Protein AF-A0AA89BZ92-F1 (afdb_monomer_lite)

Organism: Pinctada imbricata (NCBI:txid66713)

InterPro domains:
  IPR036322 WD40-repeat-containing domain superfamily [SSF50978] (230-504)
  IPR056332 BBS7, beta-propeller [PF23743] (219-517)
  IPR056333 BBS7, platform domain [PF23361] (690-799)
  IPR056334 BBS7, GAE domain [PF23360] (574-682)
  IPR056335 BBS7, helical hairpin [PF23349] (802-915)

Foldseek 3Di:
DDDDPPVPPVVVVVDPPDPVFKDKFWFWCVVVPHDDQQTETFIEIEGNLEAEDADPPPDDPVRPHYWHWADDPPDPQKTFTWGDPVDPCVVLQDWDDDPNTITGFLVSNQVSVLVVVVVVPWDWDDDALWIWTADPRRGIYTYHYKYFHQFADPSCVVVLVVCVVVCPPPNLLSVVLGRNYWIWTSFADPPDPCGRRMTGTDDDDADKDFDAFAAFAQKDWADAPDPLHATWIWGAAQCQKIWIFFADQRDTGTLDIDGPRGTWQHWDFEDEQVDHRQWIWTWGWQWIWIAGNNGDTDDIARLVDPTGFNEWDYYHQWIWTDGQFKIFIDRVNHTQEIEGHLAGFQYKDFQRCVLVVFTWMWTQGQLQWIFTDGRHHGQDIDGHPGRWRDKAQVVNQNPPNRQKMWTWHQQGKIFIWGHDPRDIDTLDIDDPPVRFGTWREWDWDPLVPPPGTWIWTFGQCQKIWIWDADPSRDTDTDDIDGDLAGFSYWDWDHGHDRPWIWIWTAGRLGMIDIHIPPPPPPPDRGRDPPQNSSSVVVVVVVVVVVVVVVVVVVVVVVVVVVQVPDPPDDDDDDDFDWDWDWDQDLQPRWIKIKTFGSFAWQKKWKFALWDKDKDDDPPAPWDKDWDDADNVVSGNTIIMTGRPDRRRMGIIIMHDAALIWDKMKIWTWGPDPVIDTDIDIDICANRNQKDWDPDDDPVALKKKKKKWWQFAQLLVLCLVCRHDPSHHNDRGDDQKDWTKIAGSPLRKIKIWIWGGQDPVGGTTMIMIIILALLSVVSSVVSVVVSCVVVVIDIDMDIDGRPVSLLVSLVSLVVVLVVLVVLVVLLVCQVVLVVVCVVDVDCPPDDPVSVVSNVCVVVSVVVNVCSVVSNVSSLVSLLSSLQSLVVVVVDGCPVCSVVLVVCSVVDDSVVNSVCSVPVD

Secondary structure (DSSP, 8-state):
--------TTTGGGSTT-TTTEEEEEESTTTTT---TT---EEEEEEEEEEEES-GGGS-TTS--EEEEEE-SSSTTEEEEEE-TT-GGGGGG-EEEETTEEEE-HHHHHHHHHHHHHTTT-EEEEETTEEEEEETTTEEEEEEEEEEESS--HHHHHHHHHHHHHT-S-HHHHHHHHHH-EEEES---TTSS-GGGEEEEE------EE-S---TT-EEEEPPSSTT---EEEEE-TTSEEEEEEESSS-EEEEEEEE-SS-EEEEEEE-STTS---EEEEEETTEEEEE-TTS-EEEEEE---SS---EEEEETTEEEEE-SSEEEEEETTEEEEEEE-SS-EEEEEE--TTT--S--EEEEETTTEEEEEETTEEEEEEE-SS-EEEEEEGGGTTTTTS-EEEEEETTS-EEEEEE-SSSEEEEEEE--TT-PPPEEEEEEE-SS-SSSPEEEEEETTSEEEEEEE-TTS-EEEEEEEE-SS-EEEEEEE--SSTT--EEEEEETT-EEEEEE-S------S-------HHHHHHHHHHHHHHHHHHHHHHHHHHHHHHHHTSTT--PPPPP--EEEEEEEETTTTEEEEEEEESS-EEEEEEEESS-EEEEP-TT--PEEEEPPP-GGGT-SEEEEEE--S---EEEEEEEE-TT--EEEEEEEEES-SS---EEEEEEE-TTTTEEEES---TTS--EEEEEEES--HHHHHHHHHHHSSS--SSPPSSSEEEEEEEETTT--EEEEEEE---TTSPPEEEEEEES-HHHHHHHHHHHHHHHHHTTPPEEEEEE--TTHHHHHHHHHHHHHHHHHHHHHHHHHHHHHHHHHHH-S-GGGS-HHHHHHHHTHHHHHHHHTTHHHHHHHHHHHHHHHHHHHHHHTT---GGGHHHHHHHHHT--HHHHHHHHHH--

Radius of gyration: 33.69 Å; chains: 1; bounding box: 114×75×77 Å

Sequence (919 aa):
MHVPLCINKDQRQQWPNIDDKMVLIDSGSRAEGFNFQSSDFDVMVVFKDFEVIQDPRHWDRSKWSFVLMEKCRTRPGFVRLRVDSHFSSWHVWGVRKLGQNYYLLNNKFKERISSQAKSLGLNWYIHGPCVTAESMRYGENDLAVTLASKTWPIDAVACVHRLLKCGWPSIDVIQAMVNEGCLFVPIGCRTSPNPDVEWRMSFSLSEKRLVGVTSSKTMRLLPAPAAGRTQKICIGDNDGNLQVFGMKRGEVQSVFKASAGKKINRLELGGPVGGVRERIFITAGSEVKGFTKKGKNFLSFDTNLSEPISSMYVEGSELFTSGNFVYNHYHDCKDTNYFLSADKICDVICLPMDKCPEVTPILACQDRVLRVLQDAELLYEVEVPGPPVVMQLYDKTGGDEGDEILYGTSDGRVGLVQIGKLAPSHRWELSNEKRNGGVLALDNFDITSDGVLDLIIGRDDGLVEVYSYDESDEPIHRFKHSLNESVTSVQGGVIATQGYDEIVCATYAGWVSALTSEPHIKESGPDVYHLTDEGRDKIIVLRQELDDLQSKVMTEREKYQQTAASKTAISAVPHFNINDKFVLNREDASYTLSLELQIPIDNVLLQSDVPIDLLDVEKNSAVVSYSACNPEEGNFLLATYRCQANTTRLELKIRSIEGQYGTLQAYVTPRVQPKTCQVIQYQIKPLSLHQRTHVFDDARPLNTIKLSGAFSLAEMHSWVCFCLPELPERTPPGDLITFHFVSTFLDTQLECLYSGSNKTGKKGEAVFRSDNISTISILKDVLTKEATKKKIRLDITYDIAEESIPYTLNLIHPKLEYQLLLAKKVQLIDALKELSVHESDTSFMSGEYKQILEEADDLQAEYKRQPCHLERLYGMITDLYIDKFKFKGQNVKGKVPALLEVLDNYDLQTLVQFFETSA

Structure (mmCIF, N/CA/C/O backbone):
data_AF-A0AA89BZ92-F1
#
_entry.id   AF-A0AA89BZ92-F1
#
loop_
_atom_site.group_PDB
_atom_site.id
_atom_site.type_symbol
_atom_site.label_atom_id
_atom_site.label_alt_id
_atom_site.label_comp_id
_atom_site.label_asym_id
_atom_site.label_entity_id
_atom_site.label_seq_id
_atom_site.pdbx_PDB_ins_code
_atom_site.Cartn_x
_atom_site.Cartn_y
_atom_site.Cartn_z
_atom_site.occupancy
_atom_site.B_iso_or_equiv
_atom_site.auth_seq_id
_atom_site.auth_comp_id
_atom_site.auth_asym_id
_atom_site.auth_atom_id
_atom_site.pdbx_PDB_model_num
ATOM 1 N N . MET A 1 1 ? 29.026 2.853 31.514 1.00 22.84 1 MET A N 1
ATOM 2 C CA . MET A 1 1 ? 30.474 3.135 31.425 1.00 22.84 1 MET A CA 1
ATOM 3 C C . MET A 1 1 ? 30.900 2.740 30.017 1.00 22.84 1 MET A C 1
ATOM 5 O O . MET A 1 1 ? 30.859 1.565 29.688 1.00 22.84 1 MET A O 1
ATOM 9 N N . HIS A 1 2 ? 31.108 3.729 29.145 1.00 25.61 2 HIS A N 1
ATOM 10 C CA . HIS A 1 2 ? 31.375 3.534 27.718 1.00 25.61 2 HIS A CA 1
ATOM 11 C C . HIS A 1 2 ? 32.755 2.910 27.493 1.00 25.61 2 HIS A C 1
ATOM 13 O O . HIS A 1 2 ? 33.759 3.520 27.849 1.00 25.61 2 HIS A O 1
ATOM 19 N N . VAL A 1 3 ? 32.801 1.754 26.831 1.00 20.08 3 VAL A N 1
ATOM 20 C CA . VAL A 1 3 ? 33.987 1.291 26.101 1.00 20.08 3 VAL A CA 1
ATOM 21 C C . VAL A 1 3 ? 33.510 0.788 24.737 1.00 20.08 3 VAL A C 1
ATOM 23 O O . VAL A 1 3 ? 33.070 -0.354 24.624 1.00 20.08 3 VAL A O 1
ATOM 26 N N . PRO A 1 4 ? 33.521 1.639 23.699 1.00 25.92 4 PRO A N 1
ATOM 27 C CA . PRO A 1 4 ? 33.313 1.186 22.338 1.00 25.92 4 PRO A CA 1
ATOM 28 C C . PRO A 1 4 ? 34.603 0.509 21.867 1.00 25.92 4 PRO A C 1
ATOM 30 O O . PRO A 1 4 ? 35.663 1.132 21.850 1.00 25.92 4 PRO A O 1
ATOM 33 N N . LEU A 1 5 ? 34.520 -0.744 21.423 1.00 25.17 5 LEU A N 1
ATOM 34 C CA . LEU A 1 5 ? 35.511 -1.310 20.502 1.00 25.17 5 LEU A CA 1
ATOM 35 C C . LEU A 1 5 ? 35.249 -0.741 19.097 1.00 25.17 5 LEU A C 1
ATOM 37 O O . LEU A 1 5 ? 34.963 -1.459 18.147 1.00 25.17 5 LEU A O 1
ATOM 41 N N . CYS A 1 6 ? 35.342 0.586 18.984 1.00 27.36 6 CYS A N 1
ATOM 42 C CA . CYS A 1 6 ? 35.894 1.193 17.787 1.00 27.36 6 CYS A CA 1
ATOM 43 C C . CYS A 1 6 ? 37.390 0.891 17.839 1.00 27.36 6 CYS A C 1
ATOM 45 O O . CYS A 1 6 ? 38.015 1.071 18.888 1.00 27.36 6 CYS A O 1
ATOM 47 N N . ILE A 1 7 ? 37.971 0.447 16.730 1.00 31.70 7 ILE A N 1
ATOM 48 C CA . ILE A 1 7 ? 39.424 0.410 16.573 1.00 31.70 7 ILE A CA 1
ATOM 49 C C . ILE A 1 7 ? 39.904 1.849 16.764 1.00 31.70 7 ILE A C 1
ATOM 51 O O . ILE A 1 7 ? 39.761 2.704 15.890 1.00 31.70 7 ILE A O 1
ATOM 55 N N . ASN A 1 8 ? 40.374 2.144 17.971 1.00 31.14 8 ASN A N 1
ATOM 56 C CA . ASN A 1 8 ? 40.844 3.466 18.317 1.00 31.14 8 ASN A CA 1
ATOM 57 C C . ASN A 1 8 ? 42.106 3.745 17.490 1.00 31.14 8 ASN A C 1
ATOM 59 O O . ASN A 1 8 ? 42.874 2.824 17.188 1.00 31.14 8 ASN A O 1
ATOM 63 N N . LYS A 1 9 ? 42.341 5.017 17.152 1.00 35.22 9 LYS A N 1
ATOM 64 C CA . LYS A 1 9 ? 43.544 5.484 16.433 1.00 35.22 9 LYS A CA 1
ATOM 65 C C . LYS A 1 9 ? 44.851 4.943 17.041 1.00 35.22 9 LYS A C 1
ATOM 67 O O . LYS A 1 9 ? 45.831 4.781 16.322 1.00 35.22 9 LYS A O 1
ATOM 72 N N . ASP A 1 10 ? 44.835 4.597 18.325 1.00 35.19 10 ASP A N 1
ATOM 73 C CA . ASP A 1 10 ? 45.980 4.083 19.075 1.00 35.19 10 ASP A CA 1
ATOM 74 C C . ASP A 1 10 ? 46.282 2.585 18.851 1.00 35.19 10 ASP A C 1
ATOM 76 O O . ASP A 1 10 ? 47.408 2.162 19.093 1.00 35.19 10 ASP A O 1
ATOM 80 N N . GLN A 1 11 ? 45.361 1.766 18.315 1.00 36.16 11 GLN A N 1
ATOM 81 C CA . GLN A 1 11 ? 45.700 0.389 17.895 1.00 36.16 11 GLN A CA 1
ATOM 82 C C . GLN A 1 11 ? 46.297 0.306 16.483 1.00 36.16 11 GLN A C 1
ATOM 84 O O . GLN A 1 11 ? 46.981 -0.671 16.178 1.00 36.16 11 GLN A O 1
ATOM 89 N N . ARG A 1 12 ? 46.183 1.364 15.662 1.00 36.47 12 ARG A N 1
ATOM 90 C CA . ARG A 1 12 ? 47.005 1.502 14.441 1.00 36.47 12 ARG A CA 1
ATOM 91 C C . ARG A 1 12 ? 48.504 1.604 14.766 1.00 36.47 12 ARG A C 1
ATOM 93 O O . ARG A 1 12 ? 49.333 1.251 13.936 1.00 36.47 12 ARG A O 1
ATOM 100 N N . GLN A 1 13 ? 48.861 2.001 15.993 1.00 35.66 13 GLN A N 1
ATOM 101 C CA . GLN A 1 13 ? 50.254 2.131 16.438 1.00 35.66 13 GLN A CA 1
ATOM 102 C C . GLN A 1 13 ? 50.921 0.815 16.879 1.00 35.66 13 GLN A C 1
ATOM 104 O O . GLN A 1 13 ? 52.123 0.815 17.139 1.00 35.66 13 GLN A O 1
ATOM 109 N N . GLN A 1 14 ? 50.206 -0.318 16.939 1.00 36.22 14 GLN A N 1
ATOM 110 C CA . GLN A 1 14 ? 50.835 -1.622 17.220 1.00 36.22 14 GLN A CA 1
ATOM 111 C C . GLN A 1 14 ? 51.471 -2.281 15.985 1.00 36.22 14 GLN A C 1
ATOM 113 O O . GLN A 1 14 ? 52.150 -3.300 16.109 1.00 36.22 14 GLN A O 1
ATOM 118 N N . TRP A 1 15 ? 51.346 -1.659 14.810 1.00 34.59 15 TRP A N 1
ATOM 119 C CA . TRP A 1 15 ? 52.189 -1.945 13.657 1.00 34.59 15 TRP A CA 1
ATOM 120 C C . TRP A 1 15 ? 53.287 -0.885 13.531 1.00 34.59 15 TRP A C 1
ATOM 122 O O . TRP A 1 15 ? 53.011 0.236 13.098 1.00 34.59 15 TRP A O 1
ATOM 132 N N . PRO A 1 16 ? 54.551 -1.201 13.858 1.00 29.52 16 PRO A N 1
ATOM 133 C CA . PRO A 1 16 ? 55.620 -0.240 13.665 1.00 29.52 16 PRO A CA 1
ATOM 134 C C . PRO A 1 16 ? 55.816 -0.018 12.153 1.00 29.52 16 PRO A C 1
ATOM 136 O O . PRO A 1 16 ? 56.204 -0.936 11.431 1.00 29.52 16 PRO A O 1
ATOM 139 N N . ASN A 1 17 ? 55.557 1.212 11.690 1.00 38.28 17 ASN A N 1
ATOM 140 C CA . ASN A 1 17 ? 55.801 1.738 10.333 1.00 38.28 17 ASN A CA 1
ATOM 141 C C . ASN A 1 17 ? 54.893 1.259 9.170 1.00 38.28 17 ASN A C 1
ATOM 143 O O . ASN A 1 17 ? 55.386 1.141 8.045 1.00 38.28 17 ASN A O 1
ATOM 147 N N . ILE A 1 18 ? 53.589 1.014 9.373 1.00 42.34 18 ILE A N 1
ATOM 148 C CA . ILE A 1 18 ? 52.682 0.608 8.266 1.00 42.34 18 ILE A CA 1
ATOM 149 C C . ILE A 1 18 ? 51.925 1.768 7.589 1.00 42.34 18 ILE A C 1
ATOM 151 O O . ILE A 1 18 ? 51.673 1.682 6.384 1.00 42.34 18 ILE A O 1
ATOM 155 N N . ASP A 1 19 ? 51.647 2.879 8.277 1.00 43.34 19 ASP A N 1
ATOM 156 C CA . ASP A 1 19 ? 50.775 3.940 7.728 1.00 43.34 19 ASP A CA 1
ATOM 157 C C . ASP A 1 19 ? 51.338 4.659 6.476 1.00 43.34 19 ASP A C 1
ATOM 159 O O . ASP A 1 19 ? 50.569 5.142 5.643 1.00 43.34 19 ASP A O 1
ATOM 163 N N . ASP A 1 20 ? 52.659 4.644 6.252 1.00 48.22 20 ASP A N 1
ATOM 164 C CA . ASP A 1 20 ? 53.269 5.240 5.048 1.00 48.22 20 ASP A CA 1
ATOM 165 C C . ASP A 1 20 ? 53.331 4.284 3.837 1.00 48.22 20 ASP A C 1
ATOM 167 O O . ASP A 1 20 ? 53.479 4.731 2.696 1.00 48.22 20 ASP A O 1
ATOM 171 N N . LYS A 1 21 ? 53.201 2.966 4.049 1.00 52.84 21 LYS A N 1
ATOM 172 C CA . LYS A 1 21 ? 53.536 1.930 3.045 1.00 52.84 21 LYS A CA 1
ATOM 173 C C . LYS A 1 21 ? 52.340 1.173 2.472 1.00 52.84 21 LYS A C 1
ATOM 175 O O . LYS A 1 21 ? 52.492 0.443 1.489 1.00 52.84 21 LYS A O 1
ATOM 180 N N . MET A 1 22 ? 51.153 1.341 3.050 1.00 60.25 22 MET A N 1
ATOM 181 C CA . MET A 1 22 ? 49.926 0.668 2.609 1.00 60.25 22 MET A CA 1
ATOM 182 C C . MET A 1 22 ? 48.742 1.648 2.534 1.00 60.25 22 MET A C 1
ATOM 184 O O . MET A 1 22 ? 48.819 2.778 3.023 1.00 60.25 22 MET A O 1
ATOM 188 N N . VAL A 1 23 ? 47.666 1.261 1.851 1.00 59.19 23 VAL A N 1
ATOM 189 C CA . VAL A 1 23 ? 46.342 1.905 1.927 1.00 59.19 23 VAL A CA 1
ATOM 190 C C . VAL A 1 23 ? 45.364 0.843 2.390 1.00 59.19 23 VAL A C 1
ATOM 192 O O . VAL A 1 23 ? 45.348 -0.244 1.815 1.00 59.19 23 VAL A O 1
ATOM 195 N N . LEU A 1 24 ? 44.595 1.167 3.425 1.00 55.66 24 LEU A N 1
ATOM 196 C CA . LEU A 1 24 ? 43.485 0.350 3.892 1.00 55.66 24 LEU A CA 1
ATOM 197 C C . LEU A 1 24 ? 42.187 0.902 3.332 1.00 55.66 24 LEU A C 1
ATOM 199 O O . LEU A 1 24 ? 42.027 2.112 3.159 1.00 55.66 24 LEU A O 1
ATOM 203 N N . ILE A 1 25 ? 41.326 -0.034 3.009 1.00 55.00 25 ILE A N 1
ATOM 204 C CA . ILE A 1 25 ? 40.170 0.114 2.161 1.00 55.00 25 ILE A CA 1
ATOM 205 C C . ILE A 1 25 ? 39.127 -0.748 2.919 1.00 55.00 25 ILE A C 1
ATOM 207 O O . ILE A 1 25 ? 39.295 -1.959 2.972 1.00 55.00 25 ILE A O 1
ATOM 211 N N . ASP A 1 26 ? 38.204 -0.106 3.663 1.00 48.12 26 ASP A N 1
ATOM 212 C CA . ASP A 1 26 ? 37.247 -0.702 4.632 1.00 48.12 26 ASP A CA 1
ATOM 213 C C . ASP A 1 26 ? 35.883 -1.057 4.028 1.00 48.12 26 ASP A C 1
ATOM 215 O O . ASP A 1 26 ? 35.297 -0.146 3.458 1.00 48.12 26 ASP A O 1
ATOM 219 N N . SER A 1 27 ? 35.335 -2.270 4.276 1.00 53.78 27 SER A N 1
ATOM 220 C CA . SER A 1 27 ? 34.124 -2.882 3.660 1.00 53.78 27 SER A CA 1
ATOM 221 C C . SER A 1 27 ? 33.229 -3.748 4.520 1.00 53.78 27 SER A C 1
ATOM 223 O O . SER A 1 27 ? 33.487 -3.987 5.697 1.00 53.78 27 SER A O 1
ATOM 225 N N . GLY A 1 28 ? 32.230 -4.313 3.840 1.00 50.91 28 GLY A N 1
ATOM 226 C CA . GLY A 1 28 ? 31.289 -5.280 4.334 1.00 50.91 28 GLY A CA 1
ATOM 227 C C . GLY A 1 28 ? 30.110 -4.540 4.913 1.00 50.91 28 GLY A C 1
ATOM 228 O O . GLY A 1 28 ? 29.941 -3.324 4.744 1.00 50.91 28 GLY A O 1
ATOM 229 N N . SER A 1 29 ? 29.321 -5.273 5.676 1.00 48.31 29 SER A N 1
ATOM 230 C CA . SER A 1 29 ? 28.097 -4.764 6.273 1.00 48.31 29 SER A CA 1
ATOM 231 C C . SER A 1 29 ? 28.362 -3.503 7.109 1.00 48.31 29 SER A C 1
ATOM 233 O O . SER A 1 29 ? 27.555 -2.578 7.107 1.00 48.31 29 SER A O 1
ATOM 235 N N . ARG A 1 30 ? 29.524 -3.390 7.771 1.00 46.66 30 ARG A N 1
ATOM 236 C CA . ARG A 1 30 ? 29.874 -2.218 8.595 1.00 46.66 30 ARG A CA 1
ATOM 237 C C . ARG A 1 30 ? 30.139 -0.932 7.817 1.00 46.66 30 ARG A C 1
ATOM 239 O O . ARG A 1 30 ? 29.713 0.133 8.269 1.00 46.66 30 ARG A O 1
ATOM 246 N N . ALA A 1 31 ? 30.816 -1.009 6.676 1.00 42.09 31 ALA A N 1
ATOM 247 C CA . ALA A 1 31 ? 31.069 0.155 5.827 1.00 42.09 31 ALA A CA 1
ATOM 248 C C . ALA A 1 31 ? 29.808 0.582 5.051 1.00 42.09 31 ALA A C 1
ATOM 250 O O . ALA A 1 31 ? 29.601 1.767 4.792 1.00 42.09 31 ALA A O 1
ATOM 251 N N . GLU A 1 32 ? 28.904 -0.372 4.806 1.00 40.84 32 GLU A N 1
ATOM 252 C CA . GLU A 1 32 ? 27.550 -0.152 4.282 1.00 40.84 32 GLU A CA 1
ATOM 253 C C . GLU A 1 32 ? 26.556 0.376 5.342 1.00 40.84 32 GLU A C 1
ATOM 255 O O . GLU A 1 32 ? 25.396 0.652 5.034 1.00 40.84 32 GLU A O 1
ATOM 260 N N . GLY A 1 33 ? 27.012 0.584 6.585 1.00 36.38 33 GLY A N 1
ATOM 261 C CA . GLY A 1 33 ? 26.255 1.237 7.658 1.00 36.38 33 GLY A CA 1
ATOM 262 C C . GLY A 1 33 ? 25.596 0.297 8.676 1.00 36.38 33 GLY A C 1
ATOM 263 O O . GLY A 1 33 ? 24.948 0.776 9.608 1.00 36.38 33 GLY A O 1
ATOM 264 N N . PHE A 1 34 ? 25.785 -1.019 8.562 1.00 35.28 34 PHE A N 1
ATOM 265 C CA . PHE A 1 34 ? 25.253 -2.023 9.486 1.00 35.28 34 PHE A CA 1
ATOM 266 C C . PHE A 1 34 ? 26.246 -2.342 10.613 1.00 35.28 34 PHE A C 1
ATOM 268 O O . PHE A 1 34 ? 27.252 -3.024 10.424 1.00 35.28 34 PHE A O 1
ATOM 275 N N . ASN A 1 35 ? 25.941 -1.892 11.831 1.00 51.47 35 ASN A N 1
ATOM 276 C CA . ASN A 1 35 ? 26.795 -2.048 13.016 1.00 51.47 35 ASN A CA 1
ATOM 277 C C . ASN A 1 35 ? 26.326 -3.167 13.972 1.00 51.47 35 ASN A C 1
ATOM 279 O O . ASN A 1 35 ? 26.265 -2.957 15.183 1.00 51.47 35 ASN A O 1
ATOM 283 N N . PHE A 1 36 ? 25.993 -4.351 13.453 1.00 44.94 36 PHE A N 1
ATOM 284 C CA . PHE A 1 36 ? 25.610 -5.509 14.268 1.00 44.94 36 PHE A CA 1
ATOM 285 C C . PHE A 1 36 ? 26.832 -6.304 14.750 1.00 44.94 36 PHE A C 1
ATOM 287 O O . PHE A 1 36 ? 27.938 -6.168 14.228 1.00 44.94 36 PHE A O 1
ATOM 294 N N . GLN A 1 37 ? 26.641 -7.152 15.764 1.00 41.28 37 GLN A N 1
ATOM 295 C CA . GLN A 1 37 ? 27.705 -7.991 16.331 1.00 41.28 37 GLN A CA 1
ATOM 296 C C . GLN A 1 37 ? 28.114 -9.148 15.397 1.00 41.28 37 GLN A C 1
ATOM 298 O O . GLN A 1 37 ? 29.233 -9.643 15.496 1.00 41.28 37 GLN A O 1
ATOM 303 N N . SER A 1 38 ? 27.227 -9.528 14.473 1.00 46.72 38 SER A N 1
ATOM 304 C CA . SER A 1 38 ? 27.454 -10.480 13.379 1.00 46.72 38 SER A CA 1
ATOM 305 C C . SER A 1 38 ? 27.834 -9.818 12.048 1.00 46.72 38 SER A C 1
ATOM 307 O O . SER A 1 38 ? 27.969 -10.528 11.055 1.00 46.72 38 SER A O 1
ATOM 309 N N . SER A 1 39 ? 27.969 -8.485 11.998 1.00 50.03 39 SER A N 1
ATOM 310 C CA . SER A 1 39 ? 28.403 -7.789 10.783 1.00 50.03 39 SER A CA 1
ATOM 311 C C . SER A 1 39 ? 29.827 -8.210 10.432 1.00 50.03 39 SER A C 1
ATOM 313 O O . SER A 1 39 ? 30.732 -8.058 11.256 1.00 50.03 39 SER A O 1
ATOM 315 N N . ASP A 1 40 ? 30.017 -8.677 9.203 1.00 54.72 40 ASP A N 1
ATOM 316 C CA . ASP A 1 40 ? 31.336 -8.915 8.634 1.00 54.72 40 ASP A CA 1
ATOM 317 C C . ASP A 1 40 ? 32.156 -7.611 8.586 1.00 54.72 40 ASP A C 1
ATOM 319 O O . ASP A 1 40 ? 31.632 -6.502 8.404 1.00 54.72 40 ASP A O 1
ATOM 323 N N . PHE A 1 41 ? 33.459 -7.743 8.844 1.00 56.38 41 PHE A N 1
ATOM 324 C CA . PHE A 1 41 ? 34.422 -6.649 8.801 1.00 56.38 41 PHE A CA 1
ATOM 325 C C . PHE A 1 41 ? 35.552 -7.019 7.852 1.00 56.38 41 PHE A C 1
ATOM 327 O O . PHE A 1 41 ? 36.391 -7.878 8.117 1.00 56.38 41 PHE A O 1
ATOM 334 N N . ASP A 1 42 ? 35.555 -6.331 6.730 1.00 65.88 42 ASP A N 1
ATOM 335 C CA . ASP A 1 42 ? 36.098 -6.852 5.497 1.00 65.88 42 ASP A CA 1
ATOM 336 C C . ASP A 1 42 ? 37.034 -5.749 4.957 1.00 65.88 42 ASP A C 1
ATOM 338 O O . ASP A 1 42 ? 36.639 -4.588 4.896 1.00 65.88 42 ASP A O 1
ATOM 342 N N . VAL A 1 43 ? 38.313 -6.040 4.665 1.00 57.34 43 VAL A N 1
ATOM 343 C CA . VAL A 1 43 ? 39.332 -4.992 4.399 1.00 57.34 43 VAL A CA 1
ATOM 344 C C . VAL A 1 43 ? 40.242 -5.341 3.221 1.00 57.34 43 VAL A C 1
ATOM 346 O O . VAL A 1 43 ? 40.837 -6.418 3.160 1.00 57.34 43 VAL A O 1
ATOM 349 N N . MET A 1 44 ? 40.416 -4.420 2.276 1.00 66.19 44 MET A N 1
ATOM 350 C CA . MET A 1 44 ? 41.430 -4.526 1.229 1.00 66.19 44 MET A CA 1
ATOM 351 C C . MET A 1 44 ? 42.703 -3.744 1.603 1.00 66.19 44 MET A C 1
ATOM 353 O O . MET A 1 44 ? 42.676 -2.663 2.189 1.00 66.19 44 MET A O 1
ATOM 357 N N . VAL A 1 45 ? 43.864 -4.310 1.266 1.00 65.75 45 VAL A N 1
ATOM 358 C CA . VAL A 1 45 ? 45.188 -3.745 1.560 1.00 65.75 45 VAL A CA 1
ATOM 359 C C . VAL A 1 45 ? 45.957 -3.535 0.265 1.00 65.75 45 VAL A C 1
ATOM 361 O O . VAL A 1 45 ? 46.375 -4.501 -0.380 1.00 65.75 45 VAL A O 1
ATOM 364 N N . VAL A 1 46 ? 46.199 -2.273 -0.090 1.00 70.62 46 VAL A N 1
ATOM 365 C CA . VAL A 1 46 ? 46.998 -1.901 -1.266 1.00 70.62 46 VAL A CA 1
ATOM 366 C C . VAL A 1 46 ? 48.430 -1.591 -0.840 1.00 70.62 46 VAL A C 1
ATOM 368 O O . VAL A 1 46 ? 48.671 -0.660 -0.069 1.00 70.62 46 VAL A O 1
ATOM 371 N N . PHE A 1 47 ? 49.404 -2.336 -1.362 1.00 68.44 47 PHE A N 1
ATOM 372 C CA . PHE A 1 47 ? 50.825 -2.125 -1.058 1.00 68.44 47 PHE A CA 1
ATOM 373 C C . PHE A 1 47 ? 51.419 -1.002 -1.923 1.00 68.44 47 PHE A C 1
ATOM 375 O O . PHE A 1 47 ? 51.531 -1.142 -3.139 1.00 68.44 47 PHE A O 1
ATOM 382 N N . LYS A 1 48 ? 51.853 0.102 -1.298 1.00 61.66 48 LYS A N 1
ATOM 383 C CA . LYS A 1 48 ? 52.459 1.259 -1.993 1.00 61.66 48 LYS A CA 1
ATOM 384 C C . LYS A 1 48 ? 53.936 1.055 -2.341 1.00 61.66 48 LYS A C 1
ATOM 386 O O . LYS A 1 48 ? 54.445 1.727 -3.234 1.00 61.66 48 LYS A O 1
ATOM 391 N N . ASP A 1 49 ? 54.613 0.140 -1.646 1.00 64.81 49 ASP A N 1
ATOM 392 C CA . ASP A 1 49 ? 56.046 -0.140 -1.824 1.00 64.81 49 ASP A CA 1
ATOM 393 C C . ASP A 1 49 ? 56.371 -0.821 -3.167 1.00 64.81 49 ASP A C 1
ATOM 395 O O . ASP A 1 49 ? 57.533 -0.841 -3.569 1.00 64.81 49 ASP A O 1
ATOM 399 N N . PHE A 1 50 ? 55.369 -1.373 -3.860 1.00 71.19 50 PHE A N 1
ATOM 400 C CA . PHE A 1 50 ? 55.542 -2.146 -5.088 1.00 71.19 50 PHE A CA 1
ATOM 401 C C . PHE A 1 50 ? 54.653 -1.593 -6.200 1.00 71.19 50 PHE A C 1
ATOM 403 O O . PHE A 1 50 ? 53.480 -1.945 -6.311 1.00 71.19 50 PHE A O 1
ATOM 410 N N . GLU A 1 51 ? 55.219 -0.733 -7.045 1.00 72.44 51 GLU A N 1
ATOM 411 C CA . GLU A 1 51 ? 54.485 -0.205 -8.195 1.00 72.44 51 GLU A CA 1
ATOM 412 C C . GLU A 1 51 ? 54.559 -1.185 -9.371 1.00 72.44 51 GLU A C 1
ATOM 414 O O . GLU A 1 51 ? 55.649 -1.563 -9.820 1.00 72.44 51 GLU A O 1
ATOM 419 N N . VAL A 1 52 ? 53.396 -1.615 -9.867 1.00 79.19 52 VAL A N 1
ATOM 420 C CA . VAL A 1 52 ? 53.314 -2.467 -11.056 1.00 79.19 52 VAL A CA 1
ATOM 421 C C . VAL A 1 52 ? 53.387 -1.580 -12.296 1.00 79.19 52 VAL A C 1
ATOM 423 O O . VAL A 1 52 ? 52.563 -0.688 -12.481 1.00 79.19 52 VAL A O 1
ATOM 426 N N . ILE A 1 53 ? 54.364 -1.826 -13.164 1.00 75.56 53 ILE A N 1
ATOM 427 C CA . ILE A 1 53 ? 54.599 -1.055 -14.389 1.00 75.56 53 ILE A CA 1
ATOM 428 C C . ILE A 1 53 ? 54.738 -1.986 -15.591 1.00 75.56 53 ILE A C 1
ATOM 430 O O . ILE A 1 53 ? 55.146 -3.137 -15.458 1.00 75.56 53 ILE A O 1
ATOM 434 N N . GLN A 1 54 ? 54.435 -1.498 -16.791 1.00 70.88 54 GLN A N 1
ATOM 435 C CA . GLN A 1 54 ? 54.585 -2.288 -18.019 1.00 70.88 54 GLN A CA 1
ATOM 436 C C . GLN A 1 54 ? 55.830 -1.915 -18.836 1.00 70.88 54 GLN A C 1
ATOM 438 O O . GLN A 1 54 ? 56.381 -2.764 -19.537 1.00 70.88 54 GLN A O 1
ATOM 443 N N . ASP A 1 55 ? 56.301 -0.668 -18.729 1.00 69.25 55 ASP A N 1
ATOM 444 C CA . ASP A 1 55 ? 57.486 -0.176 -19.436 1.00 69.25 55 ASP A CA 1
ATOM 445 C C . ASP A 1 55 ? 58.493 0.461 -18.458 1.00 69.25 55 ASP A C 1
ATOM 447 O O . ASP A 1 55 ? 58.233 1.539 -17.920 1.00 69.25 55 ASP A O 1
ATOM 451 N N . PRO A 1 56 ? 59.670 -0.154 -18.243 1.00 65.06 56 PRO A N 1
ATOM 452 C CA . PRO A 1 56 ? 60.674 0.351 -17.308 1.00 65.06 56 PRO A CA 1
ATOM 453 C C . PRO A 1 56 ? 61.400 1.620 -17.793 1.00 65.06 56 PRO A C 1
ATOM 455 O O . PRO A 1 56 ? 62.203 2.179 -17.047 1.00 65.06 56 PRO A O 1
ATOM 458 N N . ARG A 1 57 ? 61.170 2.089 -19.031 1.00 65.31 57 ARG A N 1
ATOM 459 C CA . ARG A 1 57 ? 61.855 3.268 -19.603 1.00 65.31 57 ARG A CA 1
ATOM 460 C C . ARG A 1 57 ? 61.368 4.608 -19.048 1.00 65.31 57 ARG A C 1
ATOM 462 O O . ARG A 1 57 ? 62.133 5.565 -19.077 1.00 65.31 57 ARG A O 1
ATOM 469 N N . HIS A 1 58 ? 60.138 4.667 -18.540 1.00 53.91 58 HIS A N 1
ATOM 470 C CA . HIS A 1 58 ? 59.502 5.894 -18.039 1.00 53.91 58 HIS A CA 1
ATOM 471 C C . HIS A 1 58 ? 59.471 5.972 -16.503 1.00 53.91 58 HIS A C 1
ATOM 473 O O . HIS A 1 58 ? 58.816 6.845 -15.939 1.00 53.91 58 HIS A O 1
ATOM 479 N N . TRP A 1 59 ? 60.164 5.055 -15.822 1.00 58.03 59 TRP A N 1
ATOM 480 C CA . TRP A 1 59 ? 60.143 4.937 -14.368 1.00 58.03 59 TRP A CA 1
ATOM 481 C C . TRP A 1 59 ? 61.282 5.710 -13.696 1.00 58.03 59 TRP A C 1
ATOM 483 O O . TRP A 1 59 ? 62.437 5.664 -14.133 1.00 58.03 59 TRP A O 1
ATOM 493 N N . ASP A 1 60 ? 60.956 6.381 -12.592 1.00 57.09 60 ASP A N 1
ATOM 494 C CA . ASP A 1 60 ? 61.918 7.071 -11.739 1.00 57.09 60 ASP A CA 1
ATOM 495 C C . ASP A 1 60 ? 62.823 6.057 -11.023 1.00 57.09 60 ASP A C 1
ATOM 497 O O . ASP A 1 60 ? 62.434 5.405 -10.051 1.00 57.09 60 ASP A O 1
ATOM 501 N N . ARG A 1 61 ? 64.067 5.936 -11.502 1.00 54.62 61 ARG A N 1
ATOM 502 C CA . ARG A 1 61 ? 65.079 5.009 -10.966 1.00 54.62 61 ARG A CA 1
ATOM 503 C C . ARG A 1 61 ? 65.491 5.310 -9.519 1.00 54.62 61 ARG A C 1
ATOM 505 O O . ARG A 1 61 ? 66.232 4.517 -8.946 1.00 54.62 61 ARG A O 1
ATOM 512 N N . SER A 1 62 ? 65.039 6.422 -8.935 1.00 51.34 62 SER A N 1
ATOM 513 C CA . SER A 1 62 ? 65.246 6.738 -7.519 1.00 51.34 62 SER A CA 1
ATOM 514 C C . SER A 1 62 ? 64.259 6.027 -6.576 1.00 51.34 62 SER A C 1
ATOM 516 O O . SER A 1 62 ? 64.502 5.991 -5.369 1.00 51.34 62 SER A O 1
ATOM 518 N N . LYS A 1 63 ? 63.182 5.414 -7.100 1.00 54.28 63 LYS A N 1
ATOM 519 C CA . LYS A 1 63 ? 62.207 4.609 -6.340 1.00 54.28 63 LYS A CA 1
ATOM 520 C C . LYS A 1 63 ? 62.554 3.117 -6.408 1.00 54.28 63 LYS A C 1
ATOM 522 O O . LYS A 1 63 ? 62.679 2.542 -7.487 1.00 54.28 63 LYS A O 1
ATOM 527 N N . TRP A 1 64 ? 62.707 2.494 -5.240 1.00 52.69 64 TRP A N 1
ATOM 528 C CA . TRP A 1 64 ? 63.545 1.301 -5.056 1.00 52.69 64 TRP A CA 1
ATOM 529 C C . TRP A 1 64 ? 62.915 -0.068 -5.396 1.00 52.69 64 TRP A C 1
ATOM 531 O O . TRP A 1 64 ? 63.660 -1.043 -5.413 1.00 52.69 64 TRP A O 1
ATOM 541 N N . SER A 1 65 ? 61.616 -0.185 -5.713 1.00 62.66 65 SER A N 1
ATOM 542 C CA . SER A 1 65 ? 61.006 -1.495 -6.039 1.00 62.66 65 SER A CA 1
ATOM 543 C C . SER A 1 65 ? 59.852 -1.381 -7.048 1.00 62.66 65 SER A C 1
ATOM 545 O O . SER A 1 65 ? 58.771 -0.911 -6.705 1.00 62.66 65 SER A O 1
ATOM 547 N N . PHE A 1 66 ? 60.051 -1.840 -8.287 1.00 66.75 66 PHE A N 1
ATOM 548 C CA . PHE A 1 66 ? 58.985 -1.941 -9.296 1.00 66.75 66 PHE A CA 1
ATOM 549 C C . PHE A 1 66 ? 58.790 -3.391 -9.749 1.00 66.75 66 PHE A C 1
ATOM 551 O O . PHE A 1 66 ? 59.724 -4.198 -9.728 1.00 66.75 66 PHE A O 1
ATOM 558 N N . VAL A 1 67 ? 57.571 -3.716 -10.171 1.00 80.44 67 VAL A N 1
ATOM 559 C CA . VAL A 1 67 ? 57.178 -5.041 -10.664 1.00 80.44 67 VAL A CA 1
ATOM 560 C C . VAL A 1 67 ? 56.743 -4.905 -12.115 1.00 80.44 67 VAL A C 1
ATOM 562 O O . VAL A 1 67 ? 55.905 -4.072 -12.439 1.00 80.44 67 VAL A O 1
ATOM 565 N N . LEU A 1 68 ? 57.315 -5.707 -13.009 1.00 82.44 68 LEU A N 1
ATOM 566 C CA . LEU A 1 68 ? 57.026 -5.644 -14.436 1.00 82.44 68 LEU A CA 1
ATOM 567 C C . LEU A 1 68 ? 55.850 -6.534 -14.815 1.00 82.44 68 LEU A C 1
ATOM 569 O O . LEU A 1 68 ? 55.919 -7.754 -14.714 1.00 82.44 68 LEU A O 1
ATOM 573 N N . MET A 1 69 ? 54.785 -5.936 -15.325 1.00 84.06 69 MET A N 1
ATOM 574 C CA . MET A 1 69 ? 53.637 -6.673 -15.829 1.00 84.06 69 MET A CA 1
ATOM 575 C C . MET A 1 69 ? 53.952 -7.322 -17.186 1.00 84.06 69 MET A C 1
ATOM 577 O O . MET A 1 69 ? 54.364 -6.655 -18.136 1.00 84.06 69 MET A O 1
ATOM 581 N N . GLU A 1 70 ? 53.711 -8.627 -17.298 1.00 82.75 70 GLU A N 1
ATOM 582 C CA . GLU A 1 70 ? 53.840 -9.402 -18.529 1.00 82.75 70 GLU A CA 1
ATOM 583 C C . GLU A 1 70 ? 52.511 -10.075 -18.892 1.00 82.75 70 GLU A C 1
ATOM 585 O O . GLU A 1 70 ? 51.895 -10.777 -18.090 1.00 82.75 70 GLU A O 1
ATOM 590 N N . LYS A 1 71 ? 52.087 -9.909 -20.144 1.00 73.12 71 LYS A N 1
ATOM 591 C CA . LYS A 1 71 ? 50.849 -10.490 -20.667 1.00 73.12 71 LYS A CA 1
ATOM 592 C C . LYS A 1 71 ? 50.829 -12.024 -20.581 1.00 73.12 71 LYS A C 1
ATOM 594 O O . LYS A 1 71 ? 51.789 -12.698 -20.980 1.00 73.12 71 LYS A O 1
ATOM 599 N N . CYS A 1 72 ? 49.689 -12.597 -20.192 1.00 67.38 72 CYS A N 1
ATOM 600 C CA . CYS A 1 72 ? 49.380 -13.999 -20.479 1.00 67.38 72 CYS A CA 1
ATOM 601 C C . CYS A 1 72 ? 48.728 -14.130 -21.861 1.00 67.38 72 CYS A C 1
ATOM 603 O O . CYS A 1 72 ? 47.724 -13.491 -22.159 1.00 67.38 72 CYS A O 1
ATOM 605 N N . ARG A 1 73 ? 49.295 -14.974 -22.731 1.00 60.00 73 ARG A N 1
ATOM 606 C CA . ARG A 1 73 ? 48.766 -15.197 -24.093 1.00 60.00 73 ARG A CA 1
ATOM 607 C C . ARG A 1 73 ? 47.538 -16.114 -24.132 1.00 60.00 73 ARG A C 1
ATOM 609 O O . ARG A 1 73 ? 46.915 -16.236 -25.178 1.00 60.00 73 ARG A O 1
ATOM 616 N N . THR A 1 74 ? 47.221 -16.766 -23.017 1.00 56.31 74 THR A N 1
ATOM 617 C CA . THR A 1 74 ? 46.217 -17.830 -22.910 1.00 56.31 74 THR A CA 1
ATOM 618 C C . THR A 1 74 ? 44.824 -17.326 -22.527 1.00 56.31 74 THR A C 1
ATOM 620 O O . THR A 1 74 ? 43.849 -17.914 -22.985 1.00 56.31 74 THR A O 1
ATOM 623 N N . ARG A 1 75 ? 44.693 -16.247 -21.733 1.00 65.19 75 ARG A N 1
ATOM 624 C CA . ARG A 1 75 ? 43.384 -15.685 -21.347 1.00 65.19 75 ARG A CA 1
ATOM 625 C C . ARG A 1 75 ? 43.438 -14.168 -21.078 1.00 65.19 75 ARG A C 1
ATOM 627 O O . ARG A 1 75 ? 44.290 -13.734 -20.305 1.00 65.19 75 ARG A O 1
ATOM 634 N N . PRO A 1 76 ? 42.541 -13.357 -21.674 1.00 63.34 76 PRO A N 1
ATOM 635 C CA . PRO A 1 76 ? 42.401 -11.933 -21.348 1.00 63.34 76 PRO A CA 1
ATOM 636 C C . PRO A 1 76 ? 41.998 -11.709 -19.879 1.00 63.34 76 PRO A C 1
ATOM 638 O O . PRO A 1 76 ? 41.231 -12.498 -19.334 1.00 63.34 76 PRO A O 1
ATOM 641 N N . GLY A 1 77 ? 42.502 -10.638 -19.254 1.00 65.19 77 GLY A N 1
ATOM 642 C CA . GLY A 1 77 ? 42.205 -10.280 -17.854 1.00 65.19 77 GLY A CA 1
ATOM 643 C C . GLY A 1 77 ? 43.141 -10.892 -16.800 1.00 65.19 77 GLY A C 1
ATOM 644 O O . GLY A 1 77 ? 43.031 -10.546 -15.627 1.00 65.19 77 GLY A O 1
ATOM 645 N N . PHE A 1 78 ? 44.083 -11.753 -17.210 1.00 79.38 78 PHE A N 1
ATOM 646 C CA . PHE A 1 78 ? 45.128 -12.317 -16.348 1.00 79.38 78 PHE A CA 1
ATOM 647 C C . PHE A 1 78 ? 46.530 -11.940 -16.841 1.00 79.38 78 PHE A C 1
ATOM 649 O O . PHE A 1 78 ? 46.795 -11.896 -18.047 1.00 79.38 78 PHE A O 1
ATOM 656 N N . VAL A 1 79 ? 47.444 -11.697 -15.902 1.00 83.12 79 VAL A N 1
ATOM 657 C CA . VAL A 1 79 ? 48.830 -11.284 -16.170 1.00 83.12 79 VAL A CA 1
ATOM 658 C C . VAL A 1 79 ? 49.820 -12.042 -15.294 1.00 83.12 79 VAL A C 1
ATOM 660 O O . VAL A 1 79 ? 49.452 -12.630 -14.280 1.00 83.12 79 VAL A O 1
ATOM 663 N N . ARG A 1 80 ? 51.099 -12.000 -15.663 1.00 88.69 80 ARG A N 1
ATOM 664 C 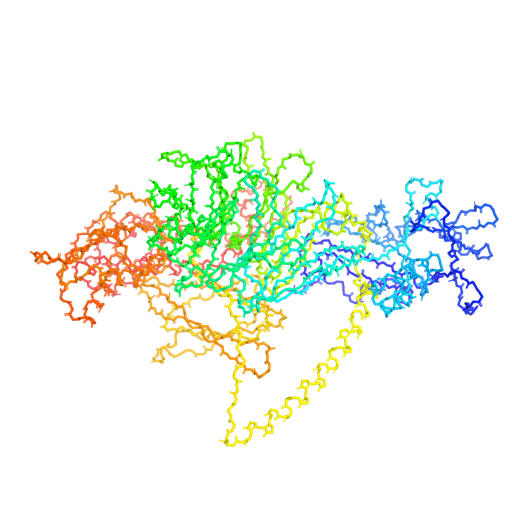CA . ARG A 1 80 ? 52.217 -12.447 -14.828 1.00 88.69 80 ARG A CA 1
ATOM 665 C C . ARG A 1 80 ? 53.006 -11.236 -14.355 1.00 88.69 80 ARG A C 1
ATOM 667 O O . ARG A 1 80 ? 53.301 -10.340 -15.138 1.00 88.69 80 ARG A O 1
ATOM 674 N N . LEU A 1 81 ? 53.378 -11.226 -13.083 1.00 88.06 81 LEU A N 1
ATOM 675 C CA . LEU A 1 81 ? 54.110 -10.122 -12.471 1.00 88.06 81 LEU A CA 1
ATOM 676 C C . LEU A 1 81 ? 55.590 -10.489 -12.348 1.00 88.06 81 LEU A C 1
ATOM 678 O O . LEU A 1 81 ? 55.978 -11.264 -11.479 1.00 88.06 81 LEU A O 1
ATOM 682 N N . ARG A 1 82 ? 56.412 -9.997 -13.274 1.00 86.31 82 ARG A N 1
ATOM 683 C CA . ARG A 1 82 ? 57.853 -10.244 -13.352 1.00 86.31 82 ARG A CA 1
ATOM 684 C C . ARG A 1 82 ? 58.611 -9.343 -12.385 1.00 86.31 82 ARG A C 1
ATOM 686 O O . ARG A 1 82 ? 58.360 -8.148 -12.309 1.00 86.31 82 ARG A O 1
ATOM 693 N N . VAL A 1 83 ? 59.607 -9.895 -11.713 1.00 81.38 83 VAL A N 1
ATOM 694 C CA . VAL A 1 83 ? 60.495 -9.156 -10.810 1.00 81.38 83 VAL A CA 1
ATOM 695 C C . VAL A 1 83 ? 61.949 -9.288 -11.254 1.00 81.38 83 VAL A C 1
ATOM 697 O O . VAL A 1 83 ? 62.304 -10.204 -12.004 1.00 81.38 83 VAL A O 1
ATOM 700 N N . ASP A 1 84 ? 62.793 -8.351 -10.824 1.00 70.69 84 ASP A N 1
ATOM 701 C CA . ASP A 1 84 ? 64.224 -8.377 -11.125 1.00 70.69 84 ASP A CA 1
ATOM 702 C C . ASP A 1 84 ? 64.955 -9.388 -10.227 1.00 70.69 84 ASP A C 1
ATOM 704 O O . ASP A 1 84 ? 64.834 -9.363 -9.000 1.00 70.69 84 ASP A O 1
ATOM 708 N N . SER A 1 85 ? 65.745 -10.268 -10.846 1.00 61.78 85 SER A N 1
ATOM 709 C CA . SER A 1 85 ? 66.574 -11.266 -10.168 1.00 61.78 85 SER A CA 1
ATOM 710 C C . SER A 1 85 ? 67.679 -10.675 -9.290 1.00 61.78 85 SER A C 1
ATOM 712 O O . SER A 1 85 ? 68.187 -11.374 -8.416 1.00 61.78 85 SER A O 1
ATOM 714 N N . HIS A 1 86 ? 68.075 -9.418 -9.515 1.00 57.72 86 HIS A N 1
ATOM 715 C CA . HIS A 1 86 ? 69.152 -8.762 -8.767 1.00 57.72 86 HIS A CA 1
ATOM 716 C C . HIS A 1 86 ? 68.718 -8.217 -7.399 1.00 57.72 86 HIS A C 1
ATOM 718 O O . HIS A 1 86 ? 69.571 -7.874 -6.581 1.00 57.72 86 HIS A O 1
ATOM 724 N N . PHE A 1 87 ? 67.414 -8.188 -7.110 1.00 59.41 87 PHE A N 1
ATOM 725 C CA . PHE A 1 87 ? 66.888 -7.764 -5.815 1.00 59.41 87 PHE A CA 1
ATOM 726 C C . PHE A 1 87 ? 66.675 -8.972 -4.893 1.00 59.41 87 PHE A C 1
ATOM 728 O O . PHE A 1 87 ? 65.703 -9.724 -5.004 1.00 59.41 87 PHE A O 1
ATOM 735 N N . SER A 1 88 ? 67.591 -9.148 -3.938 1.00 56.22 88 SER A N 1
ATOM 736 C CA . SER A 1 88 ? 67.555 -10.228 -2.939 1.00 56.22 88 SER A CA 1
ATOM 737 C C . SER A 1 88 ? 66.278 -10.220 -2.085 1.00 56.22 88 SER A C 1
ATOM 739 O O . SER A 1 88 ? 65.841 -11.278 -1.632 1.00 56.22 88 SER A O 1
ATOM 741 N N . SER A 1 89 ? 65.621 -9.065 -1.945 1.00 60.56 89 SER A N 1
ATOM 742 C CA . SER A 1 89 ? 64.373 -8.882 -1.196 1.00 60.56 89 SER A CA 1
ATOM 743 C C . SER A 1 89 ? 63.148 -9.569 -1.813 1.00 60.56 89 SER A C 1
ATOM 745 O O . SER A 1 89 ? 62.197 -9.827 -1.084 1.00 60.56 89 SER A O 1
ATOM 747 N N . TRP A 1 90 ? 63.132 -9.931 -3.103 1.00 62.06 90 TRP A N 1
ATOM 748 C CA . TRP A 1 90 ? 61.959 -10.591 -3.708 1.00 62.06 90 TRP A CA 1
ATOM 749 C C . TRP A 1 90 ? 61.815 -12.067 -3.336 1.00 62.06 90 TRP A C 1
ATOM 751 O O . TRP A 1 90 ? 60.701 -12.585 -3.286 1.00 62.06 90 TRP A O 1
ATOM 761 N N . HIS A 1 91 ? 62.921 -12.739 -3.002 1.00 61.00 91 HIS A N 1
ATOM 762 C CA . HIS A 1 91 ? 62.916 -14.135 -2.539 1.00 61.00 91 HIS A CA 1
ATOM 763 C C . HIS A 1 91 ? 62.053 -14.312 -1.287 1.00 61.00 91 HIS A C 1
ATOM 765 O O . HIS A 1 91 ? 61.432 -15.349 -1.076 1.00 61.00 91 HIS A O 1
ATOM 771 N N . VAL A 1 92 ? 61.977 -13.243 -0.502 1.00 60.66 92 VAL A N 1
ATOM 772 C CA . VAL A 1 92 ? 61.219 -13.124 0.732 1.00 60.66 92 VAL A CA 1
ATOM 773 C C . VAL A 1 92 ? 59.700 -13.084 0.443 1.00 60.66 92 VAL A C 1
ATOM 775 O O . VAL A 1 92 ? 58.929 -13.591 1.250 1.00 60.66 92 VAL A O 1
ATOM 778 N N . TRP A 1 93 ? 59.258 -12.601 -0.729 1.00 67.75 93 TRP A N 1
ATOM 779 C CA . TRP A 1 93 ? 57.845 -12.525 -1.161 1.00 67.75 93 TRP A CA 1
ATOM 780 C C . TRP A 1 93 ? 57.369 -13.704 -2.028 1.00 67.75 93 TRP A C 1
ATOM 782 O O . TRP A 1 93 ? 56.187 -13.795 -2.352 1.00 67.75 93 TRP A O 1
ATOM 792 N N . GLY A 1 94 ? 58.269 -14.632 -2.363 1.00 77.25 94 GLY A N 1
ATOM 793 C CA . GLY A 1 94 ? 57.964 -15.836 -3.132 1.00 77.25 94 GLY A CA 1
ATOM 794 C C . GLY A 1 94 ? 57.938 -15.593 -4.639 1.00 77.25 94 GLY A C 1
ATOM 795 O O . GLY A 1 94 ? 57.002 -15.017 -5.190 1.00 77.25 94 GLY A O 1
ATOM 796 N N . VAL A 1 95 ? 58.967 -16.095 -5.322 1.00 82.62 95 VAL A N 1
ATOM 797 C CA . VAL A 1 95 ? 59.138 -15.945 -6.770 1.00 82.62 95 VAL A CA 1
ATOM 798 C C . VAL A 1 95 ? 59.445 -17.282 -7.424 1.00 82.62 95 VAL A C 1
ATOM 800 O O . VAL A 1 95 ? 60.154 -18.113 -6.858 1.00 82.62 95 VAL A O 1
ATOM 803 N N . ARG A 1 96 ? 58.947 -17.489 -8.643 1.00 87.31 96 ARG A N 1
ATOM 804 C CA . ARG A 1 96 ? 59.247 -18.671 -9.454 1.00 87.31 96 ARG A CA 1
ATOM 805 C C . ARG A 1 96 ? 59.928 -18.274 -10.750 1.00 87.31 96 ARG A C 1
ATOM 807 O O . ARG A 1 96 ? 59.455 -17.395 -11.469 1.00 87.31 96 ARG A O 1
ATOM 814 N N . LYS A 1 97 ? 61.023 -18.963 -11.069 1.00 84.00 97 LYS A N 1
ATOM 815 C CA . LYS A 1 97 ? 61.702 -18.814 -12.354 1.00 84.00 97 LYS A CA 1
ATOM 816 C C . LYS A 1 97 ? 60.914 -19.540 -13.442 1.00 84.00 97 LYS A C 1
ATOM 818 O O . LYS A 1 97 ? 60.690 -20.741 -13.335 1.00 84.00 97 LYS A O 1
ATOM 823 N N . LEU A 1 98 ? 60.532 -18.824 -14.494 1.00 81.38 98 LEU A N 1
ATOM 824 C CA . LEU A 1 98 ? 59.980 -19.398 -15.720 1.00 81.38 98 LEU A CA 1
ATOM 825 C C . LEU A 1 98 ? 60.806 -18.880 -16.902 1.00 81.38 98 LEU A C 1
ATOM 827 O O . LEU A 1 98 ? 60.838 -17.682 -17.189 1.00 81.38 98 LEU A O 1
ATOM 831 N N . GLY A 1 99 ? 61.529 -19.787 -17.562 1.00 83.69 99 GLY A N 1
ATOM 832 C CA . GLY A 1 99 ? 62.515 -19.424 -18.580 1.00 83.69 99 GLY A CA 1
ATOM 833 C C . GLY A 1 99 ? 63.680 -18.620 -17.988 1.00 83.69 99 GLY A C 1
ATOM 834 O O . GLY A 1 99 ? 64.334 -19.062 -17.043 1.00 83.69 99 GLY A O 1
ATOM 835 N N . GLN A 1 100 ? 63.951 -17.438 -18.546 1.00 79.38 100 GLN A N 1
ATOM 836 C CA . GLN A 1 100 ? 65.009 -16.530 -18.072 1.00 79.38 100 GLN A CA 1
ATOM 837 C C . GLN A 1 100 ? 64.525 -15.516 -17.016 1.00 79.38 100 GLN A C 1
ATOM 839 O O . GLN A 1 100 ? 65.340 -14.783 -16.468 1.00 79.38 100 GLN A O 1
ATOM 844 N N . ASN A 1 101 ? 63.226 -15.500 -16.699 1.00 84.50 101 ASN A N 1
ATOM 845 C CA . ASN A 1 101 ? 62.584 -14.479 -15.870 1.00 84.50 101 ASN A CA 1
ATOM 846 C C . ASN A 1 101 ? 62.066 -15.046 -14.543 1.00 84.50 101 ASN A C 1
ATOM 848 O O . ASN A 1 101 ? 61.766 -16.236 -14.441 1.00 84.50 101 ASN A O 1
ATOM 852 N N . TYR A 1 102 ? 61.912 -14.179 -13.541 1.00 85.44 102 TYR A N 1
ATOM 853 C CA . TYR A 1 102 ? 61.345 -14.510 -12.232 1.00 85.44 102 TYR A CA 1
ATOM 854 C C . TYR A 1 102 ? 59.989 -13.830 -12.067 1.00 85.44 102 TYR A C 1
ATOM 856 O O . TYR A 1 102 ? 59.863 -12.649 -12.378 1.00 85.44 102 TYR A O 1
ATOM 864 N N . TYR A 1 103 ? 58.987 -14.562 -11.581 1.00 88.19 103 TYR A N 1
ATOM 865 C CA . TYR A 1 103 ? 57.613 -14.077 -11.430 1.00 88.19 103 TYR A CA 1
ATOM 866 C C . TYR A 1 103 ? 57.117 -14.229 -10.000 1.00 88.19 103 TYR A C 1
ATOM 868 O O . TYR A 1 103 ? 57.413 -15.231 -9.351 1.00 88.19 103 TYR A O 1
ATOM 876 N N . LEU A 1 104 ? 56.343 -13.253 -9.538 1.00 87.44 104 LEU A N 1
ATOM 877 C CA . LEU A 1 104 ? 55.738 -13.229 -8.217 1.00 87.44 104 LEU A CA 1
ATOM 878 C C . LEU A 1 104 ? 54.623 -14.278 -8.117 1.00 87.44 104 LEU A C 1
ATOM 880 O O . LEU A 1 104 ? 53.717 -14.328 -8.953 1.00 87.44 104 LEU A O 1
ATOM 884 N N . LEU A 1 105 ? 54.698 -15.115 -7.086 1.00 87.56 105 LEU A N 1
ATOM 885 C CA . LEU A 1 105 ? 53.729 -16.178 -6.837 1.00 87.56 105 LEU A CA 1
ATOM 886 C C . LEU A 1 105 ? 52.531 -15.634 -6.056 1.00 87.56 105 LEU A C 1
ATOM 888 O O . LEU A 1 105 ? 52.701 -15.121 -4.951 1.00 87.56 105 LEU A O 1
ATOM 892 N N . ASN A 1 106 ? 51.317 -15.807 -6.579 1.00 85.75 106 ASN A N 1
ATOM 893 C CA . ASN A 1 106 ? 50.100 -15.313 -5.928 1.00 85.75 106 ASN A CA 1
ATOM 894 C C . ASN A 1 106 ? 49.852 -15.978 -4.558 1.00 85.75 106 ASN A C 1
ATOM 896 O O . ASN A 1 106 ? 49.507 -15.310 -3.586 1.00 85.75 106 ASN A O 1
ATOM 900 N N . ASN A 1 107 ? 50.109 -17.281 -4.443 1.00 83.69 107 ASN A N 1
ATOM 901 C CA . ASN A 1 107 ? 49.881 -18.043 -3.220 1.00 83.69 107 ASN A CA 1
ATOM 902 C C . ASN A 1 107 ? 50.928 -17.725 -2.152 1.00 83.69 107 ASN A C 1
ATOM 904 O O . ASN A 1 107 ? 50.569 -17.504 -1.002 1.00 83.69 107 ASN A O 1
ATOM 908 N N . LYS A 1 108 ? 52.212 -17.612 -2.526 1.00 81.06 108 LYS A N 1
ATOM 909 C CA . LYS A 1 108 ? 53.274 -17.240 -1.574 1.00 81.06 108 LYS A CA 1
ATOM 910 C C . LYS A 1 108 ? 53.123 -15.808 -1.071 1.00 81.06 108 LYS A C 1
ATOM 912 O O . LYS A 1 108 ? 53.421 -15.544 0.092 1.00 81.06 108 LYS A O 1
ATOM 917 N N . PHE A 1 109 ? 52.609 -14.915 -1.916 1.00 79.00 109 PHE A N 1
ATOM 918 C CA . PHE A 1 109 ? 52.273 -13.555 -1.521 1.00 79.00 109 PHE A CA 1
ATOM 919 C C . PHE A 1 109 ? 51.173 -13.543 -0.443 1.00 79.00 109 PHE A C 1
ATOM 921 O O . PHE A 1 109 ? 51.368 -12.941 0.612 1.00 79.00 109 PHE A O 1
ATOM 928 N N . LYS A 1 110 ? 50.083 -14.305 -0.635 1.00 81.69 110 LYS A N 1
ATOM 929 C CA . LYS A 1 110 ? 49.013 -14.486 0.370 1.00 81.69 110 LYS A CA 1
ATOM 930 C C . LYS A 1 110 ? 49.498 -15.181 1.652 1.00 81.69 110 LYS A C 1
ATOM 932 O O . LYS A 1 110 ? 49.200 -14.721 2.751 1.00 81.69 110 LYS A O 1
ATOM 937 N N . GLU A 1 111 ? 50.295 -16.246 1.536 1.00 77.19 111 GLU A N 1
ATOM 938 C CA . GLU A 1 111 ? 50.861 -16.992 2.677 1.00 77.19 111 GLU A CA 1
ATOM 939 C C . GLU A 1 111 ? 51.747 -16.116 3.570 1.00 77.19 111 GLU A C 1
ATOM 941 O O . GLU A 1 111 ? 51.716 -16.237 4.794 1.00 77.19 111 GLU A O 1
ATOM 946 N N . ARG A 1 112 ? 52.531 -15.214 2.974 1.00 74.06 112 ARG A N 1
ATOM 947 C CA . ARG A 1 112 ? 53.399 -14.308 3.725 1.00 74.06 112 ARG A CA 1
ATOM 948 C C . ARG A 1 112 ? 52.594 -13.314 4.559 1.00 74.06 112 ARG A C 1
ATOM 950 O O . ARG A 1 112 ? 52.909 -13.129 5.733 1.00 74.06 112 ARG A O 1
ATOM 957 N N . ILE A 1 113 ? 51.544 -12.730 3.988 1.00 69.19 113 ILE A N 1
ATOM 958 C CA . ILE A 1 113 ? 50.648 -11.830 4.722 1.00 69.19 113 ILE A CA 1
ATOM 959 C C . ILE A 1 113 ? 49.913 -12.588 5.830 1.00 69.19 113 ILE A C 1
ATOM 961 O O . ILE A 1 113 ? 49.915 -12.138 6.973 1.00 69.19 113 ILE A O 1
ATOM 965 N N . SER A 1 114 ? 49.424 -13.799 5.542 1.00 68.38 114 SER A N 1
ATOM 966 C CA . SER A 1 114 ? 48.864 -14.702 6.555 1.00 68.38 114 SER A CA 1
ATOM 967 C C . SER A 1 114 ? 49.858 -14.991 7.692 1.00 68.38 114 SER A C 1
ATOM 969 O O . SER A 1 114 ? 49.485 -14.956 8.860 1.00 68.38 114 SER A O 1
ATOM 971 N N . SER A 1 115 ? 51.146 -15.212 7.397 1.00 67.25 115 SER A N 1
ATOM 972 C CA . SER A 1 115 ? 52.173 -15.471 8.421 1.00 67.25 115 SER A CA 1
ATOM 973 C C . SER A 1 115 ? 52.476 -14.262 9.319 1.00 67.25 115 SER A C 1
ATOM 975 O O . SER A 1 115 ? 52.723 -14.432 10.510 1.00 67.25 115 SER A O 1
ATOM 977 N N . GLN A 1 116 ? 52.401 -13.046 8.772 1.00 63.03 116 GLN A N 1
ATOM 978 C CA . GLN A 1 116 ? 52.593 -11.795 9.511 1.00 63.03 116 GLN A CA 1
ATOM 979 C C . GLN A 1 116 ? 51.336 -11.401 10.311 1.00 63.03 116 GLN A C 1
ATOM 981 O O . GLN A 1 116 ? 51.436 -10.779 11.366 1.00 63.03 116 GLN A O 1
ATOM 986 N N . ALA A 1 117 ? 50.154 -11.822 9.858 1.00 59.00 117 ALA A N 1
ATOM 987 C CA . ALA A 1 117 ? 48.898 -11.690 10.591 1.00 59.00 117 ALA A CA 1
ATOM 988 C C . ALA A 1 117 ? 48.760 -12.740 11.719 1.00 59.00 117 ALA A C 1
ATOM 990 O O . ALA A 1 117 ? 48.213 -12.445 12.780 1.00 59.00 117 ALA A O 1
ATOM 991 N N . LYS A 1 118 ? 49.341 -13.942 11.561 1.00 59.34 118 LYS A N 1
ATOM 992 C CA . LYS A 1 118 ? 49.403 -14.985 12.609 1.00 59.34 118 LYS A CA 1
ATOM 993 C C . LYS A 1 118 ? 50.202 -14.569 13.848 1.00 59.34 118 LYS A C 1
ATOM 995 O O . LYS A 1 118 ? 49.863 -14.999 14.946 1.00 59.34 118 LYS A O 1
ATOM 1000 N N . SER A 1 119 ? 51.207 -13.695 13.721 1.00 56.00 119 SER A N 1
ATOM 1001 C CA . SER A 1 119 ? 51.922 -13.145 14.889 1.00 56.00 119 SER A CA 1
ATOM 1002 C C . SER A 1 119 ? 51.068 -12.229 15.781 1.00 56.00 119 SER A C 1
ATOM 1004 O O . SER A 1 119 ? 51.537 -11.829 16.842 1.00 56.00 119 SER A O 1
ATOM 1006 N N . LEU A 1 120 ? 49.824 -11.931 15.382 1.00 54.38 120 LEU A N 1
ATOM 1007 C CA . LEU A 1 120 ? 48.837 -11.164 16.151 1.00 54.38 120 LEU A CA 1
ATOM 1008 C C . LEU A 1 120 ? 47.796 -12.052 16.872 1.00 54.38 120 LEU A C 1
ATOM 1010 O O . LEU A 1 120 ? 46.858 -11.526 17.461 1.00 54.38 120 LEU A O 1
ATOM 1014 N N . GLY A 1 121 ? 47.957 -13.384 16.862 1.00 53.53 121 GLY A N 1
ATOM 1015 C CA . GLY A 1 121 ? 47.183 -14.300 17.717 1.00 53.53 121 GLY A CA 1
ATOM 1016 C C . GLY A 1 121 ? 45.831 -14.788 17.172 1.00 53.53 121 GLY A C 1
ATOM 1017 O O . GLY A 1 121 ? 45.030 -15.295 17.950 1.00 53.53 121 GLY A O 1
ATOM 1018 N N . LEU A 1 122 ? 45.574 -14.664 15.864 1.00 58.78 122 LEU A N 1
ATOM 1019 C CA . LEU A 1 122 ? 44.338 -15.119 15.200 1.00 58.78 122 LEU A CA 1
ATOM 1020 C C . LEU A 1 122 ? 44.598 -16.311 14.254 1.00 58.78 122 LEU A C 1
ATOM 1022 O O . LEU A 1 122 ? 45.700 -16.454 13.713 1.00 58.78 122 LEU A O 1
ATOM 1026 N N . ASN A 1 123 ? 43.582 -17.156 14.036 1.00 61.34 123 ASN A N 1
ATOM 1027 C CA . ASN A 1 123 ? 43.626 -18.246 13.057 1.00 61.34 123 ASN A CA 1
ATOM 1028 C C . ASN A 1 123 ? 43.267 -17.710 11.668 1.00 61.34 123 ASN A C 1
ATOM 1030 O O . ASN A 1 123 ? 42.150 -17.253 11.446 1.00 61.34 123 ASN A O 1
ATOM 1034 N N . TRP A 1 124 ? 44.222 -17.784 10.738 1.00 67.75 124 TRP A N 1
ATOM 1035 C CA . TRP A 1 124 ? 44.063 -17.296 9.366 1.00 67.75 124 TRP A CA 1
ATOM 1036 C C . TRP A 1 124 ? 44.181 -18.431 8.347 1.00 67.75 124 TRP A C 1
ATOM 1038 O O . TRP A 1 124 ? 45.142 -19.215 8.410 1.00 67.75 124 TRP A O 1
ATOM 1048 N N . TYR A 1 125 ? 43.279 -18.459 7.366 1.00 70.44 125 TYR A N 1
ATOM 1049 C CA . TYR A 1 125 ? 43.305 -19.368 6.217 1.00 70.44 125 TYR A CA 1
ATOM 1050 C C . TYR A 1 125 ? 43.129 -18.607 4.889 1.00 70.44 125 TYR A C 1
ATOM 1052 O O . TYR A 1 125 ? 42.878 -17.409 4.879 1.00 70.44 125 TYR A O 1
ATOM 1060 N N . ILE A 1 126 ? 43.375 -19.260 3.750 1.00 71.50 126 ILE A N 1
ATOM 1061 C CA . ILE A 1 126 ? 43.283 -18.623 2.422 1.00 71.50 126 ILE A CA 1
ATOM 1062 C C . ILE A 1 126 ? 41.962 -19.034 1.773 1.00 71.50 126 ILE A C 1
ATOM 1064 O O . ILE A 1 126 ? 41.753 -20.226 1.544 1.00 71.50 126 ILE A O 1
ATOM 1068 N N . HIS A 1 127 ? 41.130 -18.059 1.403 1.00 69.50 127 HIS A N 1
ATOM 1069 C CA . HIS A 1 127 ? 39.877 -18.271 0.681 1.00 69.50 127 HIS A CA 1
ATOM 1070 C C . HIS A 1 127 ? 39.847 -17.402 -0.583 1.00 69.50 127 HIS A C 1
ATOM 1072 O O . HIS A 1 127 ? 39.795 -16.176 -0.541 1.00 69.50 127 HIS A O 1
ATOM 1078 N N . GLY A 1 128 ? 39.961 -18.038 -1.754 1.00 72.00 128 GLY A N 1
ATOM 1079 C CA . GLY A 1 128 ? 40.002 -17.320 -3.032 1.00 72.00 128 GLY A CA 1
ATOM 1080 C C . GLY A 1 128 ? 41.161 -16.298 -3.117 1.00 72.00 128 GLY A C 1
ATOM 1081 O O . GLY A 1 128 ? 42.332 -16.700 -3.021 1.00 72.00 128 GLY A O 1
ATOM 1082 N N . PRO A 1 129 ? 40.887 -15.002 -3.382 1.00 70.00 129 PRO A N 1
ATOM 1083 C CA . PRO A 1 129 ? 41.903 -13.948 -3.377 1.00 70.00 129 PRO A CA 1
ATOM 1084 C C . PRO A 1 129 ? 42.265 -13.437 -1.969 1.00 70.00 129 PRO A C 1
ATOM 1086 O O . PRO A 1 129 ? 43.263 -12.726 -1.839 1.00 70.00 129 PRO A O 1
ATOM 1089 N N . CYS A 1 130 ? 41.498 -13.807 -0.942 1.00 74.31 130 CYS A N 1
ATOM 1090 C CA . CYS A 1 130 ? 41.574 -13.254 0.406 1.00 74.31 130 CYS A CA 1
ATOM 1091 C C . CYS A 1 130 ? 42.354 -14.157 1.375 1.00 74.31 130 CYS A C 1
ATOM 1093 O O . CYS A 1 130 ? 42.551 -15.358 1.145 1.00 74.31 130 CYS A O 1
ATOM 1095 N N . VAL A 1 131 ? 42.808 -13.554 2.473 1.00 70.50 131 VAL A N 1
ATOM 1096 C CA . VAL A 1 131 ? 43.230 -14.249 3.690 1.00 70.50 131 VAL A CA 1
ATOM 1097 C C . VAL A 1 131 ? 42.159 -13.987 4.748 1.00 70.50 131 VAL A C 1
ATOM 1099 O O . VAL A 1 131 ? 41.991 -12.849 5.170 1.00 70.50 131 VAL A O 1
ATOM 1102 N N . THR A 1 132 ? 41.448 -15.028 5.157 1.00 72.44 132 THR A N 1
ATOM 1103 C CA . THR A 1 132 ? 40.299 -14.967 6.067 1.00 72.44 132 THR A CA 1
ATOM 1104 C C . THR A 1 132 ? 40.756 -15.223 7.500 1.00 72.44 132 THR A C 1
ATOM 1106 O O . THR A 1 132 ? 41.510 -16.173 7.736 1.00 72.44 132 THR A O 1
ATOM 1109 N N . ALA A 1 133 ? 40.338 -14.388 8.452 1.00 65.88 133 ALA A N 1
ATOM 1110 C CA . ALA A 1 133 ? 40.521 -14.601 9.889 1.00 65.88 133 ALA A CA 1
ATOM 1111 C C . ALA A 1 133 ? 39.227 -15.068 10.543 1.00 65.88 133 ALA A C 1
ATOM 1113 O O . ALA A 1 133 ? 38.208 -14.390 10.448 1.00 65.88 133 ALA A O 1
ATOM 1114 N N . GLU A 1 134 ? 39.309 -16.147 11.312 1.00 60.25 134 GLU A N 1
ATOM 1115 C CA . GLU A 1 134 ? 38.202 -16.616 12.138 1.00 60.25 134 GLU A CA 1
ATOM 1116 C C . GLU A 1 134 ? 38.358 -16.059 13.563 1.00 60.25 134 GLU A C 1
ATOM 1118 O O . GLU A 1 134 ? 39.336 -16.348 14.264 1.00 60.25 134 GLU A O 1
ATOM 1123 N N . SER A 1 135 ? 37.418 -15.210 13.989 1.00 54.59 135 SER A N 1
ATOM 1124 C CA . SER A 1 135 ? 37.408 -14.591 15.317 1.00 54.59 135 SER A CA 1
ATOM 1125 C C . SER A 1 135 ? 36.172 -15.018 16.103 1.00 54.59 135 SER A C 1
ATOM 1127 O O . SER A 1 135 ? 35.048 -14.750 15.686 1.00 54.59 135 SER A O 1
ATOM 1129 N N . MET A 1 136 ? 36.362 -15.581 17.304 1.00 47.50 136 MET A N 1
ATOM 1130 C CA . MET A 1 136 ? 35.252 -16.004 18.180 1.00 47.50 136 MET A CA 1
ATOM 1131 C C . MET A 1 136 ? 34.293 -14.864 18.579 1.00 47.50 136 MET A C 1
ATOM 1133 O O . MET A 1 136 ? 33.208 -15.143 19.075 1.00 47.50 136 MET A O 1
ATOM 1137 N N . ARG A 1 137 ? 34.685 -13.588 18.419 1.00 46.34 137 ARG A N 1
ATOM 1138 C CA . ARG A 1 137 ? 33.856 -12.419 18.783 1.00 46.34 137 ARG A CA 1
ATOM 1139 C C . ARG A 1 137 ? 33.220 -11.678 17.605 1.00 46.34 137 ARG A C 1
ATOM 1141 O O . ARG A 1 137 ? 32.313 -10.895 17.861 1.00 46.34 137 ARG A O 1
ATOM 1148 N N . TYR A 1 138 ? 33.713 -11.857 16.378 1.00 49.66 138 TYR A N 1
ATOM 1149 C CA . TYR A 1 138 ? 33.363 -10.993 15.236 1.00 49.66 138 TYR A CA 1
ATOM 1150 C C . TYR A 1 138 ? 33.119 -11.755 13.922 1.00 49.66 138 TYR A C 1
ATOM 1152 O O . TYR A 1 138 ? 33.032 -11.125 12.878 1.00 49.66 138 TYR A O 1
ATOM 1160 N N . GLY A 1 139 ? 33.032 -13.089 13.948 1.00 58.75 139 GLY A N 1
ATOM 1161 C CA . GLY A 1 139 ? 32.844 -13.886 12.731 1.00 58.75 139 GLY A CA 1
ATOM 1162 C C . GLY A 1 139 ? 34.094 -13.955 11.843 1.00 58.75 139 GLY A C 1
ATOM 1163 O O . GLY A 1 139 ? 35.216 -13.697 12.301 1.00 58.75 139 GLY A O 1
ATOM 1164 N N . GLU A 1 140 ? 33.899 -14.366 10.589 1.00 61.44 140 GLU A N 1
ATOM 1165 C CA . GLU A 1 140 ? 34.943 -14.410 9.558 1.00 61.44 140 GLU A CA 1
ATOM 1166 C C . GLU A 1 140 ? 35.230 -12.998 9.024 1.00 61.44 140 GLU A C 1
ATOM 1168 O O . GLU A 1 140 ? 34.310 -12.221 8.797 1.00 61.44 140 GLU A O 1
ATOM 1173 N N . ASN A 1 141 ? 36.509 -12.655 8.855 1.00 64.12 141 ASN A N 1
ATOM 1174 C CA . ASN A 1 141 ? 36.950 -11.352 8.344 1.00 64.12 141 ASN A CA 1
ATOM 1175 C C . ASN A 1 141 ? 37.869 -11.567 7.139 1.00 64.12 141 ASN A C 1
ATOM 1177 O O . ASN A 1 141 ? 38.938 -12.171 7.307 1.00 64.12 141 ASN A O 1
ATOM 1181 N N . ASP A 1 142 ? 37.504 -11.071 5.954 1.00 71.31 142 ASP A N 1
ATOM 1182 C CA . ASP A 1 142 ? 38.311 -11.245 4.748 1.00 71.31 142 ASP A CA 1
ATOM 1183 C C . ASP A 1 142 ? 39.295 -10.089 4.527 1.00 71.31 142 ASP A C 1
ATOM 1185 O O . ASP A 1 142 ? 38.940 -8.912 4.452 1.00 71.31 142 ASP A O 1
ATOM 1189 N N . LEU A 1 143 ? 40.574 -10.447 4.351 1.00 65.69 143 LEU A N 1
ATOM 1190 C CA . LEU A 1 143 ? 41.639 -9.524 3.964 1.00 65.69 143 LEU A CA 1
ATOM 1191 C C . LEU A 1 143 ? 42.056 -9.754 2.504 1.00 65.69 143 LEU A C 1
ATOM 1193 O O . LEU A 1 143 ? 42.783 -10.710 2.203 1.00 65.69 143 LEU A O 1
ATOM 1197 N N . ALA A 1 144 ? 41.664 -8.866 1.587 1.00 71.94 144 ALA A N 1
ATOM 1198 C CA . ALA A 1 144 ? 42.143 -8.910 0.200 1.00 71.94 144 ALA A CA 1
ATOM 1199 C C . ALA A 1 144 ? 43.407 -8.075 0.012 1.00 71.94 144 ALA A C 1
ATOM 1201 O O . ALA A 1 144 ? 43.404 -6.859 0.166 1.00 71.94 144 ALA A O 1
ATOM 1202 N N . VAL A 1 145 ? 44.502 -8.713 -0.395 1.00 71.31 145 VAL A N 1
ATOM 1203 C CA . VAL A 1 145 ? 45.778 -8.019 -0.600 1.00 71.31 145 VAL A CA 1
ATOM 1204 C C . VAL A 1 145 ? 46.013 -7.764 -2.080 1.00 71.31 145 VAL A C 1
ATOM 1206 O O . VAL A 1 145 ? 46.003 -8.711 -2.861 1.00 71.31 145 VAL A O 1
ATOM 1209 N N . THR A 1 146 ? 46.272 -6.518 -2.476 1.00 77.12 146 THR A N 1
ATOM 1210 C CA . THR A 1 146 ? 46.400 -6.144 -3.892 1.00 77.12 146 THR A CA 1
ATOM 1211 C C . THR A 1 146 ? 47.653 -5.311 -4.175 1.00 77.12 146 THR A C 1
ATOM 1213 O O . THR A 1 146 ? 48.219 -4.643 -3.302 1.00 77.12 146 THR A O 1
ATOM 1216 N N . LEU A 1 147 ? 48.118 -5.387 -5.425 1.00 78.19 147 LEU A N 1
ATOM 1217 C CA . LEU A 1 147 ? 49.129 -4.488 -5.986 1.00 78.19 147 LEU A CA 1
ATOM 1218 C C . LEU A 1 147 ? 48.458 -3.516 -6.960 1.00 78.19 147 LEU A C 1
ATOM 1220 O O . LEU A 1 147 ? 47.509 -3.893 -7.643 1.00 78.19 147 LEU A O 1
ATOM 1224 N N . ALA A 1 148 ? 48.968 -2.290 -7.069 1.00 74.44 148 ALA A N 1
ATOM 1225 C CA . ALA A 1 148 ? 48.411 -1.278 -7.964 1.00 74.44 148 ALA A CA 1
ATOM 1226 C C . ALA A 1 148 ? 49.392 -0.912 -9.085 1.00 74.44 148 ALA A C 1
ATOM 1228 O O . ALA A 1 148 ? 50.602 -0.789 -8.868 1.00 74.44 148 ALA A O 1
ATOM 1229 N N . SER A 1 149 ? 48.858 -0.687 -10.285 1.00 69.31 149 SER A N 1
ATOM 1230 C CA . SER A 1 149 ? 49.529 0.134 -11.293 1.00 69.31 149 SER A CA 1
ATOM 1231 C C . SER A 1 149 ? 48.862 1.495 -11.341 1.00 69.31 149 SER A C 1
ATOM 1233 O O . SER A 1 149 ? 47.639 1.566 -11.355 1.00 69.31 149 SER A O 1
ATOM 1235 N N . LYS A 1 150 ? 49.662 2.562 -11.407 1.00 64.06 150 LYS A N 1
ATOM 1236 C CA . LYS A 1 150 ? 49.183 3.942 -11.598 1.00 64.06 150 LYS A CA 1
ATOM 1237 C C . LYS A 1 150 ? 48.976 4.303 -13.069 1.00 64.06 150 LYS A C 1
ATOM 1239 O O . LYS A 1 150 ? 48.666 5.442 -13.390 1.00 64.06 150 LYS A O 1
ATOM 1244 N N . THR A 1 151 ? 49.234 3.358 -13.967 1.00 59.59 151 THR A N 1
ATOM 1245 C CA . THR A 1 151 ? 49.159 3.552 -15.413 1.00 59.59 151 THR A CA 1
ATOM 1246 C C . THR A 1 151 ? 48.343 2.439 -16.027 1.00 59.59 151 THR A C 1
ATOM 1248 O O . THR A 1 151 ? 48.531 1.274 -15.678 1.00 59.59 151 THR A O 1
ATOM 1251 N N . TRP A 1 152 ? 47.497 2.769 -16.994 1.00 59.50 152 TRP A N 1
ATOM 1252 C CA . TRP A 1 152 ? 46.760 1.746 -17.717 1.00 59.50 152 TRP A CA 1
ATOM 1253 C C . TRP A 1 152 ? 47.677 0.761 -18.443 1.00 59.50 152 TRP A C 1
ATOM 1255 O O . TRP A 1 152 ? 48.558 1.173 -19.207 1.00 59.50 152 TRP A O 1
ATOM 1265 N N . PRO A 1 153 ? 47.437 -0.547 -18.298 1.00 61.53 153 PRO A N 1
ATOM 1266 C CA . PRO A 1 153 ? 48.132 -1.544 -19.087 1.00 61.53 153 PRO A CA 1
ATOM 1267 C C . PRO A 1 153 ? 47.909 -1.353 -20.595 1.00 61.53 153 PRO A C 1
ATOM 1269 O O . PRO A 1 153 ? 46.778 -1.348 -21.077 1.00 61.53 153 PRO A O 1
ATOM 1272 N N . ILE A 1 154 ? 48.990 -1.318 -21.376 1.00 63.09 154 ILE A N 1
ATOM 1273 C CA . ILE A 1 154 ? 49.019 -1.361 -22.850 1.00 63.09 154 ILE A CA 1
ATOM 1274 C C . ILE A 1 154 ? 48.183 -2.537 -23.374 1.00 63.09 154 ILE A C 1
ATOM 1276 O O . ILE A 1 154 ? 47.495 -2.435 -24.387 1.00 63.09 154 ILE A O 1
ATOM 1280 N N . ASP A 1 155 ? 48.174 -3.658 -22.654 1.00 56.19 155 ASP A N 1
ATOM 1281 C CA . ASP A 1 155 ? 47.371 -4.826 -23.023 1.00 56.19 155 ASP A CA 1
ATOM 1282 C C . ASP A 1 155 ? 45.862 -4.637 -22.809 1.00 56.19 155 ASP A C 1
ATOM 1284 O O . ASP A 1 155 ? 45.066 -5.315 -23.463 1.00 56.19 155 ASP A O 1
ATOM 1288 N N . ALA A 1 156 ? 45.474 -3.678 -21.968 1.00 54.53 156 ALA A N 1
ATOM 1289 C CA . ALA A 1 156 ? 44.110 -3.197 -21.796 1.00 54.53 156 ALA A CA 1
ATOM 1290 C C . ALA A 1 156 ? 43.809 -1.957 -22.669 1.00 54.53 156 ALA A C 1
ATOM 1292 O O . ALA A 1 156 ? 42.659 -1.520 -22.726 1.00 54.53 156 ALA A O 1
ATOM 1293 N N . VAL A 1 157 ? 44.773 -1.422 -23.438 1.00 55.28 157 VAL A N 1
ATOM 1294 C CA . VAL A 1 157 ? 44.528 -0.337 -24.418 1.00 55.28 157 VAL A CA 1
ATOM 1295 C C . VAL A 1 157 ? 43.663 -0.819 -25.581 1.00 55.28 157 VAL A C 1
ATOM 1297 O O . VAL A 1 157 ? 42.896 -0.049 -26.140 1.00 55.28 157 VAL A O 1
ATOM 1300 N N . ALA A 1 158 ? 43.682 -2.111 -25.919 1.00 50.31 158 ALA A N 1
ATOM 1301 C CA . ALA A 1 158 ? 42.705 -2.674 -26.857 1.00 50.31 158 ALA A CA 1
ATOM 1302 C C . ALA A 1 158 ? 41.263 -2.623 -26.304 1.00 50.31 158 ALA A C 1
ATOM 1304 O O . ALA A 1 158 ? 40.308 -2.617 -27.080 1.00 50.31 158 ALA A O 1
ATOM 1305 N N . CYS A 1 159 ? 41.096 -2.575 -24.975 1.00 47.66 159 CYS A N 1
ATOM 1306 C CA . CYS A 1 159 ? 39.823 -2.252 -24.335 1.00 47.66 159 CYS A CA 1
ATOM 1307 C C . CYS A 1 159 ? 39.485 -0.779 -24.577 1.00 47.66 159 CYS A C 1
ATOM 1309 O O . CYS A 1 159 ? 38.471 -0.505 -25.197 1.00 47.66 159 CYS A O 1
ATOM 1311 N N . VAL A 1 160 ? 40.406 0.136 -24.272 1.00 42.00 160 VAL A N 1
ATOM 1312 C CA . VAL A 1 160 ? 40.282 1.587 -24.515 1.00 42.00 160 VAL A CA 1
ATOM 1313 C C . VAL A 1 160 ? 39.974 1.925 -25.978 1.00 42.00 160 VAL A C 1
ATOM 1315 O O . VAL A 1 160 ? 38.977 2.567 -26.253 1.00 42.00 160 VAL A O 1
ATOM 1318 N N . HIS A 1 161 ? 40.739 1.435 -26.957 1.00 44.28 161 HIS A N 1
ATOM 1319 C CA . HIS A 1 161 ? 40.485 1.649 -28.390 1.00 44.28 161 HIS A CA 1
ATOM 1320 C C . HIS A 1 161 ? 39.148 1.067 -28.861 1.00 44.28 161 HIS A C 1
ATOM 1322 O O . HIS A 1 161 ? 38.553 1.567 -29.817 1.00 44.28 161 HIS A O 1
ATOM 1328 N N . ARG A 1 162 ? 38.688 -0.015 -28.227 1.00 44.81 162 ARG A N 1
ATOM 1329 C CA . ARG A 1 162 ? 37.381 -0.607 -28.506 1.00 44.81 162 ARG A CA 1
ATOM 1330 C C . ARG A 1 162 ? 36.280 0.267 -27.914 1.00 44.81 162 ARG A C 1
ATOM 1332 O O . ARG A 1 162 ? 35.368 0.572 -28.663 1.00 44.81 162 ARG A O 1
ATOM 1339 N N . LEU A 1 163 ? 36.414 0.738 -26.677 1.00 42.88 163 LEU A N 1
ATOM 1340 C CA . LEU A 1 163 ? 35.496 1.677 -26.020 1.00 42.88 163 LEU A CA 1
ATOM 1341 C C . LEU A 1 163 ? 35.443 3.032 -26.772 1.00 42.88 163 LEU A C 1
ATOM 1343 O O . LEU A 1 163 ? 34.368 3.479 -27.154 1.00 42.88 163 LEU A O 1
ATOM 1347 N N . LEU A 1 164 ? 36.593 3.592 -27.181 1.00 42.31 164 LEU A N 1
ATOM 1348 C CA . LEU A 1 164 ? 36.704 4.817 -27.997 1.00 42.31 164 LEU A CA 1
ATOM 1349 C C . LEU A 1 164 ? 36.033 4.679 -29.376 1.00 42.31 164 LEU A C 1
ATOM 1351 O O . LEU A 1 164 ? 35.443 5.631 -29.878 1.00 42.31 164 LEU A O 1
ATOM 1355 N N . LYS A 1 165 ? 36.100 3.495 -30.005 1.00 38.25 165 LYS A N 1
ATOM 1356 C CA . LYS A 1 165 ? 35.362 3.196 -31.250 1.00 38.25 165 LYS A CA 1
ATOM 1357 C C . LYS A 1 165 ? 33.867 2.956 -31.029 1.00 38.25 165 LYS A C 1
ATOM 1359 O O . LYS A 1 165 ? 33.117 3.001 -32.002 1.00 38.25 165 LYS A O 1
ATOM 1364 N N . CYS A 1 166 ? 33.451 2.626 -29.807 1.00 36.88 166 CYS A N 1
ATOM 1365 C CA . CYS A 1 166 ? 32.055 2.360 -29.458 1.00 36.88 166 CYS A CA 1
ATOM 1366 C C . CYS A 1 166 ? 31.310 3.625 -29.028 1.00 36.88 166 CYS A C 1
ATOM 1368 O O . CYS A 1 166 ? 30.091 3.643 -29.135 1.00 36.88 166 CYS A O 1
ATOM 1370 N N . GLY A 1 167 ? 32.030 4.688 -28.656 1.00 36.28 167 GLY A N 1
ATOM 1371 C CA . GLY A 1 167 ? 31.452 5.995 -28.344 1.00 36.28 167 GLY A CA 1
ATOM 1372 C C . GLY A 1 167 ? 30.830 6.082 -26.953 1.00 36.28 167 GLY A C 1
ATOM 1373 O O . GLY A 1 167 ? 30.402 7.169 -26.571 1.00 36.28 167 GLY A O 1
ATOM 1374 N N . TRP A 1 168 ? 30.820 4.978 -26.202 1.00 37.81 168 TRP A N 1
ATOM 1375 C CA . TRP A 1 168 ? 30.588 4.971 -24.771 1.00 37.81 168 TRP A CA 1
ATOM 1376 C C . TRP A 1 168 ? 31.428 3.861 -24.084 1.00 37.81 168 TRP A C 1
ATOM 1378 O O . TRP A 1 168 ? 31.895 2.915 -24.740 1.00 37.81 168 TRP A O 1
ATOM 1388 N N . PRO A 1 169 ? 31.767 4.049 -22.797 1.00 37.16 169 PRO A N 1
ATOM 1389 C CA . PRO A 1 169 ? 31.501 5.254 -22.002 1.00 37.16 169 PRO A CA 1
ATOM 1390 C C . PRO A 1 169 ? 32.270 6.465 -22.551 1.00 37.16 169 PRO A C 1
ATOM 1392 O O . PRO A 1 169 ? 33.037 6.326 -23.509 1.00 37.16 169 PRO A O 1
ATOM 1395 N N . SER A 1 170 ? 31.981 7.674 -22.057 1.00 44.44 170 SER A N 1
ATOM 1396 C CA . SER A 1 170 ? 32.537 8.890 -22.669 1.00 44.44 170 SER A CA 1
ATOM 1397 C C . SER A 1 170 ? 34.070 8.820 -22.784 1.00 44.44 170 SER A C 1
ATOM 1399 O O . SER A 1 170 ? 34.743 8.091 -22.062 1.00 44.44 170 SER A O 1
ATOM 1401 N N . ILE A 1 171 ? 34.656 9.551 -23.733 1.00 44.47 171 ILE A N 1
ATOM 1402 C CA . ILE A 1 171 ? 36.119 9.554 -23.932 1.00 44.47 171 ILE A CA 1
ATOM 1403 C C . ILE A 1 171 ? 36.841 9.943 -22.639 1.00 44.47 171 ILE A C 1
ATOM 1405 O O . ILE A 1 171 ? 37.891 9.378 -22.343 1.00 44.47 171 ILE A O 1
ATOM 1409 N N . ASP A 1 172 ? 36.227 10.839 -21.866 1.00 41.31 172 ASP A N 1
ATOM 1410 C CA . ASP A 1 172 ? 36.687 11.239 -20.546 1.00 41.31 172 ASP A CA 1
ATOM 1411 C C . ASP A 1 172 ? 36.698 10.027 -19.625 1.00 41.31 172 ASP A C 1
ATOM 1413 O O . ASP A 1 172 ? 37.771 9.695 -19.147 1.00 41.31 172 ASP A O 1
ATOM 1417 N N . VAL A 1 173 ? 35.589 9.276 -19.529 1.00 41.50 173 VAL A N 1
ATOM 1418 C CA . VAL A 1 173 ? 35.486 8.024 -18.753 1.00 41.50 173 VAL A CA 1
ATOM 1419 C C . VAL A 1 173 ? 36.649 7.082 -19.047 1.00 41.50 173 VAL A C 1
ATOM 1421 O O . VAL A 1 173 ? 37.283 6.523 -18.156 1.00 41.50 173 VAL A O 1
ATOM 1424 N N . ILE A 1 174 ? 36.914 6.865 -20.328 1.00 42.69 174 ILE A N 1
ATOM 1425 C CA . ILE A 1 174 ? 37.966 5.962 -20.779 1.00 42.69 174 ILE A CA 1
ATOM 1426 C C . ILE A 1 174 ? 39.346 6.536 -20.417 1.00 42.69 174 ILE A C 1
ATOM 1428 O O . ILE A 1 174 ? 40.292 5.783 -20.188 1.00 42.69 174 ILE A O 1
ATOM 1432 N N . GLN A 1 175 ? 39.471 7.862 -20.366 1.00 43.41 175 GLN A N 1
ATOM 1433 C CA . GLN A 1 175 ? 40.693 8.578 -20.043 1.00 43.41 175 GLN A CA 1
ATOM 1434 C C . GLN A 1 175 ? 40.969 8.606 -18.548 1.00 43.41 175 GLN A C 1
ATOM 1436 O O . GLN A 1 175 ? 42.115 8.347 -18.180 1.00 43.41 175 GLN A O 1
ATOM 1441 N N . ALA A 1 176 ? 39.984 8.863 -17.684 1.00 43.31 176 ALA A N 1
ATOM 1442 C CA . ALA A 1 176 ? 40.233 8.656 -16.277 1.00 43.31 176 ALA A CA 1
ATOM 1443 C C . ALA A 1 176 ? 40.482 7.155 -16.042 1.00 43.31 176 ALA A C 1
ATOM 1445 O O . ALA A 1 176 ? 41.406 6.844 -15.297 1.00 43.31 176 ALA A O 1
ATOM 1446 N N . MET A 1 177 ? 39.831 6.232 -16.791 1.00 45.56 177 MET A N 1
ATOM 1447 C CA . MET A 1 177 ? 40.001 4.762 -16.643 1.00 45.56 177 MET A CA 1
ATOM 1448 C C . MET A 1 177 ? 41.463 4.417 -16.783 1.00 45.56 177 MET A C 1
ATOM 1450 O O . MET A 1 177 ? 42.061 3.689 -15.997 1.00 45.56 177 MET A O 1
ATOM 1454 N N . VAL A 1 178 ? 42.069 5.073 -17.761 1.00 46.31 178 VAL A N 1
ATOM 1455 C CA . VAL A 1 178 ? 43.482 4.989 -18.043 1.00 46.31 178 VAL A CA 1
ATOM 1456 C C . VAL A 1 178 ? 44.370 5.672 -16.979 1.00 46.31 178 VAL A C 1
ATOM 1458 O O . VAL A 1 178 ? 45.501 5.223 -16.761 1.00 46.31 178 VAL A O 1
ATOM 1461 N N . ASN A 1 179 ? 43.885 6.726 -16.317 1.00 47.00 179 ASN A N 1
ATOM 1462 C CA . ASN A 1 179 ? 44.589 7.533 -15.312 1.00 47.00 179 ASN A CA 1
ATOM 1463 C C . ASN A 1 179 ? 44.548 6.954 -13.880 1.00 47.00 179 ASN A C 1
ATOM 1465 O O . ASN A 1 179 ? 45.472 7.225 -13.113 1.00 47.00 179 ASN A O 1
ATOM 1469 N N . GLU A 1 180 ? 43.529 6.180 -13.490 1.00 49.59 180 GLU A N 1
ATOM 1470 C CA . GLU A 1 180 ? 43.510 5.468 -12.196 1.00 49.59 180 GLU A CA 1
ATOM 1471 C C . GLU A 1 180 ? 44.322 4.176 -12.208 1.00 49.59 180 GLU A C 1
ATOM 1473 O O . GLU A 1 180 ? 44.733 3.686 -11.153 1.00 49.59 180 GLU A O 1
ATOM 1478 N N . GLY A 1 181 ? 44.576 3.640 -13.402 1.00 55.97 181 GLY A N 1
ATOM 1479 C CA . GLY A 1 181 ? 45.291 2.391 -13.589 1.00 55.97 181 GLY A CA 1
ATOM 1480 C C . GLY A 1 181 ? 44.428 1.188 -13.219 1.00 55.97 181 GLY A C 1
ATOM 1481 O O . GLY A 1 181 ? 43.259 1.114 -13.582 1.00 55.97 181 GLY A O 1
ATOM 1482 N N . CYS A 1 182 ? 45.006 0.176 -12.583 1.00 62.62 182 CYS A N 1
ATOM 1483 C CA . CYS A 1 182 ? 44.258 -1.038 -12.262 1.00 62.62 182 CYS A CA 1
ATOM 1484 C C . CYS A 1 182 ? 44.851 -1.777 -11.067 1.00 62.62 182 CYS A C 1
ATOM 1486 O O . CYS A 1 182 ? 46.054 -1.693 -10.786 1.00 62.62 182 CYS A O 1
ATOM 1488 N N . LEU A 1 183 ? 43.997 -2.551 -10.399 1.00 72.62 183 LEU A N 1
ATOM 1489 C CA . LEU A 1 183 ? 44.389 -3.421 -9.299 1.00 72.62 183 LEU A CA 1
ATOM 1490 C C . LEU A 1 183 ? 44.727 -4.821 -9.814 1.00 72.62 183 LEU A C 1
ATOM 1492 O O . LEU A 1 183 ? 44.076 -5.342 -10.723 1.00 72.62 183 LEU A O 1
ATOM 1496 N N . PHE A 1 184 ? 45.748 -5.421 -9.207 1.00 74.25 184 PHE A N 1
ATOM 1497 C CA . PHE A 1 184 ? 46.189 -6.786 -9.458 1.00 74.25 184 PHE A CA 1
ATOM 1498 C C . PHE A 1 184 ? 45.960 -7.617 -8.212 1.00 74.25 184 PHE A C 1
ATOM 1500 O O . PHE A 1 184 ? 46.594 -7.411 -7.172 1.00 74.25 184 PHE A O 1
ATOM 1507 N N . VAL A 1 185 ? 45.066 -8.582 -8.342 1.00 83.94 185 VAL A N 1
ATOM 1508 C CA . VAL A 1 185 ? 44.625 -9.423 -7.238 1.00 83.94 185 VAL A CA 1
ATOM 1509 C C . VAL A 1 185 ? 45.295 -10.799 -7.347 1.00 83.94 185 VAL A C 1
ATOM 1511 O O . VAL A 1 185 ? 45.389 -11.345 -8.456 1.00 83.94 185 VAL A O 1
ATOM 1514 N N . PRO A 1 186 ? 45.789 -11.375 -6.231 1.00 82.75 186 PRO A N 1
ATOM 1515 C CA . PRO A 1 186 ? 46.562 -12.618 -6.188 1.00 82.75 186 PRO A CA 1
ATOM 1516 C C . PRO A 1 186 ? 45.682 -13.858 -6.396 1.00 82.75 186 PRO A C 1
ATOM 1518 O O . PRO A 1 186 ? 45.549 -14.733 -5.530 1.00 82.75 186 PRO A O 1
ATOM 1521 N N . ILE A 1 187 ? 45.105 -13.963 -7.588 1.00 85.75 187 ILE A N 1
ATOM 1522 C CA . ILE A 1 187 ? 44.350 -15.121 -8.044 1.00 85.75 187 ILE A CA 1
ATOM 1523 C C . ILE A 1 187 ? 44.640 -15.397 -9.520 1.00 85.75 187 ILE A C 1
ATOM 1525 O O . ILE A 1 187 ? 44.568 -14.513 -10.372 1.00 85.75 187 ILE A O 1
ATOM 1529 N N . GLY A 1 188 ? 44.983 -16.648 -9.819 1.00 80.12 188 GLY A N 1
ATOM 1530 C CA . GLY A 1 188 ? 45.241 -17.102 -11.180 1.00 80.12 188 GLY A CA 1
ATOM 1531 C C . GLY A 1 188 ? 44.057 -17.812 -11.813 1.00 80.12 188 GLY A C 1
ATOM 1532 O O . GLY A 1 188 ? 43.114 -18.241 -11.142 1.00 80.12 188 GLY A O 1
ATOM 1533 N N . CYS A 1 189 ? 44.112 -17.970 -13.132 1.00 77.88 189 CYS A N 1
ATOM 1534 C CA . CYS A 1 189 ? 43.059 -18.650 -13.861 1.00 77.88 189 CYS A CA 1
ATOM 1535 C C . CYS A 1 189 ? 43.151 -20.163 -13.624 1.00 77.88 189 CYS A C 1
ATOM 1537 O O . CYS A 1 189 ? 44.131 -20.784 -14.022 1.00 77.88 189 CYS A O 1
ATOM 1539 N N . ARG A 1 190 ? 42.113 -20.787 -13.043 1.00 75.50 190 ARG A N 1
ATOM 1540 C CA . ARG A 1 190 ? 42.104 -22.232 -12.710 1.00 75.50 190 ARG A CA 1
ATOM 1541 C C . ARG A 1 190 ? 42.413 -23.159 -13.895 1.00 75.50 190 ARG A C 1
ATOM 1543 O O . ARG A 1 190 ? 42.872 -24.273 -13.687 1.00 75.50 190 ARG A O 1
ATOM 1550 N N . THR A 1 191 ? 42.171 -22.705 -15.123 1.00 72.62 191 THR A N 1
ATOM 1551 C CA . THR A 1 191 ? 42.409 -23.466 -16.359 1.00 72.62 191 THR A CA 1
ATOM 1552 C C . THR A 1 191 ? 43.751 -23.138 -17.029 1.00 72.62 191 THR A C 1
ATOM 1554 O O . THR A 1 191 ? 43.999 -23.597 -18.142 1.00 72.62 191 THR A O 1
ATOM 1557 N N . SER A 1 192 ? 44.599 -22.303 -16.418 1.00 77.38 192 SER A N 1
ATOM 1558 C CA . SER A 1 192 ? 45.918 -21.951 -16.957 1.00 77.38 192 SER A CA 1
ATOM 1559 C C . SER A 1 192 ? 46.960 -23.032 -16.645 1.00 77.38 192 SER A C 1
ATOM 1561 O O . SER A 1 192 ? 46.894 -23.638 -15.578 1.00 77.38 192 SER A O 1
ATOM 1563 N N . PRO A 1 193 ? 47.973 -23.249 -17.509 1.00 77.38 193 PRO A N 1
ATOM 1564 C CA . PRO A 1 193 ? 49.103 -24.126 -17.195 1.00 77.38 193 PRO A CA 1
ATOM 1565 C C . PRO A 1 193 ? 49.954 -23.648 -16.008 1.00 77.38 193 PRO A C 1
ATOM 1567 O O . PRO A 1 193 ? 50.700 -24.436 -15.439 1.00 77.38 193 PRO A O 1
ATOM 1570 N N . ASN A 1 194 ? 49.897 -22.355 -15.664 1.00 83.38 194 ASN A N 1
ATOM 1571 C CA . ASN A 1 194 ? 50.727 -21.745 -14.622 1.00 83.38 194 ASN A CA 1
ATOM 1572 C C . ASN A 1 194 ? 49.900 -20.803 -13.718 1.00 83.38 194 ASN A C 1
ATOM 1574 O O . ASN A 1 194 ? 50.224 -19.619 -13.617 1.00 83.38 194 ASN A O 1
ATOM 1578 N N . PRO A 1 195 ? 48.832 -21.292 -13.064 1.00 82.50 195 PRO A N 1
ATOM 1579 C CA . PRO A 1 195 ? 47.877 -20.446 -12.347 1.00 82.50 195 PRO A CA 1
ATOM 1580 C C . PRO A 1 195 ? 48.481 -19.805 -11.091 1.00 82.50 195 PRO A C 1
ATOM 1582 O O . PRO A 1 195 ? 47.998 -18.797 -10.602 1.00 82.50 195 PRO A O 1
ATOM 1585 N N . ASP A 1 196 ? 49.560 -20.354 -10.551 1.00 84.88 196 ASP A N 1
ATOM 1586 C CA . ASP A 1 196 ? 50.219 -19.903 -9.323 1.00 84.88 196 ASP A CA 1
ATOM 1587 C C . ASP A 1 196 ? 51.094 -18.645 -9.498 1.00 84.88 196 ASP A C 1
ATOM 1589 O O . ASP A 1 196 ? 51.434 -17.986 -8.518 1.00 84.88 196 ASP A O 1
ATOM 1593 N N . VAL A 1 197 ? 51.443 -18.277 -10.736 1.00 85.69 197 VAL A N 1
ATOM 1594 C CA . VAL A 1 197 ? 52.163 -17.023 -11.068 1.00 85.69 197 VAL A CA 1
ATOM 1595 C C . VAL A 1 197 ? 51.264 -15.988 -11.748 1.00 85.69 197 VAL A C 1
ATOM 1597 O O . VAL A 1 197 ? 51.746 -14.941 -12.185 1.00 85.69 197 VAL A O 1
ATOM 1600 N N . GLU A 1 198 ? 49.977 -16.299 -11.896 1.00 88.12 198 GLU A N 1
ATOM 1601 C CA . GLU A 1 198 ? 49.002 -15.429 -12.545 1.00 88.12 198 GLU A CA 1
ATOM 1602 C C . GLU A 1 198 ? 48.258 -14.557 -11.541 1.00 88.12 198 GLU A C 1
ATOM 1604 O O . GLU A 1 198 ? 47.969 -14.966 -10.419 1.00 88.12 198 GLU A O 1
ATOM 1609 N N . TRP A 1 199 ? 47.935 -13.350 -11.978 1.00 86.75 199 TRP A N 1
ATOM 1610 C CA . TRP A 1 199 ? 47.219 -12.339 -11.214 1.00 86.75 199 TRP A CA 1
ATOM 1611 C C . TRP A 1 199 ? 46.060 -11.814 -12.060 1.00 86.75 199 TRP A C 1
ATOM 1613 O O . TRP A 1 199 ? 46.207 -11.693 -13.282 1.00 86.75 199 TRP A O 1
ATOM 1623 N N . ARG A 1 200 ? 44.919 -11.517 -11.433 1.00 82.19 200 ARG A N 1
ATOM 1624 C CA . ARG A 1 200 ? 43.714 -11.005 -12.107 1.00 82.19 200 ARG A CA 1
ATOM 1625 C C . ARG A 1 200 ? 43.655 -9.480 -12.037 1.00 82.19 200 ARG A C 1
ATOM 1627 O O . ARG A 1 200 ? 44.089 -8.893 -11.050 1.00 82.19 200 ARG A O 1
ATOM 1634 N N . MET A 1 201 ? 43.133 -8.863 -13.094 1.00 67.12 201 MET A N 1
ATOM 1635 C CA . MET A 1 201 ? 42.857 -7.422 -13.187 1.00 67.12 201 MET A CA 1
ATOM 1636 C C . MET A 1 201 ? 41.376 -7.126 -12.856 1.00 67.12 201 MET A C 1
ATOM 1638 O O . MET A 1 201 ? 40.520 -7.847 -13.371 1.00 67.12 201 MET A O 1
ATOM 1642 N N . SER A 1 202 ? 41.072 -6.080 -12.066 1.00 62.41 202 SER A N 1
ATOM 1643 C CA . SER A 1 202 ? 39.726 -5.812 -11.483 1.00 62.41 202 SER A CA 1
ATOM 1644 C C . SER A 1 202 ? 39.110 -4.422 -11.756 1.00 62.41 202 SER A C 1
ATOM 1646 O O . SER A 1 202 ? 39.867 -3.452 -11.718 1.00 62.41 202 SER A O 1
ATOM 1648 N N . PHE A 1 203 ? 37.764 -4.328 -11.944 1.00 56.38 203 PHE A N 1
ATOM 1649 C CA . PHE A 1 203 ? 36.928 -3.103 -12.169 1.00 56.38 203 PHE A CA 1
ATOM 1650 C C . PHE A 1 203 ? 35.396 -3.362 -11.837 1.00 56.38 203 PHE A C 1
ATOM 1652 O O . PHE A 1 203 ? 34.873 -4.306 -12.422 1.00 56.38 203 PHE A O 1
ATOM 1659 N N . SER A 1 204 ? 34.622 -2.630 -10.980 1.00 39.84 204 SER A N 1
ATOM 1660 C CA . SER A 1 204 ? 33.243 -3.072 -10.512 1.00 39.84 204 SER A CA 1
ATOM 1661 C C . SER A 1 204 ? 32.065 -2.040 -10.327 1.00 39.84 204 SER A C 1
ATOM 1663 O O . SER A 1 204 ? 32.194 -1.169 -9.469 1.00 39.84 204 SER A O 1
ATOM 1665 N N . LEU A 1 205 ? 30.908 -2.208 -11.048 1.00 33.91 205 LEU A N 1
ATOM 1666 C CA . LEU A 1 205 ? 29.434 -1.930 -10.779 1.00 33.91 205 LEU A CA 1
ATOM 1667 C C . LEU A 1 205 ? 28.571 -1.996 -12.096 1.00 33.91 205 LEU A C 1
ATOM 1669 O O . LEU A 1 205 ? 29.082 -1.588 -13.136 1.00 33.91 205 LEU A O 1
ATOM 1673 N N . SER A 1 206 ? 27.292 -2.448 -12.083 1.00 34.62 206 SER A N 1
ATOM 1674 C CA . SER A 1 206 ? 26.348 -2.530 -13.248 1.00 34.62 206 SER A CA 1
ATOM 1675 C C . SER A 1 206 ? 25.302 -1.382 -13.315 1.00 34.62 206 SER A C 1
ATOM 1677 O O . SER A 1 206 ? 24.973 -0.749 -12.313 1.00 34.62 206 SER A O 1
ATOM 1679 N N . GLU A 1 207 ? 24.833 -1.046 -14.525 1.00 40.78 207 GLU A N 1
ATOM 1680 C CA . GLU A 1 207 ? 24.260 0.264 -14.908 1.00 40.78 207 GLU A CA 1
ATOM 1681 C C . GLU A 1 207 ? 22.828 0.600 -14.443 1.00 40.78 207 GLU A C 1
ATOM 1683 O O . GLU A 1 207 ? 21.942 -0.248 -14.390 1.00 40.78 207 GLU A O 1
ATOM 1688 N N . LYS A 1 208 ? 22.579 1.903 -14.223 1.00 39.81 208 LYS A N 1
ATOM 1689 C CA . LYS A 1 208 ? 21.272 2.507 -13.899 1.00 39.81 208 LYS A CA 1
ATOM 1690 C C . LYS A 1 208 ? 20.869 3.537 -14.962 1.00 39.81 208 LYS A C 1
ATOM 1692 O O . LYS A 1 208 ? 21.717 4.318 -15.401 1.00 39.81 208 LYS A O 1
ATOM 1697 N N . ARG A 1 209 ? 19.580 3.603 -15.326 1.00 51.19 209 ARG A N 1
ATOM 1698 C CA . ARG A 1 209 ? 19.008 4.681 -16.165 1.00 51.19 209 ARG A CA 1
ATOM 1699 C C . ARG A 1 209 ? 17.902 5.417 -15.410 1.00 51.19 209 ARG A C 1
ATOM 1701 O O . ARG A 1 209 ? 17.029 4.770 -14.852 1.00 51.19 209 ARG A O 1
ATOM 1708 N N . LEU A 1 210 ? 17.899 6.749 -15.458 1.00 56.06 210 LEU A N 1
ATOM 1709 C CA . LEU A 1 210 ? 16.815 7.583 -14.930 1.00 56.06 210 LEU A CA 1
ATOM 1710 C C . LEU A 1 210 ? 15.846 7.999 -16.053 1.00 56.06 210 LEU A C 1
ATOM 1712 O O . LEU A 1 210 ? 16.275 8.448 -17.122 1.00 56.06 210 LEU A O 1
ATOM 1716 N N . VAL A 1 211 ? 14.547 7.843 -15.813 1.00 80.56 211 VAL A N 1
ATOM 1717 C CA . VAL A 1 211 ? 13.441 8.426 -16.592 1.00 80.56 211 VAL A CA 1
ATOM 1718 C C . VAL A 1 211 ? 12.631 9.388 -15.708 1.00 80.56 211 VAL A C 1
ATOM 1720 O O . VAL A 1 211 ? 13.025 9.642 -14.575 1.00 80.56 211 VAL A O 1
ATOM 1723 N N . GLY A 1 212 ? 11.544 9.976 -16.221 1.00 77.25 212 GLY A N 1
ATOM 1724 C CA . GLY A 1 212 ? 10.634 10.761 -15.379 1.00 77.25 212 GLY A CA 1
ATOM 1725 C C . GLY A 1 212 ? 9.870 9.884 -14.380 1.00 77.25 212 GLY A C 1
ATOM 1726 O O . GLY A 1 212 ? 9.946 8.658 -14.435 1.00 77.25 212 GLY A O 1
ATOM 1727 N N . VAL A 1 213 ? 9.086 10.510 -13.499 1.00 89.50 213 VAL A N 1
ATOM 1728 C CA . VAL A 1 213 ? 8.279 9.794 -12.492 1.00 89.50 213 VAL A CA 1
ATOM 1729 C C . VAL A 1 213 ? 7.373 8.774 -13.158 1.00 89.50 213 VAL A C 1
ATOM 1731 O O . VAL A 1 213 ? 6.701 9.096 -14.137 1.00 89.50 213 VAL A O 1
ATOM 1734 N N . THR A 1 214 ? 7.321 7.566 -12.615 1.00 93.94 214 THR A N 1
ATOM 1735 C CA . THR A 1 214 ? 6.545 6.465 -13.190 1.00 93.94 214 THR A CA 1
ATOM 1736 C C . THR A 1 214 ? 5.278 6.194 -12.384 1.00 93.94 214 THR A C 1
ATOM 1738 O O . THR A 1 214 ? 5.198 6.488 -11.191 1.00 93.94 214 THR A O 1
ATOM 1741 N N . SER A 1 215 ? 4.257 5.656 -13.052 1.00 94.44 215 SER A N 1
ATOM 1742 C CA . SER A 1 215 ? 3.060 5.114 -12.397 1.00 94.44 215 SER A CA 1
ATOM 1743 C C . SER A 1 215 ? 3.187 3.590 -12.266 1.00 94.44 215 SER A C 1
ATOM 1745 O O . SER A 1 215 ? 4.072 2.980 -12.867 1.00 94.44 215 SER A O 1
ATOM 1747 N N . SER A 1 216 ? 2.318 2.950 -11.479 1.00 93.19 216 SER A N 1
ATOM 1748 C CA . SER A 1 216 ? 2.322 1.484 -11.345 1.00 93.19 216 SER A CA 1
ATOM 1749 C C . SER A 1 216 ? 2.134 0.791 -12.707 1.00 93.19 216 SER A C 1
ATOM 1751 O O . SER A 1 216 ? 1.317 1.206 -13.531 1.00 93.19 216 SER A O 1
ATOM 1753 N N . LYS A 1 217 ? 2.887 -0.290 -12.943 1.00 96.00 217 LYS A N 1
ATOM 1754 C CA . LYS A 1 217 ? 2.918 -1.079 -14.188 1.00 96.00 217 LYS A CA 1
ATOM 1755 C C . LYS A 1 217 ? 3.076 -0.225 -15.461 1.00 96.00 217 LYS A C 1
ATOM 1757 O O . LYS A 1 217 ? 2.407 -0.479 -16.462 1.00 96.00 217 LYS A O 1
ATOM 1762 N N . THR A 1 218 ? 3.953 0.782 -15.457 1.00 97.25 218 THR A N 1
ATOM 1763 C CA . THR A 1 218 ? 4.303 1.528 -16.684 1.00 97.25 218 THR A CA 1
ATOM 1764 C C . THR A 1 218 ? 5.598 1.062 -17.348 1.00 97.25 218 THR A C 1
ATOM 1766 O O . THR A 1 218 ? 6.052 1.710 -18.291 1.00 97.25 218 THR A O 1
ATOM 1769 N N . MET A 1 219 ? 6.174 -0.066 -16.915 1.00 97.56 219 MET A N 1
ATOM 1770 C CA . MET A 1 219 ? 7.300 -0.729 -17.577 1.00 97.56 219 MET A CA 1
ATOM 1771 C C . MET A 1 219 ? 6.937 -2.156 -18.026 1.00 97.56 219 MET A C 1
ATOM 1773 O O . MET A 1 219 ? 6.347 -2.936 -17.274 1.00 97.56 219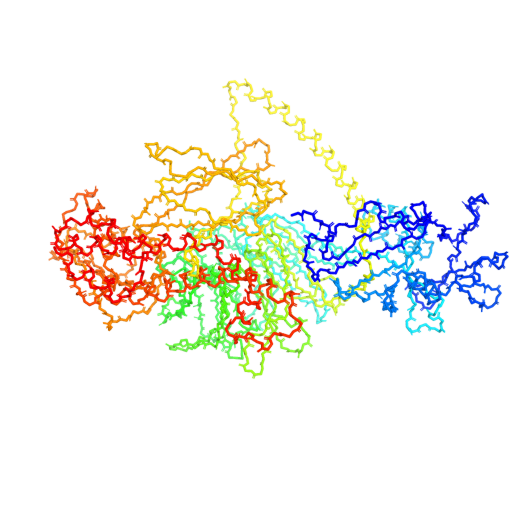 MET A O 1
ATOM 1777 N N . ARG A 1 220 ? 7.342 -2.520 -19.249 1.00 97.38 220 ARG A N 1
ATOM 1778 C CA . ARG A 1 220 ? 7.258 -3.882 -19.803 1.00 97.38 220 ARG A CA 1
ATOM 1779 C C . ARG A 1 220 ? 8.528 -4.254 -20.563 1.00 97.38 220 ARG A C 1
ATOM 1781 O O . ARG A 1 220 ? 9.202 -3.384 -21.125 1.00 97.38 220 ARG A O 1
ATOM 1788 N N . LEU A 1 221 ? 8.818 -5.552 -20.639 1.00 96.06 221 LEU A N 1
ATOM 1789 C CA . LEU A 1 221 ? 9.872 -6.087 -21.497 1.00 96.06 221 LEU A CA 1
ATOM 1790 C C . LEU A 1 221 ? 9.292 -6.553 -22.826 1.00 96.06 221 LEU A C 1
ATOM 1792 O O . LEU A 1 221 ? 8.423 -7.417 -22.873 1.00 96.06 221 LEU A O 1
ATOM 1796 N N . LEU A 1 222 ? 9.799 -6.008 -23.931 1.00 95.25 222 LEU A N 1
ATOM 1797 C CA . LEU A 1 222 ? 9.458 -6.527 -25.251 1.00 95.25 222 LEU A CA 1
ATOM 1798 C C . LEU A 1 222 ? 9.958 -7.977 -25.389 1.00 95.25 222 LEU A C 1
ATOM 1800 O O . LEU A 1 222 ? 11.071 -8.271 -24.935 1.00 95.25 222 LEU A O 1
ATOM 1804 N N . PRO A 1 223 ? 9.198 -8.868 -26.053 1.00 90.88 223 PRO A N 1
ATOM 1805 C CA . PRO A 1 223 ? 9.604 -10.254 -26.245 1.00 90.88 223 PRO A CA 1
ATOM 1806 C C . PRO A 1 223 ? 10.978 -10.364 -26.905 1.00 90.88 223 PRO A C 1
ATOM 1808 O O . PRO A 1 223 ? 11.319 -9.589 -27.811 1.00 90.88 223 PRO A O 1
ATOM 1811 N N . ALA A 1 224 ? 11.767 -11.341 -26.460 1.00 85.38 224 ALA A N 1
ATOM 1812 C CA . ALA A 1 224 ? 13.080 -11.592 -27.029 1.00 85.38 224 ALA A CA 1
ATOM 1813 C C . ALA A 1 224 ? 12.952 -12.008 -28.510 1.00 85.38 224 ALA A C 1
ATOM 1815 O O . ALA A 1 224 ? 12.049 -12.766 -28.866 1.00 85.38 224 ALA A O 1
ATOM 1816 N N . PRO A 1 225 ? 13.865 -11.574 -29.401 1.00 76.44 225 PRO A N 1
ATOM 1817 C CA . PRO A 1 225 ? 13.861 -12.016 -30.798 1.00 76.44 225 PRO A CA 1
ATOM 1818 C C . PRO A 1 225 ? 14.080 -13.529 -30.966 1.00 76.44 225 PRO A C 1
ATOM 1820 O O . PRO A 1 225 ? 13.725 -14.088 -31.999 1.00 76.44 225 PRO A O 1
ATOM 1823 N N . ALA A 1 226 ? 14.731 -14.156 -29.985 1.00 74.56 226 ALA A N 1
ATOM 1824 C CA . ALA A 1 226 ? 14.955 -15.591 -29.855 1.00 74.56 226 ALA A CA 1
ATOM 1825 C C . ALA A 1 226 ? 15.252 -15.913 -28.379 1.00 74.56 226 ALA A C 1
ATOM 1827 O O . ALA A 1 226 ? 15.656 -15.015 -27.636 1.00 74.56 226 ALA A O 1
ATOM 1828 N N . ALA A 1 227 ? 15.097 -17.175 -27.971 1.00 72.06 227 ALA A N 1
ATOM 1829 C CA . ALA A 1 227 ? 15.370 -17.614 -26.601 1.00 72.06 227 ALA A CA 1
ATOM 1830 C C . ALA A 1 227 ? 16.781 -17.202 -26.133 1.00 72.06 227 ALA A C 1
ATOM 1832 O O . ALA A 1 227 ? 17.758 -17.309 -26.883 1.00 72.06 227 ALA A O 1
ATOM 1833 N N . GLY A 1 228 ? 16.865 -16.672 -24.910 1.00 69.50 228 GLY A N 1
ATOM 1834 C CA . GLY A 1 228 ? 18.105 -16.205 -24.287 1.00 69.50 228 GLY A CA 1
ATOM 1835 C C . GLY A 1 228 ? 18.729 -14.947 -24.904 1.00 69.50 228 GLY A C 1
ATOM 1836 O O . GLY A 1 228 ? 19.839 -14.587 -24.522 1.00 69.50 228 GLY A O 1
ATOM 1837 N N . ARG A 1 229 ? 18.086 -14.278 -25.878 1.00 84.81 229 ARG A N 1
ATOM 1838 C CA . ARG A 1 229 ? 18.556 -12.992 -26.433 1.00 84.81 229 ARG A CA 1
ATOM 1839 C C . ARG A 1 229 ? 18.104 -11.815 -25.583 1.00 84.81 229 ARG A C 1
ATOM 1841 O O . ARG A 1 229 ? 17.030 -11.845 -24.998 1.00 84.81 229 ARG A O 1
ATOM 1848 N N . THR A 1 230 ? 18.893 -10.743 -25.635 1.00 87.88 230 THR A N 1
ATOM 1849 C CA . THR A 1 230 ? 18.570 -9.512 -24.922 1.00 87.88 230 THR A CA 1
ATOM 1850 C C . THR A 1 230 ? 17.258 -8.897 -25.409 1.00 87.88 230 THR A C 1
ATOM 1852 O O . THR A 1 230 ? 16.994 -8.759 -26.612 1.00 87.88 230 THR A O 1
ATOM 1855 N N . GLN A 1 231 ? 16.427 -8.536 -24.443 1.00 93.38 231 GLN A N 1
ATOM 1856 C CA . GLN A 1 231 ? 15.151 -7.867 -24.599 1.00 93.38 231 GLN A CA 1
ATOM 1857 C C . GLN A 1 231 ? 15.336 -6.351 -24.549 1.00 93.38 231 GLN A C 1
ATOM 1859 O O . GLN A 1 231 ? 16.430 -5.810 -24.370 1.00 93.38 231 GLN A O 1
ATOM 1864 N N . LYS A 1 232 ? 14.235 -5.642 -24.777 1.00 93.75 232 LYS A N 1
ATOM 1865 C CA . LYS A 1 232 ? 14.189 -4.182 -24.738 1.00 93.75 232 LYS A CA 1
ATOM 1866 C C . LYS A 1 232 ? 13.172 -3.750 -23.704 1.00 93.75 232 LYS A C 1
ATOM 1868 O O . LYS A 1 232 ? 12.065 -4.279 -23.675 1.00 93.75 232 LYS A O 1
ATOM 1873 N N . ILE A 1 233 ? 13.546 -2.753 -22.923 1.00 94.69 233 ILE A N 1
ATOM 1874 C CA . ILE A 1 233 ? 12.698 -2.130 -21.922 1.00 94.69 233 ILE A CA 1
ATOM 1875 C C . ILE A 1 233 ? 11.831 -1.087 -22.619 1.00 94.69 233 ILE A C 1
ATOM 1877 O O . ILE A 1 233 ? 12.320 -0.270 -23.406 1.00 94.69 233 ILE A O 1
ATOM 1881 N N . CYS A 1 234 ? 10.540 -1.126 -22.325 1.00 96.31 234 CYS A N 1
ATOM 1882 C CA . CYS A 1 234 ? 9.567 -0.121 -22.705 1.00 96.31 234 CYS A CA 1
ATOM 1883 C C . CYS A 1 234 ? 9.011 0.511 -21.432 1.00 96.31 234 CYS A C 1
ATOM 1885 O O . CYS A 1 234 ? 8.533 -0.214 -20.565 1.00 96.31 234 CYS A O 1
ATOM 1887 N N . ILE A 1 235 ? 9.102 1.836 -21.307 1.00 96.69 235 ILE A N 1
ATOM 1888 C CA . ILE A 1 235 ? 8.698 2.549 -20.093 1.00 96.69 235 ILE A CA 1
ATOM 1889 C C . ILE A 1 235 ? 8.003 3.874 -20.410 1.00 96.69 235 ILE A C 1
ATOM 1891 O O . ILE A 1 235 ? 8.426 4.601 -21.314 1.00 96.69 235 ILE A O 1
ATOM 1895 N N . GLY A 1 236 ? 6.934 4.168 -19.672 1.00 95.75 236 GLY A N 1
ATOM 1896 C CA . GLY A 1 236 ? 6.190 5.425 -19.730 1.00 95.75 236 GLY A CA 1
ATOM 1897 C C . GLY A 1 236 ? 6.309 6.235 -18.438 1.00 95.75 236 GLY A C 1
ATOM 1898 O O . GLY A 1 236 ? 6.251 5.658 -17.349 1.00 95.75 236 GLY A O 1
ATOM 1899 N N . ASP A 1 237 ? 6.450 7.556 -18.568 1.00 93.19 237 ASP A N 1
ATOM 1900 C CA . ASP A 1 237 ? 6.523 8.495 -17.441 1.00 93.19 237 ASP A CA 1
ATOM 1901 C C . ASP A 1 237 ? 5.325 9.462 -17.353 1.00 93.19 237 ASP A C 1
ATOM 1903 O O . ASP A 1 237 ? 4.462 9.553 -18.238 1.00 93.19 237 ASP A O 1
ATOM 1907 N N . ASN A 1 238 ? 5.270 10.193 -16.240 1.00 91.88 238 ASN A N 1
ATOM 1908 C CA . ASN A 1 238 ? 4.177 11.093 -15.897 1.00 91.88 238 ASN A CA 1
ATOM 1909 C C . ASN A 1 238 ? 4.176 12.408 -16.690 1.00 91.88 238 ASN A C 1
ATOM 1911 O O . ASN A 1 238 ? 3.154 13.095 -16.711 1.00 91.88 238 ASN A O 1
ATOM 1915 N N . ASP A 1 239 ? 5.262 12.714 -17.400 1.00 87.62 239 ASP A N 1
ATOM 1916 C CA . ASP A 1 239 ? 5.325 13.811 -18.374 1.00 87.62 239 ASP A CA 1
ATOM 1917 C C . ASP A 1 239 ? 4.787 13.381 -19.750 1.00 87.62 239 ASP A C 1
ATOM 1919 O O . ASP A 1 239 ? 4.751 14.158 -20.708 1.00 87.62 239 ASP A O 1
ATOM 1923 N N . GLY A 1 240 ? 4.363 12.121 -19.867 1.00 91.31 240 GLY A N 1
ATOM 1924 C CA . GLY A 1 240 ? 3.820 11.560 -21.087 1.00 91.31 240 GLY A CA 1
ATOM 1925 C C . GLY A 1 240 ? 4.879 11.095 -22.071 1.00 91.31 240 GLY A C 1
ATOM 1926 O O . GLY A 1 240 ? 4.575 10.966 -23.256 1.00 91.31 240 GLY A O 1
ATOM 1927 N N . ASN A 1 241 ? 6.120 10.857 -21.647 1.00 91.81 241 ASN A N 1
ATOM 1928 C CA . ASN A 1 241 ? 7.132 10.292 -22.528 1.00 91.81 241 ASN A CA 1
ATOM 1929 C C . ASN A 1 241 ? 7.108 8.766 -22.476 1.00 91.81 241 ASN A C 1
ATOM 1931 O O . ASN A 1 241 ? 7.303 8.153 -21.431 1.00 91.81 241 ASN A O 1
ATOM 1935 N N . LEU A 1 242 ? 6.971 8.156 -23.649 1.00 95.38 242 LEU A N 1
ATOM 1936 C CA . LEU A 1 242 ? 7.223 6.742 -23.878 1.00 95.38 242 LEU A CA 1
ATOM 1937 C C . LEU A 1 242 ? 8.655 6.573 -24.385 1.00 95.38 242 LEU A C 1
ATOM 1939 O O . LEU A 1 242 ? 9.030 7.151 -25.409 1.00 95.38 242 LEU A O 1
ATOM 1943 N N . GLN A 1 243 ? 9.453 5.764 -23.699 1.00 92.75 243 GLN A N 1
ATOM 1944 C CA . GLN A 1 243 ? 10.828 5.455 -24.074 1.00 92.75 243 GLN A CA 1
ATOM 1945 C C . GLN A 1 243 ? 10.985 3.951 -24.273 1.00 92.75 243 GLN A C 1
ATOM 1947 O O . GLN A 1 243 ? 10.556 3.154 -23.441 1.00 92.75 243 GLN A O 1
ATOM 1952 N N . VAL A 1 244 ? 11.630 3.559 -25.371 1.00 93.69 244 VAL A N 1
ATOM 1953 C CA . VAL A 1 244 ? 12.053 2.175 -25.593 1.00 93.69 244 VAL A CA 1
ATOM 1954 C C . VAL A 1 244 ? 13.548 2.149 -25.787 1.00 93.69 244 VAL A C 1
ATOM 1956 O O . VAL A 1 244 ? 14.085 2.869 -26.630 1.00 93.69 244 VAL A O 1
ATOM 1959 N N . PHE A 1 245 ? 14.225 1.306 -25.026 1.00 88.25 245 PHE A N 1
ATOM 1960 C CA . PHE A 1 245 ? 15.666 1.150 -25.097 1.00 88.25 245 PHE A CA 1
ATOM 1961 C C . PHE A 1 245 ? 16.069 -0.289 -24.809 1.00 88.25 245 PHE A C 1
ATOM 1963 O O . PHE A 1 245 ? 15.341 -1.043 -24.177 1.00 88.25 245 PHE A O 1
ATOM 1970 N N . GLY A 1 246 ? 17.219 -0.692 -25.326 1.00 84.00 246 GLY A N 1
ATOM 1971 C CA . GLY A 1 246 ? 17.842 -1.964 -24.975 1.00 84.00 246 GLY A CA 1
ATOM 1972 C C . GLY A 1 246 ? 19.238 -1.721 -24.445 1.00 84.00 246 GLY A C 1
ATOM 1973 O O . GLY A 1 246 ? 19.766 -0.617 -24.575 1.00 84.00 246 GLY A O 1
ATOM 1974 N N . MET A 1 247 ? 19.837 -2.768 -23.902 1.00 74.38 247 MET A N 1
ATOM 1975 C CA . MET A 1 247 ? 21.234 -2.739 -23.508 1.00 74.38 247 MET A CA 1
ATOM 1976 C C . MET A 1 247 ? 22.079 -3.384 -24.598 1.00 74.38 247 MET A C 1
ATOM 1978 O O . MET A 1 247 ? 21.721 -4.415 -25.176 1.00 74.38 247 MET A O 1
ATOM 1982 N N . LYS A 1 248 ? 23.206 -2.759 -24.926 1.00 68.19 248 LYS A N 1
ATOM 1983 C CA . LYS A 1 248 ? 24.173 -3.342 -25.852 1.00 68.19 248 LYS A CA 1
ATOM 1984 C C . LYS A 1 248 ? 25.582 -2.981 -25.419 1.00 68.19 248 LYS A C 1
ATOM 1986 O O . LYS A 1 248 ? 25.987 -1.848 -25.604 1.00 68.19 248 LYS A O 1
ATOM 1991 N N . ARG A 1 249 ? 26.344 -3.983 -24.964 1.00 58.31 249 ARG A N 1
ATOM 1992 C CA . ARG A 1 249 ? 27.715 -3.821 -24.434 1.00 58.31 249 ARG A CA 1
ATOM 1993 C C . ARG A 1 249 ? 27.773 -2.950 -23.175 1.00 58.31 249 ARG A C 1
ATOM 1995 O O . ARG A 1 249 ? 28.704 -2.171 -23.040 1.00 58.31 249 ARG A O 1
ATOM 2002 N N . GLY A 1 250 ? 26.786 -3.107 -22.297 1.00 56.88 250 GLY A N 1
ATOM 2003 C CA . GLY A 1 250 ? 26.663 -2.243 -21.131 1.00 56.88 250 GLY A CA 1
ATOM 2004 C C . GLY A 1 250 ? 26.346 -0.808 -21.532 1.00 56.88 250 GLY A C 1
ATOM 2005 O O . GLY A 1 250 ? 26.954 0.115 -21.052 1.00 56.88 250 GLY A O 1
ATOM 2006 N N . GLU A 1 251 ? 25.477 -0.599 -22.518 1.00 55.06 251 GLU A N 1
ATOM 2007 C CA . GLU A 1 251 ? 25.042 0.748 -22.872 1.00 55.06 251 GLU A CA 1
ATOM 2008 C C . GLU A 1 251 ? 23.570 0.773 -23.152 1.00 55.06 251 GLU A C 1
ATOM 2010 O O . GLU A 1 251 ? 23.052 -0.034 -23.933 1.00 55.06 251 GLU A O 1
ATOM 2015 N N . VAL A 1 252 ? 22.934 1.803 -22.621 1.00 67.62 252 VAL A N 1
ATOM 2016 C CA . VAL A 1 252 ? 21.568 2.150 -22.944 1.00 67.62 252 VAL A CA 1
ATOM 2017 C C . VAL A 1 252 ? 21.488 2.657 -24.386 1.00 67.62 252 VAL A C 1
ATOM 2019 O O . VAL A 1 252 ? 21.831 3.796 -24.703 1.00 67.62 252 VAL A O 1
ATOM 2022 N N . GLN A 1 253 ? 20.932 1.834 -25.267 1.00 75.00 253 GLN A N 1
ATOM 2023 C CA . GLN A 1 253 ? 20.642 2.209 -26.645 1.00 75.00 253 GLN A CA 1
ATOM 2024 C C . GLN A 1 253 ? 19.173 2.570 -26.798 1.00 75.00 253 GLN A C 1
ATOM 2026 O O . GLN A 1 253 ? 18.293 1.705 -26.785 1.00 75.00 253 GLN A O 1
ATOM 2031 N N . SER A 1 254 ? 18.912 3.866 -26.975 1.00 81.19 254 SER A N 1
ATOM 2032 C CA . SER A 1 254 ? 17.580 4.355 -27.320 1.00 81.19 254 SER A CA 1
ATOM 2033 C C . SER A 1 254 ? 17.133 3.769 -28.660 1.00 81.19 254 SER A C 1
ATOM 2035 O O . SER A 1 254 ? 17.829 3.882 -29.667 1.00 81.19 254 SER A O 1
ATOM 2037 N N . VAL A 1 255 ? 15.966 3.130 -28.666 1.00 88.00 255 VAL A N 1
ATOM 2038 C CA . VAL A 1 255 ? 15.316 2.611 -29.873 1.00 88.00 255 VAL A CA 1
ATOM 2039 C C . VAL A 1 255 ? 14.382 3.674 -30.432 1.00 88.00 255 VAL A C 1
ATOM 2041 O O . VAL A 1 255 ? 14.465 3.998 -31.613 1.00 88.00 255 VAL A O 1
ATOM 2044 N N . PHE A 1 256 ? 13.507 4.223 -29.589 1.00 88.56 256 PHE A N 1
ATOM 2045 C CA . PHE A 1 256 ? 12.717 5.408 -29.905 1.00 88.56 256 PHE A CA 1
ATOM 2046 C C . PHE A 1 256 ? 12.238 6.101 -28.626 1.00 88.56 256 PHE A C 1
ATOM 2048 O O . PHE A 1 256 ? 12.167 5.497 -27.553 1.00 88.56 256 PHE A O 1
ATOM 2055 N N . LYS A 1 257 ? 11.864 7.373 -28.775 1.00 88.62 257 LYS A N 1
ATOM 2056 C CA . LYS A 1 257 ? 11.109 8.143 -27.788 1.00 88.62 257 LYS A CA 1
ATOM 2057 C C . LYS A 1 257 ? 9.878 8.726 -28.476 1.00 88.62 257 LYS A C 1
ATOM 2059 O O . LYS A 1 257 ? 9.986 9.231 -29.591 1.00 88.62 257 LYS A O 1
ATOM 2064 N N . ALA A 1 258 ? 8.727 8.637 -27.828 1.00 89.00 258 ALA A N 1
ATOM 2065 C CA . ALA A 1 258 ? 7.476 9.229 -28.279 1.00 89.00 258 ALA A CA 1
ATOM 2066 C C . ALA A 1 258 ? 6.857 10.039 -27.136 1.00 89.00 258 ALA A C 1
ATOM 2068 O O . ALA A 1 258 ? 7.107 9.751 -25.969 1.00 89.00 258 ALA A O 1
ATOM 2069 N N . SER A 1 259 ? 6.060 11.051 -27.470 1.00 90.94 259 SER A N 1
ATOM 2070 C CA . SER A 1 259 ? 5.298 11.816 -26.482 1.00 90.94 259 SER A CA 1
ATOM 2071 C C . SER A 1 259 ? 3.808 11.556 -26.670 1.00 90.94 259 SER A C 1
ATOM 2073 O O . SER A 1 259 ? 3.285 11.637 -27.783 1.00 90.94 259 SER A O 1
ATOM 2075 N N . ALA A 1 260 ? 3.136 11.227 -25.574 1.00 87.81 260 ALA A N 1
ATOM 2076 C CA . ALA A 1 260 ? 1.695 11.084 -25.467 1.00 87.81 260 ALA A CA 1
ATOM 2077 C C . ALA A 1 260 ? 1.006 12.402 -25.068 1.00 87.81 260 ALA A C 1
ATOM 2079 O O . ALA A 1 260 ? -0.210 12.503 -25.228 1.00 87.81 260 ALA A O 1
ATOM 2080 N N . GLY A 1 261 ? 1.767 13.395 -24.585 1.00 87.31 261 GLY A N 1
ATOM 2081 C CA . GLY A 1 261 ? 1.310 14.735 -24.188 1.00 87.31 261 GLY A CA 1
ATOM 2082 C C . GLY A 1 261 ? 0.666 14.836 -22.798 1.00 87.31 261 GLY A C 1
ATOM 2083 O O . GLY A 1 261 ? 0.597 15.928 -22.245 1.00 87.31 261 GLY A O 1
ATOM 2084 N N . LYS A 1 262 ? 0.208 13.719 -22.226 1.00 92.38 262 LYS A N 1
ATOM 2085 C CA . LYS A 1 262 ? -0.364 13.612 -20.873 1.00 92.38 262 LYS A CA 1
ATOM 2086 C C . LYS A 1 262 ? 0.319 12.469 -20.120 1.00 92.38 262 LYS A C 1
ATOM 2088 O O . LYS A 1 262 ? 0.875 11.582 -20.766 1.00 92.38 262 LYS A O 1
ATOM 2093 N N . LYS A 1 263 ? 0.208 12.471 -18.786 1.00 94.31 263 LYS A N 1
ATOM 2094 C CA . LYS A 1 263 ? 0.657 11.394 -17.886 1.00 94.31 263 LYS A CA 1
ATOM 2095 C C . LYS A 1 263 ? 0.311 10.011 -18.445 1.00 94.31 263 LYS A C 1
ATOM 2097 O O . LYS A 1 263 ? -0.853 9.768 -18.766 1.00 94.31 263 LYS A O 1
ATOM 2102 N N . ILE A 1 264 ? 1.310 9.127 -18.540 1.00 97.31 264 ILE A N 1
ATOM 2103 C CA . ILE A 1 264 ? 1.084 7.717 -18.871 1.00 97.31 264 ILE A CA 1
ATOM 2104 C C . ILE A 1 264 ? 0.684 6.979 -17.594 1.00 97.31 264 ILE A C 1
ATOM 2106 O O . ILE A 1 264 ? 1.483 6.874 -16.665 1.00 97.31 264 ILE A O 1
ATOM 2110 N N . ASN A 1 265 ? -0.552 6.478 -17.547 1.00 95.94 265 ASN A N 1
ATOM 2111 C CA . ASN A 1 265 ? -1.084 5.806 -16.358 1.00 95.94 265 ASN A CA 1
ATOM 2112 C C . ASN A 1 265 ? -0.807 4.297 -16.364 1.00 95.94 265 ASN A C 1
ATOM 2114 O O . ASN A 1 265 ? -0.514 3.732 -15.315 1.00 95.94 265 ASN A O 1
ATOM 2118 N N . ARG A 1 266 ? -0.874 3.654 -17.536 1.00 97.38 266 ARG A N 1
ATOM 2119 C CA . ARG A 1 266 ? -0.644 2.214 -17.711 1.00 97.38 266 ARG A CA 1
ATOM 2120 C C . ARG A 1 266 ? 0.075 1.937 -19.030 1.00 97.38 266 ARG A C 1
ATOM 2122 O O . ARG A 1 266 ? -0.129 2.650 -20.016 1.00 97.38 266 ARG A O 1
ATOM 2129 N N . LEU A 1 267 ? 0.902 0.892 -19.044 1.00 97.81 267 LEU A N 1
ATOM 2130 C CA . LEU A 1 267 ? 1.564 0.372 -20.237 1.00 97.81 267 LEU A CA 1
ATOM 2131 C C . LEU A 1 267 ? 1.381 -1.144 -20.299 1.00 97.81 267 LEU A C 1
ATOM 2133 O O . LEU A 1 267 ? 1.764 -1.847 -19.370 1.00 97.81 267 LEU A O 1
ATOM 2137 N N . GLU A 1 268 ? 0.848 -1.645 -21.411 1.00 97.12 268 GLU A N 1
ATOM 2138 C CA . GLU A 1 268 ? 0.681 -3.082 -21.641 1.00 97.12 268 GLU A CA 1
ATOM 2139 C C . GLU A 1 268 ? 1.191 -3.504 -23.011 1.00 97.12 268 GLU A C 1
ATOM 2141 O O . GLU A 1 268 ? 1.262 -2.711 -23.956 1.00 97.12 268 GLU A O 1
ATOM 2146 N N . LEU A 1 269 ? 1.554 -4.781 -23.112 1.00 96.38 269 LEU A N 1
ATOM 2147 C CA . LEU A 1 269 ? 1.885 -5.406 -24.384 1.00 96.38 269 LEU A CA 1
ATOM 2148 C C . LEU A 1 269 ? 0.692 -6.211 -24.889 1.00 96.38 269 LEU A C 1
ATOM 2150 O O . LEU A 1 269 ? 0.180 -7.069 -24.180 1.00 96.38 269 LEU A O 1
ATOM 2154 N N . GLY A 1 270 ? 0.297 -5.964 -26.135 1.00 92.69 270 GLY A N 1
ATOM 2155 C CA . GLY A 1 270 ? -0.755 -6.701 -26.828 1.00 92.69 270 GLY A CA 1
ATOM 2156 C C . GLY A 1 270 ? -0.234 -7.440 -28.060 1.00 92.69 270 GLY A C 1
ATOM 2157 O O . GLY A 1 270 ? 0.852 -7.166 -28.591 1.00 92.69 270 GLY A O 1
ATOM 2158 N N . GLY A 1 271 ? -1.029 -8.388 -28.535 1.00 90.81 271 GLY A N 1
ATOM 2159 C CA . GLY A 1 271 ? -0.751 -9.233 -29.692 1.00 90.81 271 GLY A CA 1
ATOM 2160 C C . GLY A 1 271 ? -1.976 -10.075 -30.051 1.00 90.81 271 GLY A C 1
ATOM 2161 O O . GLY A 1 271 ? -3.013 -9.919 -29.409 1.00 90.81 271 GLY A O 1
ATOM 2162 N N . PRO A 1 272 ? -1.882 -10.946 -31.071 1.00 88.50 272 PRO A N 1
ATOM 2163 C CA . PRO A 1 272 ? -2.932 -11.921 -31.369 1.00 88.50 272 PRO A CA 1
ATOM 2164 C C . PRO A 1 272 ? -3.237 -12.806 -30.151 1.00 88.50 272 PRO A C 1
ATOM 2166 O O . PRO A 1 272 ? -2.337 -13.054 -29.349 1.00 88.50 272 PRO A O 1
ATOM 2169 N N . VAL A 1 273 ? -4.470 -13.307 -30.049 1.00 88.81 273 VAL A N 1
ATOM 2170 C CA . VAL A 1 273 ? -4.889 -14.267 -29.009 1.00 88.81 273 VAL A CA 1
ATOM 2171 C C . VAL A 1 273 ? -3.975 -15.501 -29.035 1.00 88.81 273 VAL A C 1
ATOM 2173 O O . VAL A 1 273 ? -3.683 -16.017 -30.117 1.00 88.81 273 VAL A O 1
ATOM 2176 N N . GLY A 1 274 ? -3.457 -15.912 -27.871 1.00 83.94 274 GLY A N 1
ATOM 2177 C CA . GLY A 1 274 ? -2.460 -16.991 -27.740 1.00 83.94 274 GLY A CA 1
ATOM 2178 C C . GLY A 1 274 ? -1.110 -16.719 -28.432 1.00 83.94 274 GLY A C 1
ATOM 2179 O O . GLY A 1 274 ? -0.273 -17.610 -28.569 1.00 83.94 274 GLY A O 1
ATOM 2180 N N . GLY A 1 275 ? -0.894 -15.500 -28.937 1.00 86.50 275 GLY A N 1
ATOM 2181 C CA . GLY A 1 275 ? 0.259 -15.120 -29.745 1.00 86.50 275 GLY A CA 1
ATOM 2182 C C . GLY A 1 275 ? 1.281 -14.250 -29.014 1.00 86.50 275 GLY A C 1
ATOM 2183 O O . GLY A 1 275 ? 1.120 -13.836 -27.868 1.00 86.50 275 GLY A O 1
ATOM 2184 N N . VAL A 1 276 ? 2.363 -13.914 -29.722 1.00 88.19 276 VAL A N 1
ATOM 2185 C CA . VAL A 1 276 ? 3.425 -13.053 -29.181 1.00 88.19 276 VAL A CA 1
ATOM 2186 C C . VAL A 1 276 ? 2.920 -11.617 -28.999 1.00 88.19 276 VAL A C 1
ATOM 2188 O O . VAL A 1 276 ? 2.542 -10.942 -29.962 1.00 88.19 276 VAL A O 1
ATOM 2191 N N . ARG A 1 277 ? 2.993 -11.119 -27.762 1.00 91.19 277 ARG A N 1
ATOM 2192 C CA . ARG A 1 277 ? 2.599 -9.756 -27.378 1.00 91.19 277 ARG A CA 1
ATOM 2193 C C . ARG A 1 277 ? 3.744 -8.756 -27.582 1.00 91.19 277 ARG A C 1
ATOM 2195 O O . ARG A 1 277 ? 4.577 -8.555 -26.708 1.00 91.19 277 ARG A O 1
ATOM 2202 N N . GLU A 1 278 ? 3.815 -8.132 -28.760 1.00 91.81 278 GLU A N 1
ATOM 2203 C CA . GLU A 1 278 ? 4.899 -7.197 -29.139 1.00 91.81 278 GLU A CA 1
ATOM 2204 C C . GLU A 1 278 ? 4.440 -5.769 -29.497 1.00 91.81 278 GLU A C 1
ATOM 2206 O O . GLU A 1 278 ? 5.260 -4.919 -29.873 1.00 91.81 278 GLU A O 1
ATOM 2211 N N . ARG A 1 279 ? 3.131 -5.495 -29.441 1.00 95.38 279 ARG A N 1
ATOM 2212 C CA . ARG A 1 279 ? 2.562 -4.159 -29.659 1.00 95.38 279 ARG A CA 1
ATOM 2213 C C . ARG A 1 279 ? 2.453 -3.448 -28.323 1.00 95.38 279 ARG A C 1
ATOM 2215 O O . ARG A 1 279 ? 1.924 -4.009 -27.378 1.00 95.38 279 ARG A O 1
ATOM 2222 N N . ILE A 1 280 ? 2.951 -2.224 -28.256 1.00 98.19 280 ILE A N 1
ATOM 2223 C CA . ILE A 1 280 ? 2.959 -1.430 -27.030 1.00 98.19 280 ILE A CA 1
ATOM 2224 C C . ILE A 1 280 ? 1.680 -0.605 -27.004 1.00 98.19 280 ILE A C 1
ATOM 2226 O O . ILE A 1 280 ? 1.454 0.175 -27.927 1.00 98.19 280 ILE A O 1
ATOM 2230 N N . PHE A 1 281 ? 0.885 -0.734 -25.954 1.00 98.38 281 PHE A N 1
ATOM 2231 C CA . PHE A 1 281 ? -0.268 0.114 -25.693 1.00 98.38 281 PHE A CA 1
ATOM 2232 C 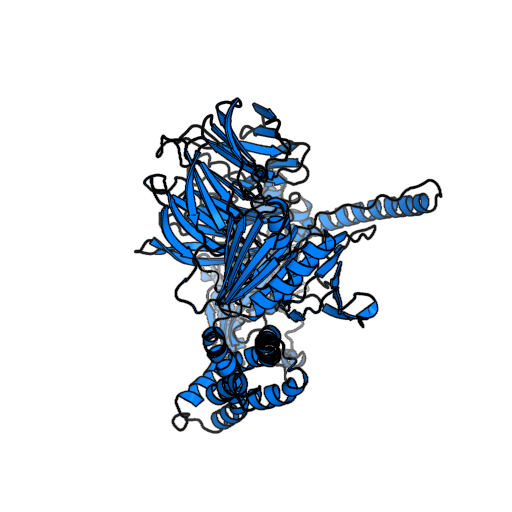C . PHE A 1 281 ? 0.014 0.964 -24.458 1.00 98.38 281 PHE A C 1
ATOM 2234 O O . PHE A 1 281 ? 0.592 0.480 -23.485 1.00 98.38 281 PHE A O 1
ATOM 2241 N N . ILE A 1 282 ? -0.365 2.238 -24.506 1.00 98.38 282 ILE A N 1
ATOM 2242 C CA . ILE A 1 282 ? -0.284 3.158 -23.370 1.00 98.38 282 ILE A CA 1
ATOM 2243 C C . ILE A 1 282 ? -1.611 3.882 -23.186 1.00 98.38 282 ILE A C 1
ATOM 2245 O O . ILE A 1 282 ? -2.290 4.192 -24.169 1.00 98.38 282 ILE A O 1
ATOM 2249 N N . THR A 1 283 ? -1.934 4.212 -21.940 1.00 97.62 283 THR A N 1
ATOM 2250 C CA . THR A 1 283 ? -3.060 5.088 -21.601 1.00 97.62 283 THR A CA 1
ATOM 2251 C C . THR A 1 283 ? -2.553 6.483 -21.253 1.00 97.62 283 THR A C 1
ATOM 2253 O O . THR A 1 283 ? -1.574 6.626 -20.521 1.00 97.62 283 THR A O 1
ATOM 2256 N N . ALA A 1 284 ? -3.197 7.522 -21.785 1.00 95.38 284 ALA A N 1
ATOM 2257 C CA . ALA A 1 284 ? -2.850 8.915 -21.510 1.00 95.38 284 ALA A CA 1
ATOM 2258 C C . ALA A 1 284 ? -4.116 9.785 -21.447 1.00 95.38 284 ALA A C 1
ATOM 2260 O O . ALA A 1 284 ? -4.673 10.190 -22.468 1.00 95.38 284 ALA A O 1
ATOM 2261 N N . GLY A 1 285 ? -4.588 10.091 -20.235 1.00 94.31 285 GLY A N 1
ATOM 2262 C CA . GLY A 1 285 ? -5.929 10.657 -20.054 1.00 94.31 285 GLY A CA 1
ATOM 2263 C C . GLY A 1 285 ? -7.005 9.630 -20.425 1.00 94.31 285 GLY A C 1
ATOM 2264 O O . GLY A 1 285 ? -6.945 8.502 -19.950 1.00 94.31 285 GLY A O 1
ATOM 2265 N N . SER A 1 286 ? -7.966 10.009 -21.268 1.00 94.12 286 SER A N 1
ATOM 2266 C CA . SER A 1 286 ? -9.010 9.126 -21.820 1.00 94.12 286 SER A CA 1
ATOM 2267 C C . SER A 1 286 ? -8.587 8.404 -23.111 1.00 94.12 286 SER A C 1
ATOM 2269 O O . SER A 1 286 ? -9.381 7.684 -23.713 1.00 94.12 286 SER A O 1
ATOM 2271 N N . GLU A 1 287 ? -7.352 8.602 -23.580 1.00 96.00 287 GLU A N 1
ATOM 2272 C CA . GLU A 1 287 ? -6.879 8.043 -24.850 1.00 96.00 287 GLU A CA 1
ATOM 2273 C C . GLU A 1 287 ? -6.039 6.779 -24.638 1.00 96.00 287 GLU A C 1
ATOM 2275 O O . GLU A 1 287 ? -5.178 6.730 -23.754 1.00 96.00 287 GLU A O 1
ATOM 2280 N N . VAL A 1 288 ? -6.212 5.803 -25.530 1.00 97.62 288 VAL A N 1
ATOM 2281 C CA . VAL A 1 288 ? -5.323 4.648 -25.699 1.00 97.62 288 VAL A CA 1
ATOM 2282 C C . VAL A 1 288 ? -4.501 4.832 -26.973 1.00 97.62 288 VAL A C 1
ATOM 2284 O O . VAL A 1 288 ? -5.043 5.035 -28.063 1.00 97.62 288 VAL A O 1
ATOM 2287 N N . LYS A 1 289 ? -3.172 4.757 -26.860 1.00 97.19 289 LYS A N 1
ATOM 2288 C CA . LYS A 1 289 ? -2.244 4.875 -27.998 1.00 97.19 289 LYS A CA 1
ATOM 2289 C C . LYS A 1 289 ? -1.472 3.579 -28.197 1.00 97.19 289 LYS A C 1
ATOM 2291 O O . LYS A 1 289 ? -0.915 3.039 -27.247 1.00 97.19 289 LYS A O 1
ATOM 2296 N N . GLY A 1 290 ? -1.407 3.108 -29.441 1.00 96.56 290 GLY A N 1
ATOM 2297 C CA . GLY A 1 290 ? -0.721 1.880 -29.834 1.00 96.56 290 GLY A CA 1
ATOM 2298 C C . GLY A 1 290 ? 0.520 2.158 -30.679 1.00 96.56 290 GLY A C 1
ATOM 2299 O O . GLY A 1 290 ? 0.462 2.830 -31.712 1.00 96.56 290 GLY A O 1
ATOM 2300 N N . PHE A 1 291 ? 1.652 1.591 -30.276 1.00 96.06 291 PHE A N 1
ATOM 2301 C CA . PHE A 1 291 ? 2.941 1.720 -30.942 1.00 96.06 291 PHE A CA 1
ATOM 2302 C C . PHE A 1 291 ? 3.496 0.360 -31.346 1.00 96.06 291 PHE A C 1
ATOM 2304 O O . PHE A 1 291 ? 3.452 -0.635 -30.624 1.00 96.06 291 PHE A O 1
ATOM 2311 N N . THR A 1 292 ? 4.071 0.308 -32.540 1.00 93.69 292 THR A N 1
ATOM 2312 C CA . THR A 1 292 ? 4.890 -0.838 -32.943 1.00 93.69 292 THR A CA 1
ATOM 2313 C C . THR A 1 292 ? 6.182 -0.874 -32.118 1.00 93.69 292 THR A C 1
ATOM 2315 O O . THR A 1 292 ? 6.664 0.175 -31.692 1.00 93.69 292 THR A O 1
ATOM 2318 N N . LYS A 1 293 ? 6.849 -2.032 -32.016 1.00 90.06 293 LYS A N 1
ATOM 2319 C CA . LYS A 1 293 ? 8.194 -2.148 -31.404 1.00 90.06 293 LYS A CA 1
ATOM 2320 C C . LYS A 1 293 ? 9.281 -1.238 -32.009 1.00 90.06 293 LYS A C 1
ATOM 2322 O O . LYS A 1 293 ? 10.377 -1.136 -31.466 1.00 90.06 293 LYS A O 1
ATOM 2327 N N . LYS A 1 294 ? 9.006 -0.612 -33.163 1.00 87.75 294 LYS A N 1
ATOM 2328 C CA . LYS A 1 294 ? 9.880 0.354 -33.854 1.00 87.75 294 LYS A CA 1
ATOM 2329 C C . LYS A 1 294 ? 9.466 1.820 -33.639 1.00 87.75 294 LYS A C 1
ATOM 2331 O O . LYS A 1 294 ? 10.078 2.697 -34.232 1.00 87.75 294 LYS A O 1
ATOM 2336 N N . GLY A 1 295 ? 8.416 2.090 -32.864 1.00 88.06 295 GLY A N 1
ATOM 2337 C CA . GLY A 1 295 ? 7.971 3.447 -32.530 1.00 88.06 295 GLY A CA 1
ATOM 2338 C C . GLY A 1 295 ? 6.954 4.075 -33.481 1.00 88.06 295 GLY A C 1
ATOM 2339 O O . GLY A 1 295 ? 6.495 5.184 -33.230 1.00 88.06 295 GLY A O 1
ATOM 2340 N N . LYS A 1 296 ? 6.536 3.385 -34.552 1.00 90.94 296 LYS A N 1
ATOM 2341 C CA . LYS A 1 296 ? 5.406 3.853 -35.374 1.00 90.94 296 LYS A CA 1
ATOM 2342 C C . LYS A 1 296 ? 4.110 3.772 -34.559 1.00 90.94 296 LYS A C 1
ATOM 2344 O O . LYS A 1 296 ? 3.731 2.669 -34.162 1.00 90.94 296 LYS A O 1
ATOM 2349 N N . ASN A 1 297 ? 3.445 4.908 -34.357 1.00 92.31 297 ASN A N 1
ATOM 2350 C CA . ASN A 1 297 ? 2.073 4.969 -33.855 1.00 92.31 297 ASN A CA 1
ATOM 2351 C C . ASN A 1 297 ? 1.127 4.378 -34.918 1.00 92.31 297 ASN A C 1
ATOM 2353 O O . ASN A 1 297 ? 1.172 4.793 -36.079 1.00 92.31 297 ASN A O 1
ATOM 2357 N N . PHE A 1 298 ? 0.336 3.375 -34.543 1.00 93.44 298 PHE A N 1
ATOM 2358 C CA . PHE A 1 298 ? -0.651 2.737 -35.419 1.00 93.44 298 PHE A CA 1
ATOM 2359 C C . PHE A 1 298 ? -2.086 2.844 -34.895 1.00 93.44 298 PHE A C 1
ATOM 2361 O O . PHE A 1 298 ? -3.005 2.539 -35.649 1.00 93.44 298 PHE A O 1
ATOM 2368 N N . LEU A 1 299 ? -2.272 3.267 -33.642 1.00 92.88 299 LEU A N 1
ATOM 2369 C CA . LEU A 1 299 ? -3.578 3.410 -33.015 1.00 92.88 299 LEU A CA 1
ATOM 2370 C C . LEU A 1 299 ? -3.580 4.643 -32.116 1.00 92.88 299 LEU A C 1
ATOM 2372 O O . LEU A 1 299 ? -2.682 4.844 -31.302 1.00 92.88 299 LEU A O 1
ATOM 2376 N N . SER A 1 300 ? -4.612 5.463 -32.230 1.00 94.94 300 SER A N 1
ATOM 2377 C CA . SER A 1 300 ? -4.913 6.511 -31.258 1.00 94.94 300 SER A CA 1
ATOM 2378 C C . SER A 1 300 ? -6.425 6.541 -31.114 1.00 94.94 300 SER A C 1
ATOM 2380 O O . SER A 1 300 ? -7.120 6.979 -32.026 1.00 94.94 300 SER A O 1
ATOM 2382 N N . PHE A 1 301 ? -6.908 5.968 -30.019 1.00 96.31 301 PHE A N 1
ATOM 2383 C CA . PHE A 1 301 ? -8.318 5.748 -29.747 1.00 96.31 301 PHE A CA 1
ATOM 2384 C C . PHE A 1 301 ? -8.730 6.594 -28.547 1.00 96.31 301 PHE A C 1
ATOM 2386 O O . PHE A 1 301 ? -8.184 6.426 -27.458 1.00 96.31 301 PHE A O 1
ATOM 2393 N N . ASP A 1 302 ? -9.664 7.517 -28.757 1.00 94.56 302 ASP A N 1
ATOM 2394 C CA . ASP A 1 302 ? -10.300 8.250 -27.666 1.00 94.56 302 ASP A CA 1
ATOM 2395 C C . ASP A 1 302 ? -11.521 7.461 -27.199 1.00 94.56 302 ASP A C 1
ATOM 2397 O O . ASP A 1 302 ? -12.462 7.242 -27.965 1.00 94.56 302 ASP A O 1
ATOM 2401 N N . THR A 1 303 ? -11.485 7.025 -25.944 1.00 91.12 303 THR A N 1
ATOM 2402 C CA . THR A 1 303 ? -12.578 6.264 -25.328 1.00 91.12 303 THR A CA 1
ATOM 2403 C C . THR A 1 303 ? -13.781 7.147 -24.988 1.00 91.12 303 THR A C 1
ATOM 2405 O O . THR A 1 303 ? -14.837 6.631 -24.644 1.00 91.12 303 THR A O 1
ATOM 2408 N N . ASN A 1 304 ? -13.644 8.480 -25.075 1.00 87.31 304 ASN A N 1
ATOM 2409 C CA . ASN A 1 304 ? -14.633 9.462 -24.615 1.00 87.31 304 ASN A CA 1
ATOM 2410 C C . ASN A 1 304 ? -15.026 9.303 -23.132 1.00 87.31 304 ASN A C 1
ATOM 2412 O O . ASN A 1 304 ? -16.070 9.804 -22.707 1.00 87.31 304 ASN A O 1
ATOM 2416 N N . LEU A 1 305 ? -14.194 8.633 -22.327 1.00 88.25 305 LEU A N 1
ATOM 2417 C CA . LEU A 1 305 ? -14.392 8.546 -20.885 1.00 88.25 305 LEU A CA 1
ATOM 2418 C C . LEU A 1 305 ? -14.242 9.925 -20.239 1.00 88.25 305 LEU A C 1
ATOM 2420 O O . LEU A 1 305 ? -13.329 10.691 -20.551 1.00 88.25 305 LEU A O 1
ATOM 2424 N N . SER A 1 306 ? -15.131 10.232 -19.293 1.00 86.25 306 SER A N 1
ATOM 2425 C CA . SER A 1 306 ? -15.087 11.486 -18.531 1.00 86.25 306 SER A CA 1
ATOM 2426 C C . SER A 1 306 ? -13.897 11.564 -17.574 1.00 86.25 306 SER A C 1
ATOM 2428 O O . SER A 1 306 ? -13.518 12.652 -17.144 1.00 86.25 306 SER A O 1
ATOM 2430 N N . GLU A 1 307 ? -13.335 10.413 -17.209 1.00 89.56 307 GLU A N 1
ATOM 2431 C CA . GLU A 1 307 ? -12.190 10.289 -16.316 1.00 89.56 307 GLU A CA 1
ATOM 2432 C C . GLU A 1 307 ? -10.982 9.660 -17.030 1.00 89.56 307 GLU A C 1
ATOM 2434 O O . GLU A 1 307 ? -11.154 8.935 -18.012 1.00 89.56 307 GLU A O 1
ATOM 2439 N N . PRO A 1 308 ? -9.747 9.932 -16.565 1.00 92.44 308 PRO A N 1
ATOM 2440 C CA . PRO A 1 308 ? -8.564 9.258 -17.079 1.00 92.44 308 PRO A CA 1
ATOM 2441 C C . PRO A 1 308 ? -8.634 7.743 -16.870 1.00 92.44 308 PRO A C 1
ATOM 2443 O O . PRO A 1 308 ? -9.051 7.278 -15.811 1.00 92.44 308 PRO A O 1
ATOM 2446 N N . ILE A 1 309 ? -8.132 6.985 -17.842 1.00 96.44 309 ILE A N 1
ATOM 2447 C CA . ILE A 1 309 ? -7.995 5.532 -17.739 1.00 96.44 309 ILE A CA 1
ATOM 2448 C C . ILE A 1 309 ? -6.904 5.224 -16.706 1.00 96.44 309 ILE A C 1
ATOM 2450 O O . ILE A 1 309 ? -5.757 5.664 -16.847 1.00 96.44 309 ILE A O 1
ATOM 2454 N N . SER A 1 310 ? -7.262 4.497 -15.652 1.00 94.56 310 SER A N 1
ATOM 2455 C CA . SER A 1 310 ? -6.380 4.088 -14.554 1.00 94.56 310 SER A CA 1
ATOM 2456 C C . SER A 1 310 ? -5.693 2.752 -14.847 1.00 94.56 310 SER A C 1
ATOM 2458 O O . SER A 1 310 ? -4.505 2.605 -14.567 1.00 94.56 310 SER A O 1
ATOM 2460 N N . SER A 1 311 ? -6.407 1.809 -15.472 1.00 96.75 311 SER A N 1
ATOM 2461 C CA . SER A 1 311 ? -5.875 0.508 -15.869 1.00 96.75 311 SER A CA 1
ATOM 2462 C C . SER A 1 311 ? -6.420 0.039 -17.216 1.00 96.75 311 SER A C 1
ATOM 2464 O O . SER A 1 311 ? -7.447 0.519 -17.698 1.00 96.75 311 SER A O 1
ATOM 2466 N N . MET A 1 312 ? -5.695 -0.882 -17.848 1.00 97.31 312 MET A N 1
ATOM 2467 C CA . MET A 1 312 ? -6.116 -1.526 -19.084 1.00 97.31 312 MET A CA 1
ATOM 2468 C C . MET A 1 312 ? -5.558 -2.944 -19.199 1.00 97.31 312 MET A C 1
ATOM 2470 O O . MET A 1 312 ? -4.491 -3.234 -18.662 1.00 97.31 312 MET A O 1
ATOM 2474 N N . TYR A 1 313 ? -6.231 -3.766 -19.997 1.00 96.88 313 TYR A N 1
ATOM 2475 C CA . TYR A 1 313 ? -5.747 -5.053 -20.486 1.00 96.88 313 TYR A CA 1
ATOM 2476 C C . TYR A 1 313 ? -6.050 -5.166 -21.984 1.00 96.88 313 TYR A C 1
ATOM 2478 O O . TYR A 1 313 ? -7.067 -4.652 -22.453 1.00 96.88 313 TYR A O 1
ATOM 2486 N N . VAL A 1 314 ? -5.153 -5.793 -22.749 1.00 95.38 314 VAL A N 1
ATOM 2487 C CA . VAL A 1 314 ? -5.272 -5.897 -24.212 1.00 95.38 314 VAL A CA 1
ATOM 2488 C C . VAL A 1 314 ? -4.953 -7.313 -24.665 1.00 95.38 314 VAL A C 1
ATOM 2490 O O . VAL A 1 314 ? -3.861 -7.818 -24.399 1.00 95.38 314 VAL A O 1
ATOM 2493 N N . GLU A 1 315 ? -5.867 -7.918 -25.418 1.00 91.06 315 GLU A N 1
ATOM 2494 C CA . GLU A 1 315 ? -5.685 -9.239 -26.015 1.00 91.06 315 GLU A CA 1
ATOM 2495 C C . GLU A 1 315 ? -6.418 -9.332 -27.356 1.00 91.06 315 GLU A C 1
ATOM 2497 O O . GLU A 1 315 ? -7.622 -9.122 -27.444 1.00 91.06 315 GLU A O 1
ATOM 2502 N N . GLY A 1 316 ? -5.687 -9.637 -28.430 1.00 90.88 316 GLY A N 1
ATOM 2503 C CA . GLY A 1 316 ? -6.261 -9.663 -29.772 1.00 90.88 316 GLY A CA 1
ATOM 2504 C C . GLY A 1 316 ? -6.847 -8.307 -30.178 1.00 90.88 316 GLY A C 1
ATOM 2505 O O . GLY A 1 316 ? -6.137 -7.299 -30.209 1.00 90.88 316 GLY A O 1
ATOM 2506 N N . SER A 1 317 ? -8.130 -8.325 -30.539 1.00 92.25 317 SER A N 1
ATOM 2507 C CA . SER A 1 317 ? -8.971 -7.161 -30.854 1.00 92.25 317 SER A CA 1
ATOM 2508 C C . SER A 1 317 ? -9.680 -6.571 -29.633 1.00 92.25 317 SER A C 1
ATOM 2510 O O . SER A 1 317 ? -10.286 -5.504 -29.757 1.00 92.25 317 SER A O 1
ATOM 2512 N N . GLU A 1 318 ? -9.605 -7.242 -28.481 1.00 95.06 318 GLU A N 1
ATOM 2513 C CA . GLU A 1 318 ? -10.295 -6.830 -27.265 1.00 95.06 318 GLU A CA 1
ATOM 2514 C C . GLU A 1 318 ? -9.426 -5.873 -26.448 1.00 95.06 318 GLU A C 1
ATOM 2516 O O . GLU A 1 318 ? -8.243 -6.113 -26.168 1.00 95.06 318 GLU A O 1
ATOM 2521 N N . LEU A 1 319 ? -10.044 -4.771 -26.044 1.00 97.19 319 LEU A N 1
ATOM 2522 C CA . LEU A 1 319 ? -9.461 -3.744 -25.201 1.00 97.19 319 LEU A CA 1
ATOM 2523 C C . LEU A 1 319 ? -10.360 -3.541 -23.986 1.00 97.19 319 LEU A C 1
ATOM 2525 O O . LEU A 1 319 ? -11.499 -3.096 -24.104 1.00 97.19 319 LEU A O 1
ATOM 2529 N N . PHE A 1 320 ? -9.806 -3.792 -22.811 1.00 97.31 320 PHE A N 1
ATOM 2530 C CA . PHE A 1 320 ? -10.466 -3.590 -21.531 1.00 97.31 320 PHE A CA 1
ATOM 2531 C C . PHE A 1 320 ? -9.842 -2.388 -20.848 1.00 97.31 320 PHE A C 1
ATOM 2533 O O . PHE A 1 320 ? -8.620 -2.307 -20.733 1.00 97.31 320 PHE A O 1
ATOM 2540 N N . THR A 1 321 ? -10.658 -1.447 -20.393 1.00 97.19 321 THR A N 1
ATOM 2541 C CA . THR A 1 321 ? -10.185 -0.231 -19.726 1.00 97.19 321 THR A CA 1
ATOM 2542 C C . THR A 1 321 ? -11.005 0.037 -18.483 1.00 97.19 321 THR A C 1
ATOM 2544 O O . THR A 1 321 ? -12.220 -0.161 -18.492 1.00 97.19 321 THR A O 1
ATOM 2547 N N . SER A 1 322 ? -10.358 0.549 -17.444 1.00 95.75 322 SER A N 1
ATOM 2548 C CA . SER A 1 322 ? -11.027 1.024 -16.239 1.00 95.75 322 SER A CA 1
ATOM 2549 C C . SER A 1 322 ? -10.632 2.463 -15.922 1.00 95.75 322 SER A C 1
ATOM 2551 O O . SER A 1 322 ? -9.477 2.857 -16.089 1.00 95.75 322 SER A O 1
ATOM 2553 N N . GLY A 1 323 ? -11.595 3.247 -15.451 1.00 93.50 323 GLY A N 1
ATOM 2554 C CA . GLY A 1 323 ? -11.381 4.500 -14.732 1.00 93.50 323 GLY A CA 1
ATOM 2555 C C . GLY A 1 323 ? -11.332 4.254 -13.222 1.00 93.50 323 GLY A C 1
ATOM 2556 O O . GLY A 1 323 ? -10.803 3.239 -12.771 1.00 93.50 323 GLY A O 1
ATOM 2557 N N . ASN A 1 324 ? -11.885 5.165 -12.420 1.00 90.81 324 ASN A N 1
ATOM 2558 C CA . ASN A 1 324 ? -12.062 4.916 -10.993 1.00 90.81 324 ASN A CA 1
ATOM 2559 C C . ASN A 1 324 ? -13.247 3.991 -10.747 1.00 90.81 324 ASN A C 1
ATOM 2561 O O . ASN A 1 324 ? -13.118 3.096 -9.941 1.00 90.81 324 ASN A O 1
ATOM 2565 N N . PHE A 1 325 ? -14.385 4.173 -11.414 1.00 91.75 325 PHE A N 1
ATOM 2566 C CA . PHE A 1 325 ? -15.587 3.354 -11.148 1.00 91.75 325 PHE A CA 1
ATOM 2567 C C . PHE A 1 325 ? -16.132 2.677 -12.397 1.00 91.75 325 PHE A C 1
ATOM 2569 O O . PHE A 1 325 ? -16.916 1.734 -12.314 1.00 91.75 325 PHE A O 1
ATOM 2576 N N . VAL A 1 326 ? -15.749 3.196 -13.557 1.00 94.00 326 VAL A N 1
ATOM 2577 C CA . VAL A 1 326 ? -16.251 2.747 -14.844 1.00 94.00 326 VAL A CA 1
ATOM 2578 C C . VAL A 1 326 ? -15.301 1.715 -15.428 1.00 94.00 326 VAL A C 1
ATOM 2580 O O . VAL A 1 326 ? -14.100 1.962 -15.523 1.00 94.00 326 VAL A O 1
ATOM 2583 N N . TYR A 1 327 ? -15.855 0.589 -15.851 1.00 96.12 327 TYR A N 1
ATOM 2584 C CA . TYR A 1 327 ? -15.207 -0.386 -16.711 1.00 96.12 327 TYR A CA 1
ATOM 2585 C C . TYR A 1 327 ? -15.861 -0.358 -18.095 1.00 96.12 327 TYR A C 1
ATOM 2587 O O . TYR A 1 327 ? -17.089 -0.353 -18.210 1.00 96.12 327 TYR A O 1
ATOM 2595 N N . ASN A 1 328 ? -15.032 -0.383 -19.135 1.00 96.38 328 ASN A N 1
ATOM 2596 C CA . ASN A 1 328 ? -15.458 -0.524 -20.521 1.00 96.38 328 ASN A CA 1
ATOM 2597 C C . ASN A 1 328 ? -14.646 -1.603 -21.227 1.00 96.38 328 ASN A C 1
ATOM 2599 O O . ASN A 1 328 ? -13.433 -1.727 -21.032 1.00 96.38 328 ASN A O 1
ATOM 2603 N N . HIS A 1 329 ? -15.323 -2.307 -22.120 1.00 97.06 329 HIS A N 1
ATOM 2604 C CA . HIS A 1 329 ? -14.758 -3.296 -23.017 1.00 97.06 329 HIS A CA 1
ATOM 2605 C C . HIS A 1 329 ? -15.077 -2.896 -24.457 1.00 97.06 329 HIS A C 1
ATOM 2607 O O . HIS A 1 329 ? -16.237 -2.687 -24.821 1.00 97.06 329 HIS A O 1
ATOM 2613 N N . TYR A 1 330 ? -14.030 -2.803 -25.268 1.00 96.62 330 TYR A N 1
ATOM 2614 C CA . TYR A 1 330 ? -14.095 -2.456 -26.674 1.00 96.62 330 TYR A CA 1
ATOM 2615 C C . TYR A 1 330 ? -13.602 -3.610 -27.540 1.00 96.62 330 TYR A C 1
ATOM 2617 O O . TYR A 1 330 ? -12.487 -4.086 -27.342 1.00 96.62 330 TYR A O 1
ATOM 2625 N N . HIS A 1 331 ? -14.370 -3.938 -28.573 1.00 95.50 331 HIS A N 1
ATOM 2626 C CA . HIS A 1 331 ? -13.959 -4.821 -29.656 1.00 95.50 331 HIS A CA 1
ATOM 2627 C C . HIS A 1 331 ? -13.613 -3.970 -30.882 1.00 95.50 331 HIS A C 1
ATOM 2629 O O . HIS A 1 331 ? -14.469 -3.243 -31.396 1.00 95.50 331 HIS A O 1
ATOM 2635 N N . ASP A 1 332 ? -12.360 -3.996 -31.348 1.00 92.50 332 ASP A N 1
ATOM 2636 C CA . ASP A 1 332 ? -11.905 -3.180 -32.490 1.00 92.50 332 ASP A CA 1
ATOM 2637 C C . ASP A 1 332 ? -12.247 -1.679 -32.332 1.00 92.50 332 ASP A C 1
ATOM 2639 O O . ASP A 1 332 ? -12.718 -1.001 -33.252 1.00 92.50 332 ASP A O 1
ATOM 2643 N N . CYS A 1 333 ? -12.003 -1.145 -31.128 1.00 92.88 333 CYS A N 1
ATOM 2644 C CA . CYS A 1 333 ? -12.298 0.247 -30.751 1.00 92.88 333 CYS A CA 1
ATOM 2645 C C . CYS A 1 333 ? -13.792 0.623 -30.825 1.00 92.88 333 CYS A C 1
ATOM 2647 O O . CYS A 1 333 ? -14.132 1.805 -30.919 1.00 92.88 333 CYS A O 1
ATOM 2649 N N . LYS A 1 334 ? -14.695 -0.363 -30.788 1.00 94.25 334 LYS A N 1
ATOM 2650 C CA . LYS A 1 334 ? -16.141 -0.156 -30.658 1.00 94.25 334 LYS A CA 1
ATOM 2651 C C . LYS A 1 334 ? -16.596 -0.607 -29.283 1.00 94.25 334 LYS A C 1
ATOM 2653 O O . LYS A 1 334 ? -16.297 -1.723 -28.870 1.00 94.25 334 LYS A O 1
ATOM 2658 N N . ASP A 1 335 ? -17.313 0.270 -28.594 1.00 94.38 335 ASP A N 1
ATOM 2659 C CA . ASP A 1 335 ? -17.851 -0.019 -27.266 1.00 94.38 335 ASP A CA 1
ATOM 2660 C C . ASP A 1 335 ? -18.789 -1.229 -27.340 1.00 94.38 335 ASP A C 1
ATOM 2662 O O . ASP A 1 335 ? -19.665 -1.285 -28.208 1.00 94.38 335 ASP A O 1
ATOM 2666 N N . THR A 1 336 ? -18.535 -2.222 -26.493 1.00 94.81 336 THR A N 1
ATOM 2667 C CA . THR A 1 336 ? -19.214 -3.524 -26.512 1.00 94.81 336 THR A CA 1
ATOM 2668 C C . THR A 1 336 ? -19.901 -3.787 -25.182 1.00 94.81 336 THR A C 1
ATOM 2670 O O . THR A 1 336 ? -21.092 -4.081 -25.171 1.00 94.81 336 THR A O 1
ATOM 2673 N N . ASN A 1 337 ? -19.176 -3.632 -24.071 1.00 95.94 337 ASN A N 1
ATOM 2674 C CA . ASN A 1 337 ? -19.704 -3.849 -22.726 1.00 95.94 337 ASN A CA 1
ATOM 2675 C C . ASN A 1 337 ? -19.296 -2.713 -21.778 1.00 95.94 337 ASN A C 1
ATOM 2677 O O . ASN A 1 337 ? -18.208 -2.144 -21.887 1.00 95.94 337 ASN A O 1
ATOM 2681 N N . TYR A 1 338 ? -20.170 -2.425 -20.813 1.00 94.81 338 TYR A N 1
ATOM 2682 C CA . TYR A 1 338 ? -19.997 -1.388 -19.798 1.00 94.81 338 TYR A CA 1
ATOM 2683 C C . TYR A 1 338 ? -20.412 -1.925 -18.431 1.00 94.81 338 TYR A C 1
ATOM 2685 O O . TYR A 1 338 ? -21.478 -2.526 -18.301 1.00 94.81 338 TYR A O 1
ATOM 2693 N N . PHE A 1 339 ? -19.613 -1.642 -17.405 1.00 94.75 339 PHE A N 1
ATOM 2694 C CA . PHE A 1 339 ? -19.943 -1.961 -16.020 1.00 94.75 339 PHE A CA 1
ATOM 2695 C C . PHE A 1 339 ? -19.612 -0.781 -15.105 1.00 94.75 339 PHE A C 1
ATOM 2697 O O . PHE A 1 339 ? -18.550 -0.163 -15.213 1.00 94.75 339 PHE A O 1
ATOM 2704 N N . LEU A 1 340 ? -20.525 -0.473 -14.183 1.00 92.38 340 LEU A N 1
ATOM 2705 C CA . LEU A 1 340 ? -20.320 0.534 -13.148 1.00 92.38 340 LEU A CA 1
ATOM 2706 C C . LEU A 1 340 ? -20.103 -0.169 -11.810 1.00 92.38 340 LEU A C 1
ATOM 2708 O O . LEU A 1 340 ? -21.049 -0.679 -11.212 1.00 92.38 340 LEU A O 1
ATOM 2712 N N . SER A 1 341 ? -18.859 -0.166 -11.341 1.00 91.00 341 SER A N 1
ATOM 2713 C CA . SER A 1 341 ? -18.496 -0.752 -10.055 1.00 91.00 341 SER A CA 1
ATOM 2714 C C . SER A 1 341 ? -19.055 0.070 -8.891 1.00 91.00 341 SER A C 1
ATOM 2716 O O . SER A 1 341 ? -19.111 1.303 -8.945 1.00 91.00 341 SER A O 1
ATOM 2718 N N . ALA A 1 342 ? -19.454 -0.625 -7.822 1.00 85.06 342 ALA A N 1
ATOM 2719 C CA . ALA A 1 342 ? -19.920 -0.006 -6.583 1.00 85.06 342 ALA A CA 1
ATOM 2720 C C . ALA A 1 342 ? -18.788 0.711 -5.825 1.00 85.06 342 ALA A C 1
ATOM 2722 O O . ALA A 1 342 ? -19.050 1.681 -5.114 1.00 85.06 342 ALA A O 1
ATOM 2723 N N . ASP A 1 343 ? -17.543 0.266 -6.014 1.00 88.88 343 ASP A N 1
ATOM 2724 C CA . ASP A 1 343 ? -16.344 0.884 -5.445 1.00 88.88 343 ASP A CA 1
ATOM 2725 C C . ASP A 1 343 ? -15.236 1.050 -6.497 1.00 88.88 343 ASP A C 1
ATOM 2727 O O . ASP A 1 343 ? -15.355 0.602 -7.643 1.00 88.88 343 ASP A O 1
ATOM 2731 N N . LYS A 1 344 ? -14.155 1.727 -6.113 1.00 92.81 344 LYS A N 1
ATOM 2732 C CA . LYS A 1 344 ? -13.047 2.075 -6.983 1.00 92.81 344 LYS A CA 1
ATOM 2733 C C . LYS A 1 344 ? -12.358 0.827 -7.540 1.00 92.81 344 LYS A C 1
ATOM 2735 O O . LYS A 1 344 ? -11.951 -0.051 -6.787 1.00 92.81 344 LYS A O 1
ATOM 2740 N N . ILE A 1 345 ? -12.183 0.786 -8.854 1.00 95.88 345 ILE A N 1
ATOM 2741 C CA . ILE A 1 345 ? -11.426 -0.217 -9.597 1.00 95.88 345 ILE A CA 1
ATOM 2742 C C . ILE A 1 345 ? -9.943 0.172 -9.565 1.00 95.88 345 ILE A C 1
ATOM 2744 O O . ILE A 1 345 ? -9.564 1.278 -9.962 1.00 95.88 345 ILE A O 1
ATOM 2748 N N . CYS A 1 346 ? -9.105 -0.744 -9.091 1.00 96.12 346 CYS A N 1
ATOM 2749 C CA . CYS A 1 346 ? -7.661 -0.567 -8.969 1.00 96.12 346 CYS A CA 1
ATOM 2750 C C . CYS A 1 346 ? -6.893 -1.203 -10.135 1.00 96.12 346 CYS A C 1
ATOM 2752 O O . CYS A 1 346 ? -5.908 -0.635 -10.613 1.00 96.12 346 CYS A O 1
ATOM 2754 N N . ASP A 1 347 ? -7.341 -2.368 -10.607 1.00 98.12 347 ASP A N 1
ATOM 2755 C CA . ASP A 1 347 ? -6.744 -3.063 -11.747 1.00 98.12 347 ASP A CA 1
ATOM 2756 C C . ASP A 1 347 ? -7.792 -3.875 -12.522 1.00 98.12 347 ASP A C 1
ATOM 2758 O O . ASP A 1 347 ? -8.838 -4.234 -11.977 1.00 98.12 347 ASP A O 1
ATOM 2762 N N . VAL A 1 348 ? -7.505 -4.162 -13.793 1.00 97.75 348 VAL A N 1
ATOM 2763 C CA . VAL A 1 348 ? -8.352 -4.975 -14.675 1.00 97.75 348 VAL A CA 1
ATOM 2764 C C . VAL A 1 348 ? -7.499 -5.997 -15.413 1.00 97.75 348 VAL A C 1
ATOM 2766 O O . VAL A 1 348 ? -6.430 -5.671 -15.928 1.00 97.75 348 VAL A O 1
ATOM 2769 N N . ILE A 1 349 ? -7.987 -7.230 -15.483 1.00 97.00 349 ILE A N 1
ATOM 2770 C CA . ILE A 1 349 ? -7.394 -8.309 -16.276 1.00 97.00 349 ILE A CA 1
ATOM 2771 C C . ILE A 1 349 ? -8.515 -9.133 -16.913 1.00 97.00 349 ILE A C 1
ATOM 2773 O O . ILE A 1 349 ? -9.654 -9.064 -16.464 1.00 97.00 349 ILE A O 1
ATOM 2777 N N . CYS A 1 350 ? -8.224 -9.887 -17.967 1.00 96.38 350 CYS A N 1
ATOM 2778 C CA . CYS A 1 350 ? -9.160 -10.852 -18.539 1.00 96.38 350 CYS A CA 1
ATOM 2779 C C . CYS A 1 350 ? -8.497 -12.224 -18.570 1.00 96.38 350 CYS A C 1
ATOM 2781 O O . CYS A 1 350 ? -7.287 -12.305 -18.816 1.00 96.38 350 CYS A O 1
ATOM 2783 N N . LEU A 1 351 ? -9.287 -13.275 -18.332 1.00 96.12 351 LEU A N 1
ATOM 2784 C CA . LEU A 1 351 ? -8.831 -14.639 -18.571 1.00 96.12 351 LEU A CA 1
ATOM 2785 C C . LEU A 1 351 ? -8.385 -14.792 -20.041 1.00 96.12 351 LEU A C 1
ATOM 2787 O O . LEU A 1 351 ? -8.977 -14.165 -20.927 1.00 96.12 351 LEU A O 1
ATOM 2791 N N . PRO A 1 352 ? -7.325 -15.574 -20.296 1.00 94.69 352 PRO A N 1
ATOM 2792 C CA . PRO A 1 352 ? -6.722 -15.758 -21.607 1.00 94.69 352 PRO A CA 1
ATOM 2793 C C . PRO A 1 352 ? -7.704 -16.432 -22.566 1.00 94.69 352 PRO A C 1
ATOM 2795 O O . PRO A 1 352 ? -8.143 -17.562 -22.347 1.00 94.69 352 PRO A O 1
ATOM 2798 N N . MET A 1 353 ? -8.029 -15.745 -23.659 1.00 92.94 353 MET A N 1
ATOM 2799 C CA . MET A 1 353 ? -9.093 -16.175 -24.577 1.00 92.94 353 MET A CA 1
ATOM 2800 C C . MET A 1 353 ? -8.762 -17.426 -25.405 1.00 92.94 353 MET A C 1
ATOM 2802 O O . MET A 1 353 ? -9.650 -18.008 -26.027 1.00 92.94 353 MET A O 1
ATOM 2806 N N . ASP A 1 354 ? -7.498 -17.854 -25.447 1.00 92.31 354 ASP A N 1
ATOM 2807 C CA . ASP A 1 354 ? -7.082 -19.106 -26.086 1.00 92.31 354 ASP A CA 1
ATOM 2808 C C . ASP A 1 354 ? -7.406 -20.349 -25.245 1.00 92.31 354 ASP A C 1
ATOM 2810 O O . ASP A 1 354 ? -7.604 -21.422 -25.818 1.00 92.31 354 ASP A O 1
ATOM 2814 N N . LYS A 1 355 ? -7.503 -20.203 -23.918 1.00 93.94 355 LYS A N 1
ATOM 2815 C CA . LYS A 1 355 ? -7.884 -21.279 -22.986 1.00 93.94 355 LYS A CA 1
ATOM 2816 C C . LYS A 1 355 ? -9.321 -21.127 -22.485 1.00 93.94 355 LYS A C 1
ATOM 2818 O O . LYS A 1 355 ? -10.069 -22.101 -22.429 1.00 93.94 355 LYS A O 1
ATOM 2823 N N . CYS A 1 356 ? -9.733 -19.892 -22.208 1.00 92.00 356 CYS A N 1
ATOM 2824 C CA . CYS A 1 356 ? -11.066 -19.525 -21.747 1.00 92.00 356 CYS A CA 1
ATOM 2825 C C . CYS A 1 356 ? -11.794 -18.732 -22.850 1.00 92.00 356 CYS A C 1
ATOM 2827 O O . CYS A 1 356 ? -11.662 -17.514 -22.910 1.00 92.00 356 CYS A O 1
ATOM 2829 N N . PRO A 1 357 ? -12.574 -19.377 -23.739 1.00 87.31 357 PRO A N 1
ATOM 2830 C CA . PRO A 1 357 ? -13.156 -18.708 -24.909 1.00 87.31 357 PRO A CA 1
ATOM 2831 C C . PRO A 1 357 ? -14.216 -17.648 -24.567 1.00 87.31 357 PRO A C 1
ATOM 2833 O O . PRO A 1 357 ? -14.544 -16.813 -25.406 1.00 87.31 357 PRO A O 1
ATOM 2836 N N . GLU A 1 358 ? -14.781 -17.701 -23.361 1.00 91.25 358 GLU A N 1
ATOM 2837 C CA . GLU A 1 358 ? -15.723 -16.704 -22.858 1.00 91.25 358 GLU A CA 1
ATOM 2838 C C . GLU A 1 358 ? -14.959 -15.502 -22.294 1.00 91.25 358 GLU A C 1
ATOM 2840 O O . GLU A 1 358 ? -14.066 -15.657 -21.456 1.00 91.25 358 GLU A O 1
ATOM 2845 N N . VAL A 1 359 ? -15.334 -14.293 -22.722 1.00 93.62 359 VAL A N 1
ATOM 2846 C CA . VAL A 1 359 ? -14.712 -13.054 -22.245 1.00 93.62 359 VAL A CA 1
ATOM 2847 C C . VAL A 1 359 ? -15.062 -12.851 -20.773 1.00 93.62 359 VAL A C 1
ATOM 2849 O O . VAL A 1 359 ? -16.159 -12.414 -20.422 1.00 93.62 359 VAL A O 1
ATOM 2852 N N . THR A 1 360 ? -14.094 -13.180 -19.920 1.00 96.31 360 THR A N 1
ATOM 2853 C CA . THR A 1 360 ? -14.238 -13.187 -18.463 1.00 96.31 360 THR A CA 1
ATOM 2854 C C . THR A 1 360 ? -13.267 -12.172 -17.865 1.00 96.31 360 THR A C 1
ATOM 2856 O O . THR A 1 360 ? -12.125 -12.519 -17.548 1.00 96.31 360 THR A O 1
ATOM 2859 N N . PRO A 1 361 ? -13.653 -10.888 -17.789 1.00 97.12 361 PRO A N 1
ATOM 2860 C CA . PRO A 1 361 ? -12.850 -9.850 -17.169 1.00 97.12 361 PRO A CA 1
ATOM 2861 C C . PRO A 1 361 ? -13.012 -9.877 -15.643 1.00 97.12 361 PRO A C 1
ATOM 2863 O O . PRO A 1 361 ? -14.095 -10.102 -15.104 1.00 97.12 361 PRO A O 1
ATOM 2866 N N . ILE A 1 362 ? -11.918 -9.603 -14.939 1.00 98.25 362 ILE A N 1
ATOM 2867 C CA . ILE A 1 362 ? -11.852 -9.521 -13.485 1.00 98.25 362 ILE A CA 1
ATOM 2868 C C . ILE A 1 362 ? -11.443 -8.102 -13.111 1.00 98.25 362 ILE A C 1
ATOM 2870 O O . ILE A 1 362 ? -10.471 -7.558 -13.648 1.00 98.25 362 ILE A O 1
ATOM 2874 N N . LEU A 1 363 ? -12.186 -7.503 -12.181 1.00 98.25 363 LEU A N 1
ATOM 2875 C CA . LEU A 1 363 ? -11.918 -6.173 -11.643 1.00 98.25 363 LEU A CA 1
ATOM 2876 C C . LEU A 1 363 ? -11.427 -6.294 -10.202 1.00 98.25 363 LEU A C 1
ATOM 2878 O O . LEU A 1 363 ? -12.157 -6.778 -9.341 1.00 98.25 363 LEU A O 1
ATOM 2882 N N . ALA A 1 364 ? -10.218 -5.811 -9.923 1.00 97.94 364 ALA A N 1
ATOM 2883 C CA . ALA A 1 364 ? -9.755 -5.625 -8.553 1.00 97.94 364 ALA A CA 1
ATOM 2884 C C . ALA A 1 364 ? -10.372 -4.344 -7.999 1.00 97.94 364 ALA A C 1
ATOM 2886 O O . ALA A 1 364 ? -10.173 -3.273 -8.579 1.00 97.94 364 ALA A O 1
ATOM 2887 N N . CYS A 1 365 ? -11.114 -4.435 -6.899 1.00 94.94 365 CYS A N 1
ATOM 2888 C CA . CYS A 1 365 ? -11.811 -3.290 -6.329 1.00 94.94 365 CYS A CA 1
ATOM 2889 C C . CYS A 1 365 ? -11.381 -2.995 -4.891 1.00 94.94 365 CYS A C 1
ATOM 2891 O O . CYS A 1 365 ? -11.099 -3.896 -4.106 1.00 94.94 365 CYS A O 1
ATOM 2893 N N . GLN A 1 366 ? -11.349 -1.707 -4.545 1.00 92.19 366 GLN A N 1
ATOM 2894 C CA . GLN A 1 366 ? -10.840 -1.183 -3.274 1.00 92.19 366 GLN A CA 1
ATOM 2895 C C . GLN A 1 366 ? -11.555 -1.755 -2.037 1.00 92.19 366 GLN A C 1
ATOM 2897 O O . GLN A 1 366 ? -10.982 -1.778 -0.948 1.00 92.19 366 GLN A O 1
ATOM 2902 N N . ASP A 1 367 ? -12.770 -2.270 -2.202 1.00 88.12 367 ASP A N 1
ATOM 2903 C CA . ASP A 1 367 ? -13.585 -2.887 -1.163 1.00 88.12 367 ASP A CA 1
ATOM 2904 C C . ASP A 1 367 ? -13.236 -4.344 -0.834 1.00 88.12 367 ASP A C 1
ATOM 2906 O O . ASP A 1 367 ? -14.070 -5.051 -0.270 1.00 88.12 367 ASP A O 1
ATOM 2910 N N . ARG A 1 368 ? -11.996 -4.768 -1.110 1.00 92.62 368 ARG A N 1
ATOM 2911 C CA . ARG A 1 368 ? -11.471 -6.104 -0.766 1.00 92.62 368 ARG A CA 1
ATOM 2912 C C . ARG A 1 368 ? -12.140 -7.238 -1.544 1.00 92.62 368 ARG A C 1
ATOM 2914 O O . ARG A 1 368 ? -12.217 -8.363 -1.057 1.00 92.62 368 ARG A O 1
ATOM 2921 N N . VAL A 1 369 ? -12.580 -6.955 -2.769 1.00 93.62 369 VAL A N 1
ATOM 2922 C CA . VAL A 1 369 ? -13.155 -7.971 -3.655 1.00 93.62 369 VAL A CA 1
ATOM 2923 C C . VAL A 1 369 ? -12.536 -7.940 -5.047 1.00 93.62 369 VAL A C 1
ATOM 2925 O O . VAL A 1 369 ? -12.170 -6.881 -5.566 1.00 93.62 369 VAL A O 1
ATOM 2928 N N . LEU A 1 370 ? -12.453 -9.115 -5.668 1.00 97.56 370 LEU A N 1
ATOM 2929 C CA . LEU A 1 370 ? -12.284 -9.255 -7.111 1.00 97.56 370 LEU A CA 1
ATOM 2930 C C . LEU A 1 370 ? -13.658 -9.541 -7.720 1.00 97.56 370 LEU A C 1
ATOM 2932 O O . LEU A 1 370 ? -14.292 -10.543 -7.393 1.00 97.56 370 LEU A O 1
ATOM 2936 N N . ARG A 1 371 ? -14.138 -8.660 -8.594 1.00 96.88 371 ARG A N 1
ATOM 2937 C CA . ARG A 1 371 ? -15.419 -8.832 -9.287 1.00 96.88 371 ARG A CA 1
ATOM 2938 C C . ARG A 1 371 ? -15.188 -9.589 -10.579 1.00 96.88 371 ARG A C 1
ATOM 2940 O O . ARG A 1 371 ? -14.517 -9.068 -11.469 1.00 96.88 371 ARG A O 1
ATOM 2947 N N . VAL A 1 372 ? -15.733 -10.797 -10.671 1.00 97.81 372 VAL A N 1
ATOM 2948 C CA . VAL A 1 372 ? -15.658 -11.627 -11.875 1.00 97.81 372 VAL A CA 1
ATOM 2949 C C . VAL A 1 372 ? -16.878 -11.315 -12.723 1.00 97.81 372 VAL A C 1
ATOM 2951 O O . VAL A 1 372 ? -18.009 -11.518 -12.278 1.00 97.81 372 VAL A O 1
ATOM 2954 N N . LEU A 1 373 ? -16.661 -10.790 -13.926 1.00 96.81 373 LEU A N 1
ATOM 2955 C CA . LEU A 1 373 ? -17.741 -10.533 -14.869 1.00 96.81 373 LEU A CA 1
ATOM 2956 C C . LEU A 1 373 ? -17.709 -11.557 -16.003 1.00 96.81 373 LEU A C 1
ATOM 2958 O O . LEU A 1 373 ? -16.668 -12.133 -16.312 1.00 96.81 373 LEU A O 1
ATOM 2962 N N . GLN A 1 374 ? -18.849 -11.715 -16.659 1.00 92.25 374 GLN A N 1
ATOM 2963 C CA . GLN A 1 374 ? -18.963 -12.316 -17.980 1.00 92.25 374 GLN A CA 1
ATOM 2964 C C . GLN A 1 374 ? -19.589 -11.261 -18.882 1.00 92.25 374 GLN A C 1
ATOM 2966 O O . GLN A 1 374 ? -20.689 -10.779 -18.607 1.00 92.25 374 GLN A O 1
ATOM 2971 N N . ASP A 1 375 ? -18.849 -10.836 -19.904 1.00 86.56 375 ASP A N 1
ATOM 2972 C CA . ASP A 1 375 ? -19.189 -9.669 -20.722 1.00 86.56 375 ASP A CA 1
ATOM 2973 C C . ASP A 1 375 ? -19.386 -8.376 -19.894 1.00 86.56 375 ASP A C 1
ATOM 2975 O O . ASP A 1 375 ? -18.417 -7.677 -19.590 1.00 86.56 375 ASP A O 1
ATOM 2979 N N . ALA A 1 376 ? -20.633 -8.040 -19.545 1.00 87.12 376 ALA A N 1
ATOM 2980 C CA . ALA A 1 376 ? -21.017 -6.872 -18.743 1.00 87.12 376 ALA A CA 1
ATOM 2981 C C . ALA A 1 376 ? -21.692 -7.236 -17.407 1.00 87.12 376 ALA A C 1
ATOM 2983 O O . ALA A 1 376 ? -22.005 -6.343 -16.617 1.00 87.12 376 ALA A O 1
ATOM 2984 N N . GLU A 1 377 ? -21.968 -8.519 -17.162 1.00 92.44 377 GLU A N 1
ATOM 2985 C CA . GLU A 1 377 ? -22.737 -8.976 -16.006 1.00 92.44 377 GLU A CA 1
ATOM 2986 C C . GLU A 1 377 ? -21.813 -9.497 -14.904 1.00 92.44 377 GLU A C 1
ATOM 2988 O O . GLU A 1 377 ? -20.883 -10.258 -15.161 1.00 92.44 377 GLU A O 1
ATOM 2993 N N . LEU A 1 378 ? -22.073 -9.088 -13.660 1.00 94.12 378 LEU A N 1
ATOM 2994 C CA . LEU A 1 378 ? -21.367 -9.603 -12.488 1.00 94.12 378 LEU A CA 1
ATOM 2995 C C . LEU A 1 378 ? -21.786 -11.055 -12.240 1.00 94.12 378 LEU A C 1
ATOM 2997 O O . LEU A 1 378 ? -22.940 -11.301 -11.892 1.00 94.12 378 LEU A O 1
ATOM 3001 N N . LEU A 1 379 ? -20.847 -11.994 -12.381 1.00 94.56 379 LEU A N 1
ATOM 3002 C CA . LEU A 1 379 ? -21.080 -13.406 -12.081 1.00 94.56 379 LEU A CA 1
ATOM 3003 C C . LEU A 1 379 ? -21.075 -13.650 -10.572 1.00 94.56 379 LEU A C 1
ATOM 3005 O O . LEU A 1 379 ? -22.045 -14.161 -10.015 1.00 94.56 379 LEU A O 1
ATOM 3009 N N . TYR A 1 380 ? -19.972 -13.290 -9.916 1.00 95.12 380 TYR A N 1
ATOM 3010 C CA . TYR A 1 380 ? -19.789 -13.397 -8.472 1.00 95.12 380 TYR A CA 1
ATOM 3011 C C . TYR A 1 380 ? -18.602 -12.533 -8.013 1.00 95.12 380 TYR A C 1
ATOM 3013 O O . TYR A 1 380 ? -17.824 -12.016 -8.820 1.00 95.12 380 TYR A O 1
ATOM 3021 N N . GLU A 1 381 ? -18.467 -12.368 -6.698 1.00 94.75 381 GLU A N 1
ATOM 3022 C CA . GLU A 1 381 ? -17.357 -11.652 -6.066 1.00 94.75 381 GLU A CA 1
ATOM 3023 C C . GLU A 1 381 ? -16.428 -12.646 -5.352 1.00 94.75 381 GLU A C 1
ATOM 3025 O O . GLU A 1 381 ? -16.882 -13.623 -4.756 1.00 94.75 381 GLU A O 1
ATOM 3030 N N . VAL A 1 382 ? -15.121 -12.405 -5.435 1.00 96.38 382 VAL A N 1
ATOM 3031 C CA . VAL A 1 382 ? -14.086 -13.129 -4.688 1.00 96.38 382 VAL A CA 1
ATOM 3032 C C . VAL A 1 382 ? -13.621 -12.244 -3.548 1.00 96.38 382 VAL A C 1
ATOM 3034 O O . VAL A 1 382 ? -13.087 -11.165 -3.794 1.00 96.38 382 VAL A O 1
ATOM 3037 N N . GLU A 1 383 ? -13.794 -12.695 -2.314 1.00 94.00 383 GLU A N 1
ATOM 3038 C CA . GLU A 1 383 ? -13.315 -11.979 -1.135 1.00 94.00 383 GLU A CA 1
ATOM 3039 C C . GLU A 1 383 ? -11.799 -12.132 -1.000 1.00 94.00 383 GLU A C 1
ATOM 3041 O O . GLU A 1 383 ? -11.257 -13.227 -1.129 1.00 94.00 383 GLU A O 1
ATOM 3046 N N . VAL A 1 384 ? -11.098 -11.033 -0.730 1.00 94.50 384 VAL A N 1
ATOM 3047 C CA . VAL A 1 384 ? -9.647 -11.031 -0.511 1.00 94.50 384 VAL A CA 1
ATOM 3048 C C . VAL A 1 384 ? -9.309 -10.340 0.816 1.00 94.50 384 VAL A C 1
ATOM 3050 O O . VAL A 1 384 ? -10.054 -9.484 1.292 1.00 94.50 384 VAL A O 1
ATOM 3053 N N . PRO A 1 385 ? -8.188 -10.688 1.468 1.00 89.19 385 PRO A N 1
ATOM 3054 C CA . PRO A 1 385 ? -7.893 -10.261 2.844 1.00 89.19 385 PRO A CA 1
ATOM 3055 C C . PRO A 1 385 ? -7.614 -8.755 3.017 1.00 89.19 385 PRO A C 1
ATOM 3057 O O . PRO A 1 385 ? -7.641 -8.241 4.139 1.00 89.19 385 PRO A O 1
ATOM 3060 N N . GLY A 1 386 ? -7.338 -8.041 1.927 1.00 90.81 386 GLY A N 1
ATOM 3061 C CA . GLY A 1 386 ? -7.050 -6.610 1.904 1.00 90.81 386 GLY A CA 1
ATOM 3062 C C . GLY A 1 386 ? -7.348 -6.015 0.525 1.00 90.81 386 GLY A C 1
ATOM 3063 O O . GLY A 1 386 ? -7.577 -6.776 -0.414 1.00 90.81 386 GLY A O 1
ATOM 3064 N N . PRO A 1 387 ? -7.362 -4.678 0.370 1.00 93.25 387 PRO A N 1
ATOM 3065 C CA . PRO A 1 387 ? -7.720 -4.040 -0.896 1.00 93.25 387 PRO A CA 1
ATOM 3066 C C . PRO A 1 387 ? -6.768 -4.452 -2.036 1.00 93.25 387 PRO A C 1
ATOM 3068 O O . PRO A 1 387 ? -5.584 -4.107 -1.977 1.00 93.25 387 PRO A O 1
ATOM 3071 N N . PRO A 1 388 ? -7.229 -5.187 -3.063 1.00 96.56 388 PRO A N 1
ATOM 3072 C CA . PRO A 1 388 ? -6.401 -5.601 -4.187 1.00 96.56 388 PRO A CA 1
ATOM 3073 C C . PRO A 1 388 ? -6.054 -4.391 -5.063 1.00 96.56 388 PRO A C 1
ATOM 3075 O O . PRO A 1 388 ? -6.920 -3.592 -5.421 1.00 96.56 388 PRO A O 1
ATOM 3078 N N . VAL A 1 389 ? -4.775 -4.251 -5.412 1.00 96.19 389 VAL A N 1
ATOM 3079 C CA . VAL A 1 389 ? -4.257 -3.107 -6.189 1.00 96.19 389 VAL A CA 1
ATOM 3080 C C . VAL A 1 389 ? -3.543 -3.510 -7.476 1.00 96.19 389 VAL A C 1
ATOM 3082 O O . VAL A 1 389 ? -3.358 -2.672 -8.357 1.00 96.19 389 VAL A O 1
ATOM 3085 N N . VAL A 1 390 ? -3.155 -4.779 -7.603 1.00 97.69 390 VAL A N 1
ATOM 3086 C CA . VAL A 1 390 ? -2.511 -5.322 -8.800 1.00 97.69 390 VAL A CA 1
ATOM 3087 C C . VAL A 1 390 ? -2.931 -6.769 -9.022 1.00 97.69 390 VAL A C 1
ATOM 3089 O O . VAL A 1 390 ? -3.042 -7.534 -8.065 1.00 97.69 390 VAL A O 1
ATOM 3092 N N . MET A 1 391 ? -3.143 -7.138 -10.285 1.00 98.12 391 MET A N 1
ATOM 3093 C CA . MET A 1 391 ? -3.386 -8.518 -10.708 1.00 98.12 391 MET A CA 1
ATOM 3094 C C . MET A 1 391 ? -2.435 -8.944 -11.829 1.00 98.12 391 MET A C 1
ATOM 3096 O O . MET A 1 391 ? -1.954 -8.114 -12.610 1.00 98.12 391 MET A O 1
ATOM 3100 N N . GLN A 1 392 ? -2.180 -10.246 -11.924 1.00 97.06 392 GLN A N 1
ATOM 3101 C CA . GLN A 1 392 ? -1.377 -10.868 -12.974 1.00 97.06 392 GLN A CA 1
ATOM 3102 C C . GLN A 1 392 ? -1.895 -12.290 -13.236 1.00 97.06 392 GLN A C 1
ATOM 3104 O O . GLN A 1 392 ? -2.271 -12.987 -12.300 1.00 97.06 392 GLN A O 1
ATOM 3109 N N . LEU A 1 393 ? -1.914 -12.732 -14.497 1.00 96.62 393 LEU A N 1
ATOM 3110 C CA . LEU A 1 393 ? -2.186 -14.140 -14.809 1.00 96.62 393 LEU A CA 1
ATOM 3111 C C . LEU A 1 393 ? -1.060 -15.010 -14.247 1.00 96.62 393 LEU A C 1
ATOM 3113 O O . LEU A 1 393 ? 0.111 -14.721 -14.516 1.00 96.62 393 LEU A O 1
ATOM 3117 N N . TYR A 1 394 ? -1.415 -16.077 -13.528 1.00 95.31 394 TYR A N 1
ATOM 3118 C CA . TYR A 1 394 ? -0.439 -17.058 -13.058 1.00 95.31 394 TYR A CA 1
ATOM 3119 C C . TYR A 1 394 ? 0.298 -17.679 -14.252 1.00 95.31 394 TYR A C 1
ATOM 3121 O O . TYR A 1 394 ? -0.290 -17.880 -15.319 1.00 95.31 394 TYR A O 1
ATOM 3129 N N . ASP A 1 395 ? 1.609 -17.880 -14.138 1.00 90.00 395 ASP A N 1
ATOM 3130 C CA . ASP A 1 395 ? 2.466 -18.370 -15.226 1.00 90.00 395 ASP A CA 1
ATOM 3131 C C . ASP A 1 395 ? 2.344 -17.617 -16.560 1.00 90.00 395 ASP A C 1
ATOM 3133 O O . ASP A 1 395 ? 2.579 -18.162 -17.640 1.00 90.00 395 ASP A O 1
ATOM 3137 N N . LYS A 1 396 ? 1.935 -16.340 -16.514 1.00 90.00 396 LYS A N 1
ATOM 3138 C CA . LYS A 1 396 ? 1.642 -15.490 -17.687 1.00 90.00 396 LYS A CA 1
ATOM 3139 C C . LYS A 1 396 ? 0.504 -15.998 -18.588 1.00 90.00 396 LYS A C 1
ATOM 3141 O O . LYS A 1 396 ? 0.146 -15.290 -19.530 1.00 90.00 396 LYS A O 1
ATOM 3146 N N . THR A 1 397 ? -0.065 -17.172 -18.311 1.00 92.06 397 THR A N 1
ATOM 3147 C CA . THR A 1 397 ? -1.074 -17.854 -19.143 1.00 92.06 397 THR A CA 1
ATOM 3148 C C . THR A 1 397 ? -2.293 -18.334 -18.359 1.00 92.06 397 THR A C 1
ATOM 3150 O O . THR A 1 397 ? -3.131 -19.020 -18.928 1.00 92.06 397 THR A O 1
ATOM 3153 N N . GLY A 1 398 ? -2.399 -17.964 -17.081 1.00 93.31 398 GLY A N 1
ATOM 3154 C CA . GLY A 1 398 ? -3.493 -18.322 -16.184 1.00 93.31 398 GLY A CA 1
ATOM 3155 C C . GLY A 1 398 ? -3.392 -19.740 -15.617 1.00 93.31 398 GLY A C 1
ATOM 3156 O O . GLY A 1 398 ? -4.425 -20.354 -15.379 1.00 93.31 398 GLY A O 1
ATOM 3157 N N . GLY A 1 399 ? -2.182 -20.287 -15.464 1.00 93.00 399 GLY A N 1
ATOM 3158 C CA . GLY A 1 399 ? -1.986 -21.707 -15.143 1.00 93.00 399 GLY A CA 1
ATOM 3159 C C . GLY A 1 399 ? -2.377 -22.624 -16.306 1.00 93.00 399 GLY A C 1
ATOM 3160 O O . GLY A 1 399 ? -2.549 -22.162 -17.437 1.00 93.00 399 GLY A O 1
ATOM 3161 N N . ASP A 1 400 ? -2.521 -23.925 -16.056 1.00 91.75 400 ASP A N 1
ATOM 3162 C CA . ASP A 1 400 ? -2.787 -24.921 -17.104 1.00 91.75 400 ASP A CA 1
ATOM 3163 C C . ASP A 1 400 ? -4.120 -24.679 -17.824 1.00 91.75 400 ASP A C 1
ATOM 3165 O O . ASP A 1 400 ? -4.145 -24.593 -19.057 1.00 91.75 400 ASP A O 1
ATOM 3169 N N . GLU A 1 401 ? -5.191 -24.464 -17.058 1.00 93.94 401 GLU A N 1
ATOM 3170 C CA . GLU A 1 401 ? -6.561 -24.262 -17.553 1.00 93.94 401 GLU A CA 1
ATOM 3171 C C . GLU A 1 401 ? -6.861 -22.803 -17.945 1.00 93.94 401 GLU A C 1
ATOM 3173 O O . GLU A 1 401 ? -7.870 -22.524 -18.593 1.00 93.94 401 GLU A O 1
ATOM 3178 N N . GLY A 1 402 ? -5.970 -21.863 -17.614 1.00 95.56 402 GLY A N 1
ATOM 3179 C CA . GLY A 1 402 ? -6.121 -20.442 -17.930 1.00 95.56 402 GLY A CA 1
ATOM 3180 C C . GLY A 1 402 ? -6.937 -19.641 -16.915 1.00 95.56 402 GLY A C 1
ATOM 3181 O O . GLY A 1 402 ? -7.098 -18.440 -17.091 1.00 95.56 402 GLY A O 1
ATOM 3182 N N . ASP A 1 403 ? -7.431 -20.257 -15.847 1.00 96.75 403 ASP A N 1
ATOM 3183 C CA . ASP A 1 403 ? -8.347 -19.647 -14.887 1.00 96.75 403 ASP A CA 1
ATOM 3184 C C . ASP A 1 403 ? -7.682 -19.178 -13.581 1.00 96.75 403 ASP A C 1
ATOM 3186 O O . ASP A 1 403 ? -8.378 -18.808 -12.638 1.00 96.75 403 ASP A O 1
ATOM 3190 N N . GLU A 1 404 ? -6.351 -19.133 -13.503 1.00 97.50 404 GLU A N 1
ATOM 3191 C CA . GLU A 1 404 ? -5.627 -18.788 -12.273 1.00 97.50 404 GLU A CA 1
ATOM 3192 C C . GLU A 1 404 ? -5.020 -17.374 -12.289 1.00 97.50 404 GLU A C 1
ATOM 3194 O O . GLU A 1 404 ? -4.305 -16.961 -13.211 1.00 97.50 404 GLU A O 1
ATOM 3199 N N . ILE A 1 405 ? -5.290 -16.607 -11.228 1.00 97.88 405 ILE A N 1
ATOM 3200 C CA . ILE A 1 405 ? -4.907 -15.197 -11.101 1.00 97.88 405 ILE A CA 1
ATOM 3201 C C . ILE A 1 405 ? -4.167 -14.958 -9.790 1.00 97.88 405 ILE A C 1
ATOM 3203 O O . ILE A 1 405 ? -4.646 -15.289 -8.705 1.00 97.88 405 ILE A O 1
ATOM 3207 N N . LEU A 1 406 ? -3.024 -14.288 -9.902 1.00 98.19 406 LEU A N 1
ATOM 3208 C CA . LEU A 1 406 ? -2.305 -13.701 -8.784 1.00 98.19 406 LEU A CA 1
ATOM 3209 C C . LEU A 1 406 ? -2.848 -12.304 -8.490 1.00 98.19 406 LEU A C 1
ATOM 3211 O O . LEU A 1 406 ? -2.985 -11.481 -9.401 1.00 98.19 406 LEU A O 1
ATOM 3215 N N . TYR A 1 407 ? -3.082 -12.004 -7.215 1.00 98.44 407 TYR A N 1
ATOM 3216 C CA . TYR A 1 407 ? -3.413 -10.660 -6.748 1.00 98.44 407 TYR A CA 1
ATOM 3217 C C . TYR A 1 407 ? -2.427 -10.188 -5.680 1.00 98.44 407 TYR A C 1
ATOM 3219 O O . TYR A 1 407 ? -1.926 -10.973 -4.880 1.00 98.44 407 TYR A O 1
ATOM 3227 N N . GLY A 1 408 ? -2.173 -8.881 -5.654 1.00 97.94 408 GLY A N 1
ATOM 3228 C CA . GLY A 1 408 ? -1.421 -8.200 -4.604 1.00 97.94 408 GLY A CA 1
ATOM 3229 C C . GLY A 1 408 ? -2.261 -7.096 -3.969 1.00 97.94 408 GLY A C 1
ATOM 3230 O O . GLY A 1 408 ? -2.958 -6.358 -4.674 1.00 97.94 408 GLY A O 1
ATOM 3231 N N . THR A 1 409 ? -2.210 -6.978 -2.644 1.00 95.88 409 THR A N 1
ATOM 3232 C CA . THR A 1 409 ? -3.025 -6.025 -1.880 1.00 95.88 409 THR A CA 1
ATOM 3233 C C . THR A 1 409 ? -2.232 -4.807 -1.409 1.00 95.88 409 THR A C 1
ATOM 3235 O O . THR A 1 409 ? -1.002 -4.820 -1.279 1.00 95.88 409 THR A O 1
ATOM 3238 N N . SER A 1 410 ? -2.947 -3.720 -1.108 1.00 92.44 410 SER A N 1
ATOM 3239 C CA . SER A 1 410 ? -2.357 -2.486 -0.592 1.00 92.44 410 SER A CA 1
ATOM 3240 C C . SER A 1 410 ? -1.731 -2.657 0.792 1.00 92.44 410 SER A C 1
ATOM 3242 O O . SER A 1 410 ? -0.859 -1.876 1.145 1.00 92.44 410 SER A O 1
ATOM 3244 N N . ASP A 1 411 ? -2.161 -3.631 1.590 1.00 88.31 411 ASP A N 1
ATOM 3245 C CA . ASP A 1 411 ? -1.580 -3.953 2.901 1.00 88.31 411 ASP A CA 1
ATOM 3246 C C . ASP A 1 411 ? -0.479 -5.027 2.824 1.00 88.31 411 ASP A C 1
ATOM 3248 O O . ASP A 1 411 ? -0.008 -5.495 3.856 1.00 88.31 411 ASP A O 1
ATOM 3252 N N . GLY A 1 412 ? -0.037 -5.397 1.615 1.00 92.00 412 GLY A N 1
ATOM 3253 C CA . GLY A 1 412 ? 1.174 -6.191 1.402 1.00 92.00 412 GLY A CA 1
ATOM 3254 C C . GLY A 1 412 ? 0.967 -7.705 1.327 1.00 92.00 412 GLY A C 1
ATOM 3255 O O . GLY A 1 412 ? 1.952 -8.443 1.346 1.00 92.00 412 GLY A O 1
ATOM 3256 N N . ARG A 1 413 ? -0.271 -8.187 1.223 1.00 94.06 413 ARG A N 1
ATOM 3257 C CA . ARG A 1 413 ? -0.571 -9.611 1.024 1.00 94.06 413 ARG A CA 1
ATOM 3258 C C . ARG A 1 413 ? -0.553 -9.959 -0.459 1.00 94.06 413 ARG A C 1
ATOM 3260 O O . ARG A 1 413 ? -0.806 -9.105 -1.313 1.00 94.06 413 ARG A O 1
ATOM 3267 N N . VAL A 1 414 ? -0.273 -11.220 -0.761 1.00 97.56 414 VAL A N 1
ATOM 3268 C CA . VAL A 1 414 ? -0.339 -11.774 -2.121 1.00 97.56 414 VAL A CA 1
ATOM 3269 C C . VAL A 1 414 ? -1.103 -13.082 -2.067 1.00 97.56 414 VAL A C 1
ATOM 3271 O O . VAL A 1 414 ? -0.947 -13.827 -1.110 1.00 97.56 414 VAL A O 1
ATOM 3274 N N . GLY A 1 415 ? -1.917 -13.381 -3.068 1.00 97.50 415 GLY A N 1
ATOM 3275 C CA . GLY A 1 415 ? -2.595 -14.671 -3.136 1.00 97.50 415 GLY A CA 1
ATOM 3276 C C . GLY A 1 415 ? -2.802 -15.145 -4.559 1.00 97.50 415 GLY A C 1
ATOM 3277 O O . GLY A 1 415 ? -2.727 -14.359 -5.507 1.00 97.50 415 GLY A O 1
ATOM 3278 N N . LEU A 1 416 ? -3.071 -16.441 -4.676 1.00 97.81 416 LEU A N 1
ATOM 3279 C CA . LEU A 1 416 ? -3.449 -17.108 -5.913 1.00 97.81 416 LEU A CA 1
ATOM 3280 C C . LEU A 1 416 ? -4.885 -17.611 -5.790 1.00 97.81 416 LEU A C 1
ATOM 3282 O O . LEU A 1 416 ? -5.227 -18.346 -4.857 1.00 97.81 416 LEU A O 1
ATOM 3286 N N . VAL A 1 417 ? -5.723 -17.226 -6.748 1.00 97.81 417 VAL A N 1
ATOM 3287 C CA . VAL A 1 417 ? -7.111 -17.674 -6.830 1.00 97.81 417 VAL A CA 1
ATOM 3288 C C . VAL A 1 417 ? -7.403 -18.271 -8.198 1.00 97.81 417 VAL A C 1
ATOM 3290 O O . VAL A 1 417 ? -7.026 -17.713 -9.226 1.00 97.81 417 VAL A O 1
ATOM 3293 N N . GLN A 1 418 ? -8.105 -19.398 -8.196 1.00 97.50 418 GLN A N 1
ATOM 3294 C CA . GLN A 1 418 ? -8.683 -19.998 -9.387 1.00 97.50 418 GLN A CA 1
ATOM 3295 C C . GLN A 1 418 ? -10.113 -19.477 -9.586 1.00 97.50 418 GLN A C 1
ATOM 3297 O O . GLN A 1 418 ? -10.942 -19.520 -8.670 1.00 97.50 418 GLN A O 1
ATOM 3302 N N . ILE A 1 419 ? -10.408 -18.988 -10.785 1.00 96.94 419 ILE A N 1
ATOM 3303 C CA . ILE A 1 419 ? -11.689 -18.414 -11.193 1.00 96.94 419 ILE A CA 1
ATOM 3304 C C . ILE A 1 419 ? -12.552 -19.511 -11.825 1.00 96.94 419 ILE A C 1
ATOM 3306 O O . ILE A 1 419 ? -12.537 -19.736 -13.031 1.00 96.94 419 ILE A O 1
ATOM 3310 N N . GLY A 1 420 ? -13.319 -20.215 -10.993 1.00 92.44 420 GLY A N 1
ATOM 3311 C CA . GLY A 1 420 ? -14.263 -21.222 -11.469 1.00 92.44 420 GLY A CA 1
ATOM 3312 C C . GLY A 1 420 ? -15.496 -20.626 -12.163 1.00 92.44 420 GLY A C 1
ATOM 3313 O O . GLY A 1 420 ? -15.753 -19.431 -12.150 1.00 92.44 420 GLY A O 1
ATOM 3314 N N . LYS A 1 421 ? -16.349 -21.478 -12.739 1.00 87.62 421 LYS A N 1
ATOM 3315 C CA . LYS A 1 421 ? -17.572 -21.008 -13.428 1.00 87.62 421 LYS A CA 1
ATOM 3316 C C . LYS A 1 421 ? -18.656 -20.455 -12.497 1.00 87.62 421 LYS A C 1
ATOM 3318 O O . LYS A 1 421 ? -19.491 -19.672 -12.931 1.00 87.62 421 LYS A O 1
ATOM 3323 N N . LEU A 1 422 ? -18.701 -20.933 -11.253 1.00 89.25 422 LEU A N 1
ATOM 3324 C CA . LEU A 1 422 ? -19.759 -20.603 -10.285 1.00 89.25 422 LEU A CA 1
ATOM 3325 C C . LEU A 1 422 ? -19.221 -20.004 -8.985 1.00 89.25 422 LEU A C 1
ATOM 3327 O O . LEU A 1 422 ? -19.965 -19.336 -8.275 1.00 89.25 422 LEU A O 1
ATOM 3331 N N . ALA A 1 423 ? -17.970 -20.302 -8.642 1.00 92.88 423 ALA A N 1
ATOM 3332 C CA . ALA A 1 423 ? -17.348 -19.889 -7.398 1.00 92.88 423 ALA A CA 1
ATOM 3333 C C . ALA A 1 423 ? -15.820 -19.895 -7.556 1.00 92.88 423 ALA A C 1
ATOM 3335 O O . ALA A 1 423 ? -15.296 -20.690 -8.347 1.00 92.88 423 ALA A O 1
ATOM 3336 N N . PRO A 1 424 ? -15.105 -19.049 -6.799 1.00 96.31 424 PRO A N 1
ATOM 3337 C CA . PRO A 1 424 ? -13.653 -19.068 -6.767 1.00 96.31 424 PRO A CA 1
ATOM 3338 C C . PRO A 1 424 ? -13.118 -20.223 -5.911 1.00 96.31 424 PRO A C 1
ATOM 3340 O O . PRO A 1 424 ? -13.803 -20.726 -5.020 1.00 96.31 424 PRO A O 1
ATOM 3343 N N . SER A 1 425 ? -11.857 -20.588 -6.136 1.00 96.56 425 SER A N 1
ATOM 3344 C CA . SER A 1 425 ? -11.091 -21.470 -5.252 1.00 96.56 425 SER A CA 1
ATOM 3345 C C . SER A 1 425 ? -9.766 -20.809 -4.881 1.00 96.56 425 SER A C 1
ATOM 3347 O O . SER A 1 425 ? -8.915 -20.590 -5.741 1.00 96.56 425 SER A O 1
ATOM 3349 N N . HIS A 1 426 ? -9.574 -20.493 -3.599 1.00 95.62 426 HIS A N 1
ATOM 3350 C CA . HIS A 1 426 ? -8.305 -19.963 -3.094 1.00 95.62 426 HIS A CA 1
ATOM 3351 C C . HIS A 1 426 ? -7.266 -21.085 -3.045 1.00 95.62 426 HIS A C 1
ATOM 3353 O O . HIS A 1 426 ? -7.521 -22.127 -2.441 1.00 95.62 426 HIS A O 1
ATOM 3359 N N . ARG A 1 427 ? -6.116 -20.883 -3.695 1.00 95.69 427 ARG A N 1
ATOM 3360 C CA . ARG A 1 427 ? -5.011 -21.851 -3.693 1.00 95.69 427 ARG A CA 1
ATOM 3361 C C . ARG A 1 427 ? -4.123 -21.644 -2.476 1.00 95.69 427 ARG A C 1
ATOM 3363 O O . ARG A 1 427 ? -3.975 -22.546 -1.664 1.00 95.69 427 ARG A O 1
ATOM 3370 N N . TRP A 1 428 ? -3.596 -20.432 -2.333 1.00 96.00 428 TRP A N 1
ATOM 3371 C CA . TRP A 1 428 ? -2.746 -20.032 -1.217 1.00 96.00 428 TRP A CA 1
ATOM 3372 C C . TRP A 1 428 ? -2.785 -18.513 -1.021 1.00 96.00 428 TRP A C 1
ATOM 3374 O O . TRP A 1 428 ? -3.143 -17.750 -1.925 1.00 96.00 428 TRP A O 1
ATOM 3384 N N . GLU A 1 429 ? -2.385 -18.076 0.172 1.00 95.00 429 GLU A N 1
ATOM 3385 C CA . GLU A 1 429 ? -2.185 -16.674 0.538 1.00 95.00 429 GLU A CA 1
ATOM 3386 C C . GLU A 1 429 ? -0.836 -16.528 1.252 1.00 95.00 429 GLU A C 1
ATOM 3388 O O . GLU A 1 429 ? -0.541 -17.243 2.206 1.00 95.00 429 GLU A O 1
ATOM 3393 N N . LEU A 1 430 ? -0.037 -15.559 0.814 1.00 93.81 430 LEU A N 1
ATOM 3394 C CA . LEU A 1 430 ? 1.126 -15.057 1.528 1.00 93.81 430 LEU A CA 1
ATOM 3395 C C . LEU A 1 430 ? 0.689 -13.956 2.503 1.00 93.81 430 LEU A C 1
ATOM 3397 O O . LEU A 1 430 ? 0.312 -12.850 2.092 1.00 93.81 430 LEU A O 1
ATOM 3401 N N . SER A 1 431 ? 0.778 -14.261 3.799 1.00 88.25 431 SER A N 1
ATOM 3402 C CA . SER A 1 431 ? 0.596 -13.298 4.887 1.00 88.25 431 SER A CA 1
ATOM 3403 C C . SER A 1 431 ? 1.702 -12.229 4.875 1.00 88.25 431 SER A C 1
ATOM 3405 O O . SER A 1 431 ? 2.806 -12.440 4.370 1.00 88.25 431 SER A O 1
ATOM 3407 N N . ASN A 1 432 ? 1.422 -11.054 5.449 1.00 86.38 432 ASN A N 1
ATOM 3408 C CA . ASN A 1 432 ? 2.393 -9.959 5.561 1.00 86.38 432 ASN A CA 1
ATOM 3409 C C . ASN A 1 432 ? 2.950 -9.804 6.989 1.00 86.38 432 ASN A C 1
ATOM 3411 O O . ASN A 1 432 ? 3.004 -8.700 7.524 1.00 86.38 432 ASN A O 1
ATOM 3415 N N . GLU A 1 433 ? 3.397 -10.904 7.598 1.00 78.69 433 GLU A N 1
ATOM 3416 C CA . GLU A 1 433 ? 3.876 -10.939 8.997 1.00 78.69 433 GLU A CA 1
ATOM 3417 C C . GLU A 1 433 ? 5.053 -9.991 9.272 1.00 78.69 433 GLU A C 1
ATOM 3419 O O . GLU A 1 433 ? 5.256 -9.507 10.384 1.00 78.69 433 GLU A O 1
ATOM 3424 N N . LYS A 1 434 ? 5.855 -9.709 8.240 1.00 78.88 434 LYS A N 1
ATOM 3425 C CA . LYS A 1 434 ? 7.006 -8.797 8.320 1.00 78.88 434 LYS A CA 1
ATOM 3426 C C . LYS A 1 434 ? 6.624 -7.328 8.140 1.00 78.88 434 LYS A C 1
ATOM 3428 O O . LYS A 1 434 ? 7.507 -6.473 8.207 1.00 78.88 434 LYS A O 1
ATOM 3433 N N . ARG A 1 435 ? 5.335 -7.028 7.932 1.00 81.50 435 ARG A N 1
ATOM 3434 C CA . ARG A 1 435 ? 4.800 -5.674 7.711 1.00 81.50 435 ARG A CA 1
ATOM 3435 C C . ARG A 1 435 ? 5.516 -4.950 6.573 1.00 81.50 435 ARG A C 1
ATOM 3437 O O . ARG A 1 435 ? 5.856 -3.773 6.683 1.00 81.50 435 ARG A O 1
ATOM 3444 N N . ASN A 1 436 ? 5.780 -5.681 5.494 1.00 87.56 436 ASN A N 1
ATOM 3445 C CA . ASN A 1 436 ? 6.346 -5.123 4.276 1.00 87.56 436 ASN A CA 1
ATOM 3446 C C . ASN A 1 436 ? 5.332 -4.185 3.601 1.00 87.56 436 ASN A C 1
ATOM 3448 O O . ASN A 1 436 ? 4.129 -4.245 3.866 1.00 87.56 436 ASN A O 1
ATOM 3452 N N . GLY A 1 437 ? 5.815 -3.344 2.691 1.00 88.69 437 GLY A N 1
ATOM 3453 C CA . GLY A 1 437 ? 4.984 -2.433 1.908 1.00 88.69 437 GLY A CA 1
ATOM 3454 C C . GLY A 1 437 ? 3.882 -3.113 1.083 1.00 88.69 437 GLY A C 1
ATOM 3455 O O . GLY A 1 437 ? 3.889 -4.327 0.837 1.00 88.69 437 GLY A O 1
ATOM 3456 N N . GLY A 1 438 ? 2.938 -2.296 0.614 1.00 93.38 438 GLY A N 1
ATOM 3457 C CA . GLY A 1 438 ? 1.880 -2.716 -0.304 1.00 93.38 438 GLY A CA 1
ATOM 3458 C C . GLY A 1 438 ? 2.447 -3.206 -1.634 1.00 93.38 438 GLY A C 1
ATOM 3459 O O . GLY A 1 438 ? 3.504 -2.754 -2.072 1.00 93.38 438 GLY A O 1
ATOM 3460 N N . VAL A 1 439 ? 1.752 -4.129 -2.292 1.00 97.06 439 VAL A N 1
ATOM 3461 C CA . VAL A 1 439 ? 2.244 -4.755 -3.527 1.00 97.06 439 VAL A CA 1
ATOM 3462 C C . VAL A 1 439 ? 1.861 -3.905 -4.732 1.00 97.06 439 VAL A C 1
ATOM 3464 O O . VAL A 1 439 ? 0.684 -3.671 -4.962 1.00 97.06 439 VAL A O 1
ATOM 3467 N N . LEU A 1 440 ? 2.832 -3.440 -5.521 1.00 96.75 440 LEU A N 1
ATOM 3468 C CA . LEU A 1 440 ? 2.577 -2.573 -6.683 1.00 96.75 440 LEU A CA 1
ATOM 3469 C C . LEU A 1 440 ? 2.804 -3.263 -8.027 1.00 96.75 440 LEU A C 1
ATOM 3471 O O . LEU A 1 440 ? 2.309 -2.778 -9.051 1.00 96.75 440 LEU A O 1
ATOM 3475 N N . ALA A 1 441 ? 3.571 -4.353 -8.040 1.00 97.25 441 ALA A N 1
ATOM 3476 C CA . ALA A 1 441 ? 3.911 -5.078 -9.252 1.00 97.25 441 ALA A CA 1
ATOM 3477 C C . ALA A 1 441 ? 4.164 -6.566 -8.972 1.00 97.25 441 ALA A C 1
ATOM 3479 O O . ALA A 1 441 ? 4.733 -6.925 -7.943 1.00 97.25 441 ALA A O 1
ATOM 3480 N N . LEU A 1 442 ? 3.756 -7.403 -9.926 1.00 98.00 442 LEU A N 1
ATOM 3481 C CA . LEU A 1 442 ? 3.916 -8.855 -9.929 1.00 98.00 442 LEU A CA 1
ATOM 3482 C C . LEU A 1 442 ? 4.416 -9.291 -11.313 1.00 98.00 442 LEU A C 1
ATOM 3484 O O . LEU A 1 442 ? 4.002 -8.707 -12.320 1.00 98.00 442 LEU A O 1
ATOM 3488 N N . ASP A 1 443 ? 5.274 -10.305 -11.368 1.00 97.62 443 ASP A N 1
ATOM 3489 C CA . ASP A 1 443 ? 5.635 -11.014 -12.601 1.00 97.62 443 ASP A CA 1
ATOM 3490 C C . ASP A 1 443 ? 5.976 -12.480 -12.301 1.00 97.62 443 ASP A C 1
ATOM 3492 O O . ASP A 1 443 ? 6.337 -12.810 -11.173 1.00 97.62 443 ASP A O 1
ATOM 3496 N N . ASN A 1 444 ? 5.885 -13.340 -13.318 1.00 95.44 444 ASN A N 1
ATOM 3497 C CA . ASN A 1 444 ? 6.304 -14.741 -13.241 1.00 95.44 444 ASN A CA 1
ATOM 3498 C C . ASN A 1 444 ? 7.475 -14.990 -14.191 1.00 95.44 444 ASN A C 1
ATOM 3500 O O . ASN A 1 444 ? 7.349 -14.806 -15.407 1.00 95.44 444 ASN A O 1
ATOM 3504 N N . PHE A 1 445 ? 8.624 -15.395 -13.668 1.00 93.19 445 PHE A N 1
ATOM 3505 C CA . PHE A 1 445 ? 9.815 -15.647 -14.468 1.00 93.19 445 PHE A CA 1
ATOM 3506 C C . PHE A 1 445 ? 10.738 -16.638 -13.760 1.00 93.19 445 PHE A C 1
ATOM 3508 O O . PHE A 1 445 ? 11.035 -16.450 -12.590 1.00 93.19 445 PHE A O 1
ATOM 3515 N N . ASP A 1 446 ? 11.213 -17.649 -14.485 1.00 85.69 446 ASP A N 1
ATOM 3516 C CA . ASP A 1 446 ? 12.164 -18.656 -13.997 1.00 85.69 446 ASP A CA 1
ATOM 3517 C C . ASP A 1 446 ? 13.562 -18.032 -13.819 1.00 85.69 446 ASP A C 1
ATOM 3519 O O . ASP A 1 446 ? 14.397 -18.056 -14.723 1.00 85.69 446 ASP A O 1
ATOM 3523 N N . ILE A 1 447 ? 13.789 -17.379 -12.675 1.00 80.62 447 ILE A N 1
ATOM 3524 C CA . ILE A 1 447 ? 15.075 -16.755 -12.325 1.00 80.62 447 ILE A CA 1
ATOM 3525 C C . ILE A 1 447 ? 16.007 -17.761 -11.642 1.00 80.62 447 ILE A C 1
ATOM 3527 O O . ILE A 1 447 ? 17.225 -17.577 -11.643 1.00 80.62 447 ILE A O 1
ATOM 3531 N N . THR A 1 448 ? 15.447 -18.818 -11.053 1.00 73.25 448 THR A N 1
ATOM 3532 C CA . THR A 1 448 ? 16.196 -19.920 -10.439 1.00 73.25 448 THR A CA 1
ATOM 3533 C C . THR A 1 448 ? 16.745 -20.915 -11.467 1.00 73.25 448 THR A C 1
ATOM 3535 O O . THR A 1 448 ? 17.671 -21.668 -11.150 1.00 73.25 448 THR A O 1
ATOM 3538 N N . SER A 1 449 ? 16.255 -20.852 -12.710 1.00 75.88 449 SER A N 1
ATOM 3539 C CA . SER A 1 449 ? 16.583 -21.749 -13.821 1.00 75.88 449 SER A CA 1
ATOM 3540 C C . SER A 1 449 ? 16.255 -23.218 -13.527 1.00 75.88 449 SER A C 1
ATOM 3542 O O . SER A 1 449 ? 16.983 -24.114 -13.972 1.00 75.88 449 SER A O 1
ATOM 3544 N N . ASP A 1 450 ? 15.195 -23.477 -12.759 1.00 74.56 450 ASP A N 1
ATOM 3545 C CA . ASP A 1 450 ? 14.741 -24.831 -12.416 1.00 74.56 450 ASP A CA 1
ATOM 3546 C C . ASP A 1 450 ? 13.661 -25.374 -13.374 1.00 74.56 450 ASP A C 1
ATOM 3548 O O . ASP A 1 450 ? 13.337 -26.566 -13.339 1.00 74.56 450 ASP A O 1
ATOM 3552 N N . GLY A 1 451 ? 13.196 -24.540 -14.310 1.00 77.88 451 GLY A N 1
ATOM 3553 C CA . GLY A 1 451 ? 12.184 -24.870 -15.309 1.00 77.88 451 GLY A CA 1
ATOM 3554 C C . GLY A 1 451 ? 10.754 -24.527 -14.891 1.00 77.88 451 GLY A C 1
ATOM 3555 O O . GLY A 1 451 ? 9.854 -24.680 -15.721 1.00 77.88 451 GLY A O 1
ATOM 3556 N N . VAL A 1 452 ? 10.540 -24.055 -13.660 1.00 82.56 452 VAL A N 1
ATOM 3557 C CA . VAL A 1 452 ? 9.263 -23.553 -13.142 1.00 82.56 452 VAL A CA 1
ATOM 3558 C C . VAL A 1 452 ? 9.359 -22.033 -12.993 1.00 82.56 452 VAL A C 1
ATOM 3560 O O . VAL A 1 452 ? 10.410 -21.481 -12.686 1.00 82.56 452 VAL A O 1
ATOM 3563 N N . LEU A 1 453 ? 8.276 -21.304 -13.273 1.00 90.75 453 LEU A N 1
ATOM 3564 C CA . LEU A 1 453 ? 8.312 -19.847 -13.167 1.00 90.75 453 LEU A CA 1
ATOM 3565 C C . LEU A 1 453 ? 8.271 -19.414 -11.697 1.00 90.75 453 LEU A C 1
ATOM 3567 O O . LEU A 1 453 ? 7.329 -19.728 -10.975 1.00 90.75 453 LEU A O 1
ATOM 3571 N N . ASP A 1 454 ? 9.243 -18.606 -11.279 1.00 87.81 454 ASP A N 1
ATOM 3572 C CA . ASP A 1 454 ? 9.231 -17.987 -9.957 1.00 87.81 454 ASP A CA 1
ATOM 3573 C C . ASP A 1 454 ? 8.299 -16.771 -9.927 1.00 87.81 454 ASP A C 1
ATOM 3575 O O . ASP A 1 454 ? 8.161 -16.031 -10.906 1.00 87.81 454 ASP A O 1
ATOM 3579 N N . LEU A 1 455 ? 7.696 -16.514 -8.771 1.00 96.75 455 LEU A N 1
ATOM 3580 C CA . LEU A 1 455 ? 6.943 -15.300 -8.494 1.00 96.75 455 LEU A CA 1
ATOM 3581 C C . LEU A 1 455 ? 7.884 -14.168 -8.063 1.00 96.75 455 LEU A C 1
ATOM 3583 O O . LEU A 1 455 ? 8.604 -14.279 -7.071 1.00 96.75 455 LEU A O 1
ATOM 3587 N N . ILE A 1 456 ? 7.813 -13.036 -8.762 1.00 96.50 456 ILE A N 1
ATOM 3588 C CA . ILE A 1 456 ? 8.555 -11.811 -8.452 1.00 96.50 456 ILE A CA 1
ATOM 3589 C C . ILE A 1 456 ? 7.577 -10.746 -7.954 1.00 96.50 456 ILE A C 1
ATOM 3591 O O . ILE A 1 456 ? 6.605 -10.414 -8.633 1.00 96.50 456 ILE A O 1
ATOM 3595 N N . ILE A 1 457 ? 7.864 -10.166 -6.789 1.00 98.00 457 ILE A N 1
ATOM 3596 C CA . ILE A 1 457 ? 7.011 -9.181 -6.115 1.00 98.00 457 ILE A CA 1
ATOM 3597 C C . ILE A 1 457 ? 7.776 -7.865 -5.969 1.00 98.00 457 ILE A C 1
ATOM 3599 O O . ILE A 1 457 ? 8.883 -7.848 -5.437 1.00 98.00 457 ILE A O 1
ATOM 3603 N N . GLY A 1 458 ? 7.183 -6.754 -6.411 1.00 96.88 458 GLY A N 1
ATOM 3604 C CA . GLY A 1 458 ? 7.673 -5.393 -6.167 1.00 96.88 458 GLY A CA 1
ATOM 3605 C C . GLY A 1 458 ? 6.734 -4.610 -5.249 1.00 96.88 458 GLY A C 1
ATOM 3606 O O . GLY A 1 458 ? 5.531 -4.522 -5.521 1.00 96.88 458 GLY A O 1
ATOM 3607 N N . ARG A 1 459 ? 7.277 -4.030 -4.174 1.00 96.00 459 ARG A N 1
ATOM 3608 C CA . ARG A 1 459 ? 6.517 -3.341 -3.119 1.00 96.00 459 ARG A CA 1
ATOM 3609 C C . ARG A 1 459 ? 6.728 -1.824 -3.090 1.00 96.00 459 ARG A C 1
ATOM 3611 O O . ARG A 1 459 ? 7.715 -1.295 -3.602 1.00 96.00 459 ARG A O 1
ATOM 3618 N N . ASP A 1 460 ? 5.800 -1.114 -2.454 1.00 92.75 460 ASP A N 1
ATOM 3619 C CA . ASP A 1 460 ? 5.821 0.349 -2.283 1.00 92.75 460 ASP A CA 1
ATOM 3620 C C . ASP A 1 460 ? 6.789 0.870 -1.201 1.00 92.75 460 ASP A C 1
ATOM 3622 O O . ASP A 1 460 ? 6.979 2.074 -1.036 1.00 92.75 460 ASP A O 1
ATOM 3626 N N . ASP A 1 461 ? 7.433 -0.021 -0.456 1.00 89.31 461 ASP A N 1
ATOM 3627 C CA . ASP A 1 461 ? 8.525 0.313 0.459 1.00 89.31 461 ASP A CA 1
ATOM 3628 C C . ASP A 1 461 ? 9.907 0.094 -0.176 1.00 89.31 461 ASP A C 1
ATOM 3630 O O . ASP A 1 461 ? 10.926 0.269 0.489 1.00 89.31 461 ASP A O 1
ATOM 3634 N N . GLY A 1 462 ? 9.936 -0.269 -1.463 1.00 89.44 462 GLY A N 1
ATOM 3635 C CA . GLY A 1 462 ? 11.148 -0.523 -2.232 1.00 89.44 462 GLY A CA 1
ATOM 3636 C C . GLY A 1 462 ? 11.616 -1.973 -2.214 1.00 89.44 462 GLY A C 1
ATOM 3637 O O . GLY A 1 462 ? 12.594 -2.298 -2.889 1.00 89.44 462 GLY A O 1
ATOM 3638 N N . LEU A 1 463 ? 10.940 -2.862 -1.487 1.00 91.69 463 LEU A N 1
ATOM 3639 C CA . LEU A 1 463 ? 11.324 -4.265 -1.435 1.00 91.69 463 LEU A CA 1
ATOM 3640 C C . LEU A 1 463 ? 10.973 -4.996 -2.742 1.00 91.69 463 LEU A C 1
ATOM 3642 O O . LEU A 1 463 ? 9.874 -4.867 -3.284 1.00 91.69 463 LEU A O 1
ATOM 3646 N N . VAL A 1 464 ? 11.924 -5.791 -3.222 1.00 88.38 464 VAL A N 1
ATOM 3647 C CA . VAL A 1 464 ? 11.773 -6.754 -4.314 1.00 88.38 464 VAL A CA 1
ATOM 3648 C C . VAL A 1 464 ? 11.999 -8.140 -3.735 1.00 88.38 464 VAL A C 1
ATOM 3650 O O . VAL A 1 464 ? 13.043 -8.373 -3.125 1.00 88.38 464 VAL A O 1
ATOM 3653 N N . GLU A 1 465 ? 11.049 -9.049 -3.924 1.00 90.81 465 GLU A N 1
ATOM 3654 C CA . GLU A 1 465 ? 11.107 -10.418 -3.407 1.00 90.81 465 GLU A CA 1
ATOM 3655 C C . GLU A 1 465 ? 10.918 -11.438 -4.531 1.00 90.81 465 GLU A C 1
ATOM 3657 O O . GLU A 1 465 ? 10.229 -11.168 -5.516 1.00 90.81 465 GLU A O 1
ATOM 3662 N N . VAL A 1 466 ? 11.527 -12.611 -4.368 1.00 84.62 466 VAL A N 1
ATOM 3663 C CA . VAL A 1 466 ? 11.391 -13.755 -5.277 1.00 84.62 466 VAL A CA 1
ATOM 3664 C C . VAL A 1 466 ? 10.947 -14.965 -4.476 1.00 84.62 466 VAL A C 1
ATOM 3666 O O . VAL A 1 466 ? 11.556 -15.276 -3.446 1.00 84.62 466 VAL A O 1
ATOM 3669 N N . TYR A 1 467 ? 9.931 -15.656 -4.977 1.00 90.69 467 TYR A N 1
ATOM 3670 C CA . TYR A 1 467 ? 9.384 -16.878 -4.409 1.00 90.69 467 TYR A CA 1
ATOM 3671 C C . TYR A 1 467 ? 9.378 -17.978 -5.469 1.00 90.69 467 TYR A C 1
ATOM 3673 O O . TYR A 1 467 ? 8.834 -17.770 -6.549 1.00 90.69 467 TYR A O 1
ATOM 3681 N N . SER A 1 468 ? 9.953 -19.136 -5.151 1.00 89.25 468 SER A N 1
ATOM 3682 C CA . SER A 1 468 ? 9.739 -20.359 -5.939 1.00 89.25 468 SER A CA 1
ATOM 3683 C C . SER A 1 468 ? 8.551 -21.126 -5.360 1.00 89.25 468 SER A C 1
ATOM 3685 O O . SER A 1 468 ? 8.056 -20.756 -4.299 1.00 89.25 468 SER A O 1
ATOM 3687 N N . TYR A 1 469 ? 8.162 -22.240 -5.971 1.00 87.56 469 TYR A N 1
ATOM 3688 C CA . TYR A 1 469 ? 7.134 -23.137 -5.432 1.00 87.56 469 TYR A CA 1
ATOM 3689 C C . TYR A 1 469 ? 7.751 -24.421 -4.865 1.00 87.56 469 TYR A C 1
ATOM 3691 O O . TYR A 1 469 ? 8.874 -24.786 -5.227 1.00 87.56 469 TYR A O 1
ATOM 3699 N N . ASP A 1 470 ? 7.071 -25.049 -3.911 1.00 85.62 470 ASP A N 1
ATOM 3700 C CA . ASP A 1 470 ? 7.450 -26.338 -3.332 1.00 85.62 470 ASP A CA 1
ATOM 3701 C C . ASP A 1 470 ? 6.672 -27.506 -3.961 1.00 85.62 470 ASP A C 1
ATOM 3703 O O . ASP A 1 470 ? 5.948 -27.327 -4.934 1.00 85.62 470 ASP A O 1
ATOM 3707 N N . GLU A 1 471 ? 6.830 -28.726 -3.437 1.00 85.19 471 GLU A N 1
ATOM 3708 C CA . GLU A 1 471 ? 6.129 -29.910 -3.970 1.00 85.19 471 GLU A CA 1
ATOM 3709 C C . GLU A 1 471 ? 4.599 -29.867 -3.780 1.00 85.19 471 GLU A C 1
ATOM 3711 O O . GLU A 1 471 ? 3.892 -30.678 -4.378 1.00 85.19 471 GLU A O 1
ATOM 3716 N N . SER A 1 472 ? 4.094 -28.959 -2.940 1.00 85.75 472 SER A N 1
ATOM 3717 C CA . SER A 1 472 ? 2.667 -28.729 -2.681 1.00 85.75 472 SER A CA 1
ATOM 3718 C C . SER A 1 472 ? 2.144 -27.468 -3.382 1.00 85.75 472 SER A C 1
ATOM 3720 O O . SER A 1 472 ? 1.044 -27.017 -3.066 1.00 85.75 472 SER A O 1
ATOM 3722 N N . ASP A 1 473 ? 2.921 -26.897 -4.309 1.00 85.81 473 ASP A N 1
ATOM 3723 C CA . ASP A 1 473 ? 2.659 -25.622 -4.985 1.00 85.81 473 ASP A CA 1
ATOM 3724 C C . ASP A 1 473 ? 2.536 -24.419 -4.025 1.00 85.81 473 ASP A C 1
ATOM 3726 O O . ASP A 1 473 ? 1.916 -23.398 -4.348 1.00 85.81 473 ASP A O 1
ATOM 3730 N N . GLU A 1 474 ? 3.160 -24.498 -2.843 1.00 89.44 474 GLU A N 1
ATOM 3731 C CA . GLU A 1 474 ? 3.225 -23.386 -1.898 1.00 89.44 474 GLU A CA 1
ATOM 3732 C C . GLU A 1 474 ? 4.456 -22.495 -2.156 1.00 89.44 474 GLU A C 1
ATOM 3734 O O . GLU A 1 474 ? 5.563 -22.987 -2.403 1.00 89.44 474 GLU A O 1
ATOM 3739 N N . PRO A 1 475 ? 4.306 -21.159 -2.100 1.00 92.81 475 PRO A N 1
ATOM 3740 C CA . PRO A 1 475 ? 5.402 -20.230 -2.361 1.00 92.81 475 PRO A CA 1
ATOM 3741 C C . PRO A 1 475 ? 6.466 -20.210 -1.243 1.00 92.81 475 PRO A C 1
ATOM 3743 O O . PRO A 1 475 ? 6.198 -19.839 -0.100 1.00 92.81 475 PRO A O 1
ATOM 3746 N N . ILE A 1 476 ? 7.726 -20.473 -1.600 1.00 86.75 476 ILE A N 1
ATOM 3747 C CA . ILE A 1 476 ? 8.915 -20.393 -0.738 1.00 86.75 476 ILE A CA 1
ATOM 3748 C C . ILE A 1 476 ? 9.768 -19.179 -1.109 1.00 86.75 476 ILE A C 1
ATOM 3750 O O . ILE A 1 476 ? 10.282 -19.068 -2.220 1.00 86.75 476 ILE A O 1
ATOM 3754 N N . HIS A 1 477 ? 10.026 -18.306 -0.135 1.00 86.31 477 HIS A N 1
ATOM 3755 C CA . HIS A 1 477 ? 10.908 -17.150 -0.308 1.00 86.31 477 HIS A CA 1
ATOM 3756 C C . HIS A 1 477 ? 12.356 -17.562 -0.647 1.00 86.31 477 HIS A C 1
ATOM 3758 O O . HIS A 1 477 ? 13.008 -18.279 0.117 1.00 86.31 477 HIS A O 1
ATOM 3764 N N . ARG A 1 478 ? 12.914 -17.014 -1.734 1.00 78.69 478 ARG A N 1
ATOM 3765 C CA . ARG A 1 478 ? 14.288 -17.271 -2.210 1.00 78.69 478 ARG A CA 1
ATOM 3766 C C . ARG A 1 478 ? 15.220 -16.078 -2.087 1.00 78.69 478 ARG A C 1
ATOM 3768 O O . ARG A 1 478 ? 16.375 -16.241 -1.701 1.00 78.69 478 ARG A O 1
ATOM 3775 N N . PHE A 1 479 ? 14.738 -14.883 -2.401 1.00 81.25 479 PHE A N 1
ATOM 3776 C CA . PHE A 1 479 ? 15.578 -13.693 -2.481 1.00 81.25 479 PHE A CA 1
ATOM 3777 C C . PHE A 1 479 ? 14.802 -12.442 -2.087 1.00 81.25 479 PHE A C 1
ATOM 3779 O O . PHE A 1 479 ? 13.612 -12.331 -2.369 1.00 81.25 479 PHE A O 1
ATOM 3786 N N . LYS A 1 480 ? 15.512 -11.484 -1.482 1.00 83.69 480 LYS A N 1
ATOM 3787 C CA . LYS A 1 480 ? 15.006 -10.140 -1.212 1.00 83.69 480 LYS A CA 1
ATOM 3788 C C . LYS A 1 480 ? 16.068 -9.080 -1.482 1.00 83.69 480 LYS A C 1
ATOM 3790 O O . LYS A 1 480 ? 17.241 -9.277 -1.164 1.00 83.69 480 LYS A O 1
ATOM 3795 N N . HIS A 1 481 ? 15.645 -7.928 -1.986 1.00 79.75 481 HIS A N 1
ATOM 3796 C CA . HIS A 1 481 ? 16.486 -6.747 -2.159 1.00 79.75 481 HIS A CA 1
ATOM 3797 C C . HIS A 1 481 ? 15.679 -5.475 -1.913 1.00 79.75 481 HIS A C 1
ATOM 3799 O O . HIS A 1 481 ? 14.552 -5.369 -2.381 1.00 79.75 481 HIS A O 1
ATOM 3805 N N . SER A 1 482 ? 16.247 -4.508 -1.194 1.00 81.94 482 SER A N 1
ATOM 3806 C CA . SER A 1 482 ? 15.573 -3.239 -0.907 1.00 81.94 482 SER A CA 1
ATOM 3807 C C . SER A 1 482 ? 16.116 -2.131 -1.798 1.00 81.94 482 SER A C 1
ATOM 3809 O O . SER A 1 482 ? 17.315 -1.858 -1.809 1.00 81.94 482 SER A O 1
ATOM 3811 N N . LEU A 1 483 ? 15.213 -1.459 -2.498 1.00 78.62 483 LEU A N 1
ATOM 3812 C CA . LEU A 1 483 ? 15.426 -0.165 -3.129 1.00 78.62 483 LEU A CA 1
ATOM 3813 C C . LEU A 1 483 ? 14.964 0.941 -2.163 1.00 78.62 483 LEU A C 1
ATOM 3815 O O . LEU A 1 483 ? 14.252 0.678 -1.198 1.00 78.62 483 LEU A O 1
ATOM 3819 N N . ASN A 1 484 ? 15.389 2.183 -2.401 1.00 76.31 484 ASN A N 1
ATOM 3820 C CA . ASN A 1 484 ? 15.087 3.323 -1.516 1.00 76.31 484 ASN A CA 1
ATOM 3821 C C . ASN A 1 484 ? 13.773 4.051 -1.867 1.00 76.31 484 ASN A C 1
ATOM 3823 O O . ASN A 1 484 ? 13.459 5.081 -1.276 1.00 76.31 484 ASN A O 1
ATOM 3827 N N . GLU A 1 485 ? 13.046 3.556 -2.865 1.00 84.50 485 GLU A N 1
ATOM 3828 C CA . GLU A 1 485 ? 11.861 4.171 -3.471 1.00 84.50 485 GLU A CA 1
ATOM 3829 C C . GLU A 1 485 ? 10.852 3.077 -3.816 1.00 84.50 485 GLU A C 1
ATOM 3831 O O . GLU A 1 485 ? 11.255 1.935 -4.045 1.00 84.50 485 GLU A O 1
ATOM 3836 N N . SER A 1 486 ? 9.571 3.427 -3.929 1.00 93.75 486 SER A N 1
ATOM 3837 C CA . SER A 1 486 ? 8.510 2.496 -4.325 1.00 93.75 486 SER A CA 1
ATOM 3838 C C . SER A 1 486 ? 8.832 1.813 -5.653 1.00 93.75 486 SER A C 1
ATOM 3840 O O . SER A 1 486 ? 9.143 2.485 -6.643 1.00 93.75 486 SER A O 1
ATOM 3842 N N . VAL A 1 487 ? 8.699 0.485 -5.712 1.00 95.94 487 VAL A N 1
ATOM 3843 C CA . VAL A 1 487 ? 8.889 -0.291 -6.944 1.00 95.94 487 VAL A CA 1
ATOM 3844 C C . VAL A 1 487 ? 7.601 -0.264 -7.758 1.00 95.94 487 VAL A C 1
ATOM 3846 O O . VAL A 1 487 ? 6.636 -0.954 -7.450 1.00 95.94 487 VAL A O 1
ATOM 3849 N N . THR A 1 488 ? 7.562 0.540 -8.816 1.00 96.81 488 THR A N 1
ATOM 3850 C CA . THR A 1 488 ? 6.358 0.727 -9.638 1.00 96.81 488 THR A CA 1
ATOM 3851 C C . THR A 1 488 ? 6.168 -0.372 -10.675 1.00 96.81 488 THR A C 1
ATOM 3853 O O . THR A 1 488 ? 5.063 -0.547 -11.188 1.00 96.81 488 THR A O 1
ATOM 3856 N N . SER A 1 489 ? 7.220 -1.102 -11.051 1.00 97.81 489 SER A N 1
ATOM 3857 C CA . SER A 1 489 ? 7.144 -2.229 -11.989 1.00 97.81 489 SER A CA 1
ATOM 3858 C C . SER A 1 489 ? 8.296 -3.209 -11.776 1.00 97.81 489 SER A C 1
ATOM 3860 O O . SER A 1 489 ? 9.428 -2.776 -11.569 1.00 97.81 489 SER A O 1
ATOM 3862 N N . VAL A 1 490 ? 8.017 -4.508 -11.918 1.00 96.81 490 VAL A N 1
ATOM 3863 C CA . VAL A 1 490 ? 9.012 -5.592 -11.947 1.00 96.81 490 VAL A CA 1
ATOM 3864 C C . VAL A 1 490 ? 8.769 -6.497 -13.154 1.00 96.81 490 VAL A C 1
ATOM 3866 O O . VAL A 1 490 ? 7.619 -6.700 -13.547 1.00 96.81 490 VAL A O 1
ATOM 3869 N N . GLN A 1 491 ? 9.841 -6.990 -13.771 1.00 96.62 491 GLN A N 1
ATOM 3870 C CA . GLN A 1 491 ? 9.805 -7.985 -14.848 1.00 96.62 491 GLN A CA 1
ATOM 3871 C C . GLN A 1 491 ? 11.064 -8.857 -14.791 1.00 96.62 491 GLN A C 1
ATOM 3873 O O . GLN A 1 491 ? 12.160 -8.315 -14.653 1.00 96.62 491 GLN A O 1
ATOM 3878 N N . GLY A 1 492 ? 10.929 -10.166 -14.973 1.00 91.94 492 GLY A N 1
ATOM 3879 C CA . GLY A 1 492 ? 12.061 -11.055 -15.228 1.00 91.94 492 GLY A CA 1
ATOM 3880 C C . GLY A 1 492 ? 12.355 -11.193 -16.726 1.00 91.94 492 GLY A C 1
ATOM 3881 O O . GLY A 1 492 ? 11.439 -11.235 -17.556 1.00 91.94 492 GLY A O 1
ATOM 3882 N N . GLY A 1 493 ? 13.633 -11.236 -17.094 1.00 90.50 493 GLY A N 1
ATOM 3883 C CA . GLY A 1 493 ? 14.064 -11.398 -18.480 1.00 90.50 493 GLY A CA 1
ATOM 3884 C C . GLY A 1 493 ? 15.567 -11.232 -18.671 1.00 90.50 493 GLY A C 1
ATOM 3885 O O . GLY A 1 493 ? 16.317 -11.090 -17.720 1.00 90.50 493 GLY A O 1
ATOM 3886 N N . VAL A 1 494 ? 16.022 -11.200 -19.920 1.00 89.06 494 VAL A N 1
ATOM 3887 C CA . VAL A 1 494 ? 17.450 -11.039 -20.256 1.00 89.06 494 VAL A CA 1
ATOM 3888 C C . VAL A 1 494 ? 17.653 -9.649 -20.845 1.00 89.06 494 VAL A C 1
ATOM 3890 O O . VAL A 1 494 ? 17.179 -9.412 -21.956 1.00 89.06 494 VAL A O 1
ATOM 3893 N N . ILE A 1 495 ? 18.336 -8.711 -20.174 1.00 85.88 495 ILE A N 1
ATOM 3894 C CA . ILE A 1 495 ? 18.489 -7.334 -20.687 1.00 85.88 495 ILE A CA 1
ATOM 3895 C C . ILE A 1 495 ? 19.922 -7.013 -21.081 1.00 85.88 495 ILE A C 1
ATOM 3897 O O . ILE A 1 495 ? 20.168 -6.708 -22.251 1.00 85.88 495 ILE A O 1
ATOM 3901 N N . ALA A 1 496 ? 20.844 -7.012 -20.119 1.00 76.81 496 ALA A N 1
ATOM 3902 C CA . ALA A 1 496 ? 22.190 -6.487 -20.306 1.00 76.81 496 ALA A CA 1
ATOM 3903 C C . ALA A 1 496 ? 23.085 -7.483 -21.039 1.00 76.81 496 ALA A C 1
ATOM 3905 O O . ALA A 1 496 ? 23.620 -7.173 -22.116 1.00 76.81 496 ALA A O 1
ATOM 3906 N N . THR A 1 497 ? 23.190 -8.689 -20.487 1.00 75.06 497 THR A N 1
ATOM 3907 C CA . THR A 1 497 ? 24.091 -9.721 -20.988 1.00 75.06 497 THR A CA 1
ATOM 3908 C C . THR A 1 497 ? 23.307 -10.936 -21.451 1.00 75.06 497 THR A C 1
ATOM 3910 O O . THR A 1 497 ? 22.467 -11.487 -20.754 1.00 75.06 497 THR A O 1
ATOM 3913 N N . GLN A 1 498 ? 23.587 -11.367 -22.680 1.00 81.62 498 GLN A N 1
ATOM 3914 C CA . GLN A 1 498 ? 22.930 -12.527 -23.263 1.00 81.62 498 GLN A CA 1
ATOM 3915 C C . GLN A 1 498 ? 23.221 -13.797 -22.448 1.00 81.62 498 GLN A C 1
ATOM 3917 O O . GLN A 1 498 ? 24.388 -14.132 -22.254 1.00 81.62 498 GLN A O 1
ATOM 3922 N N . GLY A 1 499 ? 22.171 -14.546 -22.101 1.00 78.06 499 GLY A N 1
ATOM 3923 C CA . GLY A 1 499 ? 22.285 -15.823 -21.392 1.00 78.06 499 GLY A CA 1
ATOM 3924 C C . GLY A 1 499 ? 22.365 -15.700 -19.872 1.00 78.06 499 GLY A C 1
ATOM 3925 O O . GLY A 1 499 ? 22.622 -16.708 -19.224 1.00 78.06 499 GLY A O 1
ATOM 3926 N N . TYR A 1 500 ? 22.152 -14.500 -19.333 1.00 75.56 500 TYR A N 1
ATOM 3927 C CA . TYR A 1 500 ? 21.976 -14.276 -17.907 1.00 75.56 500 TYR A CA 1
ATOM 3928 C C . TYR A 1 500 ? 20.625 -13.630 -17.667 1.00 75.56 500 TYR A C 1
ATOM 3930 O O . TYR A 1 500 ? 20.302 -12.598 -18.259 1.00 75.56 500 TYR A O 1
ATOM 3938 N N . ASP A 1 501 ? 19.846 -14.275 -16.817 1.00 79.94 501 ASP A N 1
ATOM 3939 C CA . ASP A 1 501 ? 18.527 -13.821 -16.431 1.00 79.94 501 ASP A CA 1
ATOM 3940 C C . ASP A 1 501 ? 18.621 -12.707 -15.393 1.00 79.94 501 ASP A C 1
ATOM 3942 O O . ASP A 1 501 ? 19.529 -12.681 -14.561 1.00 79.94 501 ASP A O 1
ATOM 3946 N N . GLU A 1 502 ? 17.709 -11.751 -15.462 1.00 82.50 502 GLU A N 1
ATOM 3947 C CA . GLU A 1 502 ? 17.742 -10.522 -14.685 1.00 82.50 502 GLU A CA 1
ATOM 3948 C C . GLU A 1 502 ? 16.332 -10.134 -14.241 1.00 82.50 502 GLU A C 1
ATOM 3950 O O . GLU A 1 502 ? 15.358 -10.301 -14.976 1.00 82.50 502 GLU A O 1
ATOM 3955 N N . ILE A 1 503 ? 16.229 -9.542 -13.055 1.00 84.81 503 ILE A N 1
ATOM 3956 C CA . ILE A 1 503 ? 15.009 -8.891 -12.581 1.00 84.81 503 ILE A CA 1
ATOM 3957 C C . ILE A 1 503 ? 15.155 -7.395 -12.813 1.00 84.81 503 ILE A C 1
ATOM 3959 O O . ILE A 1 503 ? 16.006 -6.739 -12.217 1.00 84.81 503 ILE A O 1
ATOM 3963 N N . VAL A 1 504 ? 14.319 -6.841 -13.680 1.00 91.56 504 VAL A N 1
ATOM 3964 C CA . VAL A 1 504 ? 14.289 -5.413 -13.987 1.00 91.56 504 VAL A CA 1
ATOM 3965 C C . VAL A 1 504 ? 13.249 -4.733 -13.120 1.00 91.56 504 VAL A C 1
ATOM 3967 O O . VAL A 1 504 ? 12.075 -5.103 -13.145 1.00 91.56 504 VAL A O 1
ATOM 3970 N N . CYS A 1 505 ? 13.670 -3.690 -12.419 1.00 92.31 505 CYS A N 1
ATOM 3971 C CA . CYS A 1 505 ? 12.830 -2.895 -11.541 1.00 92.31 505 CYS A CA 1
ATOM 3972 C C . CYS A 1 505 ? 12.786 -1.449 -12.033 1.00 92.31 505 CYS A C 1
ATOM 3974 O O . CYS A 1 505 ? 13.827 -0.856 -12.331 1.00 92.31 505 CYS A O 1
ATOM 3976 N N . ALA A 1 506 ? 11.588 -0.870 -12.070 1.00 94.50 506 ALA A N 1
ATOM 3977 C CA . ALA A 1 506 ? 11.388 0.570 -12.187 1.00 94.50 506 ALA A CA 1
ATOM 3978 C C . ALA A 1 506 ? 10.906 1.129 -10.842 1.00 94.50 506 ALA A C 1
ATOM 3980 O O . ALA A 1 506 ? 10.039 0.528 -10.206 1.00 94.50 506 ALA A O 1
ATOM 3981 N N . THR A 1 507 ? 11.456 2.265 -10.415 1.00 92.25 507 THR A N 1
ATOM 3982 C CA . THR A 1 507 ? 11.034 2.964 -9.192 1.00 92.25 507 THR A CA 1
ATOM 3983 C C . THR A 1 507 ? 10.167 4.184 -9.488 1.00 92.25 507 THR A C 1
ATOM 3985 O O . THR A 1 507 ? 10.142 4.690 -10.616 1.00 92.25 507 THR A O 1
ATOM 3988 N N . TYR A 1 508 ? 9.496 4.705 -8.458 1.00 91.94 508 TYR A N 1
ATOM 3989 C CA . TYR A 1 508 ? 8.649 5.893 -8.555 1.00 91.94 508 TYR A CA 1
ATOM 3990 C C . TYR A 1 508 ? 9.374 7.102 -9.150 1.00 91.94 508 TYR A C 1
ATOM 3992 O O . TYR A 1 508 ? 8.845 7.705 -10.083 1.00 91.94 508 TYR A O 1
ATOM 4000 N N . ALA A 1 509 ? 10.597 7.424 -8.709 1.00 85.00 509 ALA A N 1
ATOM 4001 C CA . ALA A 1 509 ? 11.337 8.559 -9.269 1.00 85.00 509 ALA A CA 1
ATOM 4002 C C . ALA A 1 509 ? 11.856 8.309 -10.698 1.00 85.00 509 ALA A C 1
ATOM 4004 O O . ALA A 1 509 ? 12.405 9.220 -11.312 1.00 85.00 509 ALA A O 1
ATOM 4005 N N . GLY A 1 510 ? 11.666 7.099 -11.236 1.00 83.81 510 GLY A N 1
ATOM 4006 C CA . GLY A 1 510 ? 12.027 6.734 -12.600 1.00 83.81 510 GLY A CA 1
ATOM 4007 C C . GLY A 1 510 ? 13.371 6.025 -12.725 1.00 83.81 510 GLY A C 1
ATOM 4008 O O . GLY A 1 510 ? 13.909 5.949 -13.830 1.00 83.81 510 GLY A O 1
ATOM 4009 N N . TRP A 1 511 ? 13.945 5.500 -11.639 1.00 83.00 511 TRP A N 1
ATOM 4010 C CA . TRP A 1 511 ? 15.145 4.675 -11.753 1.00 83.00 511 TRP A CA 1
ATOM 4011 C C . TRP A 1 511 ? 14.791 3.311 -12.326 1.00 83.00 511 TRP A C 1
ATOM 4013 O O . TRP A 1 511 ? 13.978 2.584 -11.767 1.00 83.00 511 TRP A O 1
ATOM 4023 N N . VAL A 1 512 ? 15.447 2.949 -13.424 1.00 85.56 512 VAL A N 1
ATOM 4024 C CA . VAL A 1 512 ? 15.406 1.611 -14.008 1.00 85.56 512 VAL A CA 1
ATOM 4025 C C . VAL A 1 512 ? 16.718 0.912 -13.675 1.00 85.56 512 VAL A C 1
ATOM 4027 O O . VAL A 1 512 ? 17.790 1.370 -14.087 1.00 85.56 512 VAL A O 1
ATOM 4030 N N . SER A 1 513 ? 16.621 -0.171 -12.907 1.00 79.38 513 SER A N 1
ATOM 4031 C CA . SER A 1 513 ? 17.748 -0.989 -12.442 1.00 79.38 513 SER A CA 1
ATOM 4032 C C . SER A 1 513 ? 17.491 -2.461 -12.763 1.00 79.38 513 SER A C 1
ATOM 4034 O O . SER A 1 513 ? 16.338 -2.878 -12.816 1.00 79.38 513 SER A O 1
ATOM 4036 N N . ALA A 1 514 ? 18.547 -3.247 -12.964 1.00 79.00 514 ALA A N 1
ATOM 4037 C CA . ALA A 1 514 ? 18.447 -4.690 -13.171 1.00 79.00 514 ALA A CA 1
ATOM 4038 C C . ALA A 1 514 ? 19.269 -5.440 -12.114 1.00 79.00 514 ALA A C 1
ATOM 4040 O O . ALA A 1 514 ? 20.410 -5.071 -11.835 1.00 79.00 514 ALA A O 1
ATOM 4041 N N . LEU A 1 515 ? 18.684 -6.483 -11.530 1.00 75.44 515 LEU A N 1
ATOM 4042 C CA . LEU A 1 515 ? 19.338 -7.440 -10.642 1.00 75.44 515 LEU A CA 1
ATOM 4043 C C . LEU A 1 515 ? 19.691 -8.663 -11.486 1.00 75.44 515 LEU A C 1
ATOM 4045 O O . LEU A 1 515 ? 18.799 -9.396 -11.896 1.00 75.44 515 LEU A O 1
ATOM 4049 N N . THR A 1 516 ? 20.968 -8.842 -11.808 1.00 73.50 516 THR A N 1
ATOM 4050 C CA . THR A 1 516 ? 21.413 -9.857 -12.773 1.00 73.50 516 THR A CA 1
ATOM 4051 C C . THR A 1 516 ? 21.889 -11.139 -12.093 1.00 73.50 516 THR A C 1
ATOM 4053 O O . THR A 1 516 ? 22.550 -11.089 -11.055 1.00 73.50 516 THR A O 1
ATOM 4056 N N . SER A 1 517 ? 21.563 -12.285 -12.696 1.00 63.50 517 SER A N 1
ATOM 4057 C CA . SER A 1 517 ? 22.144 -13.597 -12.381 1.00 63.50 517 SER A CA 1
ATOM 4058 C C . SER A 1 517 ? 23.525 -13.776 -12.998 1.00 63.50 517 SER A C 1
ATOM 4060 O O . SER A 1 517 ? 24.216 -14.737 -12.647 1.00 63.50 517 SER A O 1
ATOM 4062 N N . GLU A 1 518 ? 23.944 -12.868 -13.898 1.00 62.53 518 GLU A N 1
ATOM 4063 C CA . GLU A 1 518 ? 25.324 -12.831 -14.355 1.00 62.53 518 GLU A CA 1
ATOM 4064 C C . GLU A 1 518 ? 26.189 -12.813 -13.106 1.00 62.53 518 GLU A C 1
ATOM 4066 O O . GLU A 1 518 ? 26.092 -11.867 -12.315 1.00 62.53 518 GLU A O 1
ATOM 4071 N N . PRO A 1 519 ? 27.014 -13.856 -12.886 1.00 40.97 519 PRO A N 1
ATOM 4072 C CA . PRO A 1 519 ? 27.969 -13.814 -11.821 1.00 40.97 519 PRO A CA 1
ATOM 4073 C C . PRO A 1 519 ? 28.938 -12.732 -12.248 1.00 40.97 519 PRO A C 1
ATOM 4075 O O . PRO A 1 519 ? 29.918 -12.966 -12.960 1.00 40.97 519 PRO A O 1
ATOM 4078 N N . HIS A 1 520 ? 28.667 -11.521 -11.775 1.00 40.47 520 HIS A N 1
ATOM 4079 C CA . HIS A 1 520 ? 29.713 -10.588 -11.498 1.00 40.47 520 HIS A CA 1
ATOM 4080 C C . HIS A 1 520 ? 30.707 -11.415 -10.714 1.00 40.47 520 HIS A C 1
ATOM 4082 O O . HIS A 1 520 ? 30.428 -11.890 -9.611 1.00 40.47 520 HIS A O 1
ATOM 4088 N N . ILE A 1 521 ? 31.858 -11.659 -11.328 1.00 29.98 521 ILE A N 1
ATOM 4089 C CA . ILE A 1 521 ? 33.036 -12.017 -10.581 1.00 29.98 521 ILE A CA 1
ATOM 4090 C C . ILE A 1 521 ? 33.279 -10.787 -9.717 1.00 29.98 521 ILE A C 1
ATOM 4092 O O . ILE A 1 521 ? 34.034 -9.885 -10.065 1.00 29.98 521 ILE A O 1
ATOM 4096 N N . LYS A 1 522 ? 32.566 -10.746 -8.597 1.00 32.78 522 LYS A N 1
ATOM 4097 C CA . LYS A 1 522 ? 32.947 -10.062 -7.400 1.00 32.78 522 LYS A CA 1
ATOM 4098 C C . LYS A 1 522 ? 34.270 -10.714 -7.061 1.00 32.78 522 LYS A C 1
ATOM 4100 O O . LYS A 1 522 ? 34.390 -11.754 -6.423 1.00 32.78 522 LYS A O 1
ATOM 4105 N N . GLU A 1 523 ? 35.309 -10.104 -7.588 1.00 25.31 523 GLU A N 1
ATOM 4106 C CA . GLU A 1 523 ? 36.553 -9.961 -6.882 1.00 25.31 523 GLU A CA 1
ATOM 4107 C C . GLU A 1 523 ? 36.259 -9.178 -5.599 1.00 25.31 523 GLU A C 1
ATOM 4109 O O . GLU A 1 523 ? 36.692 -8.052 -5.430 1.00 25.31 523 GLU A O 1
ATOM 4114 N N . SER A 1 524 ? 35.431 -9.747 -4.727 1.00 30.91 524 SER A N 1
ATOM 4115 C CA . SER A 1 524 ? 35.120 -9.182 -3.435 1.00 30.91 524 SER A CA 1
ATOM 4116 C C . SER A 1 524 ? 36.152 -9.762 -2.506 1.00 30.91 524 SER A C 1
ATOM 4118 O O . SER A 1 524 ? 36.033 -10.874 -2.011 1.00 30.91 524 SER A O 1
ATOM 4120 N N . GLY A 1 525 ? 37.240 -9.019 -2.395 1.00 26.05 525 GLY A N 1
ATOM 4121 C CA . GLY A 1 525 ? 37.541 -8.531 -1.077 1.00 26.05 525 GL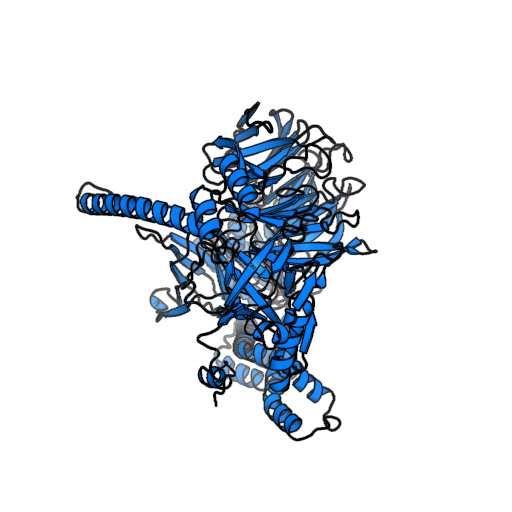Y A CA 1
ATOM 4122 C C . GLY A 1 525 ? 37.490 -6.997 -1.081 1.00 26.05 525 GLY A C 1
ATOM 4123 O O . GLY A 1 525 ? 37.355 -6.384 -2.141 1.00 26.05 525 GLY A O 1
ATOM 4124 N N . PRO A 1 526 ? 37.529 -6.370 0.083 1.00 32.09 526 PRO A N 1
ATOM 4125 C CA . PRO A 1 526 ? 36.420 -5.489 0.391 1.00 32.09 526 PRO A CA 1
ATOM 4126 C C . PRO A 1 526 ? 36.827 -3.976 0.470 1.00 32.09 526 PRO A C 1
ATOM 4128 O O . PRO A 1 526 ? 37.772 -3.639 1.166 1.00 32.09 526 PRO A O 1
ATOM 4131 N N . ASP A 1 527 ? 36.102 -3.094 -0.252 1.00 28.14 527 ASP A N 1
ATOM 4132 C CA . ASP A 1 527 ? 35.784 -1.631 -0.104 1.00 28.14 527 ASP A CA 1
ATOM 4133 C C . ASP A 1 527 ? 36.821 -0.527 0.112 1.00 28.14 527 ASP A C 1
ATOM 4135 O O . ASP A 1 527 ? 37.177 -0.043 1.165 1.00 28.14 527 ASP A O 1
ATOM 4139 N N . VAL A 1 528 ? 37.178 0.056 -1.000 1.00 24.11 528 VAL A N 1
ATOM 4140 C CA . VAL A 1 528 ? 36.947 1.465 -1.224 1.00 24.11 528 VAL A CA 1
ATOM 4141 C C . VAL A 1 528 ? 36.097 1.284 -2.439 1.00 24.11 528 VAL A C 1
ATOM 4143 O O . VAL A 1 528 ? 36.471 0.551 -3.366 1.00 24.11 528 VAL A O 1
ATOM 4146 N N . TYR A 1 529 ? 34.938 1.912 -2.431 1.00 30.36 529 TYR A N 1
ATOM 4147 C CA . TYR A 1 529 ? 34.369 2.417 -3.659 1.00 30.36 529 TYR A CA 1
ATOM 4148 C C . TYR A 1 529 ? 35.475 3.144 -4.445 1.00 30.36 529 TYR A C 1
ATOM 4150 O O . TYR A 1 529 ? 35.637 4.362 -4.380 1.00 30.36 529 TYR A O 1
ATOM 4158 N N . HIS A 1 530 ? 36.281 2.387 -5.189 1.00 30.62 530 HIS A N 1
ATOM 4159 C CA . HIS A 1 530 ? 37.053 2.883 -6.295 1.00 30.62 530 HIS A CA 1
ATOM 4160 C C . HIS A 1 530 ? 35.994 3.100 -7.350 1.00 30.62 530 HIS A C 1
ATOM 4162 O O . HIS A 1 530 ? 35.634 2.195 -8.101 1.00 30.62 530 HIS A O 1
ATOM 4168 N N . LEU A 1 531 ? 35.408 4.300 -7.278 1.00 34.31 531 LEU A N 1
ATOM 4169 C CA . LEU A 1 531 ? 34.666 4.898 -8.368 1.00 34.31 531 LEU A CA 1
ATOM 4170 C C . LEU A 1 531 ? 35.461 4.574 -9.615 1.00 34.31 531 LEU A C 1
ATOM 4172 O O . LEU A 1 531 ? 36.570 5.077 -9.759 1.00 34.31 531 LEU A O 1
ATOM 4176 N N . THR A 1 532 ? 34.905 3.690 -10.444 1.00 35.94 532 THR A N 1
ATOM 4177 C CA . THR A 1 532 ? 35.430 3.451 -11.776 1.00 35.94 532 THR A CA 1
ATOM 4178 C C . THR A 1 532 ? 35.600 4.810 -12.413 1.00 35.94 532 THR A C 1
ATOM 4180 O O . THR A 1 532 ? 34.831 5.730 -12.142 1.00 35.94 532 THR A O 1
ATOM 4183 N N . ASP A 1 533 ? 36.562 4.979 -13.282 1.00 37.44 533 ASP A N 1
ATOM 4184 C CA . ASP A 1 533 ? 36.660 6.235 -14.000 1.00 37.44 533 ASP A CA 1
ATOM 4185 C C . ASP A 1 533 ? 35.468 6.535 -14.893 1.00 37.44 533 ASP A C 1
ATOM 4187 O O . ASP A 1 533 ? 35.163 7.681 -15.189 1.00 37.44 533 ASP A O 1
ATOM 4191 N N . GLU A 1 534 ? 34.676 5.508 -15.190 1.00 37.44 534 GLU A N 1
ATOM 4192 C CA . GLU A 1 534 ? 33.324 5.703 -15.684 1.00 37.44 534 GLU A CA 1
ATOM 4193 C C . GLU A 1 534 ? 32.433 6.458 -14.723 1.00 37.44 534 GLU A C 1
ATOM 4195 O O . GLU A 1 534 ? 31.702 7.359 -15.122 1.00 37.44 534 GLU A O 1
ATOM 4200 N N . GLY A 1 535 ? 32.535 6.125 -13.447 1.00 38.69 535 GLY A N 1
ATOM 4201 C CA . GLY A 1 535 ? 32.055 6.933 -12.349 1.00 38.69 535 GLY A CA 1
ATOM 4202 C C . GLY A 1 535 ? 32.773 8.277 -12.225 1.00 38.69 535 GLY A C 1
ATOM 4203 O O . GLY A 1 535 ? 32.076 9.251 -11.983 1.00 38.69 535 GLY A O 1
ATOM 4204 N N . ARG A 1 536 ? 34.099 8.400 -12.405 1.00 39.34 536 ARG A N 1
ATOM 4205 C CA . ARG A 1 536 ? 34.802 9.690 -12.238 1.00 39.34 536 ARG A CA 1
ATOM 4206 C C . ARG A 1 536 ? 34.561 10.681 -13.364 1.00 39.34 536 ARG A C 1
ATOM 4208 O O . ARG A 1 536 ? 34.394 11.850 -13.043 1.00 39.34 536 ARG A O 1
ATOM 4215 N N . ASP A 1 537 ? 34.430 10.273 -14.620 1.00 41.47 537 ASP A N 1
ATOM 4216 C CA . ASP A 1 537 ? 34.052 11.188 -15.696 1.00 41.47 537 ASP A CA 1
ATOM 4217 C C . ASP A 1 537 ? 32.562 11.274 -15.930 1.00 41.47 537 ASP A C 1
ATOM 4219 O O . ASP A 1 537 ? 32.112 12.311 -16.393 1.00 41.47 537 ASP A O 1
ATOM 4223 N N . LYS A 1 538 ? 31.752 10.293 -15.508 1.00 44.56 538 LYS A N 1
ATOM 4224 C CA . LYS A 1 538 ? 30.361 10.638 -15.194 1.00 44.56 538 LYS A CA 1
ATOM 4225 C C . LYS A 1 538 ? 30.353 11.693 -14.105 1.00 44.56 538 LYS A C 1
ATOM 4227 O O . LYS A 1 538 ? 29.622 12.643 -14.260 1.00 44.56 538 LYS A O 1
ATOM 4232 N N . ILE A 1 539 ? 31.181 11.618 -13.063 1.00 44.78 539 ILE A N 1
ATOM 4233 C CA . ILE A 1 539 ? 31.275 12.681 -12.056 1.00 44.78 539 ILE A CA 1
ATOM 4234 C C . ILE A 1 539 ? 31.839 13.973 -12.656 1.00 44.78 539 ILE A C 1
ATOM 4236 O O . ILE A 1 539 ? 31.382 15.020 -12.236 1.00 44.78 539 ILE A O 1
ATOM 4240 N N . ILE A 1 540 ? 32.770 13.965 -13.615 1.00 53.16 540 ILE A N 1
ATOM 4241 C CA . ILE A 1 540 ? 33.297 15.193 -14.241 1.00 53.16 540 ILE A CA 1
ATOM 4242 C C . ILE A 1 540 ? 32.288 15.788 -15.220 1.00 53.16 540 ILE A C 1
ATOM 4244 O O . ILE A 1 540 ? 32.047 16.983 -15.151 1.00 53.16 540 ILE A O 1
ATOM 4248 N N . VAL A 1 541 ? 31.644 14.982 -16.063 1.00 57.22 541 VAL A N 1
ATOM 4249 C CA . VAL A 1 541 ? 30.542 15.407 -16.937 1.00 57.22 541 VAL A CA 1
ATOM 4250 C C . VAL A 1 541 ? 29.363 15.867 -16.097 1.00 57.22 541 VAL A C 1
ATOM 4252 O O . VAL A 1 541 ? 28.825 16.924 -16.370 1.00 57.22 541 VAL A O 1
ATOM 4255 N N . LEU A 1 542 ? 29.002 15.145 -15.036 1.00 51.75 542 LEU A N 1
ATOM 4256 C CA . LEU A 1 542 ? 27.974 15.571 -14.089 1.00 51.75 542 LEU A CA 1
ATOM 4257 C C . LEU A 1 542 ? 28.420 16.807 -13.320 1.00 51.75 542 LEU A C 1
ATOM 4259 O O . LEU A 1 542 ? 27.561 17.607 -13.005 1.00 51.75 542 LEU A O 1
ATOM 4263 N N . ARG A 1 543 ? 29.711 16.998 -13.013 1.00 61.62 543 ARG A N 1
ATOM 4264 C CA . ARG A 1 543 ? 30.236 18.227 -12.391 1.00 61.62 543 ARG A CA 1
ATOM 4265 C C . ARG A 1 543 ? 30.172 19.388 -13.362 1.00 61.62 543 ARG A C 1
ATOM 4267 O O . ARG A 1 543 ? 29.750 20.448 -12.949 1.00 61.62 543 ARG A O 1
ATOM 4274 N N . GLN A 1 544 ? 30.530 19.190 -14.624 1.00 67.75 544 GLN A N 1
ATOM 4275 C CA . GLN A 1 544 ? 30.456 20.215 -15.655 1.00 67.75 544 GLN A CA 1
ATOM 4276 C C . GLN A 1 544 ? 29.003 20.553 -15.982 1.00 67.75 544 GLN A C 1
ATOM 4278 O O . GLN A 1 544 ? 28.644 21.719 -16.027 1.00 67.75 544 GLN A O 1
ATOM 4283 N N . GLU A 1 545 ? 28.148 19.549 -16.145 1.00 67.19 545 GLU A N 1
ATOM 4284 C CA . GLU A 1 545 ? 26.709 19.722 -16.302 1.00 67.19 545 GLU A CA 1
ATOM 4285 C C . GLU A 1 545 ? 26.122 20.399 -15.063 1.00 67.19 545 GLU A C 1
ATOM 4287 O O . GLU A 1 545 ? 25.297 21.294 -15.192 1.00 67.19 545 GLU A O 1
ATOM 4292 N N . LEU A 1 546 ? 26.578 20.043 -13.862 1.00 67.50 546 LEU A N 1
ATOM 4293 C CA . LEU A 1 546 ? 26.191 20.696 -12.617 1.00 67.50 546 LEU A CA 1
ATOM 4294 C C . LEU A 1 546 ? 26.699 22.135 -12.553 1.00 67.50 546 LEU A C 1
ATOM 4296 O O . LEU A 1 546 ? 25.921 22.983 -12.146 1.00 67.50 546 LEU A O 1
ATOM 4300 N N . ASP A 1 547 ? 27.916 22.442 -12.992 1.00 78.69 547 ASP A N 1
ATOM 4301 C CA . ASP A 1 547 ? 28.472 23.798 -13.047 1.00 78.69 547 ASP A CA 1
ATOM 4302 C C . ASP A 1 547 ? 27.710 24.653 -14.078 1.00 78.69 547 ASP A C 1
ATOM 4304 O O . ASP A 1 547 ? 27.302 25.781 -13.785 1.00 78.69 547 ASP A O 1
ATOM 4308 N N . ASP A 1 548 ? 27.425 24.097 -15.258 1.00 78.44 548 ASP A N 1
ATOM 4309 C CA . ASP A 1 548 ? 26.646 24.726 -16.327 1.00 78.44 548 ASP A CA 1
ATOM 4310 C C . ASP A 1 548 ? 25.196 24.968 -15.882 1.00 78.44 548 ASP A C 1
ATOM 4312 O O . ASP A 1 548 ? 24.652 26.069 -16.039 1.00 78.44 548 ASP A O 1
ATOM 4316 N N . LEU A 1 549 ? 24.560 23.961 -15.274 1.00 76.81 549 LEU A N 1
ATOM 4317 C CA . LEU A 1 549 ? 23.217 24.067 -14.710 1.00 76.81 549 LEU A CA 1
ATOM 4318 C C . LEU A 1 549 ? 23.193 25.027 -13.523 1.00 76.81 549 LEU A C 1
ATOM 4320 O O . LEU A 1 549 ? 22.254 25.809 -13.418 1.00 76.81 549 LEU A O 1
ATOM 4324 N N . GLN A 1 550 ? 24.205 25.031 -12.656 1.00 80.62 550 GLN A N 1
ATOM 4325 C CA . GLN A 1 550 ? 24.317 25.973 -11.543 1.00 80.62 550 GLN A CA 1
ATOM 4326 C C . GLN A 1 550 ? 24.442 27.402 -12.055 1.00 80.62 550 GLN A C 1
ATOM 4328 O O . GLN A 1 550 ? 23.703 28.267 -11.594 1.00 80.62 550 GLN A O 1
ATOM 4333 N N . SER A 1 551 ? 25.308 27.652 -13.036 1.00 86.31 551 SER A N 1
ATOM 4334 C CA . SER A 1 551 ? 25.469 28.961 -13.674 1.00 86.31 551 SER A CA 1
ATOM 4335 C C . SER A 1 551 ? 24.161 29.442 -14.311 1.00 86.31 551 SER A C 1
ATOM 4337 O O . SER A 1 551 ? 23.700 30.565 -14.065 1.00 86.31 551 SER A O 1
ATOM 4339 N N . LYS A 1 552 ? 23.485 28.559 -15.056 1.00 88.19 552 LYS A N 1
ATOM 4340 C CA . LYS A 1 552 ? 22.178 28.843 -15.657 1.00 88.19 552 LYS A CA 1
ATOM 4341 C C . LYS A 1 552 ? 21.107 29.116 -14.598 1.00 88.19 552 LYS A C 1
ATOM 4343 O O . LYS A 1 552 ? 20.369 30.091 -14.714 1.00 88.19 552 LYS A O 1
ATOM 4348 N N . VAL A 1 553 ? 21.037 28.301 -13.546 1.00 88.62 553 VAL A N 1
ATOM 4349 C CA . VAL A 1 553 ? 20.083 28.463 -12.439 1.00 88.62 553 VAL A CA 1
ATOM 4350 C C . VAL A 1 553 ? 20.363 29.741 -11.651 1.00 88.62 553 VAL A C 1
ATOM 4352 O O . VAL A 1 553 ? 19.412 30.425 -11.289 1.00 88.62 553 VAL A O 1
ATOM 4355 N N . MET A 1 554 ? 21.623 30.107 -11.403 1.00 88.88 554 MET A N 1
ATOM 4356 C CA . MET A 1 554 ? 21.979 31.374 -10.752 1.00 88.88 554 MET A CA 1
ATOM 4357 C C . MET A 1 554 ? 21.521 32.569 -11.588 1.00 88.88 554 MET A C 1
ATOM 4359 O O . MET A 1 554 ? 20.836 33.446 -11.068 1.00 88.88 554 MET A O 1
ATOM 4363 N N . THR A 1 555 ? 21.797 32.544 -12.894 1.00 91.81 555 THR A N 1
ATOM 4364 C CA . THR A 1 555 ? 21.362 33.590 -13.831 1.00 91.81 555 THR A CA 1
ATOM 4365 C C . THR A 1 555 ? 19.838 33.754 -13.821 1.00 91.81 555 THR A C 1
ATOM 4367 O O . THR A 1 555 ? 19.321 34.866 -13.726 1.00 91.81 555 THR A O 1
ATOM 4370 N N . GLU A 1 556 ? 19.089 32.650 -13.886 1.00 89.50 556 GLU A N 1
ATOM 4371 C CA . GLU A 1 556 ? 17.623 32.693 -13.842 1.00 89.50 556 GLU A CA 1
ATOM 4372 C C . GLU A 1 556 ? 17.078 33.069 -12.452 1.00 89.50 556 GLU A C 1
ATOM 4374 O O . GLU A 1 556 ? 16.050 33.740 -12.362 1.00 89.50 556 GLU A O 1
ATOM 4379 N N . ARG A 1 557 ? 17.772 32.728 -11.356 1.00 87.50 557 ARG A N 1
ATOM 4380 C CA . ARG A 1 557 ? 17.413 33.168 -9.994 1.00 87.50 557 ARG A CA 1
ATOM 4381 C C . ARG A 1 557 ? 17.547 34.677 -9.828 1.00 87.50 557 ARG A C 1
ATOM 4383 O O . ARG A 1 557 ? 16.647 35.294 -9.263 1.00 87.50 557 ARG A O 1
ATOM 4390 N N . GLU A 1 558 ? 18.624 35.273 -10.332 1.00 89.31 558 GLU A N 1
ATOM 4391 C CA . GLU A 1 558 ? 18.811 36.728 -10.308 1.00 89.31 558 GLU A CA 1
ATOM 4392 C C . GLU A 1 558 ? 17.719 37.438 -11.116 1.00 89.31 558 GLU A C 1
ATOM 4394 O O . GLU A 1 558 ? 17.091 38.377 -10.620 1.00 89.31 558 GLU A O 1
ATOM 4399 N N . LYS A 1 559 ? 17.418 36.940 -12.324 1.00 88.25 559 LYS A N 1
ATOM 4400 C CA . LYS A 1 559 ? 16.302 37.441 -13.145 1.00 88.25 559 LYS A CA 1
ATOM 4401 C C . LYS A 1 559 ? 14.961 37.327 -12.421 1.00 88.25 559 LYS A C 1
ATOM 4403 O O . LYS A 1 559 ? 14.171 38.275 -12.430 1.00 88.25 559 LYS A O 1
ATOM 4408 N N . TYR A 1 560 ? 14.705 36.188 -11.776 1.00 87.00 560 TYR A N 1
ATOM 4409 C CA . TYR A 1 560 ? 13.491 35.971 -10.995 1.00 87.00 560 TYR A CA 1
ATOM 4410 C C . TYR A 1 560 ? 13.395 36.960 -9.829 1.00 87.00 560 TYR A C 1
ATOM 4412 O O . TYR A 1 560 ? 12.353 37.581 -9.654 1.00 87.00 560 TYR A O 1
ATOM 4420 N N . GLN A 1 561 ? 14.477 37.178 -9.077 1.00 86.75 561 GLN A N 1
ATOM 4421 C CA . GLN A 1 561 ? 14.497 38.114 -7.951 1.00 86.75 561 GLN A CA 1
ATOM 4422 C C . GLN A 1 561 ? 14.265 39.568 -8.389 1.00 86.75 561 GLN A C 1
ATOM 4424 O O . GLN A 1 561 ? 13.525 40.295 -7.727 1.00 86.75 561 GLN A O 1
ATOM 4429 N N . GLN A 1 562 ? 14.837 39.983 -9.524 1.00 86.62 562 GLN A N 1
ATOM 4430 C CA . GLN A 1 562 ? 14.583 41.305 -10.110 1.00 86.62 562 GLN A CA 1
ATOM 4431 C C . GLN A 1 562 ? 13.117 41.463 -10.534 1.00 86.62 562 GLN A C 1
ATOM 4433 O O . GLN A 1 562 ? 12.491 42.486 -10.259 1.00 86.62 562 GLN A O 1
ATOM 4438 N N . THR A 1 563 ? 12.554 40.433 -11.168 1.00 86.44 563 THR A N 1
ATOM 4439 C CA . THR A 1 563 ? 11.167 40.446 -11.652 1.00 86.44 563 THR A CA 1
ATOM 4440 C C . THR A 1 563 ? 10.167 40.401 -10.496 1.00 86.44 563 THR A C 1
ATOM 4442 O O . THR A 1 563 ? 9.170 41.118 -10.526 1.00 86.44 563 THR A O 1
ATOM 4445 N N . ALA A 1 564 ? 10.453 39.628 -9.445 1.00 83.38 564 ALA A N 1
ATOM 4446 C CA . ALA A 1 564 ? 9.611 39.490 -8.256 1.00 83.38 564 ALA A CA 1
ATOM 4447 C C . ALA A 1 564 ? 9.479 40.794 -7.446 1.00 83.38 564 ALA A C 1
ATOM 4449 O O . ALA A 1 564 ? 8.513 40.960 -6.707 1.00 83.38 564 ALA A O 1
ATOM 4450 N N . ALA A 1 565 ? 10.413 41.741 -7.596 1.00 81.50 565 ALA A N 1
ATOM 4451 C CA . ALA A 1 565 ? 10.311 43.070 -6.991 1.00 81.50 565 ALA A CA 1
ATOM 4452 C C . ALA A 1 565 ? 9.322 44.001 -7.728 1.00 81.50 565 ALA A C 1
ATOM 4454 O O . ALA A 1 565 ? 8.971 45.069 -7.217 1.00 81.50 565 ALA A O 1
ATOM 4455 N N . SER A 1 566 ? 8.864 43.623 -8.928 1.00 86.19 566 SER A N 1
ATOM 4456 C CA . SER A 1 566 ? 7.869 44.383 -9.683 1.00 86.19 566 SER A CA 1
ATOM 4457 C C . SER A 1 566 ? 6.465 44.192 -9.111 1.00 86.19 566 SER A C 1
ATOM 4459 O O . SER A 1 566 ? 5.999 43.071 -8.929 1.00 86.19 566 SER A O 1
ATOM 4461 N N . LYS A 1 567 ? 5.726 45.293 -8.933 1.00 78.81 567 LYS A N 1
ATOM 4462 C CA . LYS A 1 567 ? 4.329 45.275 -8.454 1.00 78.81 567 LYS A CA 1
ATOM 4463 C C . LYS A 1 567 ? 3.336 44.637 -9.434 1.00 78.81 567 LYS A C 1
ATOM 4465 O O . LYS A 1 567 ? 2.199 44.386 -9.054 1.00 78.81 567 LYS A O 1
ATOM 4470 N N . THR A 1 568 ? 3.732 44.430 -10.690 1.00 81.56 568 THR A N 1
ATOM 4471 C CA . THR A 1 568 ? 2.886 43.832 -11.737 1.00 81.56 568 THR A CA 1
ATOM 4472 C C . THR A 1 568 ? 3.205 42.363 -12.007 1.00 81.56 568 THR A C 1
ATOM 4474 O O . THR A 1 568 ? 2.488 41.726 -12.775 1.00 81.56 568 THR A O 1
ATOM 4477 N N . ALA A 1 569 ? 4.271 41.822 -11.410 1.00 80.88 569 ALA A N 1
ATOM 4478 C CA . ALA A 1 569 ? 4.671 40.436 -11.603 1.00 80.88 569 ALA A CA 1
ATOM 4479 C C . ALA A 1 569 ? 3.971 39.511 -10.598 1.00 80.88 569 ALA A C 1
ATOM 4481 O O . ALA A 1 569 ? 3.770 39.868 -9.440 1.00 80.88 569 ALA A O 1
ATOM 4482 N N . ILE A 1 570 ? 3.629 38.301 -11.045 1.00 82.50 570 ILE A N 1
ATOM 4483 C CA . ILE A 1 570 ? 3.066 37.235 -10.210 1.00 82.50 570 ILE A CA 1
ATOM 4484 C C . ILE A 1 570 ? 4.069 36.082 -10.201 1.00 82.50 570 ILE A C 1
ATOM 4486 O O . ILE A 1 570 ? 4.449 35.580 -11.260 1.00 82.50 570 ILE A O 1
ATOM 4490 N N . SER A 1 571 ? 4.500 35.660 -9.014 1.00 83.94 571 SER A N 1
ATOM 4491 C CA . SER A 1 571 ? 5.386 34.507 -8.859 1.00 83.94 571 SER A CA 1
ATOM 4492 C C . SER A 1 571 ? 4.621 33.204 -9.059 1.00 83.94 571 SER A C 1
ATOM 4494 O O . SER A 1 571 ? 3.681 32.909 -8.324 1.00 83.94 571 SER A O 1
ATOM 4496 N N . ALA A 1 572 ? 5.051 32.402 -10.029 1.00 84.00 572 ALA A N 1
ATOM 4497 C CA . ALA A 1 572 ? 4.527 31.056 -10.207 1.00 84.00 572 ALA A CA 1
ATOM 4498 C C . ALA A 1 572 ? 5.063 30.114 -9.114 1.00 84.00 572 ALA A C 1
ATOM 4500 O O . ALA A 1 572 ? 6.254 30.121 -8.798 1.00 84.00 572 ALA A O 1
ATOM 4501 N N . VAL A 1 573 ? 4.179 29.285 -8.561 1.00 85.19 573 VAL A N 1
ATOM 4502 C CA . VAL A 1 573 ? 4.514 28.257 -7.567 1.00 85.19 573 VAL A CA 1
ATOM 4503 C C . VAL A 1 573 ? 4.896 26.970 -8.313 1.00 85.19 573 VAL A C 1
ATOM 4505 O O . VAL A 1 573 ? 4.073 26.469 -9.087 1.00 85.19 573 VAL A O 1
ATOM 4508 N N . PRO A 1 574 ? 6.112 26.413 -8.139 1.00 83.38 574 PRO A N 1
ATOM 4509 C CA . PRO A 1 574 ? 6.451 25.116 -8.710 1.00 83.38 574 PRO A CA 1
ATOM 4510 C C . PRO A 1 574 ? 5.552 24.034 -8.112 1.00 83.38 574 PRO A C 1
ATOM 4512 O O . PRO A 1 574 ? 5.465 23.875 -6.893 1.00 83.38 574 PRO A O 1
ATOM 4515 N N . HIS A 1 575 ? 4.883 23.303 -8.998 1.00 81.62 575 HIS A N 1
ATOM 4516 C CA . HIS A 1 575 ? 4.061 22.160 -8.634 1.00 81.62 575 HIS A CA 1
ATOM 4517 C C . HIS A 1 575 ? 4.937 20.909 -8.616 1.00 81.62 575 HIS A C 1
ATOM 4519 O O . HIS A 1 575 ? 5.791 20.720 -9.482 1.00 81.62 575 HIS A O 1
ATOM 4525 N N . PHE A 1 576 ? 4.720 20.060 -7.624 1.00 86.00 576 PHE A N 1
ATOM 4526 C CA . PHE A 1 576 ? 5.309 18.732 -7.532 1.00 86.00 576 PHE A CA 1
ATOM 4527 C C . PHE A 1 576 ? 4.215 17.747 -7.128 1.00 86.00 576 PHE A C 1
ATOM 4529 O O . PHE A 1 576 ? 3.174 18.156 -6.614 1.00 86.00 576 PHE A O 1
ATOM 4536 N N . ASN A 1 577 ? 4.443 16.466 -7.402 1.00 86.62 577 ASN A N 1
ATOM 4537 C CA . ASN A 1 577 ? 3.525 15.402 -7.023 1.00 86.62 577 ASN A CA 1
ATOM 4538 C C . ASN A 1 577 ? 4.027 14.745 -5.741 1.00 86.62 577 ASN A C 1
ATOM 4540 O O . ASN A 1 577 ? 5.217 14.429 -5.635 1.00 86.62 577 ASN A O 1
ATOM 4544 N N . ILE A 1 578 ? 3.111 14.523 -4.807 1.00 91.69 578 ILE A N 1
ATOM 4545 C CA . ILE A 1 578 ? 3.337 13.707 -3.620 1.00 91.69 578 ILE A CA 1
ATOM 4546 C C . ILE A 1 578 ? 2.581 12.403 -3.851 1.00 91.69 578 ILE A C 1
ATOM 4548 O O . ILE A 1 578 ? 1.395 12.425 -4.167 1.00 91.69 578 ILE A O 1
ATOM 4552 N N . ASN A 1 579 ? 3.294 11.287 -3.764 1.00 93.12 579 ASN A N 1
ATOM 4553 C CA . ASN A 1 579 ? 2.704 9.964 -3.687 1.00 93.12 579 ASN A CA 1
ATOM 4554 C C . ASN A 1 579 ? 2.512 9.651 -2.204 1.00 93.12 579 ASN A C 1
ATOM 4556 O O . ASN A 1 579 ? 3.475 9.329 -1.506 1.00 93.12 579 ASN A O 1
ATOM 4560 N N . ASP A 1 580 ? 1.296 9.853 -1.710 1.00 94.00 580 ASP A N 1
ATOM 4561 C CA . ASP A 1 580 ? 0.944 9.621 -0.319 1.00 94.00 580 ASP A CA 1
ATOM 4562 C C . ASP A 1 580 ? 0.061 8.391 -0.124 1.00 94.00 580 ASP A C 1
ATOM 4564 O O . ASP A 1 580 ? -0.703 7.977 -0.998 1.00 94.00 580 ASP A O 1
ATOM 4568 N N . LYS A 1 581 ? 0.183 7.796 1.060 1.00 91.38 581 LYS A N 1
ATOM 4569 C CA . LYS A 1 581 ? -0.604 6.641 1.469 1.00 91.38 581 LYS A CA 1
ATOM 4570 C C . LYS A 1 581 ? -0.872 6.701 2.961 1.00 91.38 581 LYS A C 1
ATOM 4572 O O . LYS A 1 581 ? 0.053 6.896 3.742 1.00 91.38 581 LYS A O 1
ATOM 4577 N N . PHE A 1 582 ? -2.125 6.493 3.350 1.00 91.69 582 PHE A N 1
ATOM 4578 C CA . PHE A 1 582 ? -2.552 6.483 4.745 1.00 91.69 582 PHE A CA 1
ATOM 4579 C C . PHE A 1 582 ? -3.383 5.229 5.015 1.00 91.69 582 PHE A C 1
ATOM 4581 O O . PHE A 1 582 ? -4.571 5.184 4.700 1.00 91.69 582 PHE A O 1
ATOM 4588 N N . VAL A 1 583 ? -2.735 4.181 5.528 1.00 88.94 583 VAL A N 1
ATOM 4589 C CA . VAL A 1 583 ? -3.336 2.844 5.672 1.00 88.94 583 VAL A CA 1
ATOM 4590 C C . VAL A 1 583 ? -3.267 2.369 7.114 1.00 88.94 583 VAL A C 1
ATOM 4592 O O . VAL A 1 583 ? -2.237 2.503 7.768 1.00 88.94 583 VAL A O 1
ATOM 4595 N N . LEU A 1 584 ? -4.377 1.811 7.599 1.00 88.69 584 LEU A N 1
ATOM 4596 C CA . LEU A 1 584 ? -4.467 1.176 8.908 1.00 88.69 584 LEU A CA 1
ATOM 4597 C C . LEU A 1 584 ? -3.825 -0.214 8.858 1.00 88.69 584 LEU A C 1
ATOM 4599 O O . LEU A 1 584 ? -4.275 -1.083 8.111 1.00 88.69 584 LEU A O 1
ATOM 4603 N N . ASN A 1 585 ? -2.813 -0.441 9.692 1.00 84.12 585 ASN A N 1
ATOM 4604 C CA . ASN A 1 585 ? -2.228 -1.762 9.874 1.00 84.12 585 ASN A CA 1
ATOM 4605 C C . ASN A 1 585 ? -3.006 -2.535 10.932 1.00 84.12 585 ASN A C 1
ATOM 4607 O O . ASN A 1 585 ? -3.162 -2.083 12.070 1.00 84.12 585 ASN A O 1
ATOM 4611 N N . ARG A 1 586 ? -3.440 -3.743 10.566 1.00 82.25 586 ARG A N 1
ATOM 4612 C CA . ARG A 1 586 ? -4.190 -4.618 11.468 1.00 82.25 586 ARG A CA 1
ATOM 4613 C C . ARG A 1 586 ? -3.349 -5.095 12.654 1.00 82.25 586 ARG A C 1
ATOM 4615 O O . ARG A 1 586 ? -3.847 -5.115 13.768 1.00 82.25 586 ARG A O 1
ATOM 4622 N N . GLU A 1 587 ? -2.085 -5.447 12.428 1.00 77.81 587 GLU A N 1
ATOM 4623 C CA . GLU A 1 587 ? -1.255 -6.129 13.433 1.00 77.81 587 GLU A CA 1
ATOM 4624 C C . GLU A 1 587 ? -0.856 -5.264 14.637 1.00 77.81 587 GLU A C 1
ATOM 4626 O O . GLU A 1 587 ? -0.718 -5.783 15.739 1.00 77.81 587 GLU A O 1
ATOM 4631 N N . ASP A 1 588 ? -0.644 -3.957 14.449 1.00 79.12 588 ASP A N 1
ATOM 4632 C CA . ASP A 1 588 ? -0.264 -3.041 15.538 1.00 79.12 588 ASP A CA 1
ATOM 4633 C C . ASP A 1 588 ? -1.294 -1.938 15.816 1.00 79.12 588 ASP A C 1
ATOM 4635 O O . ASP A 1 588 ? -1.059 -1.067 16.664 1.00 79.12 588 ASP A O 1
ATOM 4639 N N . ALA A 1 589 ? -2.451 -2.003 15.144 1.00 87.12 589 ALA A N 1
ATOM 4640 C CA . ALA A 1 589 ? -3.553 -1.053 15.261 1.00 87.12 589 ALA A CA 1
ATOM 4641 C C . ALA A 1 589 ? -3.060 0.404 15.220 1.00 87.12 589 ALA A C 1
ATOM 4643 O O . ALA A 1 589 ? -3.374 1.210 16.112 1.00 87.12 589 ALA A O 1
ATOM 4644 N N . SER A 1 590 ? -2.228 0.693 14.216 1.00 90.38 590 SER A N 1
ATOM 4645 C CA . SER A 1 590 ? -1.669 2.008 13.911 1.00 90.38 590 SER A CA 1
ATOM 4646 C C . SER A 1 590 ? -1.774 2.297 12.415 1.00 90.38 590 SER A C 1
ATOM 4648 O O . SER A 1 590 ? -1.742 1.390 11.585 1.00 90.38 590 SER A O 1
ATOM 4650 N N . TYR A 1 591 ? -1.908 3.568 12.065 1.00 92.31 591 TYR A N 1
ATOM 4651 C CA . TYR A 1 591 ? -1.845 4.024 10.687 1.00 92.31 591 TYR A CA 1
ATOM 4652 C C . TYR A 1 591 ? -0.395 4.209 10.255 1.00 92.31 591 TYR A C 1
ATOM 4654 O O . TYR A 1 591 ? 0.376 4.876 10.943 1.00 92.31 591 TYR A O 1
ATOM 4662 N N . THR A 1 592 ? -0.043 3.696 9.082 1.00 91.38 592 THR A N 1
ATOM 4663 C CA . THR A 1 592 ? 1.175 4.094 8.377 1.00 91.38 592 THR A CA 1
ATOM 4664 C C . THR A 1 592 ? 0.836 5.211 7.398 1.00 91.38 592 THR A C 1
ATOM 4666 O O . THR A 1 592 ? 0.064 5.012 6.457 1.00 91.38 592 THR A O 1
ATOM 4669 N N . LEU A 1 593 ? 1.435 6.381 7.622 1.00 94.00 593 LEU A N 1
ATOM 4670 C CA . LEU A 1 593 ? 1.501 7.478 6.667 1.00 94.00 593 LEU A CA 1
ATOM 4671 C C . LEU A 1 593 ? 2.823 7.394 5.897 1.00 94.00 593 LEU A C 1
ATOM 4673 O O . LEU A 1 593 ? 3.895 7.606 6.468 1.00 94.00 593 LEU A O 1
ATOM 4677 N N . SER A 1 594 ? 2.746 7.121 4.601 1.00 92.88 594 SER A N 1
ATOM 4678 C CA . SER A 1 594 ? 3.881 7.164 3.678 1.00 92.88 594 SER A CA 1
ATOM 4679 C C . SER A 1 594 ? 3.764 8.397 2.790 1.00 92.88 594 SER A C 1
ATOM 4681 O O . SER A 1 594 ? 2.703 8.659 2.234 1.00 92.88 594 SER A O 1
ATOM 4683 N N . LEU A 1 595 ? 4.852 9.152 2.656 1.00 94.38 595 LEU A N 1
ATOM 4684 C CA . LEU A 1 595 ? 4.961 10.326 1.793 1.00 94.38 595 LEU A CA 1
ATOM 4685 C C . LEU A 1 595 ? 6.170 10.146 0.885 1.00 94.38 595 LEU A C 1
ATOM 4687 O O . LEU A 1 595 ? 7.286 10.012 1.383 1.00 94.38 595 LEU A O 1
ATOM 4691 N N . GLU A 1 596 ? 5.973 10.175 -0.426 1.00 93.12 596 GLU A N 1
ATOM 4692 C CA . GLU A 1 596 ? 7.048 9.973 -1.395 1.00 93.12 596 GLU A CA 1
ATOM 4693 C C . GLU A 1 596 ? 7.046 11.041 -2.492 1.00 93.12 596 GLU A C 1
ATOM 4695 O O . GLU A 1 596 ? 6.019 11.388 -3.077 1.00 93.12 596 GLU A O 1
ATOM 4700 N N . LEU A 1 597 ? 8.221 11.605 -2.758 1.00 90.25 597 LEU A N 1
ATOM 4701 C CA . LEU A 1 597 ? 8.444 12.655 -3.742 1.00 90.25 597 LEU A CA 1
ATOM 4702 C C . LEU A 1 597 ? 9.571 12.243 -4.690 1.00 90.25 597 LEU A C 1
ATOM 4704 O O . LEU A 1 597 ? 10.537 11.604 -4.293 1.00 90.25 597 LEU A O 1
ATOM 4708 N N . GLN A 1 598 ? 9.516 12.729 -5.932 1.00 81.50 598 GLN A N 1
ATOM 4709 C CA . GLN A 1 598 ? 10.633 12.603 -6.886 1.00 81.50 598 GLN A CA 1
ATOM 4710 C C . GLN A 1 598 ? 11.869 13.432 -6.470 1.00 81.50 598 GLN A C 1
ATOM 4712 O O . GLN A 1 598 ? 12.941 13.313 -7.055 1.00 81.50 598 GLN A O 1
ATOM 4717 N N . ILE A 1 599 ? 11.695 14.347 -5.510 1.00 85.06 599 ILE A N 1
ATOM 4718 C CA . ILE A 1 599 ? 12.706 15.295 -5.037 1.00 85.06 599 ILE A CA 1
ATOM 4719 C C . ILE A 1 599 ? 12.894 15.060 -3.541 1.00 85.06 599 ILE A C 1
ATOM 4721 O O . ILE A 1 599 ? 11.891 14.875 -2.849 1.00 85.06 599 ILE A O 1
ATOM 4725 N N . PRO A 1 600 ? 14.129 15.136 -3.015 1.00 88.12 600 PRO A N 1
ATOM 4726 C CA . PRO A 1 600 ? 14.361 15.010 -1.588 1.00 88.12 600 PRO A CA 1
ATOM 4727 C C . PRO A 1 600 ? 13.483 15.941 -0.753 1.00 88.12 600 PRO A C 1
ATOM 4729 O O . PRO A 1 600 ? 13.355 17.139 -1.036 1.00 88.12 600 PRO A O 1
ATOM 4732 N N . ILE A 1 601 ? 12.921 15.379 0.306 1.00 91.56 601 ILE A N 1
ATOM 4733 C CA . ILE A 1 601 ? 12.123 16.079 1.299 1.00 91.56 601 ILE A CA 1
ATOM 4734 C C . ILE A 1 601 ? 13.068 16.904 2.173 1.00 91.56 601 ILE A C 1
ATOM 4736 O O . ILE A 1 601 ? 14.135 16.454 2.589 1.00 91.56 601 ILE A O 1
ATOM 4740 N N . ASP A 1 602 ? 12.700 18.153 2.431 1.00 92.69 602 ASP A N 1
ATOM 4741 C CA . ASP A 1 602 ? 13.419 19.014 3.364 1.00 92.69 602 ASP A CA 1
ATOM 4742 C C . ASP A 1 602 ? 12.867 18.824 4.775 1.00 92.69 602 ASP A C 1
ATOM 4744 O O . ASP A 1 602 ? 13.582 18.456 5.710 1.00 92.69 602 ASP A O 1
ATOM 4748 N N . ASN A 1 603 ? 11.560 19.037 4.909 1.00 95.12 603 ASN A N 1
ATOM 4749 C CA . ASN A 1 603 ? 10.832 18.822 6.143 1.00 95.12 603 ASN A CA 1
ATOM 4750 C C . ASN A 1 603 ? 9.362 18.483 5.868 1.00 95.12 603 ASN A C 1
ATOM 4752 O O . ASN A 1 603 ? 8.804 18.866 4.834 1.00 95.12 603 ASN A O 1
ATOM 4756 N N . VAL A 1 604 ? 8.764 17.773 6.822 1.00 97.19 604 VAL A N 1
ATOM 4757 C CA . VAL A 1 604 ? 7.323 17.533 6.908 1.00 97.19 604 VAL A CA 1
ATOM 4758 C C . VAL A 1 604 ? 6.841 18.042 8.255 1.00 97.19 604 VAL A C 1
ATOM 4760 O O . VAL A 1 604 ? 7.339 17.598 9.289 1.00 97.19 604 VAL A O 1
ATOM 4763 N N . LEU A 1 605 ? 5.880 18.960 8.249 1.00 97.62 605 LEU A N 1
ATOM 4764 C CA . LEU A 1 605 ? 5.179 19.378 9.460 1.00 97.62 605 LEU A CA 1
ATOM 4765 C C . LEU A 1 605 ? 3.837 18.654 9.530 1.00 97.62 605 LEU A C 1
ATOM 4767 O O . LEU A 1 605 ? 3.049 18.708 8.590 1.00 97.62 605 LEU A O 1
ATOM 4771 N N . LEU A 1 606 ? 3.592 17.978 10.646 1.00 97.56 606 LEU A N 1
ATOM 4772 C CA . LEU A 1 606 ? 2.319 17.364 10.984 1.00 97.56 606 LEU A CA 1
ATOM 4773 C C . LEU A 1 606 ? 1.581 18.267 11.965 1.00 97.56 606 LEU A C 1
ATOM 4775 O O . LEU A 1 606 ? 2.133 18.633 13.006 1.00 97.56 606 LEU A O 1
ATOM 4779 N N . GLN A 1 607 ? 0.340 18.594 11.632 1.00 96.50 607 GLN A N 1
ATOM 4780 C CA . GLN A 1 607 ? -0.591 19.304 12.498 1.00 96.50 607 GLN A CA 1
ATOM 4781 C C . GLN A 1 607 ? -1.842 18.445 12.662 1.00 96.50 607 GLN A C 1
ATOM 4783 O O . GLN A 1 607 ? -2.379 17.960 11.672 1.00 96.50 607 GLN A O 1
ATOM 4788 N N . SER A 1 608 ? -2.292 18.235 13.896 1.00 97.06 608 SER A N 1
ATOM 4789 C CA . SER A 1 608 ? -3.516 17.477 14.179 1.00 97.06 608 SER A CA 1
ATOM 4790 C C . SER A 1 608 ? -4.453 18.278 15.068 1.00 97.06 608 SER A C 1
ATOM 4792 O O . SER A 1 608 ? -4.019 18.831 16.084 1.00 97.06 608 SER A O 1
ATOM 4794 N N . ASP A 1 609 ? -5.736 18.286 14.712 1.00 95.94 609 ASP A N 1
ATOM 4795 C CA . ASP A 1 609 ? -6.826 18.816 15.541 1.00 95.94 609 ASP A CA 1
ATOM 4796 C C . ASP A 1 609 ? -7.406 17.778 16.520 1.00 95.94 609 ASP A C 1
ATOM 4798 O O . ASP A 1 609 ? -8.334 18.080 17.272 1.00 95.94 609 ASP A O 1
ATOM 4802 N N . VAL A 1 610 ? -6.817 16.579 16.550 1.00 94.62 610 VAL A N 1
ATOM 4803 C CA . VAL A 1 610 ? -7.124 15.506 17.497 1.00 94.62 610 VAL A CA 1
ATOM 4804 C C . VAL A 1 610 ? -5.867 14.943 18.159 1.00 94.62 610 VAL A C 1
ATOM 4806 O O . VAL A 1 610 ? -4.806 14.914 17.524 1.00 94.62 610 VAL A O 1
ATOM 4809 N N . PRO A 1 611 ? -5.968 14.470 19.414 1.00 92.06 611 PRO A N 1
ATOM 4810 C CA . PRO A 1 611 ? -4.915 13.698 20.062 1.00 92.06 611 PRO A CA 1
ATOM 4811 C C . PRO A 1 611 ? -4.528 12.470 19.236 1.00 92.06 611 PRO A C 1
ATOM 4813 O O . PRO A 1 611 ? -5.365 11.622 18.922 1.00 92.06 611 PRO A O 1
ATOM 4816 N N . ILE A 1 612 ? -3.248 12.393 18.887 1.00 92.75 612 ILE A N 1
ATOM 4817 C CA . ILE A 1 612 ? -2.637 11.256 18.204 1.00 92.75 612 ILE A CA 1
ATOM 4818 C C . ILE A 1 612 ? -1.220 11.058 18.732 1.00 92.75 612 ILE A C 1
ATOM 4820 O O . ILE A 1 612 ? -0.533 12.034 19.042 1.00 92.75 612 ILE A O 1
ATOM 4824 N N . ASP A 1 613 ? -0.769 9.808 18.753 1.00 90.12 613 ASP A N 1
ATOM 4825 C CA . ASP A 1 613 ? 0.611 9.485 19.108 1.00 90.12 613 ASP A CA 1
ATOM 4826 C C . ASP A 1 613 ? 1.417 9.179 17.851 1.00 90.12 613 ASP A C 1
ATOM 4828 O O . ASP A 1 613 ? 0.986 8.419 16.978 1.00 90.12 613 ASP A O 1
ATOM 4832 N N . LEU A 1 614 ? 2.615 9.747 17.773 1.00 90.62 614 LEU A N 1
ATOM 4833 C CA . LEU A 1 614 ? 3.591 9.412 16.746 1.00 90.62 614 LEU A CA 1
ATOM 4834 C C . LEU A 1 614 ? 4.524 8.331 17.287 1.00 90.62 614 LEU A C 1
ATOM 4836 O O . LEU A 1 614 ? 5.136 8.505 18.339 1.00 90.62 614 LEU A O 1
ATOM 4840 N N . LEU A 1 615 ? 4.623 7.212 16.572 1.00 85.81 615 LEU A N 1
ATOM 4841 C CA . LEU A 1 615 ? 5.482 6.093 16.951 1.00 85.81 615 LEU A CA 1
ATOM 4842 C C . LEU A 1 615 ? 6.802 6.153 16.183 1.00 85.81 615 LEU A C 1
ATOM 4844 O O . LEU A 1 615 ? 6.831 6.494 14.996 1.00 85.81 615 LEU A O 1
ATOM 4848 N N . ASP A 1 616 ? 7.884 5.763 16.853 1.00 77.94 616 ASP A N 1
ATOM 4849 C CA . ASP A 1 616 ? 9.195 5.659 16.224 1.00 77.94 616 ASP A CA 1
ATOM 4850 C C . ASP A 1 616 ? 9.203 4.557 15.157 1.00 77.94 616 ASP A C 1
ATOM 4852 O O . ASP A 1 616 ? 8.715 3.440 15.359 1.00 77.94 616 ASP A O 1
ATOM 4856 N N . VAL A 1 617 ? 9.792 4.880 14.008 1.00 78.69 617 VAL A N 1
ATOM 4857 C CA . VAL A 1 617 ? 9.996 3.957 12.891 1.00 78.69 617 VAL A CA 1
ATOM 4858 C C . VAL A 1 617 ? 11.496 3.782 12.717 1.00 78.69 617 VAL A C 1
ATOM 4860 O O . VAL A 1 617 ? 12.187 4.733 12.375 1.00 78.69 617 VAL A O 1
ATOM 4863 N N . GLU A 1 618 ? 12.010 2.569 12.922 1.00 70.56 618 GLU A N 1
ATOM 4864 C CA . GLU A 1 618 ? 13.459 2.291 12.898 1.00 70.56 618 GLU A CA 1
ATOM 4865 C C . GLU A 1 618 ? 14.125 2.655 11.560 1.00 70.56 618 GLU A C 1
ATOM 4867 O O . GLU A 1 618 ? 15.261 3.120 11.537 1.00 70.56 618 GLU A O 1
ATOM 4872 N N . LYS A 1 619 ? 13.399 2.507 10.442 1.00 69.88 619 LYS A N 1
ATOM 4873 C CA . LYS A 1 619 ? 13.870 2.883 9.096 1.00 69.88 619 LYS A CA 1
ATOM 4874 C C . LYS A 1 619 ? 13.908 4.404 8.863 1.00 69.88 619 LYS A C 1
ATOM 4876 O O . LYS A 1 619 ? 14.442 4.852 7.850 1.00 69.88 619 LYS A O 1
ATOM 4881 N N . ASN A 1 620 ? 13.314 5.210 9.744 1.00 78.25 620 ASN A N 1
ATOM 4882 C CA . ASN A 1 620 ? 13.194 6.650 9.559 1.00 78.25 620 ASN A CA 1
ATOM 4883 C C . ASN A 1 620 ? 14.416 7.383 10.134 1.00 78.25 620 ASN A C 1
ATOM 4885 O O . ASN A 1 620 ? 14.626 7.434 11.341 1.00 78.25 620 ASN A O 1
ATOM 4889 N N . SER A 1 621 ? 15.206 8.005 9.256 1.00 80.81 621 SER A N 1
ATOM 4890 C CA . SER A 1 621 ? 16.386 8.790 9.636 1.00 80.81 621 SER A CA 1
ATOM 4891 C C . SER A 1 621 ? 16.090 10.275 9.901 1.00 80.81 621 SER A C 1
ATOM 4893 O O . SER A 1 621 ? 17.020 11.077 10.022 1.00 80.81 621 SER A O 1
ATOM 4895 N N . ALA A 1 622 ? 14.824 10.699 9.869 1.00 86.00 622 ALA A N 1
ATOM 4896 C CA . ALA A 1 622 ? 14.449 12.086 10.106 1.00 86.00 622 ALA A CA 1
ATOM 4897 C C . ALA A 1 622 ? 14.516 12.428 11.597 1.00 86.00 622 ALA A C 1
ATOM 4899 O O . ALA A 1 622 ? 14.156 11.634 12.461 1.00 86.00 622 ALA A O 1
ATOM 4900 N N . VAL A 1 623 ? 14.935 13.656 11.898 1.00 87.50 623 VAL A N 1
ATOM 4901 C CA . VAL A 1 623 ? 14.905 14.171 13.269 1.00 87.50 623 VAL A CA 1
ATOM 4902 C C . VAL A 1 623 ? 13.535 14.778 13.525 1.00 87.50 623 VAL A C 1
ATOM 4904 O O . VAL A 1 623 ? 13.124 15.690 12.803 1.00 87.50 623 VAL A O 1
ATOM 4907 N N . VAL A 1 624 ? 12.850 14.281 14.551 1.00 92.50 624 VAL A N 1
ATOM 4908 C CA . VAL A 1 624 ? 11.555 14.797 14.997 1.00 92.50 624 VAL A CA 1
ATOM 4909 C C . VAL A 1 624 ? 11.740 15.894 16.047 1.00 92.50 624 VAL A C 1
ATOM 4911 O O . VAL A 1 624 ? 12.564 15.780 16.955 1.00 92.50 624 VAL A O 1
ATOM 4914 N N . SER A 1 625 ? 10.964 16.968 15.932 1.00 93.31 625 SER A N 1
ATOM 4915 C CA . SER A 1 625 ? 10.837 17.999 16.962 1.00 93.31 625 SER A CA 1
ATOM 4916 C C . SER A 1 625 ? 9.369 18.295 17.238 1.00 93.31 625 SER A C 1
ATOM 4918 O O . SER A 1 625 ? 8.629 18.657 16.319 1.00 93.31 625 SER A O 1
ATOM 4920 N N . TYR A 1 626 ? 8.973 18.192 18.503 1.00 93.88 626 TYR A N 1
ATOM 4921 C CA . TYR A 1 626 ? 7.630 18.513 18.971 1.00 93.88 626 TYR A CA 1
ATOM 4922 C C . TYR A 1 626 ? 7.566 19.976 19.402 1.00 93.88 626 TYR A C 1
ATOM 4924 O O . TYR A 1 626 ? 8.381 20.433 20.204 1.00 93.88 626 TYR A O 1
ATOM 4932 N N . SER A 1 627 ? 6.611 20.716 18.845 1.00 93.19 627 SER A N 1
ATOM 4933 C CA . SER A 1 627 ? 6.341 22.099 19.243 1.00 93.19 627 SER A CA 1
ATOM 4934 C C . SER A 1 627 ? 5.308 22.133 20.366 1.00 93.19 627 SER A C 1
ATOM 4936 O O . SER A 1 627 ? 4.464 21.242 20.471 1.00 93.19 627 SER A O 1
ATOM 4938 N N . ALA A 1 628 ? 5.350 23.176 21.199 1.00 90.81 628 ALA A N 1
ATOM 4939 C CA . ALA A 1 628 ? 4.306 23.401 22.193 1.00 90.81 628 ALA A CA 1
ATOM 4940 C C . ALA A 1 628 ? 2.949 23.557 21.487 1.00 90.81 628 ALA A C 1
ATOM 4942 O O . ALA A 1 628 ? 2.820 24.339 20.546 1.00 90.81 628 ALA A O 1
ATOM 4943 N N . CYS A 1 629 ? 1.962 22.785 21.934 1.00 91.62 629 CYS A N 1
ATOM 4944 C CA . CYS A 1 629 ? 0.630 22.726 21.343 1.00 91.62 629 CYS A CA 1
ATOM 4945 C C . CYS A 1 629 ? -0.366 23.514 22.203 1.00 91.62 629 CYS A C 1
ATOM 4947 O O . CYS A 1 629 ? -0.275 23.486 23.432 1.00 91.62 629 CYS A O 1
ATOM 4949 N N . ASN A 1 630 ? -1.320 24.194 21.561 1.00 89.56 630 ASN A N 1
ATOM 4950 C CA . ASN A 1 630 ? -2.451 24.836 22.228 1.00 89.56 630 ASN A CA 1
ATOM 4951 C C . ASN A 1 630 ? -3.770 24.213 21.724 1.00 89.56 630 ASN A C 1
ATOM 4953 O O . ASN A 1 630 ? -4.217 24.552 20.622 1.00 89.56 630 ASN A O 1
ATOM 4957 N N . PRO A 1 631 ? -4.416 23.331 22.514 1.00 87.88 631 PRO A N 1
ATOM 4958 C CA . PRO A 1 631 ? -5.679 22.701 22.128 1.00 87.88 631 PRO A CA 1
ATOM 4959 C C . PRO A 1 631 ? -6.816 23.690 21.843 1.00 87.88 631 PRO A C 1
ATOM 4961 O O . PRO A 1 631 ? -7.681 23.399 21.020 1.00 87.88 631 PRO A O 1
ATOM 4964 N N . GLU A 1 632 ? -6.812 24.875 22.466 1.00 87.69 632 GLU A N 1
ATOM 4965 C CA . GLU A 1 632 ? -7.832 25.909 22.220 1.00 87.69 632 GLU A CA 1
ATOM 4966 C C . GLU A 1 632 ? -7.755 26.490 20.799 1.00 87.69 632 GLU A C 1
ATOM 4968 O O . GLU A 1 632 ? -8.757 26.955 20.258 1.00 87.69 632 GLU A O 1
ATOM 4973 N N . GLU A 1 633 ? -6.580 26.418 20.169 1.00 87.69 633 GLU A N 1
ATOM 4974 C CA . GLU A 1 633 ? -6.343 26.831 18.781 1.00 87.69 633 GLU A CA 1
ATOM 4975 C C . GLU A 1 633 ? -6.580 25.688 17.778 1.00 87.69 633 GLU A C 1
ATOM 4977 O O . GLU A 1 633 ? -6.329 25.855 16.585 1.00 87.69 633 GLU A O 1
ATOM 4982 N N . GLY A 1 634 ? -7.055 24.524 18.241 1.00 87.44 634 GLY A N 1
ATOM 4983 C CA . GLY A 1 634 ? -7.269 23.344 17.401 1.00 87.44 634 GLY A CA 1
ATOM 4984 C C . GLY A 1 634 ? -5.980 22.601 17.047 1.00 87.44 634 GLY A C 1
ATOM 4985 O O . GLY A 1 634 ? -5.937 21.912 16.033 1.00 87.44 634 GLY A O 1
ATOM 4986 N N . ASN A 1 635 ? -4.927 22.745 17.858 1.00 91.94 635 ASN A N 1
ATOM 4987 C CA . ASN A 1 635 ? -3.649 22.060 17.676 1.00 91.94 635 ASN A CA 1
ATOM 4988 C C . ASN A 1 635 ? -3.377 21.142 18.871 1.00 91.94 635 ASN A C 1
ATOM 4990 O O . ASN A 1 635 ? -2.906 21.597 19.913 1.00 91.94 635 ASN A O 1
ATOM 4994 N N . PHE A 1 636 ? -3.661 19.852 18.709 1.00 94.12 636 PHE A N 1
ATOM 4995 C CA . PHE A 1 636 ? -3.321 18.809 19.683 1.00 94.12 636 PHE A CA 1
ATOM 4996 C C . PHE A 1 636 ? -1.947 18.192 19.420 1.00 94.12 636 PHE A C 1
ATOM 4998 O O . PHE A 1 636 ? -1.297 17.733 20.354 1.00 94.12 636 PHE A O 1
ATOM 5005 N N . LEU A 1 637 ? -1.486 18.228 18.167 1.00 94.69 637 LEU A N 1
ATOM 5006 C CA . LEU A 1 637 ? -0.136 17.834 17.782 1.00 94.69 637 LEU A CA 1
ATOM 5007 C C . LEU A 1 637 ? 0.451 18.849 16.801 1.00 94.69 637 LEU A C 1
ATOM 5009 O O . LEU A 1 637 ? -0.187 19.199 15.809 1.00 94.69 637 LEU A O 1
ATOM 5013 N N . LEU A 1 638 ? 1.701 19.238 17.049 1.00 96.31 638 LEU A N 1
ATOM 5014 C CA . LEU A 1 638 ? 2.580 19.927 16.112 1.00 96.31 638 LEU A CA 1
ATOM 5015 C C . LEU A 1 638 ? 3.949 19.245 16.138 1.00 96.31 638 LEU A C 1
ATOM 5017 O O . LEU A 1 638 ? 4.738 19.443 17.065 1.00 96.31 638 LEU A O 1
ATOM 5021 N N . ALA A 1 639 ? 4.238 18.449 15.115 1.00 96.06 639 ALA A N 1
ATOM 5022 C CA . ALA A 1 639 ? 5.504 17.737 14.984 1.00 96.06 639 ALA A CA 1
ATOM 5023 C C . ALA A 1 639 ? 6.175 18.099 13.663 1.00 96.06 639 ALA A C 1
ATOM 5025 O O . ALA A 1 639 ? 5.538 18.120 12.617 1.00 96.06 639 ALA A O 1
ATOM 5026 N N . THR A 1 640 ? 7.471 18.388 13.695 1.00 96.50 640 THR A N 1
ATOM 5027 C CA . THR A 1 640 ? 8.259 18.638 12.483 1.00 96.50 640 THR A CA 1
ATOM 5028 C C . THR A 1 640 ? 9.299 17.545 12.323 1.00 96.50 640 THR A C 1
ATOM 5030 O O . THR A 1 640 ? 10.150 17.364 13.190 1.00 96.50 640 THR A O 1
ATOM 5033 N N . TYR A 1 641 ? 9.243 16.844 11.197 1.00 95.12 641 TYR A N 1
ATOM 5034 C CA . TYR A 1 641 ? 10.238 15.875 10.767 1.00 95.12 641 TYR A CA 1
ATOM 5035 C C . TYR A 1 641 ? 11.193 16.545 9.796 1.00 95.12 641 TYR A C 1
ATOM 5037 O O . TYR A 1 641 ? 10.812 16.919 8.686 1.00 95.12 641 TYR A O 1
ATOM 5045 N N . ARG A 1 642 ? 12.453 16.690 10.199 1.00 93.19 642 ARG A N 1
ATOM 5046 C CA . ARG A 1 642 ? 13.509 17.223 9.341 1.00 93.19 642 ARG A CA 1
ATOM 5047 C C . ARG A 1 642 ? 14.316 16.079 8.746 1.00 93.19 642 ARG A C 1
ATOM 5049 O O . ARG A 1 642 ? 15.028 15.373 9.460 1.00 93.19 642 ARG A O 1
ATOM 5056 N N . CYS A 1 643 ? 14.248 15.932 7.429 1.00 87.06 643 CYS A N 1
ATOM 5057 C CA . CYS A 1 643 ? 15.006 14.912 6.717 1.00 87.06 643 CYS A CA 1
ATOM 5058 C C . CYS A 1 643 ? 16.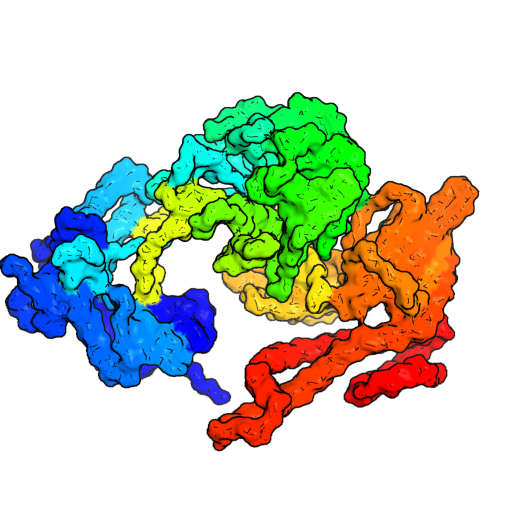457 15.387 6.560 1.00 87.06 643 CYS A C 1
ATOM 5060 O O . CYS A 1 643 ? 16.706 16.436 5.960 1.00 87.06 643 CYS A O 1
ATOM 5062 N N . GLN A 1 644 ? 17.425 14.660 7.128 1.00 70.56 644 GLN A N 1
ATOM 5063 C CA . GLN A 1 644 ? 18.844 15.038 7.044 1.00 70.56 644 GLN A CA 1
ATOM 5064 C C . GLN A 1 644 ? 19.491 14.577 5.727 1.00 70.56 644 GLN A C 1
ATOM 5066 O O . GLN A 1 644 ? 20.232 15.345 5.108 1.00 70.56 644 GLN A O 1
ATOM 5071 N N . ALA A 1 645 ? 19.145 13.382 5.245 1.00 69.44 645 ALA A N 1
ATOM 5072 C CA . ALA A 1 645 ? 19.664 12.800 4.007 1.00 69.44 645 ALA A CA 1
ATOM 5073 C C . ALA A 1 645 ? 18.893 13.265 2.752 1.00 69.44 645 ALA A C 1
ATOM 5075 O O . ALA A 1 645 ? 17.949 14.054 2.837 1.00 69.44 645 ALA A O 1
ATOM 5076 N N . ASN A 1 646 ? 19.293 12.778 1.570 1.00 74.81 646 ASN A N 1
ATOM 5077 C CA . ASN A 1 646 ? 18.529 12.914 0.320 1.00 74.81 646 ASN A CA 1
ATOM 5078 C C . ASN A 1 646 ? 17.315 11.967 0.316 1.00 74.81 646 ASN A C 1
ATOM 5080 O O . ASN A 1 646 ? 17.142 11.154 -0.586 1.00 74.81 646 ASN A O 1
ATOM 5084 N N . THR A 1 647 ? 16.507 12.050 1.369 1.00 83.44 647 THR A N 1
ATOM 5085 C CA . THR A 1 647 ? 15.350 11.195 1.613 1.00 83.44 647 THR A CA 1
ATOM 5086 C C . THR A 1 647 ? 14.209 11.606 0.690 1.00 83.44 647 THR A C 1
ATOM 5088 O O . THR A 1 647 ? 13.713 12.726 0.787 1.00 83.44 647 THR A O 1
ATOM 5091 N N . THR A 1 648 ? 13.797 10.719 -0.209 1.00 85.06 648 THR A N 1
ATOM 5092 C CA . THR A 1 648 ? 12.662 10.916 -1.129 1.00 85.06 648 THR A CA 1
ATOM 5093 C C . THR A 1 648 ? 11.357 10.347 -0.576 1.00 85.06 648 THR A C 1
ATOM 5095 O O . THR A 1 648 ? 10.290 10.840 -0.936 1.00 85.06 648 THR A O 1
ATOM 5098 N N . ARG A 1 649 ? 11.437 9.377 0.344 1.00 89.12 649 ARG A N 1
ATOM 5099 C CA . ARG A 1 649 ? 10.300 8.733 1.015 1.00 89.12 649 ARG A CA 1
ATOM 5100 C C . ARG A 1 649 ? 10.403 8.864 2.533 1.00 89.12 649 ARG A C 1
ATOM 5102 O O . ARG A 1 649 ? 11.442 8.554 3.111 1.00 89.12 649 ARG A O 1
ATOM 5109 N N . LEU A 1 650 ? 9.322 9.284 3.180 1.00 90.88 650 LEU A N 1
ATOM 5110 C CA . LEU A 1 650 ? 9.184 9.358 4.632 1.00 90.88 650 LEU A CA 1
ATOM 5111 C C . LEU A 1 650 ? 8.023 8.470 5.077 1.00 90.88 650 LEU A C 1
ATOM 5113 O O . LEU A 1 650 ? 6.926 8.572 4.534 1.00 90.88 650 LEU A O 1
ATOM 5117 N N . GLU A 1 651 ? 8.265 7.628 6.077 1.00 91.06 651 GLU A N 1
ATOM 5118 C CA . GLU A 1 651 ? 7.242 6.779 6.682 1.00 91.06 651 GLU A CA 1
ATOM 5119 C C . GLU A 1 651 ? 7.068 7.119 8.159 1.00 91.06 651 GLU A C 1
ATOM 5121 O O . GLU A 1 651 ? 8.042 7.280 8.901 1.00 91.06 651 GLU A O 1
ATOM 5126 N N . LEU A 1 652 ? 5.811 7.254 8.565 1.00 92.12 652 LEU A N 1
ATOM 5127 C CA . LEU A 1 652 ? 5.399 7.712 9.879 1.00 92.12 652 LEU A CA 1
ATOM 5128 C C . LEU A 1 652 ? 4.309 6.783 10.397 1.00 92.12 652 LEU A C 1
ATOM 5130 O O . LEU A 1 652 ? 3.343 6.506 9.687 1.00 92.12 652 LEU A O 1
ATOM 5134 N N . LYS A 1 653 ? 4.442 6.329 11.641 1.00 91.81 653 LYS A N 1
ATOM 5135 C CA . LYS A 1 653 ? 3.396 5.562 12.314 1.00 91.81 653 LYS A CA 1
ATOM 5136 C C . LYS A 1 653 ? 2.601 6.469 13.236 1.00 91.81 653 LYS A C 1
ATOM 5138 O O . LYS A 1 653 ? 3.171 7.166 14.071 1.00 91.81 653 LYS A O 1
ATOM 5143 N N . ILE A 1 654 ? 1.287 6.452 13.069 1.00 94.12 654 ILE A N 1
ATOM 5144 C CA . ILE A 1 654 ? 0.338 7.306 13.776 1.00 94.12 654 ILE A CA 1
ATOM 5145 C C . ILE A 1 654 ? -0.668 6.416 14.488 1.00 94.12 654 ILE A C 1
ATOM 5147 O O . ILE A 1 654 ? -1.321 5.571 13.878 1.00 94.12 654 ILE A O 1
ATOM 5151 N N . ARG A 1 655 ? -0.825 6.617 15.788 1.00 92.00 655 ARG A N 1
ATOM 5152 C CA . ARG A 1 655 ? -1.843 5.945 16.585 1.00 92.00 655 ARG A CA 1
ATOM 5153 C C . ARG A 1 655 ? -2.986 6.910 16.856 1.00 92.00 655 ARG A C 1
ATOM 5155 O O . ARG A 1 655 ? -2.770 8.002 17.374 1.00 92.00 655 ARG A O 1
ATOM 5162 N N . SER A 1 656 ? -4.192 6.488 16.500 1.00 93.19 656 SER A N 1
ATOM 5163 C CA . SER A 1 656 ? -5.426 7.192 16.829 1.00 93.19 656 SER A CA 1
ATOM 5164 C C . SER A 1 656 ? -6.066 6.624 18.095 1.00 93.19 656 SER A C 1
ATOM 5166 O O . SER A 1 656 ? -5.800 5.487 18.502 1.00 93.19 656 SER A O 1
ATOM 5168 N N . ILE A 1 657 ? -6.943 7.427 18.693 1.00 90.94 657 ILE A N 1
ATOM 5169 C CA . ILE A 1 657 ? -7.801 7.033 19.807 1.00 90.94 657 ILE A CA 1
ATOM 5170 C C . ILE A 1 657 ? -9.227 6.912 19.273 1.00 90.94 657 ILE A C 1
ATOM 5172 O O . ILE A 1 657 ? -9.757 7.842 18.664 1.00 90.94 657 ILE A O 1
ATOM 5176 N N . GLU A 1 658 ? -9.848 5.756 19.482 1.00 89.44 658 GLU A N 1
ATOM 5177 C CA . GLU A 1 658 ? -11.214 5.506 19.026 1.00 89.44 658 GLU A CA 1
ATOM 5178 C C . GLU A 1 658 ? -12.199 6.464 19.716 1.00 89.44 658 GLU A C 1
ATOM 5180 O O . GLU A 1 658 ? -12.066 6.782 20.894 1.00 89.44 658 GLU A O 1
ATOM 5185 N N . GLY A 1 659 ? -13.161 6.992 18.962 1.00 91.06 659 GLY A N 1
ATOM 5186 C CA . GLY A 1 659 ? -14.088 8.027 19.422 1.00 91.06 659 GLY A CA 1
ATOM 5187 C C . GLY A 1 659 ? -13.575 9.466 19.280 1.00 91.06 659 GLY A C 1
ATOM 5188 O O . GLY A 1 659 ? -14.394 10.389 19.282 1.00 91.06 659 GLY A O 1
ATOM 5189 N N . GLN A 1 660 ? -12.270 9.680 19.080 1.00 93.06 660 GLN A N 1
ATOM 5190 C CA . GLN A 1 660 ? -11.692 10.992 18.771 1.00 93.06 660 GLN A CA 1
ATOM 5191 C C . GLN A 1 660 ? -11.430 11.106 17.265 1.00 93.06 660 GLN A C 1
ATOM 5193 O O . GLN A 1 660 ? -10.746 10.277 16.674 1.00 93.06 660 GLN A O 1
ATOM 5198 N N . TYR A 1 661 ? -12.014 12.120 16.625 1.00 96.00 661 TYR A N 1
ATOM 5199 C CA . TYR A 1 661 ? -12.035 12.240 15.166 1.00 96.00 661 TYR A CA 1
ATOM 5200 C C . TYR A 1 661 ? -11.863 13.679 14.701 1.00 96.00 661 TYR A C 1
ATOM 5202 O O . TYR A 1 661 ? -12.327 14.613 15.357 1.00 96.00 661 TYR A O 1
ATOM 5210 N N . GLY A 1 662 ? -11.212 13.836 13.553 1.00 95.69 662 GLY A N 1
ATOM 5211 C CA . GLY A 1 662 ? -10.792 15.132 13.041 1.00 95.69 662 GLY A CA 1
ATOM 5212 C C . GLY A 1 662 ? -9.842 15.006 11.855 1.00 95.69 662 GLY A C 1
ATOM 5213 O O . GLY A 1 662 ? -9.848 14.004 11.137 1.00 95.69 662 GLY A O 1
ATOM 5214 N N . THR A 1 663 ? -9.041 16.039 11.632 1.00 96.38 663 THR A N 1
ATOM 5215 C CA . THR A 1 663 ? -8.132 16.174 10.499 1.00 96.38 663 THR A CA 1
ATOM 5216 C C . THR A 1 663 ? -6.671 16.166 10.943 1.00 96.38 663 THR A C 1
ATOM 5218 O O . THR A 1 663 ? -6.243 16.955 11.783 1.00 96.38 663 THR A O 1
ATOM 5221 N N . LEU A 1 664 ? -5.882 15.325 10.278 1.00 97.50 664 LEU A N 1
ATOM 5222 C CA . LEU A 1 664 ? -4.425 15.362 10.297 1.00 97.50 664 LEU A CA 1
ATOM 5223 C C . LEU A 1 664 ? -3.930 16.044 9.020 1.00 97.50 664 LEU A C 1
ATOM 5225 O O . LEU A 1 664 ? -4.251 15.616 7.913 1.00 97.50 664 LEU A O 1
ATOM 5229 N N . GLN A 1 665 ? -3.122 17.085 9.158 1.00 97.69 665 GLN A N 1
ATOM 5230 C CA . GLN A 1 665 ? -2.527 17.818 8.049 1.00 97.69 665 GLN A CA 1
ATOM 5231 C C . GLN A 1 665 ? -1.028 17.537 7.963 1.00 97.69 665 GLN A C 1
ATOM 5233 O O . GLN A 1 665 ? -0.314 17.657 8.958 1.00 97.69 665 GLN A O 1
ATOM 5238 N N . ALA A 1 666 ? -0.544 17.214 6.765 1.00 97.88 666 ALA A N 1
ATOM 5239 C CA . ALA A 1 666 ? 0.874 17.068 6.463 1.00 97.88 666 ALA A CA 1
ATOM 5240 C C . ALA A 1 666 ? 1.315 18.162 5.485 1.00 97.88 666 ALA A C 1
ATOM 5242 O O . ALA A 1 666 ? 0.890 18.203 4.332 1.00 97.88 666 ALA A O 1
ATOM 5243 N N . TYR A 1 667 ? 2.184 19.046 5.955 1.00 97.75 667 TYR A N 1
ATOM 5244 C CA . TYR A 1 667 ? 2.791 20.129 5.196 1.00 97.75 667 TYR A CA 1
ATOM 5245 C C . TYR A 1 667 ? 4.148 19.662 4.685 1.00 97.75 667 TYR A C 1
ATOM 5247 O O . TYR A 1 667 ? 5.108 19.567 5.452 1.00 97.75 667 TYR A O 1
ATOM 5255 N N . VAL A 1 668 ? 4.228 19.347 3.396 1.00 96.81 668 VAL A N 1
ATOM 5256 C CA . VAL A 1 668 ? 5.414 18.741 2.791 1.00 96.81 668 VAL A CA 1
ATOM 5257 C C . VAL A 1 668 ? 6.202 19.787 2.019 1.00 96.81 668 VAL A C 1
ATOM 5259 O O . VAL A 1 668 ? 5.707 20.384 1.061 1.00 96.81 668 VAL A O 1
ATOM 5262 N N . THR A 1 669 ? 7.452 19.991 2.430 1.00 95.62 669 THR A N 1
ATOM 5263 C CA . THR A 1 669 ? 8.374 20.938 1.799 1.00 95.62 669 THR A CA 1
ATOM 5264 C C . THR A 1 669 ? 9.531 20.177 1.150 1.00 95.62 669 THR A C 1
ATOM 5266 O O . THR A 1 669 ? 10.341 19.588 1.868 1.00 95.62 669 THR A O 1
ATOM 5269 N N . PRO A 1 670 ? 9.678 20.193 -0.186 1.00 92.62 670 PRO A N 1
ATOM 5270 C CA . PRO A 1 670 ? 10.827 19.591 -0.848 1.00 92.62 670 PRO A CA 1
ATOM 5271 C C . PRO A 1 670 ? 12.059 20.509 -0.853 1.00 92.62 670 PRO A C 1
ATOM 5273 O O . PRO A 1 670 ? 12.019 21.717 -0.580 1.00 92.62 670 PRO A O 1
ATOM 5276 N N . ARG A 1 671 ? 13.209 19.941 -1.213 1.00 87.94 671 ARG A N 1
ATOM 5277 C CA . ARG A 1 671 ? 14.466 20.664 -1.452 1.00 87.94 671 ARG A CA 1
ATOM 5278 C C . ARG A 1 671 ? 14.507 21.279 -2.861 1.00 87.94 671 ARG A C 1
ATOM 5280 O O . ARG A 1 671 ? 15.411 20.999 -3.638 1.00 87.94 671 ARG A O 1
ATOM 5287 N N . VAL A 1 672 ? 13.539 22.148 -3.173 1.00 84.75 672 VAL A N 1
ATOM 5288 C CA . VAL A 1 672 ? 13.457 22.906 -4.443 1.00 84.75 672 VAL A CA 1
ATOM 5289 C C . VAL A 1 672 ? 13.602 24.414 -4.238 1.00 84.75 672 VAL A C 1
ATOM 5291 O O . VAL A 1 672 ? 13.422 24.917 -3.129 1.00 84.75 672 VAL A O 1
ATOM 5294 N N . GLN A 1 673 ? 13.899 25.137 -5.323 1.00 80.69 673 GLN A N 1
ATOM 5295 C CA . GLN A 1 673 ? 13.901 26.600 -5.367 1.00 80.69 673 GLN A CA 1
ATOM 5296 C C . GLN A 1 673 ? 13.017 27.090 -6.535 1.00 80.69 673 GLN A C 1
ATOM 5298 O O . GLN A 1 673 ? 13.278 26.675 -7.664 1.00 80.69 673 GLN A O 1
ATOM 5303 N N . PRO A 1 674 ? 12.040 27.994 -6.312 1.00 85.00 674 PRO A N 1
ATOM 5304 C CA . PRO A 1 674 ? 11.650 28.569 -5.021 1.00 85.00 674 PRO A CA 1
ATOM 5305 C C . PRO A 1 674 ? 11.042 27.519 -4.087 1.00 85.00 674 PRO A C 1
ATOM 5307 O O . PRO A 1 674 ? 10.397 26.585 -4.550 1.00 85.00 674 PRO A O 1
ATOM 5310 N N . LYS A 1 675 ? 11.262 27.674 -2.777 1.00 88.94 675 LYS A N 1
ATOM 5311 C CA . LYS A 1 675 ? 10.681 26.786 -1.767 1.00 88.94 675 LYS A CA 1
ATOM 5312 C C . LYS A 1 675 ? 9.160 26.869 -1.820 1.00 88.94 675 LYS A C 1
ATOM 5314 O O . LYS A 1 675 ? 8.594 27.961 -1.827 1.00 88.94 675 LYS A O 1
ATOM 5319 N N . THR A 1 676 ? 8.521 25.713 -1.832 1.00 91.12 676 THR A N 1
ATOM 5320 C CA . THR A 1 676 ? 7.069 25.579 -1.800 1.00 91.12 676 THR A CA 1
ATOM 5321 C C . THR A 1 676 ? 6.688 24.534 -0.776 1.00 91.12 676 THR A C 1
ATOM 5323 O O . THR A 1 676 ? 7.488 23.670 -0.430 1.00 91.12 676 THR A O 1
ATOM 5326 N N . CYS A 1 677 ? 5.471 24.647 -0.270 1.00 94.25 677 CYS A N 1
ATOM 5327 C CA . CYS A 1 677 ? 4.883 23.678 0.631 1.00 94.25 677 CYS A CA 1
ATOM 5328 C C . CYS A 1 677 ? 3.523 23.291 0.059 1.00 94.25 677 CYS A C 1
ATOM 5330 O O . CYS A 1 677 ? 2.763 24.164 -0.367 1.00 94.25 677 CYS A O 1
ATOM 5332 N N . GLN A 1 678 ? 3.243 21.994 0.020 1.00 95.25 678 GLN A N 1
ATOM 5333 C CA . GLN A 1 678 ? 1.917 21.471 -0.278 1.00 95.25 678 GLN A CA 1
ATOM 5334 C C . GLN A 1 678 ? 1.347 20.857 0.996 1.00 95.25 678 GLN A C 1
ATOM 5336 O O . GLN A 1 678 ? 2.059 20.167 1.725 1.00 95.25 678 GLN A O 1
ATOM 5341 N N . VAL A 1 679 ? 0.074 21.133 1.264 1.00 96.44 679 VAL A N 1
ATOM 5342 C CA . VAL A 1 679 ? -0.656 20.551 2.390 1.00 96.44 679 VAL A CA 1
ATOM 5343 C C . VAL A 1 679 ? -1.498 19.384 1.892 1.00 96.44 679 VAL A C 1
ATOM 5345 O O . VAL A 1 679 ? -2.232 19.522 0.914 1.00 96.44 679 VAL A O 1
ATOM 5348 N N . ILE A 1 680 ? -1.395 18.250 2.578 1.00 96.94 680 ILE A N 1
ATOM 5349 C CA . ILE A 1 680 ? -2.271 17.091 2.400 1.00 96.94 680 ILE A CA 1
ATOM 5350 C C . ILE A 1 680 ? -3.088 16.920 3.675 1.00 96.94 680 ILE A C 1
ATOM 5352 O O . ILE A 1 680 ? -2.577 17.141 4.773 1.00 96.94 680 ILE A O 1
ATOM 5356 N N . GLN A 1 681 ? -4.359 16.556 3.530 1.00 96.94 681 GLN A N 1
ATOM 5357 C CA . GLN A 1 681 ? -5.285 16.380 4.644 1.00 96.94 681 GLN A CA 1
ATOM 5358 C C . GLN A 1 681 ? -5.774 14.935 4.698 1.00 96.94 681 GLN A C 1
ATOM 5360 O O . GLN A 1 681 ? -6.326 14.426 3.726 1.00 96.94 681 GLN A O 1
ATOM 5365 N N . TYR A 1 682 ? -5.629 14.313 5.862 1.00 96.25 682 TYR A N 1
ATOM 5366 C CA . TYR A 1 682 ? -6.124 12.979 6.173 1.00 96.25 682 TYR A CA 1
ATOM 5367 C C . TYR A 1 682 ? -7.219 13.082 7.228 1.00 96.25 682 TYR A C 1
ATOM 5369 O O . TYR A 1 682 ? -7.150 13.910 8.135 1.00 96.25 682 TYR A O 1
ATOM 5377 N N . GLN A 1 683 ? -8.239 12.239 7.113 1.00 95.06 683 GLN A N 1
ATOM 5378 C CA . GLN A 1 683 ? -9.349 12.201 8.062 1.00 95.06 683 GLN A CA 1
ATOM 5379 C C . GLN A 1 683 ? -9.141 11.058 9.053 1.00 95.06 683 GLN A C 1
ATOM 5381 O O . GLN A 1 683 ? -9.113 9.893 8.657 1.00 95.06 683 GLN A O 1
ATOM 5386 N N . ILE A 1 684 ? -9.048 11.388 10.340 1.00 96.62 684 ILE A N 1
ATOM 5387 C CA . ILE A 1 684 ? -9.109 10.411 11.426 1.00 96.62 684 ILE A CA 1
ATOM 5388 C C . ILE A 1 684 ? -10.582 10.166 11.734 1.00 96.62 684 ILE A C 1
ATOM 5390 O O . ILE A 1 684 ? -11.296 11.064 12.182 1.00 96.62 684 ILE A O 1
ATOM 5394 N N . LYS A 1 685 ? -11.049 8.954 11.436 1.00 96.56 685 LYS A N 1
ATOM 5395 C CA . LYS A 1 685 ? -12.457 8.564 11.569 1.00 96.56 685 LYS A CA 1
ATOM 5396 C C . LYS A 1 685 ? -12.830 8.307 13.042 1.00 96.56 685 LYS A C 1
ATOM 5398 O O . LYS A 1 685 ? -11.974 7.871 13.810 1.00 96.56 685 LYS A O 1
ATOM 5403 N N . PRO A 1 686 ? -14.101 8.505 13.443 1.00 97.56 686 PRO A N 1
ATOM 5404 C CA . PRO A 1 686 ? -14.588 8.144 14.776 1.00 97.56 686 PRO A CA 1
ATOM 5405 C C . PRO A 1 686 ? -14.285 6.702 15.172 1.00 97.56 686 PRO A C 1
ATOM 5407 O O . PRO A 1 686 ? -13.780 6.466 16.263 1.00 97.56 686 PRO A O 1
ATOM 5410 N N . LEU A 1 687 ? -14.545 5.756 14.273 1.00 97.19 687 LEU A N 1
ATOM 5411 C CA . LEU A 1 687 ? -14.196 4.348 14.429 1.00 97.19 687 LEU A CA 1
ATOM 5412 C C . LEU A 1 687 ? -12.965 4.026 13.574 1.00 97.19 687 LEU A C 1
ATOM 5414 O O . LEU A 1 687 ? -13.005 3.201 12.663 1.00 97.19 687 LEU A O 1
ATOM 5418 N N . SER A 1 688 ? -11.874 4.755 13.821 1.00 95.62 688 SER A N 1
ATOM 5419 C CA . SER A 1 688 ? -10.631 4.670 13.040 1.00 95.62 688 SER A CA 1
ATOM 5420 C C . SER A 1 688 ? -9.885 3.341 13.181 1.00 95.62 688 SER A C 1
ATOM 5422 O O . SER A 1 688 ? -8.998 3.059 12.388 1.00 95.62 688 SER A O 1
ATOM 5424 N N . LEU A 1 689 ? -10.238 2.498 14.150 1.00 95.50 689 LEU A N 1
ATOM 5425 C CA . LEU A 1 689 ? -9.592 1.198 14.350 1.00 95.50 689 LEU A CA 1
ATOM 5426 C C . LEU A 1 689 ? -10.436 0.034 13.828 1.00 95.50 689 LEU A C 1
ATOM 5428 O O . LEU A 1 689 ? -10.162 -1.117 14.151 1.00 95.50 689 LEU A O 1
ATOM 5432 N N . HIS A 1 690 ? -11.473 0.315 13.043 1.00 95.38 690 HIS A N 1
ATOM 5433 C CA . HIS A 1 690 ? -12.283 -0.709 12.398 1.00 95.38 690 HIS A CA 1
ATOM 5434 C C . HIS A 1 690 ? -11.780 -0.966 10.980 1.00 95.38 690 HIS A C 1
ATOM 5436 O O . HIS A 1 690 ? -11.377 -0.049 10.274 1.00 95.38 690 HIS A O 1
ATOM 5442 N N . GLN A 1 691 ? -11.827 -2.218 10.552 1.00 92.25 691 GLN A N 1
ATOM 5443 C CA . GLN A 1 691 ? -11.445 -2.645 9.212 1.00 92.25 691 GLN A CA 1
ATOM 5444 C C . GLN A 1 691 ? -12.579 -3.466 8.606 1.00 92.25 691 GLN A C 1
ATOM 5446 O O . GLN A 1 691 ? -13.229 -4.232 9.323 1.00 92.25 691 GLN A O 1
ATOM 5451 N N . ARG A 1 692 ? -12.848 -3.297 7.307 1.00 91.06 692 ARG A N 1
ATOM 5452 C CA . ARG A 1 692 ? -13.950 -4.007 6.653 1.00 91.06 692 ARG A CA 1
ATOM 5453 C C . ARG A 1 692 ? -13.646 -5.505 6.582 1.00 91.06 692 ARG A C 1
ATOM 5455 O O . ARG A 1 692 ? -12.522 -5.914 6.297 1.00 91.06 692 ARG A O 1
ATOM 5462 N N . THR A 1 693 ? -14.662 -6.314 6.848 1.00 90.69 693 THR A N 1
ATOM 5463 C CA . THR A 1 693 ? -14.637 -7.777 6.746 1.00 90.69 693 THR A CA 1
ATOM 5464 C C . THR A 1 693 ? -15.913 -8.250 6.054 1.00 90.69 693 THR A C 1
ATOM 5466 O O . THR A 1 693 ? -16.877 -7.495 5.940 1.00 90.69 693 THR A O 1
ATOM 5469 N N . HIS A 1 694 ? -15.915 -9.494 5.593 1.00 86.44 694 HIS A N 1
ATOM 5470 C CA . HIS A 1 694 ? -17.084 -10.145 4.998 1.00 86.44 694 HIS A CA 1
ATOM 5471 C C . HIS A 1 694 ? -17.695 -11.214 5.917 1.00 86.44 694 HIS A C 1
ATOM 5473 O O . HIS A 1 694 ? -18.763 -11.751 5.641 1.00 86.44 694 HIS A O 1
ATOM 5479 N N . VAL A 1 695 ? -17.034 -11.496 7.046 1.00 87.50 695 VAL A N 1
ATOM 5480 C CA . VAL A 1 695 ? -17.475 -12.481 8.036 1.00 87.50 695 VAL A CA 1
ATOM 5481 C C . VAL A 1 695 ? -18.013 -11.772 9.274 1.00 87.50 695 VAL A C 1
ATOM 5483 O O . VAL A 1 695 ? -17.325 -10.931 9.860 1.00 87.50 695 VAL A O 1
ATOM 5486 N N . PHE A 1 696 ? -19.210 -12.169 9.701 1.00 93.81 696 PHE A N 1
ATOM 5487 C CA . PHE A 1 696 ? -19.867 -11.708 10.921 1.00 93.81 696 PHE A CA 1
ATOM 5488 C C . PHE A 1 696 ? -20.413 -12.903 11.709 1.00 93.81 696 PHE A C 1
ATOM 5490 O O . PHE A 1 696 ? -20.965 -13.834 11.126 1.00 93.81 696 PHE A O 1
ATOM 5497 N N . ASP A 1 697 ? -20.226 -12.893 13.027 1.00 95.00 697 ASP A N 1
ATOM 5498 C CA . ASP A 1 697 ? -20.626 -13.973 13.927 1.00 95.00 697 ASP A CA 1
ATOM 5499 C C . ASP A 1 697 ? -21.847 -13.561 14.763 1.00 95.00 697 ASP A C 1
ATOM 5501 O O . ASP A 1 697 ? -21.738 -12.876 15.784 1.00 95.00 697 ASP A O 1
ATOM 5505 N N . ASP A 1 698 ? -23.027 -14.013 14.334 1.00 94.69 698 ASP A N 1
ATOM 5506 C CA . ASP A 1 698 ? -24.298 -13.759 15.020 1.00 94.69 698 ASP A CA 1
ATOM 5507 C C . ASP A 1 698 ? -24.410 -14.436 16.399 1.00 94.69 698 ASP A C 1
ATOM 5509 O O . ASP A 1 698 ? -25.327 -14.105 17.153 1.00 94.69 698 ASP A O 1
ATOM 5513 N N . ALA A 1 699 ? -23.514 -15.367 16.756 1.00 95.56 699 ALA A N 1
ATOM 5514 C CA . ALA A 1 699 ? -23.541 -16.033 18.059 1.00 95.56 699 ALA A CA 1
ATOM 5515 C C . ALA A 1 699 ? -22.955 -15.171 19.193 1.00 95.56 699 ALA A C 1
ATOM 5517 O O . ALA A 1 699 ? -23.098 -15.521 20.368 1.00 95.56 699 ALA A O 1
ATOM 5518 N N . ARG A 1 700 ? -22.296 -14.051 18.868 1.00 95.88 700 ARG A N 1
ATOM 5519 C CA . ARG A 1 700 ? -21.712 -13.134 19.857 1.00 95.88 700 ARG A CA 1
ATOM 5520 C C . ARG A 1 700 ? -22.792 -12.366 20.642 1.00 95.88 700 ARG A C 1
ATOM 5522 O O . ARG A 1 700 ? -23.891 -12.141 20.134 1.00 95.88 700 ARG A O 1
ATOM 5529 N N . PRO A 1 701 ? -22.502 -11.901 21.873 1.00 96.69 701 PRO A N 1
ATOM 5530 C CA . PRO A 1 701 ? -23.428 -11.067 22.643 1.00 96.69 701 PRO A CA 1
ATOM 5531 C C . PRO A 1 701 ? -23.479 -9.636 22.081 1.00 96.69 701 PRO A C 1
ATOM 5533 O O . PRO A 1 701 ? -22.708 -8.763 22.475 1.00 96.69 701 PRO A O 1
ATOM 5536 N N . LEU A 1 702 ? -24.388 -9.399 21.134 1.00 97.44 702 LEU A N 1
ATOM 5537 C CA . LEU A 1 702 ? -24.456 -8.157 20.362 1.00 97.44 702 LEU A CA 1
ATOM 5538 C C . LEU A 1 702 ? -25.336 -7.087 21.026 1.00 97.44 702 LEU A C 1
ATOM 5540 O O . LEU A 1 702 ? -26.534 -7.269 21.236 1.00 97.44 702 LEU A O 1
ATOM 5544 N N . ASN A 1 703 ? -24.752 -5.916 21.254 1.00 97.94 703 ASN A N 1
ATOM 5545 C CA . ASN A 1 703 ? -25.458 -4.677 21.560 1.00 97.94 703 ASN A CA 1
ATOM 5546 C C . ASN A 1 703 ? -26.007 -4.071 20.275 1.00 97.94 703 ASN A C 1
ATOM 5548 O O . ASN A 1 703 ? -25.292 -3.975 19.279 1.00 97.94 703 ASN A O 1
ATOM 5552 N N . THR A 1 704 ? -27.249 -3.604 20.306 1.00 97.94 704 THR A N 1
ATOM 5553 C CA . THR A 1 704 ? -27.935 -3.075 19.129 1.00 97.94 704 THR A CA 1
ATOM 5554 C C . THR A 1 704 ? -28.364 -1.633 19.354 1.00 97.94 704 THR A C 1
ATOM 5556 O O . THR A 1 704 ? -28.995 -1.314 20.357 1.00 97.94 704 THR A O 1
ATOM 5559 N N . ILE A 1 705 ? -28.104 -0.756 18.386 1.00 97.81 705 ILE A N 1
ATOM 5560 C CA . ILE A 1 705 ? -28.760 0.551 18.281 1.00 97.81 705 ILE A CA 1
ATOM 5561 C C . ILE A 1 705 ? -29.542 0.629 16.977 1.00 97.81 705 ILE A C 1
ATOM 5563 O O . ILE A 1 705 ? -29.019 0.367 15.897 1.00 97.81 705 ILE A O 1
ATOM 5567 N N . LYS A 1 706 ? -30.809 1.018 17.083 1.00 97.75 706 LYS A N 1
ATOM 5568 C CA . LYS A 1 706 ? -31.699 1.273 15.957 1.00 97.75 706 LYS A CA 1
ATOM 5569 C C . LYS A 1 706 ? -32.045 2.758 15.901 1.00 97.75 706 LYS A C 1
ATOM 5571 O O . LYS A 1 706 ? -32.541 3.338 16.866 1.00 97.75 706 LYS A O 1
ATOM 5576 N N . LEU A 1 707 ? -31.791 3.359 14.748 1.00 96.69 707 LEU A N 1
ATOM 5577 C CA . LEU A 1 707 ? -32.121 4.733 14.401 1.00 96.69 707 LEU A CA 1
ATOM 5578 C C . LEU A 1 707 ? -33.241 4.708 13.366 1.00 96.69 707 LEU A C 1
ATOM 5580 O O . LEU A 1 707 ? -33.143 4.014 12.355 1.00 96.69 707 LEU A O 1
ATOM 5584 N N . SER A 1 708 ? -34.291 5.491 13.584 1.00 95.75 708 SER A N 1
ATOM 5585 C CA . SER A 1 708 ? -35.323 5.711 12.572 1.00 95.75 708 SER A CA 1
ATOM 5586 C C . SER A 1 708 ? -35.603 7.195 12.390 1.00 95.75 708 SER A C 1
ATOM 5588 O O . SER A 1 708 ? -35.585 7.967 13.345 1.00 95.75 708 SER A O 1
ATOM 5590 N N . GLY A 1 709 ? -35.817 7.632 11.153 1.00 94.00 709 GLY A N 1
ATOM 5591 C CA . GLY A 1 709 ? -35.954 9.058 10.872 1.00 94.00 709 GLY A CA 1
ATOM 5592 C C . GLY A 1 709 ? -36.253 9.377 9.416 1.00 94.00 709 GLY A C 1
ATOM 5593 O O . GLY A 1 709 ? -36.382 8.497 8.569 1.00 94.00 709 GLY A O 1
ATOM 5594 N N . ALA A 1 710 ? -36.383 10.667 9.126 1.00 92.44 710 ALA A N 1
ATOM 5595 C CA . ALA A 1 710 ? -36.611 11.176 7.775 1.00 92.44 710 ALA A CA 1
ATOM 5596 C C . ALA A 1 710 ? -35.279 11.452 7.054 1.00 92.44 710 ALA A C 1
ATOM 5598 O O . ALA A 1 710 ? -35.019 12.582 6.657 1.00 92.44 710 ALA A O 1
ATOM 5599 N N . PHE A 1 711 ? -34.425 10.431 6.939 1.00 94.06 711 PHE A N 1
ATOM 5600 C CA . PHE A 1 711 ? -33.184 10.485 6.161 1.00 94.06 711 PHE A CA 1
ATOM 5601 C C . PHE A 1 711 ? -33.301 9.628 4.896 1.00 94.06 711 PHE A C 1
ATOM 5603 O O . PHE A 1 711 ? -34.020 8.623 4.856 1.00 94.06 711 PHE A O 1
ATOM 5610 N N . SER A 1 712 ? -32.617 10.034 3.836 1.00 93.00 712 SER A N 1
ATOM 5611 C CA . SER A 1 712 ? -32.431 9.249 2.615 1.00 93.00 712 SER A CA 1
ATOM 5612 C C . SER A 1 712 ? -31.310 8.217 2.782 1.00 93.00 712 SER A C 1
ATOM 5614 O O . SER A 1 712 ? -30.499 8.304 3.706 1.00 93.00 712 SER A O 1
ATOM 5616 N N . LEU A 1 713 ? -31.242 7.244 1.867 1.00 93.00 713 LEU A N 1
ATOM 5617 C CA . LEU A 1 713 ? -30.169 6.246 1.875 1.00 93.00 713 LEU A CA 1
ATOM 5618 C C . LEU A 1 713 ? -28.791 6.911 1.736 1.00 93.00 713 LEU A C 1
ATOM 5620 O O . LEU A 1 713 ? -27.876 6.583 2.483 1.00 93.00 713 LEU A O 1
ATOM 5624 N N . ALA A 1 714 ? -28.674 7.891 0.836 1.00 92.94 714 ALA A N 1
ATOM 5625 C CA . ALA A 1 714 ? -27.431 8.615 0.592 1.00 92.94 714 ALA A CA 1
ATOM 5626 C C . ALA A 1 714 ? -26.967 9.439 1.806 1.00 92.94 714 ALA A C 1
ATOM 5628 O O . ALA A 1 714 ? -25.770 9.519 2.071 1.00 92.94 714 ALA A O 1
ATOM 5629 N N . GLU A 1 715 ? -27.895 10.024 2.571 1.00 94.75 715 GLU A N 1
ATOM 5630 C CA . GLU A 1 715 ? -27.552 10.747 3.802 1.00 94.75 715 GLU A CA 1
ATOM 5631 C C . GLU A 1 715 ? -27.016 9.806 4.880 1.00 94.75 715 GLU A C 1
ATOM 5633 O O . GLU A 1 715 ? -25.949 10.073 5.426 1.00 94.75 715 GLU A O 1
ATOM 5638 N N . MET A 1 716 ? -27.710 8.693 5.151 1.00 95.81 716 MET A N 1
ATOM 5639 C CA . MET A 1 716 ? -27.228 7.709 6.126 1.00 95.81 716 MET A CA 1
ATOM 5640 C C . MET A 1 716 ? -25.887 7.115 5.692 1.00 95.81 716 MET A C 1
ATOM 5642 O O . MET A 1 716 ? -24.968 7.030 6.500 1.00 95.81 716 MET A O 1
ATOM 5646 N N . HIS A 1 717 ? -25.745 6.783 4.409 1.00 95.38 717 HIS A N 1
ATOM 5647 C CA . HIS A 1 717 ? -24.485 6.309 3.851 1.00 95.38 717 HIS A CA 1
ATOM 5648 C C . HIS A 1 717 ? -23.354 7.325 4.066 1.00 95.38 717 HIS A C 1
ATOM 5650 O O . HIS A 1 717 ? -22.308 6.967 4.592 1.00 95.38 717 HIS A O 1
ATOM 5656 N N . SER A 1 718 ? -23.582 8.611 3.774 1.00 95.38 718 SER A N 1
ATOM 5657 C CA . SER A 1 718 ? -22.599 9.674 4.023 1.00 95.38 718 SER A CA 1
ATOM 5658 C C . SER A 1 718 ? -22.197 9.783 5.498 1.00 95.38 718 SER A C 1
ATOM 5660 O O . SER A 1 718 ? -21.026 10.035 5.783 1.00 95.38 718 SER A O 1
ATOM 5662 N N . TRP A 1 719 ? -23.130 9.591 6.436 1.00 96.44 719 TRP A N 1
ATOM 5663 C CA . TRP A 1 719 ? -22.817 9.583 7.869 1.00 96.44 719 TRP A CA 1
ATOM 5664 C C . TRP A 1 719 ? -22.000 8.351 8.264 1.00 96.44 719 TRP A C 1
ATOM 5666 O O . TRP A 1 719 ? -21.049 8.462 9.032 1.00 96.44 719 TRP A O 1
ATOM 5676 N N . VAL A 1 720 ? -22.319 7.187 7.701 1.00 96.38 720 VAL A N 1
ATOM 5677 C CA . VAL A 1 720 ? -21.579 5.941 7.934 1.00 96.38 720 VAL A CA 1
ATOM 5678 C C . VAL A 1 720 ? -20.157 6.031 7.354 1.00 96.38 720 VAL A C 1
ATOM 5680 O O . VAL A 1 720 ? -19.206 5.721 8.067 1.00 96.38 720 VAL A O 1
ATOM 5683 N N . CYS A 1 721 ? -19.975 6.592 6.151 1.00 94.50 721 CYS A N 1
ATOM 5684 C CA . CYS A 1 721 ? -18.655 6.881 5.561 1.00 94.50 721 CYS A CA 1
ATOM 5685 C C . CYS A 1 721 ? -17.859 7.942 6.338 1.00 94.50 721 CYS A C 1
ATOM 5687 O O . CYS A 1 721 ? -16.627 7.992 6.267 1.00 94.50 721 CYS A O 1
ATOM 5689 N N . PHE A 1 722 ? -18.533 8.819 7.085 1.00 95.69 722 PHE A N 1
ATOM 5690 C CA . PHE A 1 722 ? -17.866 9.717 8.025 1.00 95.69 722 PHE A CA 1
ATOM 5691 C C . PHE A 1 722 ? -17.359 8.963 9.262 1.00 95.69 722 PHE A C 1
ATOM 5693 O O . PHE A 1 722 ? -16.267 9.267 9.738 1.00 95.69 722 PHE A O 1
ATOM 5700 N N . CYS A 1 723 ? -18.114 7.974 9.750 1.00 96.88 723 CYS A N 1
ATOM 5701 C CA . CYS A 1 723 ? -17.797 7.201 10.952 1.00 96.88 723 CYS A CA 1
ATOM 5702 C C . CYS A 1 723 ? -16.709 6.140 10.757 1.00 96.88 723 CYS A C 1
ATOM 5704 O O . CYS A 1 723 ? -15.916 5.928 11.674 1.00 96.88 723 CYS A O 1
ATOM 5706 N N . LEU A 1 724 ? -16.692 5.472 9.604 1.00 95.44 724 LEU A N 1
ATOM 5707 C CA . LEU A 1 724 ? -15.918 4.253 9.365 1.00 95.44 724 LEU A CA 1
ATOM 5708 C C . LEU A 1 724 ? -14.980 4.399 8.154 1.00 95.44 724 LEU A C 1
ATOM 5710 O O . LEU A 1 724 ? -15.290 5.148 7.221 1.00 95.44 724 LEU A O 1
ATOM 5714 N N . PRO A 1 725 ? -13.823 3.716 8.156 1.00 91.00 725 PRO A N 1
ATOM 5715 C CA . PRO A 1 725 ? -12.947 3.621 6.991 1.00 91.00 725 PRO A CA 1
ATOM 5716 C C . PRO A 1 725 ? -13.450 2.565 5.985 1.00 91.00 725 PRO A C 1
ATOM 5718 O O . PRO A 1 725 ? -14.392 1.831 6.265 1.00 91.00 725 PRO A O 1
ATOM 5721 N N . GLU A 1 726 ? -12.804 2.484 4.815 1.00 87.62 726 GLU A N 1
ATOM 5722 C CA . GLU A 1 726 ? -12.999 1.408 3.814 1.00 87.62 726 GLU A CA 1
ATOM 5723 C C . GLU A 1 726 ? -14.445 1.212 3.313 1.00 87.62 726 GLU A C 1
ATOM 5725 O O . GLU A 1 726 ? -14.883 0.104 2.988 1.00 87.62 726 GLU A O 1
ATOM 5730 N N . LEU A 1 727 ? -15.186 2.315 3.235 1.00 88.06 727 LEU A N 1
ATOM 5731 C CA . LEU A 1 727 ? -16.506 2.374 2.623 1.00 88.06 727 LEU A CA 1
ATOM 5732 C C . LEU A 1 727 ? -16.436 3.084 1.268 1.00 88.06 727 LEU A C 1
ATOM 5734 O O . LEU A 1 727 ? -15.677 4.052 1.143 1.00 88.06 727 LEU A O 1
ATOM 5738 N N . PRO A 1 728 ? -17.258 2.665 0.289 1.00 85.12 728 PRO A N 1
ATOM 5739 C CA . PRO A 1 728 ? -17.337 3.358 -0.986 1.00 85.12 728 PRO A CA 1
ATOM 5740 C C . PRO A 1 728 ? -17.814 4.797 -0.763 1.00 85.12 728 PRO A C 1
ATOM 5742 O O . PRO A 1 728 ? -18.674 5.066 0.073 1.00 85.12 728 PRO A O 1
ATOM 5745 N N . GLU A 1 729 ? -17.263 5.752 -1.514 1.00 80.62 729 GLU A N 1
ATOM 5746 C CA . GLU A 1 729 ? -17.708 7.153 -1.431 1.00 80.62 729 GLU A CA 1
ATOM 5747 C C . GLU A 1 729 ? -19.122 7.340 -1.993 1.00 80.62 729 GLU A C 1
ATOM 5749 O O . GLU A 1 729 ? -19.866 8.239 -1.589 1.00 80.62 729 GLU A O 1
ATOM 5754 N N . ARG A 1 730 ? -19.480 6.501 -2.970 1.00 84.12 730 ARG A N 1
ATOM 5755 C CA . ARG A 1 730 ? -20.794 6.496 -3.598 1.00 84.12 730 ARG A CA 1
ATOM 5756 C C . ARG A 1 730 ? -21.694 5.515 -2.873 1.00 84.12 730 ARG A C 1
ATOM 5758 O O . ARG A 1 730 ? -21.302 4.392 -2.585 1.00 84.12 730 ARG A O 1
ATOM 5765 N N . THR A 1 731 ? -22.940 5.932 -2.677 1.00 86.94 731 THR A N 1
ATOM 5766 C CA . THR A 1 731 ? -23.977 5.055 -2.140 1.00 86.94 731 THR A CA 1
ATOM 5767 C C . THR A 1 731 ? -24.137 3.835 -3.049 1.00 86.94 731 THR A C 1
ATOM 5769 O O . THR A 1 731 ? -24.451 4.025 -4.230 1.00 86.94 731 THR A O 1
ATOM 5772 N N . PRO A 1 732 ? -23.932 2.609 -2.533 1.00 84.56 732 PRO A N 1
ATOM 5773 C CA . PRO A 1 732 ? -24.106 1.404 -3.327 1.00 84.56 732 PRO A CA 1
ATOM 5774 C C . PRO A 1 732 ? -25.547 1.278 -3.838 1.00 84.56 732 PRO A C 1
ATOM 5776 O O . PRO A 1 732 ? -26.476 1.798 -3.206 1.00 84.56 732 PRO A O 1
ATOM 5779 N N . PRO A 1 733 ? -25.760 0.592 -4.973 1.00 78.06 733 PRO A N 1
ATOM 5780 C CA . PRO A 1 733 ? -27.100 0.323 -5.470 1.00 78.06 733 PRO A CA 1
ATOM 5781 C C . PRO A 1 733 ? -27.846 -0.632 -4.524 1.00 78.06 733 PRO A C 1
ATOM 5783 O O . PRO A 1 733 ? -27.268 -1.581 -4.003 1.00 78.06 733 PRO A O 1
ATOM 5786 N N . GLY A 1 734 ? -29.144 -0.396 -4.331 1.00 83.12 734 GLY A N 1
ATOM 5787 C CA . GLY A 1 734 ? -30.009 -1.225 -3.487 1.00 83.12 734 GLY A CA 1
ATOM 5788 C C . GLY A 1 734 ? -30.813 -0.411 -2.475 1.00 83.12 734 GLY A C 1
ATOM 5789 O O . GLY A 1 734 ? -30.540 0.762 -2.238 1.00 83.12 734 GLY A O 1
ATOM 5790 N N . ASP A 1 735 ? -31.827 -1.044 -1.882 1.00 86.12 735 ASP A N 1
ATOM 5791 C CA . ASP A 1 735 ? -32.689 -0.416 -0.868 1.00 86.12 735 ASP A CA 1
ATOM 5792 C C . ASP A 1 735 ? -32.192 -0.651 0.569 1.00 86.12 735 ASP A C 1
ATOM 5794 O O . ASP A 1 735 ? -32.537 0.105 1.483 1.00 86.12 735 ASP A O 1
ATOM 5798 N N . LEU A 1 736 ? -31.393 -1.702 0.768 1.00 91.38 736 LEU A N 1
ATOM 5799 C CA . LEU A 1 736 ? -30.839 -2.133 2.046 1.00 91.38 736 LEU A CA 1
ATOM 5800 C C . LEU A 1 736 ? -29.345 -2.393 1.870 1.00 91.38 736 LEU A C 1
ATOM 5802 O O . LEU A 1 736 ? -28.957 -3.181 1.012 1.00 91.38 736 LEU A O 1
ATOM 5806 N N . ILE A 1 737 ? -28.532 -1.730 2.684 1.00 92.81 737 ILE A N 1
ATOM 5807 C CA . ILE A 1 737 ? -27.077 -1.831 2.651 1.00 92.81 737 ILE A CA 1
ATOM 5808 C C . ILE A 1 737 ? -26.593 -2.490 3.935 1.00 92.81 737 ILE A C 1
ATOM 5810 O O . ILE A 1 737 ? -27.043 -2.116 5.022 1.00 92.81 737 ILE A O 1
ATOM 5814 N N . THR A 1 738 ? -25.654 -3.424 3.791 1.00 93.94 738 THR A N 1
ATOM 5815 C CA . THR A 1 738 ? -25.044 -4.170 4.894 1.00 93.94 738 THR A CA 1
ATOM 5816 C C . THR A 1 738 ? -23.529 -4.103 4.775 1.00 93.94 738 THR A C 1
ATOM 5818 O O . THR A 1 738 ? -22.984 -4.375 3.708 1.00 93.94 738 THR A O 1
ATOM 5821 N N . PHE A 1 739 ? -22.851 -3.762 5.867 1.00 94.62 739 PHE A N 1
ATOM 5822 C CA . PHE A 1 739 ? -21.395 -3.828 5.968 1.00 94.62 739 PHE A CA 1
ATOM 5823 C C . PHE A 1 739 ? -20.979 -4.442 7.298 1.00 94.62 739 PHE A C 1
ATOM 5825 O O . PHE A 1 739 ? -21.590 -4.157 8.331 1.00 94.62 739 PHE A O 1
ATOM 5832 N N . HIS A 1 740 ? -19.905 -5.225 7.274 1.00 95.94 740 HIS A N 1
ATOM 5833 C CA . HIS A 1 740 ? -19.320 -5.838 8.459 1.00 95.94 740 HIS A CA 1
ATOM 5834 C C . HIS A 1 740 ? -17.906 -5.313 8.685 1.00 95.94 740 HIS A C 1
ATOM 5836 O O . HIS A 1 740 ? -17.142 -5.076 7.747 1.00 95.94 740 HIS A O 1
ATOM 5842 N N . PHE A 1 741 ? -17.561 -5.117 9.950 1.00 95.94 741 PHE A N 1
ATOM 5843 C CA . PHE A 1 741 ? -16.269 -4.605 10.380 1.00 95.94 741 PHE A CA 1
ATOM 5844 C C . PHE A 1 741 ? -15.738 -5.405 11.560 1.00 95.94 741 PHE A C 1
ATOM 5846 O O . PHE A 1 741 ? -16.505 -5.944 12.358 1.00 95.94 741 PHE A O 1
ATOM 5853 N N . VAL A 1 742 ? -14.416 -5.421 11.689 1.00 95.44 742 VAL A N 1
ATOM 5854 C CA . VAL A 1 742 ? -13.703 -5.939 12.855 1.00 95.44 742 VAL A CA 1
ATOM 5855 C C . VAL A 1 742 ? -12.777 -4.858 13.408 1.00 95.44 742 VAL A C 1
ATOM 5857 O O . VAL A 1 742 ? -12.104 -4.161 12.647 1.00 95.44 742 VAL A O 1
ATOM 5860 N N . SER A 1 743 ? -12.748 -4.694 14.730 1.00 94.94 743 SER A N 1
ATOM 5861 C CA . SER A 1 743 ? -11.769 -3.849 15.410 1.00 94.94 743 SER A CA 1
ATOM 5862 C C . SER A 1 743 ? -10.390 -4.484 15.287 1.00 94.94 743 SER A C 1
ATOM 5864 O O . SER A 1 743 ? -10.180 -5.611 15.734 1.00 94.94 743 SER A O 1
ATOM 5866 N N . THR A 1 744 ? -9.421 -3.754 14.739 1.00 91.50 744 THR A N 1
ATOM 5867 C CA . THR A 1 744 ? -8.039 -4.228 14.597 1.00 91.50 744 THR A CA 1
ATOM 5868 C C . THR A 1 744 ? -7.322 -4.369 15.937 1.00 91.50 744 THR A C 1
ATOM 5870 O O . THR A 1 744 ? -6.263 -4.981 15.995 1.00 91.50 744 THR A O 1
ATOM 5873 N N . PHE A 1 745 ? -7.850 -3.771 17.011 1.00 90.50 745 PHE A N 1
ATOM 5874 C CA . PHE A 1 745 ? -7.222 -3.819 18.331 1.00 90.50 745 PHE A CA 1
ATOM 5875 C C . PHE A 1 745 ? -7.889 -4.822 19.277 1.00 90.50 745 PHE A C 1
ATOM 5877 O O . PHE A 1 745 ? -7.181 -5.542 19.982 1.00 90.50 745 PHE A O 1
ATOM 5884 N N . LEU A 1 746 ? -9.227 -4.870 19.306 1.00 90.69 746 LEU A N 1
ATOM 5885 C CA . LEU A 1 746 ? -9.996 -5.681 20.262 1.00 90.69 746 LEU A CA 1
ATOM 5886 C C . LEU A 1 746 ? -10.599 -6.956 19.664 1.00 90.69 746 LEU A C 1
ATOM 5888 O O . LEU A 1 746 ? -11.135 -7.760 20.419 1.00 90.69 746 LEU A O 1
ATOM 5892 N N . ASP A 1 747 ? -10.550 -7.128 18.339 1.00 92.31 747 ASP A N 1
ATOM 5893 C CA . ASP A 1 747 ? -11.146 -8.267 17.619 1.00 92.31 747 ASP A CA 1
ATOM 5894 C C . ASP A 1 747 ? -12.686 -8.380 17.779 1.00 92.31 747 ASP A C 1
ATOM 5896 O O . ASP A 1 747 ? -13.309 -9.407 17.479 1.00 92.31 747 ASP A O 1
ATOM 5900 N N . THR A 1 748 ? -13.307 -7.285 18.223 1.00 96.12 748 THR A N 1
ATOM 5901 C CA . THR A 1 748 ? -14.755 -7.064 18.306 1.00 96.12 748 THR A CA 1
ATOM 5902 C C . THR A 1 748 ? -15.337 -6.776 16.925 1.00 96.12 748 THR A C 1
ATOM 5904 O O . THR A 1 748 ? -14.640 -6.275 16.042 1.00 96.12 748 THR A O 1
ATOM 5907 N N . GLN A 1 749 ? -16.604 -7.110 16.706 1.00 97.56 749 GLN A N 1
ATOM 5908 C CA . GLN A 1 749 ? -17.275 -6.987 15.413 1.00 97.56 749 GLN A CA 1
ATOM 5909 C C . GLN A 1 749 ? -18.347 -5.898 15.418 1.00 97.56 749 GLN A C 1
ATOM 5911 O O . GLN A 1 749 ? -18.962 -5.596 16.441 1.00 97.56 749 GLN A O 1
ATOM 5916 N N . LEU A 1 750 ? -18.588 -5.315 14.246 1.00 98.25 750 LEU A N 1
ATOM 5917 C CA . LEU A 1 750 ? -19.639 -4.333 14.009 1.00 98.25 750 LEU A CA 1
ATOM 5918 C C . LEU A 1 750 ? -20.359 -4.647 12.695 1.00 98.25 750 LEU A C 1
ATOM 5920 O O . LEU A 1 750 ? -19.752 -4.640 11.628 1.00 98.25 750 LEU A O 1
ATOM 5924 N N . GLU A 1 751 ? -21.669 -4.839 12.769 1.00 98.12 751 GLU A N 1
ATOM 5925 C CA . GLU A 1 751 ? -22.565 -4.879 11.619 1.00 98.12 751 GLU A CA 1
ATOM 5926 C C . GLU A 1 751 ? -23.298 -3.543 11.481 1.00 98.12 751 GLU A C 1
ATOM 5928 O O . GLU A 1 751 ? -23.863 -3.016 12.442 1.00 98.12 751 GLU A O 1
ATOM 5933 N N . CYS A 1 752 ? -23.296 -3.004 10.264 1.00 97.75 752 CYS A N 1
ATOM 5934 C CA . CYS A 1 752 ? -24.008 -1.797 9.870 1.00 97.75 752 CYS A CA 1
ATOM 5935 C C . CYS A 1 752 ? -25.073 -2.165 8.838 1.00 97.75 752 CYS A C 1
ATOM 5937 O O . CYS A 1 752 ? -24.731 -2.472 7.699 1.00 97.75 752 CYS A O 1
ATOM 5939 N N . LEU A 1 753 ? -26.348 -2.076 9.207 1.00 97.12 753 LEU A N 1
ATOM 5940 C CA . LEU A 1 753 ? -27.485 -2.351 8.331 1.00 97.12 753 LEU A CA 1
ATOM 5941 C C . LEU A 1 753 ? -28.334 -1.090 8.180 1.00 97.12 753 LEU A C 1
ATOM 5943 O O . LEU A 1 753 ? -28.838 -0.575 9.173 1.00 97.12 753 LEU A O 1
ATOM 5947 N N . TYR A 1 754 ? -28.547 -0.574 6.971 1.00 96.25 754 TYR A N 1
ATOM 5948 C CA . TYR A 1 754 ? -29.367 0.631 6.809 1.00 96.25 754 TYR A CA 1
ATOM 5949 C C . TYR A 1 754 ? -30.117 0.727 5.485 1.00 96.25 754 TYR A C 1
ATOM 5951 O O . TYR A 1 754 ? -29.701 0.214 4.452 1.00 96.25 754 TYR A O 1
ATOM 5959 N N . SER A 1 755 ? -31.249 1.426 5.540 1.00 94.56 755 SER A N 1
ATOM 5960 C CA . SER A 1 755 ? -32.159 1.676 4.427 1.00 94.56 755 SER A CA 1
ATOM 5961 C C . SER A 1 755 ? -32.674 3.114 4.460 1.00 94.56 755 SER A C 1
ATOM 5963 O O . SER A 1 755 ? -32.870 3.712 5.524 1.00 94.56 755 SER A O 1
ATOM 5965 N N . GLY A 1 756 ? -32.883 3.688 3.278 1.00 88.75 756 GLY A N 1
ATOM 5966 C CA . GLY A 1 756 ? -33.408 5.042 3.137 1.00 88.75 756 GLY A CA 1
ATOM 5967 C C . GLY A 1 756 ? -34.914 5.127 3.365 1.00 88.75 756 GLY A C 1
ATOM 5968 O O . GLY A 1 756 ? -35.650 4.151 3.217 1.00 88.75 756 GLY A O 1
ATOM 5969 N N . SER A 1 757 ? -35.396 6.330 3.672 1.00 82.88 757 SER A N 1
ATOM 5970 C CA . SER A 1 757 ? -36.828 6.620 3.572 1.00 82.88 757 SER A CA 1
ATOM 5971 C C . SER A 1 757 ? -37.314 6.496 2.125 1.00 82.88 757 SER A C 1
ATOM 5973 O O . SER A 1 757 ? -36.589 6.810 1.179 1.00 82.88 757 SER A O 1
ATOM 5975 N N . ASN A 1 758 ? -38.553 6.039 1.942 1.00 78.69 758 ASN A N 1
ATOM 5976 C CA . ASN A 1 758 ? -39.133 5.824 0.616 1.00 78.69 758 ASN A CA 1
ATOM 5977 C C . ASN A 1 758 ? -40.379 6.691 0.370 1.00 78.69 758 ASN A C 1
ATOM 5979 O O . ASN A 1 758 ? -41.028 7.187 1.294 1.00 78.69 758 ASN A O 1
ATOM 5983 N N . LYS A 1 759 ? -40.743 6.861 -0.910 1.00 68.25 759 LYS A N 1
ATOM 5984 C CA . LYS A 1 759 ? -41.892 7.690 -1.336 1.00 68.25 759 LYS A CA 1
ATOM 5985 C C . LYS A 1 759 ? -43.241 7.184 -0.807 1.00 68.25 759 LYS A C 1
ATOM 5987 O O . LYS A 1 759 ? -44.201 7.945 -0.783 1.00 68.25 759 LYS A O 1
ATOM 5992 N N . THR A 1 760 ? -43.311 5.926 -0.370 1.00 71.81 760 THR A N 1
ATOM 5993 C CA . THR A 1 760 ? -44.498 5.309 0.242 1.00 71.81 760 THR A CA 1
ATOM 5994 C C . THR A 1 760 ? -44.666 5.646 1.730 1.00 71.81 760 THR A C 1
ATOM 5996 O O . THR A 1 760 ? -45.595 5.149 2.359 1.00 71.81 760 THR A O 1
ATOM 5999 N N . GLY A 1 761 ? -43.798 6.491 2.303 1.00 70.19 761 GLY A N 1
ATOM 6000 C CA . GLY A 1 761 ? -43.920 6.992 3.675 1.00 70.19 761 GLY A CA 1
ATOM 6001 C C . GLY A 1 761 ? -43.210 6.152 4.742 1.00 70.19 761 GLY A C 1
ATOM 6002 O O . GLY A 1 761 ? -43.371 6.435 5.930 1.00 70.19 761 GLY A O 1
ATOM 6003 N N . LYS A 1 762 ? -42.408 5.144 4.361 1.00 80.62 762 LYS A N 1
ATOM 6004 C CA . LYS A 1 762 ? -41.550 4.412 5.305 1.00 80.62 762 LYS A CA 1
ATOM 6005 C C . LYS A 1 762 ? -40.410 5.338 5.734 1.00 80.62 762 LYS A C 1
ATOM 6007 O O . LYS A 1 762 ? -39.712 5.900 4.886 1.00 80.62 762 LYS A O 1
ATOM 6012 N N . LYS A 1 763 ? -40.230 5.502 7.048 1.00 86.19 763 LYS A N 1
ATOM 6013 C CA . LYS A 1 763 ? -39.050 6.174 7.612 1.00 86.19 763 LYS A CA 1
ATOM 6014 C C . LYS A 1 763 ? -37.790 5.390 7.234 1.00 86.19 763 LYS A C 1
ATOM 6016 O O . LYS A 1 763 ? -37.849 4.169 7.112 1.00 86.19 763 LYS A O 1
ATOM 6021 N N . GLY A 1 764 ? -36.672 6.092 7.073 1.00 93.06 764 GLY A N 1
ATOM 6022 C CA . GLY A 1 764 ? -35.370 5.443 6.978 1.00 93.06 764 GLY A CA 1
ATOM 6023 C C . GLY A 1 764 ? -35.078 4.710 8.282 1.00 93.06 764 GLY A C 1
ATOM 6024 O O . GLY A 1 764 ? -35.450 5.189 9.359 1.00 93.06 764 GLY A O 1
ATOM 6025 N N . GLU A 1 765 ? -34.449 3.547 8.179 1.00 96.12 765 GLU A N 1
ATOM 6026 C CA . GLU A 1 765 ? -34.083 2.706 9.317 1.00 96.12 765 GLU A CA 1
ATOM 6027 C C . GLU A 1 765 ? -32.610 2.326 9.202 1.00 96.12 765 GLU A C 1
ATOM 6029 O O . GLU A 1 765 ? -32.171 1.880 8.144 1.00 96.12 765 GLU A O 1
ATOM 6034 N N . ALA A 1 766 ? -31.864 2.487 10.291 1.00 97.44 766 ALA A N 1
ATOM 6035 C CA . ALA A 1 766 ? -30.495 2.012 10.428 1.00 97.44 766 ALA A CA 1
ATOM 6036 C C . ALA A 1 766 ? -30.352 1.229 11.734 1.00 97.44 766 ALA A C 1
ATOM 6038 O O . ALA A 1 766 ? -30.865 1.648 12.769 1.00 97.44 766 ALA A O 1
ATOM 6039 N N . VAL A 1 767 ? -29.680 0.089 11.677 1.00 98.12 767 VAL A N 1
ATOM 6040 C CA . VAL A 1 767 ? -29.424 -0.831 12.778 1.00 98.12 767 VAL A CA 1
ATOM 6041 C C . VAL A 1 767 ? -27.926 -1.093 12.809 1.00 98.12 767 VAL A C 1
ATOM 6043 O O . VAL A 1 767 ? -27.344 -1.494 11.805 1.00 98.12 767 VAL A O 1
ATOM 6046 N N . PHE A 1 768 ? -27.309 -0.860 13.959 1.00 98.44 768 PHE A N 1
ATOM 6047 C CA . PHE A 1 768 ? -25.903 -1.162 14.190 1.00 98.44 768 PHE A CA 1
ATOM 6048 C C . PHE A 1 768 ? -25.805 -2.171 15.326 1.00 98.44 768 PHE A C 1
ATOM 6050 O O . PHE A 1 768 ? -26.390 -1.941 16.388 1.00 98.44 768 PHE A O 1
ATOM 6057 N N . ARG A 1 769 ? -25.101 -3.281 15.092 1.00 98.31 769 ARG A N 1
ATOM 6058 C CA . ARG A 1 769 ? -24.937 -4.390 16.045 1.00 98.31 769 ARG A CA 1
ATOM 6059 C C . ARG A 1 769 ? -23.457 -4.597 16.330 1.00 98.31 769 ARG A C 1
ATOM 6061 O O . ARG A 1 769 ? -22.683 -4.724 15.390 1.00 98.31 769 ARG A O 1
ATOM 6068 N N . SER A 1 770 ? -23.054 -4.621 17.596 1.00 98.19 770 SER A N 1
ATOM 6069 C CA . SER A 1 770 ? -21.657 -4.845 17.979 1.00 98.19 770 SER A CA 1
ATOM 6070 C C . SER A 1 770 ? -21.541 -5.524 19.335 1.00 98.19 770 SER A C 1
ATOM 6072 O O . SER A 1 770 ? -22.277 -5.208 20.267 1.00 98.19 770 SER A O 1
ATOM 6074 N N . ASP A 1 771 ? -20.579 -6.427 19.467 1.00 97.38 771 ASP A N 1
ATOM 6075 C CA . ASP A 1 771 ? -20.194 -7.042 20.742 1.00 97.38 771 ASP A CA 1
ATOM 6076 C C . ASP A 1 771 ? -19.490 -6.046 21.689 1.00 97.38 771 ASP A C 1
ATOM 6078 O O . ASP A 1 771 ? -19.414 -6.296 22.891 1.00 97.38 771 ASP A O 1
ATOM 6082 N N . ASN A 1 772 ? -19.083 -4.868 21.195 1.00 97.19 772 ASN A N 1
ATOM 6083 C CA . ASN A 1 772 ? -18.518 -3.779 21.989 1.00 97.19 772 ASN A CA 1
ATOM 6084 C C . ASN A 1 772 ? -19.511 -2.617 22.192 1.00 97.19 772 ASN A C 1
ATOM 6086 O O . ASN A 1 772 ? -19.912 -1.929 21.249 1.00 97.19 772 ASN A O 1
ATOM 6090 N N . ILE A 1 773 ? -19.860 -2.328 23.448 1.00 96.31 773 ILE A N 1
ATOM 6091 C CA . ILE A 1 773 ? -20.780 -1.232 23.793 1.00 96.31 773 ILE A CA 1
ATOM 6092 C C . ILE A 1 773 ? -20.197 0.161 23.511 1.00 96.31 773 ILE A C 1
ATOM 6094 O O . ILE A 1 773 ? -20.953 1.077 23.174 1.00 96.31 773 ILE A O 1
ATOM 6098 N N . SER A 1 774 ? -18.874 0.337 23.595 1.00 96.81 774 SER A N 1
ATOM 6099 C CA . SER A 1 774 ? -18.238 1.628 23.304 1.00 96.81 774 SER A CA 1
ATOM 6100 C C . SER A 1 774 ? -18.359 1.989 21.828 1.00 96.81 774 SER A C 1
ATOM 6102 O O . SER A 1 774 ? -18.681 3.132 21.505 1.00 96.81 774 SER A O 1
ATOM 6104 N N . THR A 1 775 ? -18.257 1.007 20.926 1.00 97.25 775 THR A N 1
ATOM 6105 C CA . THR A 1 775 ? -18.532 1.195 19.491 1.00 97.25 775 THR A CA 1
ATOM 6106 C C . THR A 1 775 ? -19.946 1.741 19.265 1.00 97.25 775 THR A C 1
ATOM 6108 O O . THR A 1 775 ? -20.139 2.716 18.533 1.00 97.25 775 THR A O 1
ATOM 6111 N N . ILE A 1 776 ? -20.944 1.176 19.955 1.00 97.81 776 ILE A N 1
ATOM 6112 C CA . ILE A 1 776 ? -22.338 1.639 19.890 1.00 97.81 776 ILE A CA 1
ATOM 6113 C C . ILE A 1 776 ? -22.500 3.048 20.488 1.00 97.81 776 ILE A C 1
ATOM 6115 O O . ILE A 1 776 ? -23.228 3.871 19.925 1.00 97.81 776 ILE A O 1
ATOM 6119 N N . SER A 1 777 ? -21.815 3.357 21.596 1.00 97.06 777 SER A N 1
ATOM 6120 C CA . SER A 1 777 ? -21.809 4.697 22.212 1.00 97.06 777 SER A CA 1
ATOM 6121 C C . SER A 1 777 ? -21.263 5.758 21.254 1.00 97.06 777 SER A C 1
ATOM 6123 O O . SER A 1 777 ? -21.900 6.796 21.050 1.00 97.06 777 SER A O 1
ATOM 6125 N N . ILE A 1 778 ? -20.128 5.472 20.608 1.00 97.50 778 ILE A N 1
ATOM 6126 C CA . ILE A 1 778 ? -19.481 6.365 19.640 1.00 97.50 778 ILE A CA 1
ATOM 6127 C C . ILE A 1 778 ? -20.405 6.606 18.442 1.00 97.50 778 ILE A C 1
ATOM 6129 O O . ILE A 1 778 ? -20.670 7.760 18.094 1.00 97.50 778 ILE A O 1
ATOM 6133 N N . LEU A 1 779 ? -20.960 5.543 17.843 1.00 97.81 779 LEU A N 1
ATOM 6134 C CA . LEU A 1 779 ? -21.891 5.667 16.714 1.00 97.81 779 LEU A CA 1
ATOM 6135 C C . LEU A 1 779 ? -23.120 6.492 17.082 1.00 97.81 779 LEU A C 1
ATOM 6137 O O . LEU A 1 779 ? -23.495 7.398 16.338 1.00 97.81 779 LEU A O 1
ATOM 6141 N N . LYS A 1 780 ? -23.727 6.229 18.243 1.00 96.50 780 LYS A N 1
ATOM 6142 C CA . LYS A 1 780 ? -24.873 7.000 18.734 1.00 96.50 780 LYS A CA 1
ATOM 6143 C C . LYS A 1 780 ? -24.551 8.489 18.788 1.00 96.50 780 LYS A C 1
ATOM 6145 O O . LYS A 1 780 ? -25.321 9.298 18.266 1.00 96.50 780 LYS A O 1
ATOM 6150 N N . ASP A 1 781 ? -23.438 8.854 19.416 1.00 95.94 781 ASP A N 1
ATOM 6151 C CA . ASP A 1 781 ? -23.066 10.251 19.621 1.00 95.94 781 ASP A CA 1
ATOM 6152 C C . ASP A 1 781 ? -22.764 10.952 18.289 1.00 95.94 781 ASP A C 1
ATOM 6154 O O . ASP A 1 781 ? -23.246 12.063 18.052 1.00 95.94 781 ASP A O 1
ATOM 6158 N N . VAL A 1 782 ? -22.009 10.309 17.394 1.00 96.94 782 VAL A N 1
ATOM 6159 C CA . VAL A 1 782 ? -21.625 10.897 16.102 1.00 96.94 782 VAL A CA 1
ATOM 6160 C C . VAL A 1 782 ? -22.815 10.997 15.151 1.00 96.94 782 VAL A C 1
ATOM 6162 O O . VAL A 1 782 ? -23.068 12.073 14.610 1.00 96.94 782 VAL A O 1
ATOM 6165 N N . LEU A 1 783 ? -23.601 9.931 14.988 1.00 97.06 783 LEU A N 1
ATOM 6166 C CA . LEU A 1 783 ? -24.756 9.932 14.082 1.00 97.06 783 LEU A CA 1
ATOM 6167 C C . LEU A 1 783 ? -25.830 10.927 14.543 1.00 97.06 783 LEU A C 1
ATOM 6169 O O . LEU A 1 783 ? -26.430 11.622 13.723 1.00 97.06 783 LEU A O 1
ATOM 6173 N N . THR A 1 784 ? -26.026 11.078 15.857 1.00 95.94 784 THR A N 1
ATOM 6174 C CA . THR A 1 784 ? -26.936 12.099 16.403 1.00 95.94 784 THR A CA 1
ATOM 6175 C C . THR A 1 784 ? -26.431 13.515 16.118 1.00 95.94 784 THR A C 1
ATOM 6177 O O . THR A 1 784 ? -27.228 14.396 15.774 1.00 95.94 784 THR A O 1
ATOM 6180 N N . LYS A 1 785 ? -25.114 13.756 16.213 1.00 96.31 785 LYS A N 1
ATOM 6181 C CA . LYS A 1 785 ? -24.504 15.043 15.836 1.00 96.31 785 LYS A CA 1
ATOM 6182 C C . LYS A 1 785 ? -24.694 15.332 14.343 1.00 96.31 785 LYS A C 1
ATOM 6184 O O . LYS A 1 785 ? -25.122 16.436 14.008 1.00 96.31 785 LYS A O 1
ATOM 6189 N N . GLU A 1 786 ? -24.447 14.363 13.462 1.00 96.00 786 GLU A N 1
ATOM 6190 C CA . GLU A 1 786 ? -24.625 14.527 12.009 1.00 96.00 786 GLU A CA 1
ATOM 6191 C C . GLU A 1 786 ? -26.086 14.788 11.619 1.00 96.00 786 GLU A C 1
ATOM 6193 O O . GLU A 1 786 ? -26.381 15.728 10.872 1.00 96.00 786 GLU A O 1
ATOM 6198 N N . ALA A 1 787 ? -27.028 14.050 12.208 1.00 94.94 787 ALA A N 1
ATOM 6199 C CA . ALA A 1 787 ? -28.450 14.304 12.007 1.00 94.94 787 ALA A CA 1
ATOM 6200 C C . ALA A 1 787 ? -28.855 15.705 12.493 1.00 94.94 787 ALA A C 1
ATOM 6202 O O . ALA A 1 787 ? -29.572 16.424 11.793 1.00 94.94 787 ALA A O 1
ATOM 6203 N N . THR A 1 788 ? -28.328 16.148 13.640 1.00 95.69 788 THR A N 1
ATOM 6204 C CA . THR A 1 788 ? -28.576 17.497 14.175 1.00 95.69 788 THR A CA 1
ATOM 6205 C C . THR A 1 788 ? -28.033 18.587 13.246 1.00 95.69 788 THR A C 1
ATOM 6207 O O . THR A 1 788 ? -28.744 19.560 12.984 1.00 95.69 788 THR A O 1
ATOM 6210 N N . LYS A 1 789 ? -26.832 18.413 12.668 1.00 95.44 789 LYS A N 1
ATOM 6211 C CA . LYS A 1 789 ? -26.266 19.336 11.659 1.00 95.44 789 LYS A CA 1
ATOM 6212 C C . LYS A 1 789 ? -27.189 19.494 10.446 1.00 95.44 789 LYS A C 1
ATOM 6214 O O . LYS A 1 789 ? -27.306 20.589 9.898 1.00 95.44 789 LYS A O 1
ATOM 6219 N N . LYS A 1 790 ? -27.876 18.419 10.049 1.00 93.81 790 LYS A N 1
ATOM 6220 C CA . LYS A 1 790 ? -28.856 18.403 8.949 1.00 93.81 790 LYS A CA 1
ATOM 6221 C C . LYS A 1 790 ? -30.291 18.718 9.386 1.00 93.81 790 LYS A C 1
ATOM 6223 O O . LYS A 1 790 ? -31.178 18.758 8.540 1.00 93.81 790 LYS A O 1
ATOM 6228 N N . LYS A 1 791 ? -30.527 18.992 10.676 1.00 95.06 791 LYS A N 1
ATOM 6229 C CA . LYS A 1 791 ? -31.859 19.216 11.274 1.00 95.06 791 LYS A CA 1
ATOM 6230 C C . LYS A 1 791 ? -32.823 18.034 11.079 1.00 95.06 791 LYS A C 1
ATOM 6232 O O . LYS A 1 791 ? -34.036 18.227 11.014 1.00 95.06 791 LYS A O 1
ATOM 6237 N N . ILE A 1 792 ? -32.294 16.814 11.010 1.00 93.50 792 ILE A N 1
ATOM 6238 C CA . ILE A 1 792 ? -33.074 15.578 10.929 1.00 93.50 792 ILE A CA 1
ATOM 6239 C C . ILE A 1 792 ? -33.317 15.066 12.346 1.00 93.50 792 ILE A C 1
ATOM 6241 O O . ILE A 1 792 ? -32.385 14.862 13.122 1.00 93.50 792 ILE A O 1
ATOM 6245 N N . ARG A 1 793 ? -34.588 14.844 12.692 1.00 92.81 793 ARG A N 1
ATOM 6246 C CA . ARG A 1 793 ? -34.961 14.222 13.964 1.00 92.81 793 ARG A CA 1
ATOM 6247 C C . ARG A 1 793 ? -34.852 12.704 13.839 1.00 92.81 793 ARG A C 1
ATOM 6249 O O . ARG A 1 793 ? -35.498 12.116 12.971 1.00 92.81 793 ARG A O 1
ATOM 6256 N N . LEU A 1 794 ? -34.066 12.099 14.726 1.00 94.62 794 LEU A N 1
ATOM 6257 C CA . LEU A 1 794 ? -33.937 10.652 14.860 1.00 94.62 794 LEU A CA 1
ATOM 6258 C C . LEU A 1 794 ? -34.711 10.159 16.083 1.00 94.62 794 LEU A C 1
ATOM 6260 O O . LEU A 1 794 ? -34.611 10.735 17.166 1.00 94.62 794 LEU A O 1
ATOM 6264 N N . ASP A 1 795 ? -35.449 9.073 15.899 1.00 96.06 795 ASP A N 1
ATOM 6265 C CA . ASP A 1 795 ? -35.985 8.241 16.965 1.00 96.06 795 ASP A CA 1
ATOM 6266 C C . ASP A 1 795 ? -34.969 7.110 17.206 1.00 96.06 795 ASP A C 1
ATOM 6268 O O . ASP A 1 795 ? -34.704 6.306 16.307 1.00 96.06 795 ASP A O 1
ATOM 6272 N N . ILE A 1 796 ? -34.358 7.093 18.394 1.00 95.94 796 ILE A N 1
ATOM 6273 C CA . ILE A 1 796 ? -33.245 6.203 18.755 1.00 95.94 796 ILE A CA 1
ATOM 6274 C C . ILE A 1 796 ? -33.718 5.199 19.801 1.00 95.94 796 ILE A C 1
ATOM 6276 O O . ILE A 1 796 ? -34.193 5.590 20.866 1.00 95.94 796 ILE A O 1
ATOM 6280 N N . THR A 1 797 ? -33.529 3.916 19.525 1.00 96.69 797 THR A N 1
ATOM 6281 C CA . THR A 1 797 ? -33.756 2.816 20.469 1.00 96.69 797 THR A CA 1
ATOM 6282 C C . THR A 1 797 ? -32.501 1.967 20.555 1.00 96.69 797 THR A C 1
ATOM 6284 O O . THR A 1 797 ? -31.816 1.797 19.551 1.00 96.69 797 THR A O 1
ATOM 6287 N N . TYR A 1 798 ? -32.194 1.425 21.724 1.00 95.06 798 TYR A N 1
ATOM 6288 C CA . TYR A 1 798 ? -31.041 0.552 21.911 1.00 95.06 798 TYR A CA 1
ATOM 6289 C C . TYR A 1 798 ? -31.408 -0.640 22.789 1.00 95.06 798 TYR A C 1
ATOM 6291 O O . TYR A 1 798 ? -32.295 -0.533 23.636 1.00 95.06 798 TYR A O 1
ATOM 6299 N N . ASP A 1 799 ? -30.715 -1.746 22.562 1.00 95.88 799 ASP A N 1
ATOM 6300 C CA . ASP A 1 799 ? -30.809 -2.994 23.307 1.00 95.88 799 ASP A CA 1
ATOM 6301 C C . ASP A 1 799 ? -29.389 -3.435 23.672 1.00 95.88 799 ASP A C 1
ATOM 6303 O O . ASP A 1 799 ? -28.527 -3.536 22.798 1.00 95.88 799 ASP A O 1
ATOM 6307 N N . ILE A 1 800 ? -29.120 -3.591 24.966 1.00 95.19 800 ILE A N 1
ATOM 6308 C CA . ILE A 1 800 ? -27.775 -3.819 25.501 1.00 95.19 800 ILE A CA 1
ATOM 6309 C C . ILE A 1 800 ? -27.733 -5.218 26.100 1.00 95.19 800 ILE A C 1
ATOM 6311 O O . ILE A 1 800 ? -28.473 -5.517 27.038 1.00 95.19 800 ILE A O 1
ATOM 6315 N N . ALA A 1 801 ? -26.837 -6.054 25.584 1.00 94.56 801 ALA A N 1
ATOM 6316 C CA . ALA A 1 801 ? -26.621 -7.392 26.105 1.00 94.56 801 ALA A CA 1
ATOM 6317 C C . ALA A 1 801 ? -25.687 -7.308 27.320 1.00 94.56 801 ALA A C 1
ATOM 6319 O O . ALA A 1 801 ? -24.506 -7.007 27.176 1.00 94.56 801 ALA A O 1
ATOM 6320 N N . GLU A 1 802 ? -26.183 -7.587 28.531 1.00 89.19 802 GLU A N 1
ATOM 6321 C CA . GLU A 1 802 ? -25.349 -7.518 29.750 1.00 89.19 802 GLU A CA 1
ATOM 6322 C C . GLU A 1 802 ? -24.133 -8.468 29.683 1.00 89.19 802 GLU A C 1
ATOM 6324 O O . GLU A 1 802 ? -23.078 -8.154 30.233 1.00 89.19 802 GLU A O 1
ATOM 6329 N N . GLU A 1 803 ? -24.242 -9.579 28.942 1.00 93.88 803 GLU A N 1
ATOM 6330 C CA . GLU A 1 803 ? -23.154 -10.537 28.692 1.00 93.88 803 GLU A CA 1
ATOM 6331 C C . GLU A 1 803 ? -22.045 -9.993 27.767 1.00 93.88 803 GLU A C 1
ATOM 6333 O O . GLU A 1 803 ? -20.937 -10.530 27.750 1.00 93.88 803 GLU A O 1
ATOM 6338 N N . SER A 1 804 ? -22.279 -8.896 27.035 1.00 95.19 804 SER A N 1
ATOM 6339 C CA . SER A 1 804 ? -21.270 -8.326 26.130 1.00 95.19 804 SER A CA 1
ATOM 6340 C C . SER A 1 804 ? -20.073 -7.737 26.879 1.00 95.19 804 SER A C 1
ATOM 6342 O O . SER A 1 804 ? -18.961 -7.683 26.355 1.00 95.19 804 SER A O 1
ATOM 6344 N N . ILE A 1 805 ? -20.293 -7.275 28.113 1.00 94.56 805 ILE A N 1
ATOM 6345 C CA . ILE A 1 805 ? -19.261 -6.680 28.963 1.00 94.56 805 ILE A CA 1
ATOM 6346 C C . ILE A 1 805 ? -18.239 -7.732 29.404 1.00 94.56 805 ILE A C 1
ATOM 6348 O O . ILE A 1 805 ? -17.062 -7.555 29.082 1.00 94.56 805 ILE A O 1
ATOM 6352 N N . PRO A 1 806 ? -18.626 -8.832 30.088 1.00 94.88 806 PRO A N 1
ATOM 6353 C CA . PRO A 1 806 ? -17.671 -9.881 30.420 1.00 94.88 806 PRO A CA 1
ATOM 6354 C C . PRO A 1 806 ? -17.055 -10.497 29.160 1.00 94.88 806 PRO A C 1
ATOM 6356 O O . PRO A 1 806 ? -15.871 -10.814 29.179 1.00 94.88 806 PRO A O 1
ATOM 6359 N N . TYR A 1 807 ? -17.790 -10.603 28.048 1.00 95.56 807 TYR A N 1
ATOM 6360 C CA . TYR A 1 807 ? -17.220 -11.050 26.773 1.00 95.56 807 TYR A CA 1
ATOM 6361 C C . TYR A 1 807 ? -16.077 -10.139 26.290 1.00 95.56 807 TYR A C 1
ATOM 6363 O O . TYR A 1 807 ? -14.968 -10.614 26.053 1.00 95.56 807 TYR A O 1
ATOM 6371 N N . THR A 1 808 ? -16.298 -8.822 26.236 1.00 95.44 808 THR A N 1
ATOM 6372 C CA . THR A 1 808 ? -15.270 -7.850 25.817 1.00 95.44 808 THR A CA 1
ATOM 6373 C C . THR A 1 808 ? -14.080 -7.827 26.781 1.00 95.44 808 THR A C 1
ATOM 6375 O O . THR A 1 808 ? -12.930 -7.781 26.347 1.00 95.44 808 THR A O 1
ATOM 6378 N N . LEU A 1 809 ? -14.323 -7.913 28.094 1.00 95.69 809 LEU A N 1
ATOM 6379 C CA . LEU A 1 809 ? -13.251 -7.994 29.093 1.00 95.69 809 LEU A CA 1
ATOM 6380 C C . LEU A 1 809 ? -12.406 -9.269 28.932 1.00 95.69 809 LEU A C 1
ATOM 6382 O O . LEU A 1 809 ? -11.190 -9.204 29.093 1.00 95.69 809 LEU A O 1
ATOM 6386 N N . ASN A 1 810 ? -13.015 -10.397 28.553 1.00 95.69 810 ASN A N 1
ATOM 6387 C CA . ASN A 1 810 ? -12.289 -11.631 28.236 1.00 95.69 810 ASN A CA 1
ATOM 6388 C C . ASN A 1 810 ? -11.442 -11.513 26.958 1.00 95.69 810 ASN A C 1
ATOM 6390 O O . ASN A 1 810 ? -10.376 -12.116 26.897 1.00 95.69 810 ASN A O 1
ATOM 6394 N N . LEU A 1 811 ? -11.856 -10.718 25.964 1.00 94.62 811 LEU A N 1
ATOM 6395 C CA . LEU A 1 811 ? -11.021 -10.424 24.788 1.00 94.62 811 LEU A CA 1
ATOM 6396 C C . LEU A 1 811 ? -9.817 -9.534 25.140 1.00 94.62 811 LEU A C 1
ATOM 6398 O O . LEU A 1 811 ? -8.727 -9.699 24.592 1.00 94.62 811 LEU A O 1
ATOM 6402 N N . ILE A 1 812 ? -10.000 -8.595 26.072 1.00 94.31 812 ILE A N 1
ATOM 6403 C CA . ILE A 1 812 ? -8.941 -7.691 26.546 1.00 94.31 812 ILE A CA 1
ATOM 6404 C C . ILE A 1 812 ? -7.951 -8.415 27.471 1.00 94.31 812 ILE A C 1
ATOM 6406 O O . ILE A 1 812 ? -6.757 -8.104 27.458 1.00 94.31 812 ILE A O 1
ATOM 6410 N N . HIS A 1 813 ? -8.429 -9.381 28.259 1.00 94.81 813 HIS A N 1
ATOM 6411 C CA . HIS A 1 813 ? -7.672 -10.041 29.323 1.00 94.81 813 HIS A CA 1
ATOM 6412 C C . HIS A 1 813 ? -6.304 -10.596 28.884 1.00 94.81 813 HIS A C 1
ATOM 6414 O O . HIS A 1 813 ? -5.315 -10.182 29.492 1.00 94.81 813 HIS A O 1
ATOM 6420 N N . PRO A 1 814 ? -6.179 -11.413 27.816 1.00 94.25 814 PRO A N 1
ATOM 6421 C CA . PRO A 1 814 ? -4.882 -11.940 27.388 1.00 94.25 814 PRO A CA 1
ATOM 6422 C C . PRO A 1 814 ? -3.879 -10.839 27.027 1.00 94.25 814 PRO A C 1
ATOM 6424 O O . PRO A 1 814 ? -2.689 -10.955 27.311 1.00 94.25 814 PRO A O 1
ATOM 6427 N N . LYS A 1 815 ? -4.358 -9.739 26.426 1.00 91.88 815 LYS A N 1
ATOM 6428 C CA . LYS A 1 815 ? -3.510 -8.606 26.030 1.00 91.88 815 LYS A CA 1
ATOM 6429 C C . LYS A 1 815 ? -2.989 -7.875 27.267 1.00 91.88 815 LYS A C 1
ATOM 6431 O O . LYS A 1 815 ? -1.814 -7.531 27.320 1.00 91.88 815 LYS A O 1
ATOM 6436 N N . LEU A 1 816 ? -3.838 -7.665 28.271 1.00 92.25 816 LEU A N 1
ATOM 6437 C CA . LEU A 1 816 ? -3.458 -6.993 29.514 1.00 92.25 816 LEU A CA 1
ATOM 6438 C C . LEU A 1 816 ? -2.541 -7.873 30.379 1.00 92.25 816 LEU A C 1
ATOM 6440 O O . LEU A 1 816 ? -1.503 -7.399 30.841 1.00 92.25 816 LEU A O 1
ATOM 6444 N N . GLU A 1 817 ? -2.868 -9.158 30.533 1.00 93.19 817 GLU A N 1
ATOM 6445 C CA . GLU A 1 817 ? -2.047 -10.127 31.266 1.00 93.19 817 GLU A CA 1
ATOM 6446 C C . GLU A 1 817 ? -0.639 -10.233 30.671 1.00 93.19 817 GLU A C 1
ATOM 6448 O O . GLU A 1 817 ? 0.345 -10.150 31.407 1.00 93.19 817 GLU A O 1
ATOM 6453 N N . TYR A 1 818 ? -0.534 -10.329 29.342 1.00 92.50 818 TYR A N 1
ATOM 6454 C CA . TYR A 1 818 ? 0.750 -10.354 28.648 1.00 92.50 818 TYR A CA 1
ATOM 6455 C C . TYR A 1 818 ? 1.601 -9.118 28.973 1.00 92.50 818 TYR A C 1
ATOM 6457 O O . TYR A 1 818 ? 2.769 -9.250 29.341 1.00 92.50 818 TYR A O 1
ATOM 6465 N N . GLN A 1 819 ? 1.017 -7.915 28.901 1.00 91.38 819 GLN A N 1
ATOM 6466 C CA . GLN A 1 819 ? 1.744 -6.678 29.199 1.00 91.38 819 GLN A CA 1
ATOM 6467 C C . GLN A 1 819 ? 2.194 -6.627 30.668 1.00 91.38 819 GLN A C 1
ATOM 6469 O O . GLN A 1 819 ? 3.334 -6.252 30.939 1.00 91.38 819 GLN A O 1
ATOM 6474 N N . LEU A 1 820 ? 1.364 -7.054 31.625 1.00 90.00 820 LEU A N 1
ATOM 6475 C CA . LEU A 1 820 ? 1.758 -7.121 33.040 1.00 90.00 820 LEU A CA 1
ATOM 6476 C C . LEU A 1 820 ? 2.848 -8.174 33.299 1.00 90.00 820 LEU A C 1
ATOM 6478 O O . LEU A 1 820 ? 3.757 -7.944 34.102 1.00 90.00 820 LEU A O 1
ATOM 6482 N N . LEU A 1 821 ? 2.786 -9.322 32.621 1.00 90.81 821 LEU A N 1
ATOM 6483 C CA . LEU A 1 821 ? 3.801 -10.368 32.724 1.00 90.81 821 LEU A CA 1
ATOM 6484 C C . LEU A 1 821 ? 5.137 -9.913 32.124 1.00 90.81 821 LEU A C 1
ATOM 6486 O O . LEU A 1 821 ? 6.184 -10.182 32.713 1.00 90.81 821 LEU A O 1
ATOM 6490 N N . LEU A 1 822 ? 5.112 -9.174 31.012 1.00 92.25 822 LEU A N 1
ATOM 6491 C CA . LEU A 1 822 ? 6.301 -8.591 30.390 1.00 92.25 822 LEU A CA 1
ATOM 6492 C C . LEU A 1 822 ? 7.071 -7.696 31.376 1.00 92.25 822 LEU A C 1
ATOM 6494 O O . LEU A 1 822 ? 8.287 -7.844 31.495 1.00 92.25 822 LEU A O 1
ATOM 6498 N N . ALA A 1 823 ? 6.381 -6.847 32.154 1.00 89.75 823 ALA A N 1
ATOM 6499 C CA . ALA A 1 823 ? 7.025 -6.050 33.210 1.00 89.75 823 ALA A CA 1
ATOM 6500 C C . ALA A 1 823 ? 7.766 -6.935 34.217 1.00 89.75 823 ALA A C 1
ATOM 6502 O O . ALA A 1 823 ? 8.921 -6.670 34.550 1.00 89.75 823 ALA A O 1
ATOM 6503 N N . LYS A 1 824 ? 7.103 -7.993 34.699 1.00 90.44 824 LYS A N 1
ATOM 6504 C CA . LYS A 1 824 ? 7.675 -8.911 35.692 1.00 90.44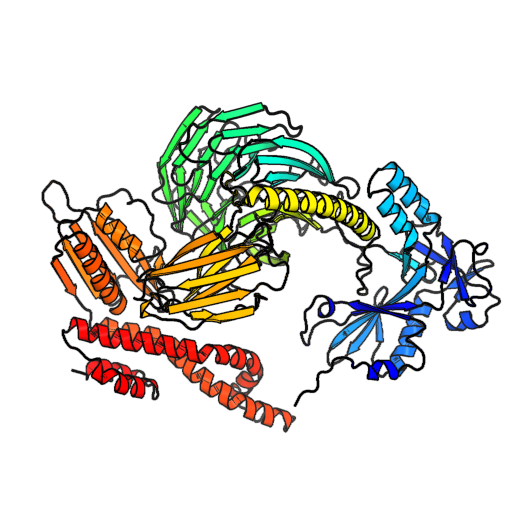 824 LYS A CA 1
ATOM 6505 C C . LYS A 1 824 ? 8.890 -9.649 35.135 1.00 90.44 824 LYS A C 1
ATOM 6507 O O . LYS A 1 824 ? 9.903 -9.734 35.820 1.00 90.44 824 LYS A O 1
ATOM 6512 N N . LYS A 1 825 ? 8.821 -10.135 33.890 1.00 92.69 825 LYS A N 1
ATOM 6513 C CA . LYS A 1 825 ? 9.951 -10.799 33.221 1.00 92.69 825 LYS A CA 1
ATOM 6514 C C . LYS A 1 825 ? 11.149 -9.860 33.100 1.00 92.69 825 LYS A C 1
ATOM 6516 O O . LYS A 1 825 ? 12.254 -10.235 33.476 1.00 92.69 825 LYS A O 1
ATOM 6521 N N . VAL A 1 826 ? 10.929 -8.624 32.652 1.00 92.69 826 VAL A N 1
ATOM 6522 C CA . VAL A 1 826 ? 12.003 -7.640 32.436 1.00 92.69 826 VAL A CA 1
ATOM 6523 C C . VAL A 1 826 ? 12.678 -7.226 33.742 1.00 92.69 826 VAL A C 1
ATOM 6525 O O . VAL A 1 826 ? 13.897 -7.078 33.768 1.00 92.69 826 VAL A O 1
ATOM 6528 N N . GLN A 1 827 ? 11.926 -7.127 34.843 1.00 92.69 827 GLN A N 1
ATOM 6529 C CA . GLN A 1 827 ? 12.489 -6.885 36.179 1.00 92.69 827 GLN A CA 1
ATOM 6530 C C . GLN A 1 827 ? 13.470 -7.979 36.633 1.00 92.69 827 GLN A C 1
ATOM 6532 O O . GLN A 1 827 ? 14.362 -7.698 37.431 1.00 92.69 827 GLN A O 1
ATOM 6537 N N . LEU A 1 828 ? 13.327 -9.213 36.135 1.00 93.69 828 LEU A N 1
ATOM 6538 C CA . LEU A 1 828 ? 14.206 -10.334 36.479 1.00 93.69 828 LEU A CA 1
ATOM 6539 C C . LEU A 1 828 ? 15.459 -10.415 35.596 1.00 93.69 828 LEU A C 1
ATOM 6541 O O . LEU A 1 828 ? 16.441 -11.021 36.018 1.00 93.69 828 LEU A O 1
ATOM 6545 N N . ILE A 1 829 ? 15.452 -9.811 34.401 1.00 92.88 829 ILE A N 1
ATOM 6546 C CA . ILE A 1 829 ? 16.526 -9.970 33.404 1.00 92.88 829 ILE A CA 1
ATOM 6547 C C . ILE A 1 829 ? 17.890 -9.584 33.971 1.00 92.88 829 ILE A C 1
ATOM 6549 O O . ILE A 1 829 ? 18.838 -10.347 33.816 1.00 92.88 829 ILE A O 1
ATOM 6553 N N . ASP A 1 830 ? 18.001 -8.434 34.638 1.00 90.56 830 ASP A N 1
ATOM 6554 C CA . ASP A 1 830 ? 19.295 -7.952 35.135 1.00 90.56 830 ASP A CA 1
ATOM 6555 C C . ASP A 1 830 ? 19.871 -8.891 36.204 1.00 90.56 830 ASP A C 1
ATOM 6557 O O . ASP A 1 830 ? 21.051 -9.239 36.152 1.00 90.56 830 ASP A O 1
ATOM 6561 N N . ALA A 1 831 ? 19.022 -9.385 37.111 1.00 91.12 831 ALA A N 1
ATOM 6562 C CA . ALA A 1 831 ? 19.422 -10.337 38.144 1.00 91.12 831 ALA A CA 1
ATOM 6563 C C . ALA A 1 831 ? 19.816 -11.701 37.549 1.00 91.12 831 ALA A C 1
ATOM 6565 O O . ALA A 1 831 ? 20.802 -12.307 37.968 1.00 91.12 831 ALA A O 1
ATOM 6566 N N . LEU A 1 832 ? 19.072 -12.183 36.547 1.00 89.56 832 LEU A N 1
ATOM 6567 C CA . LEU A 1 832 ? 19.375 -13.434 35.848 1.00 89.56 832 LEU A CA 1
ATOM 6568 C C . LEU A 1 832 ? 20.666 -13.325 35.023 1.00 89.56 832 LEU A C 1
ATOM 6570 O O . LEU A 1 832 ? 21.487 -14.244 35.057 1.00 89.56 832 LEU A O 1
ATOM 6574 N N . LYS A 1 833 ? 20.888 -12.190 34.342 1.00 89.19 833 LYS A N 1
ATOM 6575 C CA . LYS A 1 833 ? 22.141 -11.888 33.632 1.00 89.19 833 LYS A CA 1
ATOM 6576 C C . LYS A 1 833 ? 23.312 -11.879 34.617 1.00 89.19 833 LYS A C 1
ATOM 6578 O O . LYS A 1 833 ? 24.315 -12.534 34.346 1.00 89.19 833 LYS A O 1
ATOM 6583 N N . GLU A 1 834 ? 23.173 -11.242 35.778 1.00 89.31 834 GLU A N 1
ATOM 6584 C CA . GLU A 1 834 ? 24.202 -11.239 36.828 1.00 89.31 834 GLU A CA 1
ATOM 6585 C C . GLU A 1 834 ? 24.524 -12.658 37.335 1.00 89.31 834 GLU A C 1
ATOM 6587 O O . GLU A 1 834 ? 25.689 -13.059 37.352 1.00 89.31 834 GLU A O 1
ATOM 6592 N N . LEU A 1 835 ? 23.505 -13.466 37.646 1.00 86.88 835 LEU A N 1
ATOM 6593 C CA . LEU A 1 835 ? 23.671 -14.868 38.052 1.00 86.88 835 LEU A CA 1
ATOM 6594 C C . LEU A 1 835 ? 24.383 -15.712 36.980 1.00 86.88 835 LEU A C 1
ATOM 6596 O O . LEU A 1 835 ? 25.284 -16.484 37.304 1.00 86.88 835 LEU A O 1
ATOM 6600 N N . SER A 1 836 ? 24.027 -15.534 35.704 1.00 82.88 836 SER A N 1
ATOM 6601 C CA . SER A 1 836 ? 24.632 -16.270 34.581 1.00 82.88 836 SER A CA 1
ATOM 6602 C C . SER A 1 836 ? 26.102 -15.918 34.329 1.00 82.88 836 SER A C 1
ATOM 6604 O O . SER A 1 836 ? 26.853 -16.727 33.793 1.00 82.88 836 SER A O 1
ATOM 6606 N N . VAL A 1 837 ? 26.534 -14.715 34.721 1.00 83.88 837 VAL A N 1
ATOM 6607 C CA . VAL A 1 837 ? 27.930 -14.274 34.588 1.00 83.88 837 VAL A CA 1
ATOM 6608 C C . VAL A 1 837 ? 28.809 -14.887 35.682 1.00 83.88 837 VAL A C 1
ATOM 6610 O O . VAL A 1 837 ? 30.005 -15.099 35.466 1.00 83.88 837 VAL A O 1
ATOM 6613 N N . HIS A 1 838 ? 28.236 -15.172 36.852 1.00 78.44 838 HIS A N 1
ATOM 6614 C CA . HIS A 1 838 ? 28.966 -15.694 38.006 1.00 78.44 838 HIS A CA 1
ATOM 6615 C C . HIS A 1 838 ? 29.029 -17.223 38.067 1.00 78.44 838 HIS A C 1
ATOM 6617 O O . HIS A 1 838 ? 29.991 -17.755 38.626 1.00 78.44 838 HIS A O 1
ATOM 6623 N N . GLU A 1 839 ? 28.066 -17.927 37.472 1.00 76.56 839 GLU A N 1
ATOM 6624 C CA . GLU A 1 839 ? 28.023 -19.389 37.465 1.00 76.56 839 GLU A CA 1
ATOM 6625 C C . GLU A 1 839 ? 28.177 -19.955 36.049 1.00 76.56 839 GLU A C 1
ATOM 6627 O O . GLU A 1 839 ? 27.429 -19.622 35.136 1.00 76.56 839 GLU A O 1
ATOM 6632 N N . SER A 1 840 ? 29.158 -20.842 35.859 1.00 63.28 840 SER A N 1
ATOM 6633 C CA . SER A 1 840 ? 29.445 -21.478 34.566 1.00 63.28 840 SER A CA 1
ATOM 6634 C C . SER A 1 840 ? 28.448 -22.575 34.177 1.00 63.28 840 SER A C 1
ATOM 6636 O O . SER A 1 840 ? 28.464 -23.028 33.033 1.00 63.28 840 SER A O 1
ATOM 6638 N N . ASP A 1 841 ? 27.600 -23.010 35.111 1.00 72.06 841 ASP A N 1
ATOM 6639 C CA . ASP A 1 841 ? 26.560 -24.011 34.900 1.00 72.06 841 ASP A CA 1
ATOM 6640 C C . ASP A 1 841 ? 25.189 -23.386 35.171 1.00 72.06 841 ASP A C 1
ATOM 6642 O O . ASP A 1 841 ? 24.912 -22.962 36.284 1.00 72.06 841 ASP A O 1
ATOM 6646 N N . THR A 1 842 ? 24.311 -23.337 34.168 1.00 70.12 842 THR A N 1
ATOM 6647 C CA . THR A 1 842 ? 22.942 -22.810 34.308 1.00 70.12 842 THR A CA 1
ATOM 6648 C C . THR A 1 842 ? 21.937 -23.882 34.737 1.00 70.12 842 THR A C 1
ATOM 6650 O O . THR A 1 842 ? 20.733 -23.630 34.765 1.00 70.12 842 THR A O 1
ATOM 6653 N N . SER A 1 843 ? 22.374 -25.102 35.071 1.00 77.50 843 SER A N 1
ATOM 6654 C CA . SER A 1 843 ? 21.505 -26.210 35.499 1.00 77.50 843 SER A CA 1
ATOM 6655 C C . SER A 1 843 ? 20.663 -25.906 36.748 1.00 77.50 843 SER A C 1
ATOM 6657 O O . SER A 1 843 ? 19.599 -26.503 36.907 1.00 77.50 843 SER A O 1
ATOM 6659 N N . PHE A 1 844 ? 21.077 -24.943 37.579 1.00 82.19 844 PHE A N 1
ATOM 6660 C CA . PHE A 1 844 ? 20.324 -24.491 38.756 1.00 82.19 844 PHE A CA 1
ATOM 6661 C C . PHE A 1 844 ? 19.093 -23.632 38.416 1.00 82.19 844 PHE A C 1
ATOM 6663 O O . PHE A 1 844 ? 18.202 -23.485 39.254 1.00 82.19 844 PHE A O 1
ATOM 6670 N N . MET A 1 845 ? 19.030 -23.051 37.210 1.00 83.50 845 MET A N 1
ATOM 6671 C CA . MET A 1 845 ? 17.914 -22.207 36.777 1.00 83.50 845 MET A CA 1
ATOM 6672 C C . MET A 1 845 ? 16.741 -23.057 36.274 1.00 83.50 845 MET A C 1
ATOM 6674 O O . MET A 1 845 ? 16.930 -24.045 35.558 1.00 83.50 845 MET A O 1
ATOM 6678 N N . SER A 1 846 ? 15.512 -22.642 36.596 1.00 88.75 846 SER A N 1
ATOM 6679 C CA . SER A 1 846 ? 14.304 -23.228 36.008 1.00 88.75 846 SER A CA 1
ATOM 6680 C C . SER A 1 846 ? 14.266 -22.988 34.493 1.00 88.75 846 SER A C 1
ATOM 6682 O O . SER A 1 846 ? 14.864 -22.036 33.989 1.00 88.75 846 SER A O 1
ATOM 6684 N N . GLY A 1 847 ? 13.538 -23.833 33.753 1.00 87.56 847 GLY A N 1
ATOM 6685 C CA . GLY A 1 847 ? 13.363 -23.653 32.305 1.00 87.56 847 GLY A CA 1
ATOM 6686 C C . GLY A 1 847 ? 12.777 -22.283 31.938 1.00 87.56 847 GLY A C 1
ATOM 6687 O O . GLY A 1 847 ? 13.206 -21.680 30.964 1.00 87.56 847 GLY A O 1
ATOM 6688 N N . GLU A 1 848 ? 11.883 -21.753 32.776 1.00 88.00 848 GLU A N 1
ATOM 6689 C CA . GLU A 1 848 ? 11.290 -20.420 32.611 1.00 88.00 848 GLU A CA 1
ATOM 6690 C C . GLU A 1 848 ? 12.334 -19.296 32.692 1.00 88.00 848 GLU A C 1
ATOM 6692 O O . GLU A 1 848 ? 12.357 -18.407 31.846 1.00 88.00 848 GLU A O 1
ATOM 6697 N N . TYR A 1 849 ? 13.244 -19.338 33.671 1.00 90.19 849 TYR A N 1
ATOM 6698 C CA . TYR A 1 849 ? 14.290 -18.319 33.798 1.00 90.19 849 TYR A CA 1
ATOM 6699 C C . TYR A 1 849 ? 15.348 -18.419 32.702 1.00 90.19 849 TYR A C 1
ATOM 6701 O O . TYR A 1 849 ? 15.866 -17.391 32.270 1.00 90.19 849 TYR A O 1
ATOM 6709 N N . LYS A 1 850 ? 15.634 -19.632 32.212 1.00 87.69 850 LYS A N 1
ATOM 6710 C CA . LYS A 1 850 ? 16.492 -19.820 31.034 1.00 87.69 850 LYS A CA 1
ATOM 6711 C C . LYS A 1 850 ? 15.880 -19.176 29.800 1.00 87.69 850 LYS A C 1
ATOM 6713 O O . LYS A 1 850 ? 16.566 -18.416 29.132 1.00 87.69 850 LYS A O 1
ATOM 6718 N N . GLN A 1 851 ? 14.588 -19.398 29.570 1.00 90.25 851 GLN A N 1
ATOM 6719 C CA . GLN A 1 851 ? 13.872 -18.778 28.461 1.00 90.25 851 GLN A CA 1
ATOM 6720 C C . GLN A 1 851 ? 13.883 -17.244 28.561 1.00 90.25 851 GLN A C 1
ATOM 6722 O O . GLN A 1 851 ? 14.180 -16.573 27.581 1.00 90.25 851 GLN A O 1
ATOM 6727 N N . ILE A 1 852 ? 13.648 -16.670 29.750 1.00 91.62 852 ILE A N 1
ATOM 6728 C CA . ILE A 1 852 ? 13.741 -15.209 29.952 1.00 91.62 852 ILE A CA 1
ATOM 6729 C C . ILE A 1 852 ? 15.148 -14.683 29.634 1.00 91.62 852 ILE A C 1
ATOM 6731 O O . ILE A 1 852 ? 15.283 -13.582 29.107 1.00 91.62 852 ILE A O 1
ATOM 6735 N N . LEU A 1 853 ? 16.194 -15.442 29.971 1.00 87.88 853 LEU A N 1
ATOM 6736 C CA . LEU A 1 853 ? 17.577 -15.062 29.687 1.00 87.88 853 LEU A CA 1
ATOM 6737 C C . LEU A 1 853 ? 17.896 -15.143 28.184 1.00 87.88 853 LEU A C 1
ATOM 6739 O O . LEU A 1 853 ? 18.584 -14.266 27.667 1.00 87.88 853 LEU A O 1
ATOM 6743 N N . GLU A 1 854 ? 17.390 -16.171 27.501 1.00 89.81 854 GLU A N 1
ATOM 6744 C CA . GLU A 1 854 ? 17.522 -16.365 26.050 1.00 89.81 854 GLU A CA 1
ATOM 6745 C C . GLU A 1 854 ? 16.785 -15.270 25.261 1.00 89.81 854 GLU A C 1
ATOM 6747 O O . GLU A 1 854 ? 17.342 -14.717 24.317 1.00 89.81 854 GLU A O 1
ATOM 6752 N N . GLU A 1 855 ? 15.578 -14.896 25.691 1.00 92.75 855 GLU A N 1
ATOM 6753 C CA . GLU A 1 855 ? 14.719 -13.880 25.057 1.00 92.75 855 GLU A CA 1
ATOM 6754 C C . GLU A 1 855 ? 14.952 -12.456 25.609 1.00 92.75 855 GLU A C 1
ATOM 6756 O O . GLU A 1 855 ? 14.174 -11.536 25.351 1.00 92.75 855 GLU A O 1
ATOM 6761 N N . ALA A 1 856 ? 16.000 -12.243 26.411 1.00 90.62 856 ALA A N 1
ATOM 6762 C CA . ALA A 1 856 ? 16.152 -11.027 27.211 1.00 90.62 856 ALA A CA 1
ATOM 6763 C C . ALA A 1 856 ? 16.158 -9.733 26.381 1.00 90.62 856 ALA A C 1
ATOM 6765 O O . ALA A 1 856 ? 15.581 -8.724 26.793 1.00 90.62 856 ALA A O 1
ATOM 6766 N N . ASP A 1 857 ? 16.825 -9.748 25.229 1.00 89.44 857 ASP A N 1
ATOM 6767 C CA . ASP A 1 857 ? 16.972 -8.558 24.393 1.00 89.44 857 ASP A CA 1
ATOM 6768 C C . ASP A 1 857 ? 15.646 -8.199 23.692 1.00 89.44 857 ASP A C 1
ATOM 6770 O O . ASP A 1 857 ? 15.288 -7.017 23.627 1.00 89.44 857 ASP A O 1
ATOM 6774 N N . ASP A 1 858 ? 14.865 -9.203 23.280 1.00 88.31 858 ASP A N 1
ATOM 6775 C CA . ASP A 1 858 ? 13.532 -9.027 22.690 1.00 88.31 858 ASP A CA 1
ATOM 6776 C C . ASP A 1 858 ? 12.528 -8.509 23.729 1.00 88.31 858 ASP A C 1
ATOM 6778 O O . ASP A 1 858 ? 11.833 -7.516 23.491 1.00 88.31 858 ASP A O 1
ATOM 6782 N N . LEU A 1 859 ? 12.519 -9.101 24.930 1.00 91.06 859 LEU A N 1
ATOM 6783 C CA . LEU A 1 859 ? 11.678 -8.654 26.046 1.00 91.06 859 LEU A CA 1
ATOM 6784 C C . LEU A 1 859 ? 11.997 -7.203 26.443 1.00 91.06 859 LEU A C 1
ATOM 6786 O O . LEU A 1 859 ? 11.089 -6.405 26.684 1.00 91.06 859 LEU A O 1
ATOM 6790 N N . GLN A 1 860 ? 13.278 -6.818 26.479 1.00 89.88 860 GLN A N 1
ATOM 6791 C CA . GLN A 1 860 ? 13.682 -5.432 26.744 1.00 89.88 860 GLN A CA 1
ATOM 6792 C C . GLN A 1 860 ? 13.266 -4.473 25.621 1.00 89.88 860 GLN A C 1
ATOM 6794 O O . GLN A 1 860 ? 12.884 -3.332 25.902 1.00 89.88 860 GLN A O 1
ATOM 6799 N N . ALA A 1 861 ? 13.342 -4.897 24.356 1.00 85.75 861 ALA A N 1
ATOM 6800 C CA . ALA A 1 861 ? 12.894 -4.094 23.223 1.00 85.75 861 ALA A CA 1
ATOM 6801 C C . ALA A 1 861 ? 11.376 -3.862 23.262 1.00 85.75 861 ALA A C 1
ATOM 6803 O O . ALA A 1 861 ? 10.922 -2.732 23.057 1.00 85.75 861 ALA A O 1
ATOM 6804 N N . GLU A 1 862 ? 10.597 -4.893 23.588 1.00 86.19 862 GLU A N 1
ATOM 6805 C CA . GLU A 1 862 ? 9.146 -4.794 23.715 1.00 86.19 862 GLU A CA 1
ATOM 6806 C C . GLU A 1 862 ? 8.727 -3.944 24.923 1.00 86.19 862 GLU A C 1
ATOM 6808 O O . GLU A 1 862 ? 7.848 -3.086 24.809 1.00 86.19 862 GLU A O 1
ATOM 6813 N N . TYR A 1 863 ? 9.412 -4.090 26.061 1.00 90.12 863 TYR A N 1
ATOM 6814 C CA . TYR A 1 863 ? 9.122 -3.326 27.277 1.00 90.12 863 TYR A CA 1
ATOM 6815 C C . TYR A 1 863 ? 9.236 -1.810 27.086 1.00 90.12 863 TYR A C 1
ATOM 6817 O O . TYR A 1 863 ? 8.497 -1.051 27.705 1.00 90.12 863 TYR A O 1
ATOM 6825 N N . LYS A 1 864 ? 10.087 -1.340 26.163 1.00 86.25 864 LYS A N 1
ATOM 6826 C CA . LYS A 1 864 ? 10.147 0.089 25.799 1.00 86.25 864 LYS A CA 1
ATOM 6827 C C . LYS A 1 864 ? 8.819 0.617 25.245 1.00 86.25 864 LYS A C 1
ATOM 6829 O O . LYS A 1 864 ? 8.538 1.803 25.381 1.00 86.25 864 LYS A O 1
ATOM 6834 N N . ARG A 1 865 ? 8.012 -0.242 24.612 1.00 82.06 865 ARG A N 1
ATOM 6835 C CA . ARG A 1 865 ? 6.707 0.100 24.016 1.00 82.06 865 ARG A CA 1
ATOM 6836 C C . ARG A 1 865 ? 5.543 -0.159 24.981 1.00 82.06 865 ARG A C 1
ATOM 6838 O O . ARG A 1 865 ? 4.474 0.430 24.812 1.00 82.06 865 ARG A O 1
ATOM 6845 N N . GLN A 1 866 ? 5.752 -1.000 25.994 1.00 87.94 866 GLN A N 1
ATOM 6846 C CA . GLN A 1 866 ? 4.730 -1.465 26.935 1.00 87.94 866 GLN A CA 1
ATOM 6847 C C . GLN A 1 866 ? 3.938 -0.346 27.642 1.00 87.94 866 GLN A C 1
ATOM 6849 O O . GLN A 1 866 ? 2.710 -0.452 27.645 1.00 87.94 866 GLN A O 1
ATOM 6854 N N . PRO A 1 867 ? 4.538 0.742 28.177 1.00 86.19 867 PRO A N 1
ATOM 6855 C CA . PRO A 1 867 ? 3.771 1.772 28.890 1.00 86.19 867 PRO A CA 1
ATOM 6856 C C . PRO A 1 867 ? 2.628 2.353 28.053 1.00 86.19 867 PRO A C 1
ATOM 6858 O O . PRO A 1 867 ? 1.511 2.514 28.536 1.00 86.19 867 PRO A O 1
ATOM 6861 N N . CYS A 1 868 ? 2.884 2.575 26.765 1.00 82.25 868 CYS A N 1
ATOM 6862 C CA . CYS A 1 868 ? 1.899 3.121 25.843 1.00 82.25 868 CYS A CA 1
ATOM 6863 C C . CYS A 1 868 ? 0.812 2.091 25.468 1.00 82.25 868 CYS A C 1
ATOM 6865 O O . CYS A 1 868 ? -0.345 2.448 25.252 1.00 82.25 868 CYS A O 1
ATOM 6867 N N . HIS A 1 869 ? 1.151 0.796 25.422 1.00 84.19 869 HIS A N 1
ATOM 6868 C CA . HIS A 1 869 ? 0.161 -0.273 25.247 1.00 84.19 869 HIS A CA 1
ATOM 6869 C C . HIS A 1 869 ? -0.755 -0.415 26.471 1.00 84.19 869 HIS A C 1
ATOM 6871 O O . HIS A 1 869 ? -1.967 -0.556 26.303 1.00 84.19 869 HIS A O 1
ATOM 6877 N N . LEU A 1 870 ? -0.200 -0.340 27.685 1.00 88.62 870 LEU A N 1
ATOM 6878 C CA . LEU A 1 870 ? -0.969 -0.386 28.930 1.00 88.62 870 LEU A CA 1
ATOM 6879 C C . LEU A 1 870 ? -1.900 0.818 29.076 1.00 88.62 870 LEU A C 1
ATOM 6881 O O . LEU A 1 870 ? -3.085 0.628 29.336 1.00 88.62 870 LEU A O 1
ATOM 6885 N N . GLU A 1 871 ? -1.403 2.033 28.835 1.00 88.31 871 GLU A N 1
ATOM 6886 C CA . GLU A 1 871 ? -2.219 3.253 28.873 1.00 88.31 871 GLU A CA 1
ATOM 6887 C C . GLU A 1 871 ? -3.419 3.157 27.919 1.00 88.31 871 GLU A C 1
ATOM 6889 O O . GLU A 1 871 ? -4.550 3.465 28.298 1.00 88.31 871 GLU A O 1
ATOM 6894 N N . ARG A 1 872 ? -3.201 2.629 26.708 1.00 88.75 872 ARG A N 1
ATOM 6895 C CA . ARG A 1 872 ? -4.271 2.390 25.732 1.00 88.75 872 ARG A CA 1
ATOM 6896 C C . ARG A 1 872 ? -5.307 1.384 26.235 1.00 88.75 872 ARG A C 1
ATOM 6898 O O . ARG A 1 872 ? -6.503 1.636 26.105 1.00 88.75 872 ARG A O 1
ATOM 6905 N N . LEU A 1 873 ? -4.873 0.256 26.802 1.00 91.75 873 LEU A N 1
ATOM 6906 C CA . LEU A 1 873 ? -5.781 -0.755 27.360 1.00 91.75 873 LEU A CA 1
ATOM 6907 C C . LEU A 1 873 ? -6.592 -0.187 28.531 1.00 91.75 873 LEU A C 1
ATOM 6909 O O . LEU A 1 873 ? -7.802 -0.394 28.597 1.00 91.75 873 LEU A O 1
ATOM 6913 N N . TYR A 1 874 ? -5.951 0.573 29.419 1.00 93.81 874 TYR A N 1
ATOM 6914 C CA . TYR A 1 874 ? -6.611 1.219 30.554 1.00 93.81 874 TYR A CA 1
ATOM 6915 C C . TYR A 1 874 ? -7.634 2.254 30.089 1.00 93.81 874 TYR A C 1
ATOM 6917 O O . TYR A 1 874 ? -8.752 2.283 30.609 1.00 93.81 874 TYR A O 1
ATOM 6925 N N . GLY A 1 875 ? -7.288 3.056 29.078 1.00 91.88 875 GLY A N 1
ATOM 6926 C CA . GLY A 1 875 ? -8.210 3.987 28.431 1.00 91.88 875 GLY A CA 1
ATOM 6927 C C . GLY A 1 875 ? -9.446 3.272 27.888 1.00 91.88 875 GLY A C 1
ATOM 6928 O O . GLY A 1 875 ? -10.564 3.632 28.243 1.00 91.88 875 GLY A O 1
ATOM 6929 N N . MET A 1 876 ? -9.260 2.182 27.137 1.00 92.56 876 MET A N 1
ATOM 6930 C CA . MET A 1 876 ? -10.374 1.410 26.574 1.00 92.56 876 MET A CA 1
ATOM 6931 C C . MET A 1 876 ? -11.264 0.760 27.636 1.00 92.56 876 MET A C 1
ATOM 6933 O O . MET A 1 876 ? -12.484 0.787 27.501 1.00 92.56 876 MET A O 1
ATOM 6937 N N . ILE A 1 877 ? -10.691 0.203 28.708 1.00 95.25 877 ILE A N 1
ATOM 6938 C CA . ILE A 1 877 ? -11.484 -0.350 29.820 1.00 95.25 877 ILE A CA 1
ATOM 6939 C C . ILE A 1 877 ? -12.250 0.769 30.540 1.00 95.25 877 ILE A C 1
ATOM 6941 O O . ILE A 1 877 ? -13.405 0.584 30.930 1.00 95.25 877 ILE A O 1
ATOM 6945 N N . THR A 1 878 ? -11.631 1.940 30.694 1.00 94.94 878 THR A N 1
ATOM 6946 C CA . THR A 1 878 ? -12.264 3.110 31.311 1.00 94.94 878 THR A CA 1
ATOM 6947 C C . THR A 1 878 ? -13.439 3.614 30.475 1.00 94.94 878 THR A C 1
ATOM 6949 O O . THR A 1 878 ? -14.517 3.851 31.024 1.00 94.94 878 THR A O 1
ATOM 6952 N N . ASP A 1 879 ? -13.272 3.722 29.158 1.00 93.50 879 ASP A N 1
ATOM 6953 C CA . ASP A 1 879 ? -14.339 4.124 28.240 1.00 93.50 879 ASP A CA 1
ATOM 6954 C C . ASP A 1 879 ? -15.471 3.090 28.221 1.00 93.50 879 ASP A C 1
ATOM 6956 O O . ASP A 1 879 ? -16.637 3.459 28.375 1.00 93.50 879 ASP A O 1
ATOM 6960 N N . LEU A 1 880 ? -15.138 1.793 28.182 1.00 95.00 880 LEU A N 1
ATOM 6961 C CA . LEU A 1 880 ? -16.102 0.692 28.287 1.00 95.00 880 LEU A CA 1
ATOM 6962 C C . LEU A 1 880 ? -16.953 0.799 29.560 1.00 95.00 880 LEU A C 1
ATOM 6964 O O . LEU A 1 880 ? -18.177 0.636 29.526 1.00 95.00 880 LEU A O 1
ATOM 6968 N N . TYR A 1 881 ? -16.312 1.102 30.692 1.00 95.25 881 TYR A N 1
ATOM 6969 C CA . TYR A 1 881 ? -16.983 1.310 31.970 1.00 95.25 881 TYR A CA 1
ATOM 6970 C C . TYR A 1 881 ? -17.914 2.528 31.923 1.00 95.25 881 TYR A C 1
ATOM 6972 O O . TYR A 1 881 ? -19.093 2.425 32.268 1.00 95.25 881 TYR A O 1
ATOM 6980 N N . ILE A 1 882 ? -17.423 3.678 31.458 1.00 94.56 882 ILE A N 1
ATOM 6981 C CA . ILE A 1 882 ? -18.223 4.905 31.361 1.00 94.56 882 ILE A CA 1
ATOM 6982 C C . ILE A 1 882 ? -19.434 4.691 30.444 1.00 94.56 882 ILE A C 1
ATOM 6984 O O . ILE A 1 882 ? -20.550 5.069 30.812 1.00 94.56 882 ILE A O 1
ATOM 6988 N N . ASP A 1 883 ? -19.241 4.062 29.286 1.00 94.44 883 ASP A N 1
ATOM 6989 C CA . ASP A 1 883 ? -20.290 3.838 28.295 1.00 94.44 883 ASP A CA 1
ATOM 6990 C C . ASP A 1 883 ? -21.368 2.874 28.794 1.00 94.44 883 ASP A C 1
ATOM 6992 O O . ASP A 1 883 ? -22.559 3.164 28.643 1.00 94.44 883 ASP A O 1
ATOM 6996 N N . LYS A 1 884 ? -20.987 1.788 29.483 1.00 93.62 884 LYS A N 1
ATOM 6997 C CA . LYS A 1 884 ? -21.940 0.870 30.132 1.00 93.62 884 LYS A CA 1
ATOM 6998 C C . LYS A 1 884 ? -22.933 1.618 31.015 1.00 93.62 884 LYS A C 1
ATOM 7000 O O . LYS A 1 884 ? -24.149 1.457 30.882 1.00 93.62 884 LYS A O 1
ATOM 7005 N N . PHE A 1 885 ? -22.429 2.454 31.915 1.00 92.81 885 PHE A N 1
ATOM 7006 C CA . PHE A 1 885 ? -23.276 3.187 32.852 1.00 92.81 885 PHE A CA 1
ATOM 7007 C C . PHE A 1 885 ? -23.990 4.376 32.196 1.00 92.81 885 PHE A C 1
ATOM 7009 O O . PHE A 1 885 ? -25.126 4.681 32.570 1.00 92.81 885 PHE A O 1
ATOM 7016 N N . LYS A 1 886 ? -23.410 4.978 31.148 1.00 92.75 886 LYS A N 1
ATOM 7017 C CA . LYS A 1 886 ? -24.066 6.001 30.316 1.00 92.75 886 LYS A CA 1
ATOM 7018 C C . LYS A 1 886 ? -25.350 5.468 29.676 1.00 92.75 886 LYS A C 1
ATOM 7020 O O . LYS A 1 886 ? -26.360 6.171 29.693 1.00 92.75 886 LYS A O 1
ATOM 7025 N N . PHE A 1 887 ? -25.363 4.229 29.173 1.00 92.12 887 PHE A N 1
ATOM 7026 C CA . PHE A 1 887 ? -26.586 3.601 28.644 1.00 92.12 887 PHE A CA 1
ATOM 7027 C C . PHE A 1 887 ? -27.629 3.277 29.727 1.00 92.12 887 PHE A C 1
ATOM 7029 O O . PHE A 1 887 ? -28.827 3.294 29.433 1.00 92.12 887 PHE A O 1
ATOM 7036 N N . LYS A 1 888 ? -27.199 3.091 30.984 1.00 89.94 888 LYS A N 1
ATOM 7037 C CA . LYS A 1 888 ? -28.074 2.993 32.170 1.00 89.94 888 LYS A CA 1
ATOM 7038 C C . LYS A 1 888 ? -28.526 4.360 32.714 1.00 89.94 888 LYS A C 1
ATOM 7040 O O . LYS A 1 888 ? -29.267 4.414 33.691 1.00 89.94 888 LYS A O 1
ATOM 7045 N N . GLY A 1 889 ? -28.098 5.468 32.098 1.00 89.56 889 GLY A N 1
ATOM 7046 C CA . GLY A 1 889 ? -28.437 6.830 32.522 1.00 89.56 889 GLY A CA 1
ATOM 7047 C C . GLY A 1 889 ? -27.677 7.316 33.762 1.00 89.56 889 GLY A C 1
ATOM 7048 O O . GLY A 1 889 ? -28.104 8.278 34.399 1.00 89.56 889 GLY A O 1
ATOM 7049 N N . GLN A 1 890 ? -26.565 6.668 34.115 1.00 91.25 890 GLN A N 1
ATOM 7050 C CA . GLN A 1 890 ? -25.753 6.979 35.291 1.00 91.25 890 GLN A CA 1
ATOM 7051 C C . GLN A 1 890 ? -24.418 7.623 34.887 1.00 91.25 890 GLN A C 1
ATOM 7053 O O . GLN A 1 890 ? -23.809 7.252 33.886 1.00 91.25 890 GLN A O 1
ATOM 7058 N N . ASN A 1 891 ? -23.938 8.585 35.681 1.00 91.06 891 ASN A N 1
ATOM 7059 C CA . ASN A 1 891 ? -22.622 9.198 35.492 1.00 91.06 891 ASN A CA 1
ATOM 7060 C C . ASN A 1 891 ? -21.638 8.655 36.533 1.00 91.06 891 ASN A C 1
ATOM 7062 O O . ASN A 1 891 ? -21.722 8.995 37.711 1.00 91.06 891 ASN A O 1
ATOM 7066 N N . VAL A 1 892 ? -20.691 7.838 36.076 1.00 92.06 892 VAL A N 1
ATOM 7067 C CA . VAL A 1 892 ? -19.726 7.128 36.930 1.00 92.06 892 VAL A CA 1
ATOM 7068 C C . VAL A 1 892 ? -18.303 7.684 36.845 1.00 92.06 892 VAL A C 1
ATOM 7070 O O . VAL A 1 892 ? -17.378 7.065 37.363 1.00 92.06 892 VAL A O 1
ATOM 7073 N N . LYS A 1 893 ? -18.103 8.876 36.259 1.00 90.25 893 LYS A N 1
ATOM 7074 C CA . LYS A 1 893 ? -16.765 9.487 36.115 1.00 90.25 893 LYS A CA 1
ATOM 7075 C C . LYS A 1 893 ? -16.017 9.644 37.445 1.00 90.25 893 LYS A C 1
ATOM 7077 O O . LYS A 1 893 ? -14.800 9.531 37.477 1.00 90.25 893 LYS A O 1
ATOM 7082 N N . GLY A 1 894 ? -16.735 9.847 38.552 1.00 90.81 894 GLY A N 1
ATOM 7083 C CA . GLY A 1 894 ? -16.136 9.921 39.891 1.00 90.81 894 GLY A CA 1
ATOM 7084 C C . GLY A 1 894 ? -15.552 8.598 40.409 1.00 90.81 894 GLY A C 1
ATOM 7085 O O . GLY A 1 894 ? -14.721 8.632 41.308 1.00 90.81 894 GLY A O 1
ATOM 7086 N N . LYS A 1 895 ? -15.952 7.445 39.848 1.00 91.94 895 LYS A N 1
ATOM 7087 C CA . LYS A 1 895 ? -15.439 6.111 40.216 1.00 91.94 895 LYS A CA 1
ATOM 7088 C C . LYS A 1 895 ? -14.222 5.682 39.375 1.00 91.94 895 LYS A C 1
ATOM 7090 O O . LYS A 1 895 ? -13.653 4.633 39.648 1.00 91.94 895 LYS A O 1
ATOM 7095 N N . VAL A 1 896 ? -13.798 6.481 38.388 1.00 92.81 896 VAL A N 1
ATOM 7096 C CA . VAL A 1 896 ? -12.649 6.164 37.514 1.00 92.81 896 VAL A CA 1
ATOM 7097 C C . VAL A 1 896 ? -11.340 5.969 38.294 1.00 92.81 896 VAL A C 1
ATOM 7099 O O . VAL A 1 896 ? -10.667 4.982 38.023 1.00 92.81 896 VAL A O 1
ATOM 7102 N N . PRO A 1 897 ? -10.983 6.793 39.303 1.00 94.56 897 PRO A N 1
ATOM 7103 C CA . PRO A 1 897 ? -9.773 6.540 40.091 1.00 94.56 897 PRO A CA 1
ATOM 7104 C C . PRO A 1 897 ? -9.778 5.171 40.790 1.00 94.56 897 PRO A C 1
ATOM 7106 O O . PRO A 1 897 ? -8.763 4.490 40.796 1.00 94.56 897 PRO A O 1
ATOM 7109 N N . ALA A 1 898 ? -10.934 4.729 41.301 1.00 93.81 898 ALA A N 1
ATOM 7110 C CA . ALA A 1 898 ? -11.069 3.410 41.923 1.00 93.81 898 ALA A CA 1
ATOM 7111 C C . ALA A 1 898 ? -10.958 2.266 40.899 1.00 93.81 898 ALA A C 1
ATOM 7113 O O . ALA A 1 898 ? -10.420 1.211 41.215 1.00 93.81 898 ALA A O 1
ATOM 7114 N N . LEU A 1 899 ? -11.431 2.471 39.664 1.00 93.94 899 LEU A N 1
ATOM 7115 C CA . LEU A 1 899 ? -11.217 1.515 38.573 1.00 93.94 899 LEU A CA 1
ATOM 7116 C C . LEU A 1 899 ? -9.724 1.376 38.244 1.00 93.94 899 LEU A C 1
ATOM 7118 O O . LEU A 1 899 ? -9.255 0.261 38.046 1.00 93.94 899 LEU A O 1
ATOM 7122 N N . LEU A 1 900 ? -8.979 2.485 38.214 1.00 93.62 900 LEU A N 1
ATOM 7123 C CA . LEU A 1 900 ? -7.533 2.454 37.975 1.00 93.62 900 LEU A CA 1
ATOM 7124 C C . LEU A 1 900 ? -6.799 1.668 39.072 1.00 93.62 900 LEU A C 1
ATOM 7126 O O . LEU A 1 900 ? -5.949 0.851 38.747 1.00 93.62 900 LEU A O 1
ATOM 7130 N N . GLU A 1 901 ? -7.196 1.803 40.343 1.00 93.62 901 GLU A N 1
ATOM 7131 C CA . GLU A 1 901 ? -6.639 0.986 41.437 1.00 93.62 901 GLU A CA 1
ATOM 7132 C C . GLU A 1 901 ? -6.906 -0.522 41.261 1.00 93.62 901 GLU A C 1
ATOM 7134 O O . GLU A 1 901 ? -6.057 -1.349 41.610 1.00 93.62 901 GLU A O 1
ATOM 7139 N N . VAL A 1 902 ? -8.071 -0.894 40.710 1.00 94.12 902 VAL A N 1
ATOM 7140 C CA . VAL A 1 902 ? -8.396 -2.292 40.367 1.00 94.12 902 VAL A CA 1
ATOM 7141 C C . VAL A 1 902 ? -7.542 -2.783 39.198 1.00 94.12 902 VAL A C 1
ATOM 7143 O O . VAL A 1 902 ? -7.113 -3.933 39.206 1.00 94.12 902 VAL A O 1
ATOM 7146 N N . LEU A 1 903 ? -7.270 -1.931 38.207 1.00 92.88 903 LEU A N 1
ATOM 7147 C CA . LEU A 1 903 ? -6.399 -2.271 37.080 1.00 92.88 903 LEU A CA 1
ATOM 7148 C C . LEU A 1 903 ? -4.930 -2.394 37.500 1.00 92.88 903 LEU A C 1
ATOM 7150 O O . LEU A 1 903 ? -4.247 -3.298 37.034 1.00 92.88 903 LEU A O 1
ATOM 7154 N N . ASP A 1 904 ? -4.459 -1.566 38.429 1.00 89.00 904 ASP A N 1
ATOM 7155 C CA . ASP A 1 904 ? -3.102 -1.672 38.975 1.00 89.00 904 ASP A CA 1
ATOM 7156 C C . ASP A 1 904 ? -2.904 -2.962 39.790 1.00 89.00 904 ASP A C 1
ATOM 7158 O O . ASP A 1 904 ? -1.824 -3.554 39.777 1.00 89.00 904 ASP A O 1
ATOM 7162 N N . ASN A 1 905 ? -3.964 -3.445 40.449 1.00 89.88 905 ASN A N 1
ATOM 7163 C CA . ASN A 1 905 ? -4.003 -4.731 41.155 1.00 89.88 905 ASN A CA 1
ATOM 7164 C C . ASN A 1 905 ? -4.787 -5.785 40.361 1.00 89.88 905 ASN A C 1
ATOM 7166 O O . ASN A 1 905 ? -5.631 -6.487 40.919 1.00 89.88 905 ASN A O 1
ATOM 7170 N N . TYR A 1 906 ? -4.525 -5.850 39.055 1.00 92.50 906 TYR A N 1
ATOM 7171 C CA . TYR A 1 906 ? -5.346 -6.578 38.095 1.00 92.50 906 TYR A CA 1
ATOM 7172 C C . TYR A 1 906 ? -5.678 -8.020 38.505 1.00 92.50 906 TYR A C 1
ATOM 7174 O O . TYR A 1 906 ? -4.803 -8.881 38.610 1.00 92.50 906 TYR A O 1
ATOM 7182 N N . ASP A 1 907 ? -6.978 -8.280 38.616 1.00 92.62 907 ASP A N 1
ATOM 7183 C CA . ASP A 1 907 ? -7.591 -9.602 38.638 1.00 92.62 907 ASP A CA 1
ATOM 7184 C C . ASP A 1 907 ? -8.890 -9.550 37.822 1.00 92.62 907 ASP A C 1
ATOM 7186 O O . ASP A 1 907 ? -9.717 -8.649 37.999 1.00 92.62 907 ASP A O 1
ATOM 7190 N N . LEU A 1 908 ? -9.077 -10.510 36.912 1.00 92.94 908 LEU A N 1
ATOM 7191 C CA . LEU A 1 908 ? -10.205 -10.492 35.979 1.00 92.94 908 LEU A CA 1
ATOM 7192 C C . LEU A 1 908 ? -11.548 -10.598 36.711 1.00 92.94 908 LEU A C 1
ATOM 7194 O O . LEU A 1 908 ? -12.492 -9.892 36.357 1.00 92.94 908 LEU A O 1
ATOM 7198 N N . GLN A 1 909 ? -11.644 -11.450 37.736 1.00 93.56 909 GLN A N 1
ATOM 7199 C CA . GLN A 1 909 ? -12.893 -11.638 38.479 1.00 93.56 909 GLN A CA 1
ATOM 7200 C C . GLN A 1 909 ? -13.263 -10.374 39.253 1.00 93.56 909 GLN A C 1
ATOM 7202 O O . GLN A 1 909 ? -14.407 -9.928 39.195 1.00 93.56 909 GLN A O 1
ATOM 7207 N N . THR A 1 910 ? -12.280 -9.756 39.904 1.00 94.31 910 THR A N 1
ATOM 7208 C CA . THR A 1 910 ? -12.437 -8.487 40.618 1.00 94.31 910 THR A CA 1
ATOM 7209 C C . THR A 1 910 ? -12.847 -7.361 39.670 1.00 94.31 910 THR A C 1
ATOM 7211 O O . THR A 1 910 ? -13.751 -6.588 39.990 1.00 94.31 910 THR A O 1
ATOM 7214 N N . LEU A 1 911 ? -12.252 -7.291 38.475 1.00 94.81 911 LEU A N 1
ATOM 7215 C CA . LEU A 1 911 ? -12.617 -6.303 37.460 1.00 94.81 911 LEU A CA 1
ATOM 7216 C C . LEU A 1 911 ? -14.058 -6.498 36.968 1.00 94.81 911 LEU A C 1
ATOM 7218 O O . LEU A 1 911 ? -14.830 -5.539 36.929 1.00 94.81 911 LEU A O 1
ATOM 7222 N N . VAL A 1 912 ? -14.451 -7.730 36.633 1.00 93.69 912 VAL A N 1
ATOM 7223 C CA . VAL A 1 912 ? -15.831 -8.047 36.227 1.00 93.69 912 VAL A CA 1
ATOM 7224 C C . VAL A 1 912 ? -16.809 -7.703 37.353 1.00 93.69 912 VAL A C 1
ATOM 7226 O O . VAL A 1 912 ? -17.799 -7.007 37.116 1.00 93.69 912 VAL A O 1
ATOM 7229 N N . GLN A 1 913 ? -16.494 -8.080 38.594 1.00 92.94 913 GLN A N 1
ATOM 7230 C CA . GLN A 1 913 ? -17.309 -7.753 39.759 1.00 92.94 913 GLN A CA 1
ATOM 7231 C C . GLN A 1 913 ? -17.437 -6.238 39.953 1.00 92.94 913 GLN A C 1
ATOM 7233 O O . GLN A 1 913 ? -18.533 -5.756 40.243 1.00 92.94 913 GLN A O 1
ATOM 7238 N N . PHE A 1 914 ? -16.365 -5.467 39.752 1.00 94.00 914 PHE A N 1
ATOM 7239 C CA . PHE A 1 914 ? -16.393 -4.003 39.821 1.00 94.00 914 PHE A CA 1
ATOM 7240 C C . PHE A 1 914 ? -17.348 -3.400 38.779 1.00 94.00 914 PHE A C 1
ATOM 7242 O O . PHE A 1 914 ? -18.106 -2.474 39.087 1.00 94.00 914 PHE A O 1
ATOM 7249 N N . PHE A 1 915 ? -17.375 -3.958 37.563 1.00 92.56 915 PHE A N 1
ATOM 7250 C CA . PHE A 1 915 ? -18.332 -3.576 36.520 1.00 92.56 915 PHE A CA 1
ATOM 7251 C C . PHE A 1 915 ? -19.785 -3.926 36.884 1.00 92.56 915 PHE A C 1
ATOM 7253 O O . PHE A 1 915 ? -20.702 -3.266 36.387 1.00 92.56 915 PHE A O 1
ATOM 7260 N N . GLU A 1 916 ? -20.028 -4.950 37.702 1.00 87.12 916 GLU A N 1
ATOM 7261 C CA . GLU A 1 916 ? -21.368 -5.377 38.137 1.00 87.12 916 GLU A CA 1
ATOM 7262 C C . GLU A 1 916 ? -21.882 -4.620 39.371 1.00 87.12 916 GLU A C 1
ATOM 7264 O O . GLU A 1 916 ? -23.052 -4.243 39.420 1.00 87.12 916 GLU A O 1
ATOM 7269 N N . THR A 1 917 ? -21.018 -4.374 40.361 1.00 78.81 917 THR A N 1
ATOM 7270 C CA . THR A 1 917 ? -21.400 -3.815 41.675 1.00 78.81 917 THR A CA 1
ATOM 7271 C C . THR A 1 917 ? -21.511 -2.296 41.708 1.00 78.81 917 THR A C 1
ATOM 7273 O O . THR A 1 917 ? -22.153 -1.761 42.608 1.00 78.81 917 THR A O 1
ATOM 7276 N N . SER A 1 918 ? -20.927 -1.580 40.746 1.00 60.59 918 SER A N 1
ATOM 7277 C CA . SER A 1 918 ? -20.782 -0.120 40.810 1.00 60.59 918 SER A CA 1
ATOM 7278 C C . SER A 1 918 ? -22.031 0.710 40.459 1.00 60.59 918 SER A C 1
ATOM 7280 O O . SER A 1 918 ? -21.884 1.841 39.984 1.00 60.59 918 SER A O 1
ATOM 7282 N N . ALA A 1 919 ? -23.232 0.220 40.782 1.00 47.88 919 ALA A N 1
ATOM 7283 C CA . ALA A 1 919 ? -24.439 1.051 40.876 1.00 47.88 919 ALA A CA 1
ATOM 7284 C C . ALA A 1 919 ? -24.353 2.080 42.023 1.00 47.88 919 ALA A C 1
ATOM 7286 O O . ALA A 1 919 ? -23.548 1.881 42.967 1.00 47.88 919 ALA A O 1
#

pLDDT: mean 82.13, std 17.82, range [20.08, 98.44]